Protein AF-0000000086086310 (afdb_homodimer)

Secondary structure (DSSP, 8-state):
-HHHHHHHHHHHHHHHHHHHHHHHHHHHHHHHHHHHHHHHHHHHHHHHHHHHHHHHHHHHHHHHHHHHHHHHHHHHHHHHHHHHHHHHHHHHHHT--S-GGGTTT-HHHHHHHHS-SSHHHHHHHHHHT---TT---S--SS-HHHHHHHHHHHHHH---HHHHHHHHTS-HHHHHHHHHHHHHHHHHHHTTS--S--HHHHHHH--TTS-GGGTTEEEEEEEEEEEB----TTGGGSGGGGGGTT-SEEEEEEEE-TTS-EEEEEEEEETTS-HHHHHHHTTGGGS-PPTT-EEE--TT---HHHHHTTT-EEE-PPP-BTTB--HHHHHHHHHHHHHHHHHHHHHHHHHTSGGGSSPBPGGGGGGHHHHHHHHHHHGGGS--SS--TT--/-HHHHHHHHHHHHHHHHHHHHHHHHHHHHHHHHHHHHHHHHHHHHHHHHHHHHHHHHHHHHHHHHHHHHHHHHHHHHHHHHHHHHHHHHHHHHHT--S-GGGTTT-HHHHHHHHS-SSHHHHHHHHHHT---TT---S--SS-HHHHHHHHHHHHHH---HHHHHHHHTS-HHHHHHHHHHHHHHHHHHHTTS--S--HHHHHHH--TTS-GGGTTEEEEEEEEEEEB----TTGGGSGGGGGGTT-SEEEEEEEE-TTS-EEEEEEEEETTS-HHHHHHHTTGGGS-PPTT-EEE--TT---HHHHHTTT-EEE-PPP-BTTB--HHHHHHHHHHHHHHHHHHHHHHHHHTSGGGSSPBPGGGGGGHHHHHHHHHHHGGGS--SS--TT--

Solvent-accessible surface area (backbone atoms only — not comparable to full-atom values): 41984 Å² total; per-residue (Å²): 120,71,66,61,54,52,46,52,53,45,51,50,48,41,50,52,42,52,52,50,40,52,51,39,50,51,50,37,52,51,41,52,50,52,37,52,50,50,50,51,50,44,52,52,52,51,52,53,48,53,49,53,50,50,53,51,51,52,51,38,52,52,41,50,54,51,30,53,50,28,44,51,50,24,51,49,32,46,51,52,34,54,52,50,51,47,46,35,49,46,45,44,60,75,23,46,63,73,48,56,83,78,33,51,86,36,44,68,51,25,31,60,42,47,52,34,52,35,49,67,58,49,48,50,51,52,58,64,37,51,89,62,90,74,70,79,64,75,88,66,95,56,57,68,67,42,48,52,43,53,40,32,28,31,40,22,61,35,54,54,53,61,58,51,11,63,56,62,70,49,53,43,67,58,43,51,49,48,40,53,49,52,41,51,38,39,29,65,47,54,73,69,51,84,48,65,68,51,71,66,58,49,63,73,44,50,49,82,84,51,46,83,87,50,61,48,46,56,32,38,44,49,73,50,73,42,42,32,51,62,67,59,84,75,66,43,69,47,74,84,45,50,80,44,63,85,41,58,28,31,26,34,43,41,24,16,30,75,46,38,44,64,34,43,71,36,62,65,38,51,44,82,59,51,60,43,56,49,44,70,70,48,50,60,81,73,51,88,73,49,79,64,27,23,38,33,38,54,73,74,53,75,44,51,71,70,32,47,77,63,43,22,46,65,49,49,49,72,72,76,53,91,86,49,71,52,72,68,45,47,51,48,32,50,51,49,49,61,57,47,49,43,48,52,50,45,50,47,54,40,56,56,26,29,42,52,53,40,50,39,48,70,90,45,52,88,46,43,50,42,47,53,46,43,48,49,57,49,49,58,69,31,76,73,78,51,84,63,83,75,78,120,124,72,65,64,53,51,48,53,52,45,52,50,49,40,52,52,42,50,52,50,40,53,52,40,50,50,49,37,52,50,41,52,50,51,37,54,50,51,51,50,50,44,52,52,50,51,52,54,48,52,50,53,48,50,53,51,50,53,52,37,52,52,42,51,54,50,30,53,50,30,44,51,50,25,51,50,33,47,52,53,34,53,53,49,51,49,47,36,49,45,44,44,60,74,23,46,60,74,47,54,81,78,33,51,87,35,45,67,50,26,30,60,43,48,51,34,52,36,49,67,58,48,50,49,52,52,56,62,36,51,87,61,89,73,72,79,64,72,89,65,94,56,57,68,69,44,48,52,42,53,38,32,29,30,40,22,62,35,54,54,53,62,59,50,10,62,55,63,69,47,53,42,67,57,44,52,49,48,39,54,50,51,40,50,40,40,29,66,47,56,75,69,49,84,47,63,68,51,72,66,58,50,63,74,45,48,49,82,84,52,46,82,85,51,60,46,46,57,32,36,44,50,73,51,72,43,41,34,51,64,65,58,85,76,66,44,71,46,75,84,45,49,80,43,65,86,40,58,28,31,26,34,44,40,22,16,32,76,45,39,44,65,35,42,71,36,63,65,38,52,44,82,58,51,61,43,58,48,44,70,70,49,48,61,80,74,50,88,73,50,80,63,29,23,37,31,38,54,73,75,53,73,44,50,73,70,33,48,77,63,44,24,45,65,48,50,50,72,73,77,52,91,83,50,70,52,72,68,45,48,52,47,31,50,52,50,50,62,58,48,50,44,48,54,49,46,51,48,56,40,56,57,26,28,42,51,52,39,50,38,48,71,89,44,53,88,44,42,48,41,47,52,47,44,48,49,57,48,48,58,69,30,79,72,78,52,85,66,83,73,80,121

Nearest PDB structures (foldseek):
  6xbu-assembly1_A  TM=5.096E-01  e=1.626E+00  Homo sapiens
  3po4-assembly1_A  TM=4.648E-01  e=1.383E+00  Thermus aquaticus
  3po4-assembly1_A  TM=4.649E-01  e=1.070E+00  Thermus aquaticus
  4ds4-assembly1_A  TM=4.786E-01  e=1.327E+00  Geobacillus kaustophilus HTA426

InterPro domains:
  IPR027805 Transposase, Helix-turn-helix domain [PF13613] (140-189)
  IPR027806 Harbinger transposase-derived nuclease domain [PF13359] (221-380)

pLDDT: mean 84.05, std 14.81, range [22.7, 97.75]

Structure (mmCIF, N/CA/C/O backbone):
data_AF-0000000086086310-model_v1
#
loop_
_entity.id
_entity.type
_entity.pdbx_description
1 polymer 'Tick transposon'
#
loop_
_atom_site.group_PDB
_atom_site.id
_atom_site.type_symbol
_atom_site.label_atom_id
_atom_site.label_alt_id
_atom_site.label_comp_id
_atom_site.label_asym_id
_atom_site.label_entity_id
_atom_site.label_seq_id
_atom_site.pdbx_PDB_ins_code
_atom_site.Cartn_x
_atom_site.Cartn_y
_atom_site.Cartn_z
_atom_site.occupancy
_atom_site.B_iso_or_equiv
_atom_site.auth_seq_id
_atom_site.auth_comp_id
_atom_site.auth_asym_id
_atom_site.auth_atom_id
_atom_site.pdbx_PDB_model_num
ATOM 1 N N . MET A 1 1 ? -26.953 143.5 67.875 1 52.59 1 MET A N 1
ATOM 2 C CA . MET A 1 1 ? -26.141 143.25 66.688 1 52.59 1 MET A CA 1
ATOM 3 C C . MET A 1 1 ? -25.391 141.875 66.75 1 52.59 1 MET A C 1
ATOM 5 O O . MET A 1 1 ? -25.234 141.25 65.75 1 52.59 1 MET A O 1
ATOM 9 N N . GLN A 1 2 ? -25.047 141.5 67.812 1 63.75 2 GLN A N 1
ATOM 10 C CA . GLN A 1 2 ? -24.219 140.375 68.062 1 63.75 2 GLN A CA 1
ATOM 11 C C . GLN A 1 2 ? -25.031 139.125 67.875 1 63.75 2 GLN A C 1
ATOM 13 O O . GLN A 1 2 ? -24.531 138.125 67.375 1 63.75 2 GLN A O 1
ATOM 18 N N . ASP A 1 3 ? -26.172 139.125 68.188 1 67.06 3 ASP A N 1
ATOM 19 C CA . ASP A 1 3 ? -27.016 137.875 68.188 1 67.06 3 ASP A CA 1
ATOM 20 C C . ASP A 1 3 ? -27.531 137.5 66.812 1 67.06 3 ASP A C 1
ATOM 22 O O . ASP A 1 3 ? -27.672 136.375 66.438 1 67.06 3 ASP A O 1
ATOM 26 N N . SER A 1 4 ? -27.594 138.375 66.062 1 72.56 4 SER A N 1
ATOM 27 C CA . SER A 1 4 ? -28.047 138.125 64.688 1 72.56 4 SER A CA 1
ATOM 28 C C . SER A 1 4 ? -26.984 137.5 63.812 1 72.56 4 SER A C 1
ATOM 30 O O . SER A 1 4 ? -27.281 136.625 62.969 1 72.56 4 SER A O 1
ATOM 32 N N . ASP A 1 5 ? -25.859 137.75 64.125 1 77.56 5 ASP A N 1
ATOM 33 C CA . ASP A 1 5 ? -24.719 137.125 63.406 1 77.56 5 ASP A CA 1
ATOM 34 C C . ASP A 1 5 ? -24.516 135.75 63.75 1 77.56 5 ASP A C 1
ATOM 36 O O . ASP A 1 5 ? -24.156 134.875 62.906 1 77.56 5 ASP A O 1
ATOM 40 N N . GLU A 1 6 ? -24.812 135.375 64.75 1 80 6 GLU A N 1
ATOM 41 C CA . GLU A 1 6 ? -24.672 134 65.25 1 80 6 GLU A CA 1
ATOM 42 C C . GLU A 1 6 ? -25.781 133 64.625 1 80 6 GLU A C 1
ATOM 44 O O . GLU A 1 6 ? -25.516 131.875 64.25 1 80 6 GLU A O 1
ATOM 49 N N . VAL A 1 7 ? -26.891 133.625 64.562 1 81.38 7 VAL A N 1
ATOM 50 C CA . VAL A 1 7 ? -28.016 132.875 63.969 1 81.38 7 VAL A CA 1
ATOM 51 C C . VAL A 1 7 ? -27.75 132.625 62.469 1 81.38 7 VAL A C 1
ATOM 53 O O . VAL A 1 7 ? -28.016 131.5 61.969 1 81.38 7 VAL A O 1
ATOM 56 N N . GLU A 1 8 ? -27.188 133.5 61.906 1 83.38 8 GLU A N 1
ATOM 57 C CA . GLU A 1 8 ? -26.875 133.375 60.5 1 83.38 8 GLU A CA 1
ATOM 58 C C . GLU A 1 8 ? -25.766 132.375 60.25 1 83.38 8 GLU A C 1
ATOM 60 O O . GLU A 1 8 ? -25.844 131.625 59.312 1 83.38 8 GLU A O 1
ATOM 65 N N . THR A 1 9 ? -24.875 132.375 61.094 1 85.31 9 THR A N 1
ATOM 66 C CA . THR A 1 9 ? -23.781 131.5 61 1 85.31 9 THR A CA 1
ATOM 67 C C . THR A 1 9 ? -24.297 130 61.25 1 85.31 9 THR A C 1
ATOM 69 O O . THR A 1 9 ? -23.922 129.125 60.531 1 85.31 9 THR A O 1
ATOM 72 N N . LEU A 1 10 ? -25.172 129.875 62.094 1 85 10 LEU A N 1
ATOM 73 C CA . LEU A 1 10 ? -25.734 128.625 62.406 1 85 10 LEU A CA 1
ATOM 74 C C . LEU A 1 10 ? -26.672 128.125 61.312 1 85 10 LEU A C 1
ATOM 76 O O . LEU A 1 10 ? -26.703 126.938 61 1 85 10 LEU A O 1
ATOM 80 N N . LYS A 1 11 ? -27.297 128.875 60.688 1 85.31 11 LYS A N 1
ATOM 81 C CA . LYS A 1 11 ? -28.156 128.625 59.562 1 85.31 11 LYS A CA 1
ATOM 82 C C . LYS A 1 11 ? -27.328 128 58.375 1 85.31 11 LYS A C 1
ATOM 84 O O . LYS A 1 11 ? -27.719 127.125 57.719 1 85.31 11 LYS A O 1
ATOM 89 N N . VAL A 1 12 ? -26.219 128.625 58.312 1 88.56 12 VAL A N 1
ATOM 90 C CA . VAL A 1 12 ? -25.297 128.25 57.281 1 88.56 12 VAL A CA 1
ATOM 91 C C . VAL A 1 12 ? -24.75 126.812 57.594 1 88.56 12 VAL A C 1
ATOM 93 O O . VAL A 1 12 ? -24.641 126 56.719 1 88.56 12 VAL A O 1
ATOM 96 N N . VAL A 1 13 ? -24.484 126.562 58.781 1 88.19 13 VAL A N 1
ATOM 97 C CA . VAL A 1 13 ? -23.953 125.312 59.188 1 88.19 13 VAL A CA 1
ATOM 98 C C . VAL A 1 13 ? -25.047 124.25 59.062 1 88.19 13 VAL A C 1
ATOM 100 O O . VAL A 1 13 ? -24.781 123.125 58.594 1 88.19 13 VAL A O 1
ATOM 103 N N . VAL A 1 14 ? -26.203 124.5 59.344 1 88.38 14 VAL A N 1
ATOM 104 C CA . VAL A 1 14 ? -27.328 123.562 59.219 1 88.38 14 VAL A CA 1
ATOM 105 C C . VAL A 1 14 ? -27.562 123.25 57.75 1 88.38 14 VAL A C 1
ATOM 107 O O . VAL A 1 14 ? -27.781 122.062 57.406 1 88.38 14 VAL A O 1
ATOM 110 N N . GLN A 1 15 ? -27.406 124.25 57.031 1 89.06 15 GLN A N 1
ATOM 111 C CA . GLN A 1 15 ? -27.594 124.062 55.625 1 89.06 15 GLN A CA 1
ATOM 112 C C . GLN A 1 15 ? -26.469 123.188 55.031 1 89.06 15 GLN A C 1
ATOM 114 O O . GLN A 1 15 ? -26.719 122.25 54.25 1 89.06 15 GLN A O 1
ATOM 119 N N . LYS A 1 16 ? -25.297 123.5 55.438 1 89.31 16 LYS A N 1
ATOM 120 C CA . LYS A 1 16 ? -24.156 122.688 54.969 1 89.31 16 LYS A CA 1
ATOM 121 C C . LYS A 1 16 ? -24.234 121.25 55.469 1 89.31 16 LYS A C 1
ATOM 123 O O . LYS A 1 16 ? -23.922 120.375 54.688 1 89.31 16 LYS A O 1
ATOM 128 N N . GLN A 1 17 ? -24.734 121.125 56.594 1 89.25 17 GLN A N 1
ATOM 129 C CA . GLN A 1 17 ? -24.875 119.75 57.156 1 89.25 17 GLN A CA 1
ATOM 130 C C . GLN A 1 17 ? -26.031 119 56.5 1 89.25 17 GLN A C 1
ATOM 132 O O . GLN A 1 17 ? -25.938 117.812 56.281 1 89.25 17 GLN A O 1
ATOM 137 N N . ALA A 1 18 ? -27 119.688 56.188 1 87.69 18 ALA A N 1
ATOM 138 C CA . ALA A 1 18 ? -28.125 119.062 55.469 1 87.69 18 ALA A CA 1
ATOM 139 C C . ALA A 1 18 ? -27.688 118.625 54.062 1 87.69 18 ALA A C 1
ATOM 141 O O . ALA A 1 18 ? -28.062 117.5 53.625 1 87.69 18 ALA A O 1
ATOM 142 N N . GLU A 1 19 ? -26.828 119.438 53.469 1 90.38 19 GLU A N 1
ATOM 143 C CA . GLU A 1 19 ? -26.297 119.062 52.156 1 90.38 19 GLU A CA 1
ATOM 144 C C . GLU A 1 19 ? -25.375 117.812 52.25 1 90.38 19 GLU A C 1
ATOM 146 O O . GLU A 1 19 ? -25.422 116.938 51.406 1 90.38 19 GLU A O 1
ATOM 151 N N . GLN A 1 20 ? -24.672 117.812 53.281 1 90.38 20 GLN A N 1
ATOM 152 C CA . GLN A 1 20 ? -23.766 116.688 53.5 1 90.38 20 GLN A CA 1
ATOM 153 C C . GLN A 1 20 ? -24.531 115.438 53.812 1 90.38 20 GLN A C 1
ATOM 155 O O . GLN A 1 20 ? -24.156 114.312 53.375 1 90.38 20 GLN A O 1
ATOM 160 N N . ILE A 1 21 ? -25.547 115.438 54.5 1 91.31 21 ILE A N 1
ATOM 161 C CA . ILE A 1 21 ? -26.406 114.312 54.844 1 91.31 21 ILE A CA 1
ATOM 162 C C . ILE A 1 21 ? -27.031 113.75 53.594 1 91.31 21 ILE A C 1
ATOM 164 O O . ILE A 1 21 ? -27.047 112.5 53.375 1 91.31 21 ILE A O 1
ATOM 168 N N . GLU A 1 22 ? -27.453 114.688 52.781 1 90.88 22 GLU A N 1
ATOM 169 C CA . GLU A 1 22 ? -28.062 114.25 51.531 1 90.88 22 GLU A CA 1
ATOM 170 C C . GLU A 1 22 ? -27.031 113.562 50.656 1 90.88 22 GLU A C 1
ATOM 172 O O . GLU A 1 22 ? -27.344 112.5 50.031 1 90.88 22 GLU A O 1
ATOM 177 N N . LEU A 1 23 ? -25.844 114.062 50.656 1 91.06 23 LEU A N 1
ATOM 178 C CA . LEU A 1 23 ? -24.766 113.438 49.844 1 91.06 23 LEU A CA 1
ATOM 179 C C . LEU A 1 23 ? -24.406 112.062 50.375 1 91.06 23 LEU A C 1
ATOM 181 O O . LEU A 1 23 ? -24.219 111.125 49.594 1 91.06 23 LEU A O 1
ATOM 185 N N . LEU A 1 24 ? -24.422 111.875 51.656 1 89.94 24 LEU A N 1
ATOM 186 C CA . LEU A 1 24 ? -24.062 110.625 52.281 1 89.94 24 LEU A CA 1
ATOM 187 C C . LEU A 1 24 ? -25.172 109.625 52.094 1 89.94 24 LEU A C 1
ATOM 189 O O . LEU A 1 24 ? -24.906 108.438 51.906 1 89.94 24 LEU A O 1
ATOM 193 N N . LYS A 1 25 ? -26.375 110.125 52.125 1 89.75 25 LYS A N 1
ATOM 194 C CA . LYS A 1 25 ? -27.5 109.188 51.875 1 89.75 25 LYS A CA 1
ATOM 195 C C . LYS A 1 25 ? -27.453 108.625 50.469 1 89.75 25 LYS A C 1
ATOM 197 O O . LYS A 1 25 ? -27.688 107.438 50.25 1 89.75 25 LYS A O 1
ATOM 202 N N . GLU A 1 26 ? -27.047 109.5 49.594 1 90.94 26 GLU A N 1
ATOM 203 C CA . GLU A 1 26 ? -26.922 109.125 48.188 1 90.94 26 GLU A CA 1
ATOM 204 C C . GLU A 1 26 ? -25.766 108.125 48 1 90.94 26 GLU A C 1
ATOM 206 O O . GLU A 1 26 ? -25.906 107.125 47.281 1 90.94 26 GLU A O 1
ATOM 211 N N . GLN A 1 27 ? -24.766 108.375 48.688 1 90.25 27 GLN A N 1
ATOM 212 C CA . GLN A 1 27 ? -23.625 107.5 48.625 1 90.25 27 GLN A CA 1
ATOM 213 C C . GLN A 1 27 ? -23.938 106.125 49.219 1 90.25 27 GLN A C 1
ATOM 215 O O . GLN A 1 27 ? -23.578 105.125 48.625 1 90.25 27 GLN A O 1
ATOM 220 N N . CYS A 1 28 ? -24.656 106.125 50.312 1 89.88 28 CYS A N 1
ATOM 221 C CA . CYS A 1 28 ? -25.047 104.875 50.969 1 89.88 28 CYS A CA 1
ATOM 222 C C . CYS A 1 28 ? -25.984 104.062 50.062 1 89.88 28 CYS A C 1
ATOM 224 O O . CYS A 1 28 ? -25.828 102.812 49.938 1 89.88 28 CYS A O 1
ATOM 226 N N . SER A 1 29 ? -26.875 104.938 49.5 1 90.5 29 SER A N 1
ATOM 227 C CA . SER A 1 29 ? -27.812 104.25 48.594 1 90.5 29 SER A CA 1
ATOM 228 C C . SER A 1 29 ? -27.078 103.688 47.375 1 90.5 29 SER A C 1
ATOM 230 O O . SER A 1 29 ? -27.391 102.562 46.969 1 90.5 29 SER A O 1
ATOM 232 N N . GLY A 1 30 ? -26.109 104.438 46.906 1 89.88 30 GLY A N 1
ATOM 233 C CA . GLY A 1 30 ? -25.297 103.938 45.812 1 89.88 30 GLY A CA 1
ATOM 234 C C . GLY A 1 30 ? -24.484 102.688 46.156 1 89.88 30 GLY A C 1
ATOM 235 O O . GLY A 1 30 ? -24.422 101.75 45.375 1 89.88 30 GLY A O 1
ATOM 236 N N . LEU A 1 31 ? -23.984 102.625 47.312 1 88.94 31 LEU A N 1
ATOM 237 C CA . LEU A 1 31 ? -23.172 101.5 47.781 1 88.94 31 LEU A CA 1
ATOM 238 C C . LEU A 1 31 ? -24.047 100.25 48 1 88.94 31 LEU A C 1
ATOM 240 O O . LEU A 1 31 ? -23.641 99.125 47.719 1 88.94 31 LEU A O 1
ATOM 244 N N . LYS A 1 32 ? -25.281 100.5 48.531 1 89.44 32 LYS A N 1
ATOM 245 C CA . LYS A 1 32 ? -26.219 99.375 48.75 1 89.44 32 LYS A CA 1
ATOM 246 C C . LYS A 1 32 ? -26.594 98.75 47.438 1 89.44 32 LYS A C 1
ATOM 248 O O . LYS A 1 32 ? -26.656 97.5 47.344 1 89.44 32 LYS A O 1
ATOM 253 N N . ARG A 1 33 ? -26.719 99.625 46.438 1 90.06 33 ARG A N 1
ATOM 254 C CA . ARG A 1 33 ? -27.062 99.125 45.125 1 90.06 33 ARG A CA 1
ATOM 255 C C . ARG A 1 33 ? -25.922 98.312 44.531 1 90.06 33 ARG A C 1
ATOM 257 O O . ARG A 1 33 ? -26.125 97.25 43.969 1 90.06 33 ARG A O 1
ATOM 264 N N . LYS A 1 34 ? -24.734 98.812 44.719 1 89 34 LYS A N 1
ATOM 265 C CA . LYS A 1 34 ? -23.562 98.125 44.188 1 89 34 LYS A CA 1
ATOM 266 C C . LYS A 1 34 ? -23.344 96.75 44.906 1 89 34 LYS A C 1
ATOM 268 O O . LYS A 1 34 ? -22.953 95.812 44.25 1 89 34 LYS A O 1
ATOM 273 N N . LEU A 1 35 ? -23.688 96.75 46.156 1 87.25 35 LEU A N 1
ATOM 274 C CA . LEU A 1 35 ? -23.547 95.5 46.938 1 87.25 35 LEU A CA 1
ATOM 275 C C . LEU A 1 35 ? -24.562 94.438 46.5 1 87.25 35 LEU A C 1
ATOM 277 O O . LEU A 1 35 ? -24.203 93.25 46.312 1 87.25 35 LEU A O 1
ATOM 281 N N . GLU A 1 36 ? -25.797 95 46.281 1 88.5 36 GLU A N 1
ATOM 282 C CA . GLU A 1 36 ? -26.844 94.062 45.812 1 88.5 36 GLU A CA 1
ATOM 283 C C . GLU A 1 36 ? -26.516 93.5 44.438 1 88.5 36 GLU A C 1
ATOM 285 O O . GLU A 1 36 ? -26.703 92.312 44.188 1 88.5 36 GLU A O 1
ATOM 290 N N . GLU A 1 37 ? -25.875 94.375 43.656 1 87.81 37 GLU A N 1
ATOM 291 C CA . GLU A 1 37 ? -25.484 93.938 42.312 1 87.81 37 GLU A CA 1
ATOM 292 C C . GLU A 1 37 ? -24.344 92.938 42.375 1 87.81 37 GLU A C 1
ATOM 294 O O . GLU A 1 37 ? -24.359 91.938 41.656 1 87.81 37 GLU A O 1
ATOM 299 N N . ALA A 1 38 ? -23.438 93.062 43.312 1 84.38 38 ALA A N 1
ATOM 300 C CA . ALA A 1 38 ? -22.297 92.188 43.438 1 84.38 38 ALA A CA 1
ATOM 301 C C . ALA A 1 38 ? -22.734 90.812 43.969 1 84.38 38 ALA A C 1
ATOM 303 O O . ALA A 1 38 ? -22.266 89.812 43.469 1 84.38 38 ALA A O 1
ATOM 304 N N . GLN A 1 39 ? -23.75 90.875 44.844 1 85.38 39 GLN A N 1
ATOM 305 C CA . GLN A 1 39 ? -24.266 89.625 45.406 1 85.38 39 GLN A CA 1
ATOM 306 C C . GLN A 1 39 ? -25.047 88.812 44.375 1 85.38 39 GLN A C 1
ATOM 308 O O . GLN A 1 39 ? -24.938 87.625 44.312 1 85.38 39 GLN A O 1
ATOM 313 N N . SER A 1 40 ? -25.781 89.625 43.594 1 86.88 40 SER A N 1
ATOM 314 C CA . SER A 1 40 ? -26.547 89 42.531 1 86.88 40 SER A CA 1
ATOM 315 C C . SER A 1 40 ? -25.625 88.375 41.469 1 86.88 40 SER A C 1
ATOM 317 O O . SER A 1 40 ? -25.844 87.25 41.031 1 86.88 40 SER A O 1
ATOM 319 N N . ARG A 1 41 ? -24.562 89.062 41.188 1 84.62 41 ARG A N 1
ATOM 320 C CA . ARG A 1 41 ? -23.594 88.562 40.219 1 84.62 41 ARG A CA 1
ATOM 321 C C . ARG A 1 41 ? -22.875 87.312 40.75 1 84.62 41 ARG A C 1
ATOM 323 O O . ARG A 1 41 ? -22.656 86.375 40 1 84.62 41 ARG A O 1
ATOM 330 N N . GLU A 1 42 ? -22.625 87.312 42.031 1 83.19 42 GLU A N 1
ATOM 331 C CA . GLU A 1 42 ? -21.953 86.188 42.688 1 83.19 42 GLU A CA 1
ATOM 332 C C . GLU A 1 42 ? -22.844 84.938 42.625 1 83.19 42 GLU A C 1
ATOM 334 O O . GLU A 1 42 ? -22.359 83.812 42.312 1 83.19 42 GLU A O 1
ATOM 339 N N . ALA A 1 43 ? -24.094 85.25 42.906 1 84.12 43 ALA A N 1
ATOM 340 C CA . ALA A 1 43 ? -25.031 84.125 42.906 1 84.12 43 ALA A CA 1
ATOM 341 C C . ALA A 1 43 ? -25.203 83.5 41.531 1 84.12 43 ALA A C 1
ATOM 343 O O . ALA A 1 43 ? -25.234 82.312 41.375 1 84.12 43 ALA A O 1
ATOM 344 N N . LEU A 1 44 ? -25.188 84.375 40.5 1 85 44 LEU A N 1
ATOM 345 C CA . LEU A 1 44 ? -25.359 83.938 39.125 1 85 44 LEU A CA 1
ATOM 346 C C . LEU A 1 44 ? -24.141 83.188 38.656 1 85 44 LEU A C 1
ATOM 348 O O . LEU A 1 44 ? -24.266 82.125 37.969 1 85 44 LEU A O 1
ATOM 352 N N . GLN A 1 45 ? -23 83.625 39.031 1 83.31 45 GLN A N 1
ATOM 353 C CA . GLN A 1 45 ? -21.75 83 38.625 1 83.31 45 GLN A CA 1
ATOM 354 C C . GLN A 1 45 ? -21.578 81.625 39.281 1 83.31 45 GLN A C 1
ATOM 356 O O . GLN A 1 45 ? -21.109 80.688 38.625 1 83.31 45 GLN A O 1
ATOM 361 N N . GLU A 1 46 ? -22.062 81.562 40.531 1 83.44 46 GLU A N 1
ATOM 362 C CA . GLU A 1 46 ? -21.984 80.312 41.281 1 83.44 46 GLU A CA 1
ATOM 363 C C . GLU A 1 46 ? -22.875 79.25 40.625 1 83.44 46 GLU A C 1
ATOM 365 O O . GLU A 1 46 ? -22.484 78.125 40.5 1 83.44 46 GLU A O 1
ATOM 370 N N . LYS A 1 47 ? -24 79.688 40.156 1 85.56 47 LYS A N 1
ATOM 371 C CA . LYS A 1 47 ? -24.953 78.812 39.531 1 85.56 47 LYS A CA 1
ATOM 372 C C . LYS A 1 47 ? -24.422 78.312 38.188 1 85.56 47 LYS A C 1
ATOM 374 O O . LYS A 1 47 ? -24.516 77.125 37.875 1 85.56 47 LYS A O 1
ATOM 379 N N . LYS A 1 48 ? -23.828 79.188 37.469 1 84.81 48 LYS A N 1
ATOM 380 C CA . LYS A 1 48 ? -23.281 78.812 36.156 1 84.81 48 LYS A CA 1
ATOM 381 C C . LYS A 1 48 ? -22.109 77.875 36.25 1 84.81 48 LYS A C 1
ATOM 383 O O . LYS A 1 48 ? -22 76.938 35.469 1 84.81 48 LYS A O 1
ATOM 388 N N . GLN A 1 49 ? -21.375 78.062 37.25 1 83.25 49 GLN A N 1
ATOM 389 C CA . GLN A 1 49 ? -20.203 77.25 37.5 1 83.25 49 GLN A CA 1
ATOM 390 C C . GLN A 1 49 ? -20.609 75.812 37.906 1 83.25 49 GLN A C 1
ATOM 392 O O . GLN A 1 49 ? -20.016 74.875 37.438 1 83.25 49 GLN A O 1
ATOM 397 N N . ALA A 1 50 ? -21.578 75.875 38.75 1 83.94 50 ALA A N 1
ATOM 398 C CA . ALA A 1 50 ? -22.062 74.562 39.219 1 83.94 50 ALA A CA 1
ATOM 399 C C . ALA A 1 50 ? -22.641 73.75 38.062 1 83.94 50 ALA A C 1
ATOM 401 O O . ALA A 1 50 ? -22.422 72.5 38 1 83.94 50 ALA A O 1
ATOM 402 N N . GLU A 1 51 ? -23.188 74.375 37.094 1 87.94 51 GLU A N 1
ATOM 403 C CA . GLU A 1 51 ? -23.781 73.75 35.938 1 87.94 51 GLU A CA 1
ATOM 404 C C . GLU A 1 51 ? -22.703 73.188 35 1 87.94 51 GLU A C 1
ATOM 406 O O . GLU A 1 51 ? -22.797 72.062 34.5 1 87.94 51 GLU A O 1
ATOM 411 N N . ASP A 1 52 ? -21.672 74 34.844 1 86.56 52 ASP A N 1
ATOM 412 C CA . ASP A 1 52 ? -20.578 73.625 33.969 1 86.56 52 ASP A CA 1
ATOM 413 C C . ASP A 1 52 ? -19.797 72.438 34.531 1 86.56 52 ASP A C 1
ATOM 415 O O . ASP A 1 52 ? -19.438 71.5 33.781 1 86.56 52 ASP A O 1
ATOM 419 N N . LEU A 1 53 ? -19.641 72.5 35.844 1 86.44 53 LEU A N 1
ATOM 420 C CA . LEU A 1 53 ? -18.922 71.438 36.5 1 86.44 53 LEU A CA 1
ATOM 421 C C . LEU A 1 53 ? -19.719 70.125 36.406 1 86.44 53 LEU A C 1
ATOM 423 O O . LEU A 1 53 ? -19.156 69.062 36.188 1 86.44 53 LEU A O 1
ATOM 427 N N . SER A 1 54 ? -20.984 70.312 36.562 1 89.25 54 SER A N 1
ATOM 428 C CA . SER A 1 54 ? -21.875 69.125 36.5 1 89.25 54 SER A CA 1
ATOM 429 C C . SER A 1 54 ? -21.891 68.5 35.125 1 89.25 54 SER A C 1
ATOM 431 O O . SER A 1 54 ? -21.828 67.25 34.969 1 89.25 54 SER A O 1
ATOM 433 N N . LYS A 1 55 ? -21.875 69.312 34.156 1 90.56 55 LYS A N 1
ATOM 434 C CA . LYS A 1 55 ? -21.875 68.812 32.75 1 90.56 55 LYS A CA 1
ATOM 435 C C . LYS A 1 55 ? -20.578 68.125 32.438 1 90.56 55 LYS A C 1
ATOM 437 O O . LYS A 1 55 ? -20.594 67 31.828 1 90.56 55 LYS A O 1
ATOM 442 N N . LEU A 1 56 ? -19.484 68.562 32.906 1 88.06 56 LEU A N 1
ATOM 443 C CA . LEU A 1 56 ? -18.188 68 32.625 1 88.06 56 LEU A CA 1
ATOM 444 C C . LEU A 1 56 ? -18.016 66.688 33.375 1 88.06 56 LEU A C 1
ATOM 446 O O . LEU A 1 56 ? -17.422 65.75 32.844 1 88.06 56 LEU A O 1
ATOM 450 N N . GLN A 1 57 ? -18.578 66.688 34.531 1 89.81 57 GLN A N 1
ATOM 451 C CA . GLN A 1 57 ? -18.516 65.438 35.312 1 89.81 57 GLN A CA 1
ATOM 452 C C . GLN A 1 57 ? -19.312 64.312 34.625 1 89.81 57 GLN A C 1
ATOM 454 O O . GLN A 1 57 ? -18.859 63.188 34.594 1 89.81 57 GLN A O 1
ATOM 459 N N . LYS A 1 58 ? -20.422 64.625 34.094 1 91.75 58 LYS A N 1
ATOM 460 C CA . LYS A 1 58 ? -21.25 63.688 33.375 1 91.75 58 LYS A CA 1
ATOM 461 C C . LYS A 1 58 ? -20.516 63.156 32.125 1 91.75 58 LYS A C 1
ATOM 463 O O . LYS A 1 58 ? -20.578 61.969 31.844 1 91.75 58 LYS A O 1
ATOM 468 N N . GLN A 1 59 ? -19.828 63.938 31.516 1 90.31 59 GLN A N 1
ATOM 469 C CA . GLN A 1 59 ? -19.047 63.562 30.344 1 90.31 59 GLN A CA 1
ATOM 470 C C . GLN A 1 59 ? -17.922 62.594 30.719 1 90.31 59 GLN A C 1
ATOM 472 O O . GLN A 1 59 ? -17.672 61.594 30.047 1 90.31 59 GLN A O 1
ATOM 477 N N . CYS A 1 60 ? -17.281 62.969 31.797 1 89.44 60 CYS A N 1
ATOM 478 C CA . CYS A 1 60 ? -16.188 62.156 32.281 1 89.44 60 CYS A CA 1
ATOM 479 C C . CYS A 1 60 ? -16.688 60.75 32.656 1 89.44 60 CYS A C 1
ATOM 481 O O . CYS A 1 60 ? -16.047 59.75 32.375 1 89.44 60 CYS A O 1
ATOM 483 N N . ASP A 1 61 ? -17.828 60.75 33.25 1 90.88 61 ASP A N 1
ATOM 484 C CA . ASP A 1 61 ? -18.422 59.5 33.656 1 90.88 61 ASP A CA 1
ATOM 485 C C . ASP A 1 61 ? -18.797 58.656 32.438 1 90.88 61 ASP A C 1
ATOM 487 O O . ASP A 1 61 ? -18.594 57.438 32.438 1 90.88 61 ASP A O 1
ATOM 491 N N . GLY A 1 62 ? -19.281 59.25 31.5 1 91.19 62 GLY A N 1
ATOM 492 C CA . GLY A 1 62 ? -19.578 58.562 30.25 1 91.19 62 GLY A CA 1
ATOM 493 C C . GLY A 1 62 ? -18.359 57.969 29.578 1 91.19 62 GLY A C 1
ATOM 494 O O . GLY A 1 62 ? -18.406 56.844 29.109 1 91.19 62 GLY A O 1
ATOM 495 N N . LEU A 1 63 ? -17.281 58.656 29.594 1 90.69 63 LEU A N 1
ATOM 496 C CA . LEU A 1 63 ? -16.031 58.188 29 1 90.69 63 LEU A CA 1
ATOM 497 C C . LEU A 1 63 ? -15.469 57.031 29.781 1 90.69 63 LEU A C 1
ATOM 499 O O . LEU A 1 63 ? -14.922 56.062 29.188 1 90.69 63 LEU A O 1
ATOM 503 N N . ARG A 1 64 ? -15.648 57.125 31.047 1 91.06 64 ARG A N 1
ATOM 504 C CA . ARG A 1 64 ? -15.172 56.031 31.891 1 91.06 64 ARG A CA 1
ATOM 505 C C . ARG A 1 64 ? -15.922 54.719 31.594 1 91.06 64 ARG A C 1
ATOM 507 O O . ARG A 1 64 ? -15.32 53.656 31.531 1 91.06 64 ARG A O 1
ATOM 514 N N . GLU A 1 65 ? -17.172 54.844 31.391 1 91.94 65 GLU A N 1
ATOM 515 C CA . GLU A 1 65 ? -17.984 53.688 31.078 1 91.94 65 GLU A CA 1
ATOM 516 C C . GLU A 1 65 ? -17.609 53.094 29.719 1 91.94 65 GLU A C 1
ATOM 518 O O . GLU A 1 65 ? -17.484 51.875 29.578 1 91.94 65 GLU A O 1
ATOM 523 N N . GLU A 1 66 ? -17.391 53.906 28.812 1 92.12 66 GLU A N 1
ATOM 524 C CA . GLU A 1 66 ? -17 53.469 27.484 1 92.12 66 GLU A CA 1
ATOM 525 C C . GLU A 1 66 ? -15.609 52.812 27.5 1 92.12 66 GLU A C 1
ATOM 527 O O . GLU A 1 66 ? -15.367 51.844 26.797 1 92.12 66 GLU A O 1
ATOM 532 N N . LEU A 1 67 ? -14.805 53.406 28.266 1 90.38 67 LEU A N 1
ATOM 533 C CA . LEU A 1 67 ? -13.461 52.844 28.406 1 90.38 67 LEU A CA 1
ATOM 534 C C . LEU A 1 67 ? -13.5 51.438 28.984 1 90.38 67 LEU A C 1
ATOM 536 O O . LEU A 1 67 ? -12.805 50.562 28.516 1 90.38 67 LEU A O 1
ATOM 540 N N . LEU A 1 68 ? -14.281 51.312 30.016 1 91 68 LEU A N 1
ATOM 541 C CA . LEU A 1 68 ? -14.422 50 30.625 1 91 68 LEU A CA 1
ATOM 542 C C . LEU A 1 68 ? -14.945 48.969 29.625 1 91 68 LEU A C 1
ATOM 544 O O . LEU A 1 68 ? -14.469 47.844 29.578 1 91 68 LEU A O 1
ATOM 548 N N . GLN A 1 69 ? -15.82 49.344 28.812 1 91.5 69 GLN A N 1
ATOM 549 C CA . GLN A 1 69 ? -16.391 48.469 27.797 1 91.5 69 GLN A CA 1
ATOM 550 C C . GLN A 1 69 ? -15.352 48.125 26.734 1 91.5 69 GLN A C 1
ATOM 552 O O . GLN A 1 69 ? -15.258 46.969 26.297 1 91.5 69 GLN A O 1
ATOM 557 N N . ALA A 1 70 ? -14.617 49.062 26.359 1 90.06 70 ALA A N 1
ATOM 558 C CA . ALA A 1 70 ? -13.594 48.844 25.344 1 90.06 70 ALA A CA 1
ATOM 559 C C . ALA A 1 70 ? -12.5 47.938 25.844 1 90.06 70 ALA A C 1
ATOM 561 O O . ALA A 1 70 ? -12.031 47.062 25.109 1 90.06 70 ALA A O 1
ATOM 562 N N . LYS A 1 71 ? -12.156 48.188 27.062 1 89.75 71 LYS A N 1
ATOM 563 C CA . LYS A 1 71 ? -11.141 47.312 27.656 1 89.75 71 LYS A CA 1
ATOM 564 C C . LYS A 1 71 ? -11.656 45.875 27.797 1 89.75 71 LYS A C 1
ATOM 566 O O . LYS A 1 71 ? -10.914 44.938 27.547 1 89.75 71 LYS A O 1
ATOM 571 N N . ALA A 1 72 ? -12.883 45.75 28.203 1 89.56 72 ALA A N 1
ATOM 572 C CA . ALA A 1 72 ? -13.5 44.438 28.297 1 89.56 72 ALA A CA 1
ATOM 573 C C . ALA A 1 72 ? -13.539 43.75 26.938 1 89.56 72 ALA A C 1
ATOM 575 O O . ALA A 1 72 ? -13.25 42.531 26.828 1 89.56 72 ALA A O 1
ATOM 576 N N . ALA A 1 73 ? -13.859 44.5 25.984 1 87.94 73 ALA A N 1
ATOM 577 C CA . ALA A 1 73 ? -13.906 43.938 24.625 1 87.94 73 ALA A CA 1
ATOM 578 C C . ALA A 1 73 ? -12.523 43.531 24.156 1 87.94 73 ALA A C 1
ATOM 580 O O . ALA A 1 73 ? -12.367 42.5 23.516 1 87.94 73 ALA A O 1
ATOM 581 N N . ALA A 1 74 ? -11.57 44.312 24.5 1 86.31 74 ALA A N 1
ATOM 582 C CA . ALA A 1 74 ? -10.195 44 24.125 1 86.31 74 ALA A CA 1
ATOM 583 C C . ALA A 1 74 ? -9.711 42.75 24.828 1 86.31 74 ALA A C 1
ATOM 585 O O . ALA A 1 74 ? -9.094 41.875 24.203 1 86.31 74 ALA A O 1
ATOM 586 N N . TYR A 1 75 ? -10.031 42.656 26.078 1 88.25 75 TYR A N 1
ATOM 587 C CA . TYR A 1 75 ? -9.648 41.469 26.844 1 88.25 75 TYR A CA 1
ATOM 588 C C . TYR A 1 75 ? -10.32 40.219 26.312 1 88.25 75 TYR A C 1
ATOM 590 O O . TYR A 1 75 ? -9.688 39.188 26.203 1 88.25 75 TYR A O 1
ATOM 598 N N . LYS A 1 76 ? -11.508 40.312 25.984 1 88.12 76 LYS A N 1
ATOM 599 C CA . LYS A 1 76 ? -12.234 39.188 25.422 1 88.12 76 LYS A CA 1
ATOM 600 C C . LYS A 1 76 ? -11.648 38.75 24.078 1 88.12 76 LYS A C 1
ATOM 602 O O . LYS A 1 76 ? -11.453 37.562 23.828 1 88.12 76 LYS A O 1
ATOM 607 N N . ALA A 1 77 ? -11.359 39.688 23.25 1 86.62 77 ALA A N 1
ATOM 608 C CA . ALA A 1 77 ? -10.789 39.375 21.938 1 86.62 77 ALA A CA 1
ATOM 609 C C . ALA A 1 77 ? -9.414 38.75 22.062 1 86.62 77 ALA A C 1
ATOM 611 O O . ALA A 1 77 ? -9.086 37.812 21.328 1 86.62 77 ALA A O 1
ATOM 612 N N . GLU A 1 78 ? -8.688 39.281 23.016 1 85.81 78 GLU A N 1
ATOM 613 C CA . GLU A 1 78 ? -7.367 38.688 23.266 1 85.81 78 GLU A CA 1
ATOM 614 C C . GLU A 1 78 ? -7.48 37.281 23.797 1 85.81 78 GLU A C 1
ATOM 616 O O . GLU A 1 78 ? -6.699 36.406 23.422 1 85.81 78 GLU A O 1
ATOM 621 N N . GLY A 1 79 ? -8.391 37.125 24.625 1 85.56 79 GLY A N 1
ATOM 622 C CA . GLY A 1 79 ? -8.648 35.75 25.109 1 85.56 79 GLY A CA 1
ATOM 623 C C . GLY A 1 79 ? -9.055 34.812 24.016 1 85.56 79 GLY A C 1
ATOM 624 O O . GLY A 1 79 ? -8.539 33.688 23.938 1 85.56 79 GLY A O 1
ATOM 625 N N . ASP A 1 80 ? -9.945 35.188 23.188 1 86.81 80 ASP A N 1
ATOM 626 C CA . ASP A 1 80 ? -10.391 34.375 22.062 1 86.81 80 ASP A CA 1
ATOM 627 C C . ASP A 1 80 ? -9.242 34.094 21.109 1 86.81 80 ASP A C 1
ATOM 629 O O . ASP A 1 80 ? -9.133 33 20.562 1 86.81 80 ASP A O 1
ATOM 633 N N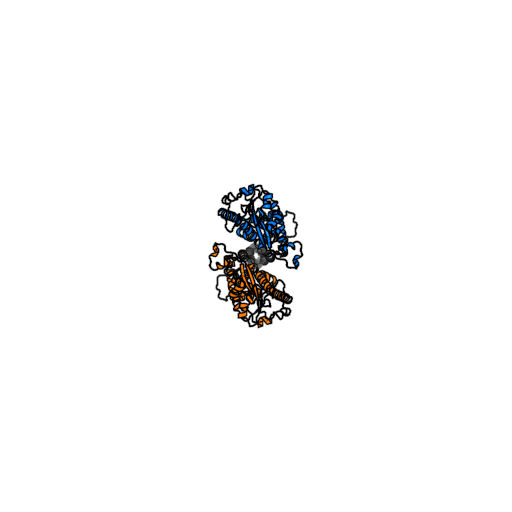 . LEU A 1 81 ? -8.484 35.062 20.922 1 84.5 81 LEU A N 1
ATOM 634 C CA . LEU A 1 81 ? -7.328 34.906 20.031 1 84.5 81 LEU A CA 1
ATOM 635 C C . LEU A 1 81 ? -6.383 33.844 20.547 1 84.5 81 LEU A C 1
ATOM 637 O O . LEU A 1 81 ? -5.895 33 19.781 1 84.5 81 LEU A O 1
ATOM 641 N N . LEU A 1 82 ? -6.152 33.875 21.797 1 84.94 82 LEU A N 1
ATOM 642 C CA . LEU A 1 82 ? -5.262 32.875 22.391 1 84.94 82 LEU A CA 1
ATOM 643 C C . LEU A 1 82 ? -5.836 31.469 22.25 1 84.94 82 LEU A C 1
ATOM 645 O O . LEU A 1 82 ? -5.102 30.516 21.953 1 84.94 82 LEU A O 1
ATOM 649 N N . VAL A 1 83 ? -7.055 31.297 22.375 1 85.12 83 VAL A N 1
ATOM 650 C CA . VAL A 1 83 ? -7.727 30 22.266 1 85.12 83 VAL A CA 1
ATOM 651 C C . VAL A 1 83 ? -7.645 29.5 20.828 1 85.12 83 VAL A C 1
ATOM 653 O O . VAL A 1 83 ? -7.305 28.328 20.578 1 85.12 83 VAL A O 1
ATOM 656 N N . ILE A 1 84 ? -7.887 30.312 19.953 1 81.25 84 ILE A N 1
ATOM 657 C CA . ILE A 1 84 ? -7.914 29.922 18.547 1 81.25 84 ILE A CA 1
ATOM 658 C C . ILE A 1 84 ? -6.488 29.641 18.062 1 81.25 84 ILE A C 1
ATOM 660 O O . ILE A 1 84 ? -6.262 28.734 17.266 1 81.25 84 ILE A O 1
ATOM 664 N N . GLN A 1 85 ? -5.633 30.406 18.594 1 80.06 85 GLN A N 1
ATOM 665 C CA . GLN A 1 85 ? -4.23 30.156 18.281 1 80.06 85 GLN A CA 1
ATOM 666 C C . GLN A 1 85 ? -3.807 28.766 18.781 1 80.06 85 GLN A C 1
ATOM 668 O O . GLN A 1 85 ? -3.084 28.047 18.094 1 80.06 85 GLN A O 1
ATOM 673 N N . GLN A 1 86 ? -4.25 28.453 19.859 1 78.44 86 GLN A N 1
ATOM 674 C CA . GLN A 1 86 ? -3.963 27.141 20.406 1 78.44 86 GLN A CA 1
ATOM 675 C C . GLN A 1 86 ? -4.637 26.047 19.562 1 78.44 86 GLN A C 1
ATOM 677 O O . GLN A 1 86 ? -4.043 25 19.312 1 78.44 86 GLN A O 1
ATOM 682 N N . GLN A 1 87 ? -5.75 26.281 19.203 1 73.75 87 GLN A N 1
ATOM 683 C CA . GLN A 1 87 ? -6.469 25.344 18.344 1 73.75 87 GLN A CA 1
ATOM 684 C C . GLN A 1 87 ? -5.762 25.156 17.016 1 73.75 87 GLN A C 1
ATOM 686 O O . GLN A 1 87 ? -5.695 24.047 16.484 1 73.75 87 GLN A O 1
ATOM 691 N N . LEU A 1 88 ? -5.422 26.234 16.562 1 70.19 88 LEU A N 1
ATOM 692 C CA . LEU A 1 88 ? -4.676 26.203 15.312 1 70.19 88 LEU A CA 1
ATOM 693 C C . LEU A 1 88 ? -3.404 25.375 15.453 1 70.19 88 LEU A C 1
ATOM 695 O O . LEU A 1 88 ? -3.09 24.562 14.586 1 70.19 88 LEU A O 1
ATOM 699 N N . GLU A 1 89 ? -2.771 25.594 16.516 1 65.88 89 GLU A N 1
ATOM 700 C CA . GLU A 1 89 ? -1.555 24.812 16.766 1 65.88 89 GLU A CA 1
ATOM 701 C C . GLU A 1 89 ? -1.862 23.328 16.938 1 65.88 89 GLU A C 1
ATOM 703 O O . GLU A 1 89 ? -1.131 22.484 16.438 1 65.88 89 GLU A O 1
ATOM 708 N N . GLU A 1 90 ? -2.857 23.109 17.625 1 62.62 90 GLU A N 1
ATOM 709 C CA . GLU A 1 90 ? -3.291 21.719 17.812 1 62.62 90 GLU A CA 1
ATOM 710 C C . GLU A 1 90 ? -3.703 21.094 16.484 1 62.62 90 GLU A C 1
ATOM 712 O O . GLU A 1 90 ? -3.389 19.922 16.219 1 62.62 90 GLU A O 1
ATOM 717 N N . GLU A 1 91 ? -4.445 21.875 15.867 1 62.28 91 GLU A N 1
ATOM 718 C CA . GLU A 1 91 ? -4.879 21.406 14.555 1 62.28 91 GLU A CA 1
ATOM 719 C C . GLU A 1 91 ? -3.689 21.172 13.633 1 62.28 91 GLU A C 1
ATOM 721 O O . GLU A 1 91 ? -3.684 20.219 12.852 1 62.28 91 GLU A O 1
ATOM 726 N N . LYS A 1 92 ? -2.787 22.047 13.695 1 58.03 92 LYS A N 1
ATOM 727 C CA . LYS A 1 92 ? -1.55 21.891 12.938 1 58.03 92 LYS A CA 1
ATOM 728 C C . LYS A 1 92 ? -0.787 20.641 13.359 1 58.03 92 LYS A C 1
ATOM 730 O O . LYS A 1 92 ? -0.181 19.969 12.531 1 58.03 92 LYS A O 1
ATOM 735 N N . LEU A 1 93 ? -0.892 20.578 14.656 1 53.19 93 LEU A N 1
ATOM 736 C CA . LEU A 1 93 ? -0.214 19.406 15.195 1 53.19 93 LEU A CA 1
ATOM 737 C C . LEU A 1 93 ? -0.963 18.125 14.828 1 53.19 93 LEU A C 1
ATOM 739 O O . LEU A 1 93 ? -0.344 17.109 14.516 1 53.19 93 LEU A O 1
ATOM 743 N N . LYS A 1 94 ? -2.191 18.234 15.227 1 54.22 94 LYS A N 1
ATOM 744 C CA . LYS A 1 94 ? -3.041 17.078 14.969 1 54.22 94 LYS A CA 1
ATOM 745 C C . LYS A 1 94 ? -3.078 16.75 13.484 1 54.22 94 LYS A C 1
ATOM 747 O O . LYS A 1 94 ? -3.072 15.578 13.102 1 54.22 94 LYS A O 1
ATOM 752 N N . ASN A 1 95 ? -3.188 17.891 12.781 1 54.84 95 ASN A N 1
ATOM 753 C CA . ASN A 1 95 ? -3.412 17.656 11.359 1 54.84 95 ASN A CA 1
ATOM 754 C C . ASN A 1 95 ? -2.176 18 10.531 1 54.84 95 ASN A C 1
ATOM 756 O O . ASN A 1 95 ? -2.268 18.734 9.555 1 54.84 95 ASN A O 1
ATOM 760 N N . ALA A 1 96 ? -1.041 17.797 11.227 1 56.94 96 ALA A N 1
ATOM 761 C CA . ALA A 1 96 ? 0.195 18.109 10.516 1 56.94 96 ALA A CA 1
ATOM 762 C C . ALA A 1 96 ? 0.235 17.422 9.156 1 56.94 96 ALA A C 1
ATOM 764 O O . ALA A 1 96 ? -0.222 16.281 9.016 1 56.94 96 ALA A O 1
ATOM 765 N N . PRO A 1 97 ? 0.421 18.281 8.172 1 71.12 97 PRO A N 1
ATOM 766 C CA . PRO A 1 97 ? 0.565 17.688 6.84 1 71.12 97 PRO A CA 1
ATOM 767 C C . PRO A 1 97 ? 1.597 16.547 6.812 1 71.12 97 PRO A C 1
ATOM 769 O O . PRO A 1 97 ? 2.527 16.547 7.621 1 71.12 97 PRO A O 1
ATOM 772 N N . PHE A 1 98 ? 1.239 15.547 6.195 1 86 98 PHE A N 1
ATOM 773 C CA . PHE A 1 98 ? 2.172 14.445 5.996 1 86 98 PHE A CA 1
ATOM 774 C C . PHE A 1 98 ? 3.473 14.938 5.375 1 86 98 PHE A C 1
ATOM 776 O O . PHE A 1 98 ? 3.486 15.391 4.23 1 86 98 PHE A O 1
ATOM 783 N N . CYS A 1 99 ? 4.445 15.109 6.211 1 88.81 99 CYS A N 1
ATOM 784 C CA . CYS A 1 99 ? 5.746 15.594 5.766 1 88.81 99 CYS A CA 1
ATOM 785 C C . CYS A 1 99 ? 6.871 14.977 6.582 1 88.81 99 CYS A C 1
ATOM 787 O O . CYS A 1 99 ? 6.617 14.312 7.594 1 88.81 99 CYS A O 1
ATOM 789 N N . ILE A 1 100 ? 8.102 15.219 6.133 1 92.62 100 ILE A N 1
ATOM 790 C CA . ILE A 1 100 ? 9.266 14.586 6.734 1 92.62 100 ILE A CA 1
ATOM 791 C C . ILE A 1 100 ? 9.438 15.07 8.172 1 92.62 100 ILE A C 1
ATOM 793 O O . ILE A 1 100 ? 9.867 14.312 9.047 1 92.62 100 ILE A O 1
ATOM 797 N N . ASP A 1 101 ? 9 16.297 8.469 1 88.94 101 ASP A N 1
ATOM 798 C CA . ASP A 1 101 ? 9.188 16.891 9.789 1 88.94 101 ASP A CA 1
ATOM 799 C C . ASP A 1 101 ? 8.383 16.141 10.852 1 88.94 101 ASP A C 1
ATOM 801 O O . ASP A 1 101 ? 8.75 16.141 12.023 1 88.94 101 ASP A O 1
ATOM 805 N N . CYS A 1 102 ? 7.379 15.477 10.406 1 86.62 102 CYS A N 1
ATOM 806 C CA . CYS A 1 102 ? 6.52 14.734 11.328 1 86.62 102 CYS A CA 1
ATOM 807 C C . CYS A 1 102 ? 7.23 13.484 11.852 1 86.62 102 CYS A C 1
ATOM 809 O O . CYS A 1 102 ? 6.883 12.969 12.914 1 86.62 102 CYS A O 1
ATOM 811 N N . PHE A 1 103 ? 8.305 13.031 11.125 1 91.31 103 PHE A N 1
ATOM 812 C CA . PHE A 1 103 ? 8.805 11.703 11.438 1 91.31 103 PHE A CA 1
ATOM 813 C C . PHE A 1 103 ? 10.305 11.734 11.703 1 91.31 103 PHE A C 1
ATOM 815 O O . PHE A 1 103 ? 10.891 10.719 12.086 1 91.31 103 PHE A O 1
ATOM 822 N N . LYS A 1 104 ? 10.953 12.844 11.531 1 90.69 104 LYS A N 1
ATOM 823 C CA . LYS A 1 104 ? 12.414 12.945 11.586 1 90.69 104 LYS A CA 1
ATOM 824 C C . LYS A 1 104 ? 12.938 12.648 12.984 1 90.69 104 LYS A C 1
ATOM 826 O O . LYS A 1 104 ? 14.109 12.305 13.156 1 90.69 104 LYS A O 1
ATOM 831 N N . GLY A 1 105 ? 12.109 12.688 13.961 1 89.75 105 GLY A N 1
ATOM 832 C CA . GLY A 1 105 ? 12.555 12.492 15.328 1 89.75 105 GLY A CA 1
ATOM 833 C C . GLY A 1 105 ? 12.5 11.039 15.766 1 89.75 105 GLY A C 1
ATOM 834 O O . GLY A 1 105 ? 12.984 10.695 16.844 1 89.75 105 GLY A O 1
ATOM 835 N N . SER A 1 106 ? 11.938 10.18 15 1 91.44 106 SER A N 1
ATOM 836 C CA . SER A 1 106 ? 11.758 8.773 15.367 1 91.44 106 SER A CA 1
ATOM 837 C C . SER A 1 106 ? 12.438 7.852 14.359 1 91.44 106 SER A C 1
ATOM 839 O O . SER A 1 106 ? 12.039 7.789 13.195 1 91.44 106 SER A O 1
ATOM 841 N N . SER A 1 107 ? 13.398 7.051 14.852 1 92.81 107 SER A N 1
ATOM 842 C CA . SER A 1 107 ? 14.102 6.113 13.984 1 92.81 107 SER A CA 1
ATOM 843 C C . SER A 1 107 ? 13.164 5.031 13.461 1 92.81 107 SER A C 1
ATOM 845 O O . SER A 1 107 ? 13.289 4.59 12.32 1 92.81 107 SER A O 1
ATOM 847 N N . GLU A 1 108 ? 12.25 4.656 14.289 1 92.69 108 GLU A N 1
ATOM 848 C CA . GLU A 1 108 ? 11.281 3.639 13.891 1 92.69 108 GLU A CA 1
ATOM 849 C C . GLU A 1 108 ? 10.398 4.133 12.758 1 92.69 108 GLU A C 1
ATOM 851 O O . GLU A 1 108 ? 10.172 3.414 11.781 1 92.69 108 GLU A O 1
ATOM 856 N N . GLN A 1 109 ? 9.969 5.344 12.891 1 93.75 109 GLN A N 1
ATOM 857 C CA . GLN A 1 109 ? 9.102 5.91 11.859 1 93.75 109 GLN A CA 1
ATOM 858 C C . GLN A 1 109 ? 9.883 6.188 10.578 1 93.75 109 GLN A C 1
ATOM 860 O O . GLN A 1 109 ? 9.359 6.012 9.477 1 93.75 109 GLN A O 1
ATOM 865 N N . MET A 1 110 ? 11.133 6.613 10.805 1 95.25 110 MET A N 1
ATOM 866 C CA . MET A 1 110 ? 11.984 6.824 9.633 1 95.25 110 MET A CA 1
ATOM 867 C C . MET A 1 110 ? 12.18 5.523 8.859 1 95.25 110 MET A C 1
ATOM 869 O O . MET A 1 110 ? 12.055 5.504 7.637 1 95.25 110 MET A O 1
ATOM 873 N N . MET A 1 111 ? 12.43 4.488 9.609 1 96 111 MET A N 1
ATOM 874 C CA . MET A 1 111 ? 12.617 3.182 8.984 1 96 111 MET A CA 1
ATOM 875 C C . MET A 1 111 ? 11.328 2.717 8.305 1 96 111 MET A C 1
ATOM 877 O O . MET A 1 111 ? 11.367 2.166 7.207 1 96 111 MET A O 1
ATOM 881 N N . PHE A 1 112 ? 10.258 2.947 8.945 1 95.75 112 PHE A N 1
ATOM 882 C CA . PHE A 1 112 ? 8.969 2.496 8.43 1 95.75 112 PHE A CA 1
ATOM 883 C C . PHE A 1 112 ? 8.609 3.225 7.141 1 95.75 112 PHE A C 1
ATOM 885 O O . PHE A 1 112 ? 8.234 2.594 6.152 1 95.75 112 PHE A O 1
ATOM 892 N N . TYR A 1 113 ? 8.727 4.496 7.062 1 96.81 113 TYR A N 1
ATOM 893 C CA . TYR A 1 113 ? 8.219 5.289 5.949 1 96.81 113 TYR A CA 1
ATOM 894 C C . TYR A 1 113 ? 9.25 5.395 4.836 1 96.81 113 TYR A C 1
ATOM 896 O O . TYR A 1 113 ? 8.898 5.535 3.66 1 96.81 113 TYR A O 1
ATOM 904 N N . THR A 1 114 ? 10.586 5.367 5.164 1 97.06 114 THR A N 1
ATOM 905 C CA . THR A 1 114 ? 11.586 5.668 4.148 1 97.06 114 THR A CA 1
ATOM 906 C C . THR A 1 114 ? 12.484 4.457 3.904 1 97.06 114 THR A C 1
ATOM 908 O O . THR A 1 114 ? 13.172 4.387 2.883 1 97.06 114 THR A O 1
ATOM 911 N N . GLY A 1 115 ? 12.531 3.531 4.844 1 96.62 115 GLY A N 1
ATOM 912 C CA . GLY A 1 115 ? 13.477 2.426 4.773 1 96.62 115 GLY A CA 1
ATOM 913 C C . GLY A 1 115 ? 14.867 2.797 5.238 1 96.62 115 GLY A C 1
ATOM 914 O O . GLY A 1 115 ? 15.789 1.986 5.152 1 96.62 115 GLY A O 1
ATOM 915 N N . LEU A 1 116 ? 15.055 4.027 5.68 1 96.56 116 LEU A N 1
ATOM 916 C CA . LEU A 1 116 ? 16.328 4.5 6.203 1 96.56 116 LEU A CA 1
ATOM 917 C C . LEU A 1 116 ? 16.312 4.566 7.727 1 96.56 116 LEU A C 1
ATOM 919 O O . LEU A 1 116 ? 15.266 4.855 8.32 1 96.56 116 LEU A O 1
ATOM 923 N N . PRO A 1 117 ? 17.391 4.309 8.352 1 94.25 117 PRO A N 1
ATOM 924 C CA . PRO 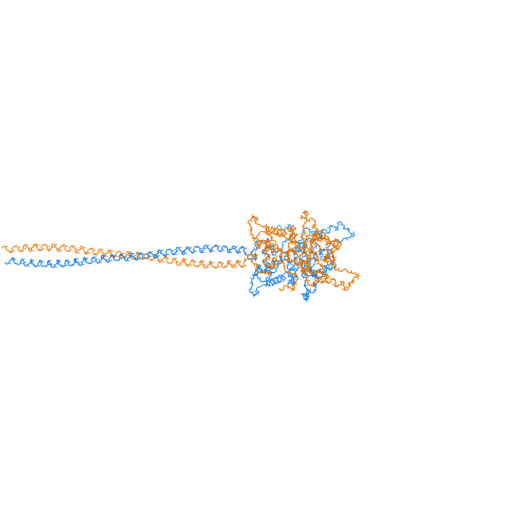A 1 117 ? 17.406 4.133 9.805 1 94.25 117 PRO A CA 1
ATOM 925 C C . PRO A 1 117 ? 17.156 5.434 10.562 1 94.25 117 PRO A C 1
ATOM 927 O O . PRO A 1 117 ? 16.5 5.422 11.617 1 94.25 117 PRO A O 1
ATOM 930 N N . GLU A 1 118 ? 17.719 6.574 10.047 1 94 118 GLU A N 1
ATOM 931 C CA . GLU A 1 118 ? 17.594 7.836 10.766 1 94 118 GLU A CA 1
ATOM 932 C C . GLU A 1 118 ? 17.531 9.016 9.805 1 94 118 GLU A C 1
ATOM 934 O O . GLU A 1 118 ? 17.781 8.867 8.609 1 94 118 GLU A O 1
ATOM 939 N N . TYR A 1 119 ? 17.172 10.141 10.398 1 95.5 119 TYR A N 1
ATOM 940 C CA . TYR A 1 119 ? 17.031 11.367 9.609 1 95.5 119 TYR A CA 1
ATOM 941 C C . TYR A 1 119 ? 18.375 11.781 9.008 1 95.5 119 TYR A C 1
ATOM 943 O O . TYR A 1 119 ? 18.422 12.297 7.891 1 95.5 119 TYR A O 1
ATOM 951 N N . ASP A 1 120 ? 19.406 11.531 9.672 1 95.06 120 ASP A N 1
ATOM 952 C CA . ASP A 1 120 ? 20.734 11.875 9.156 1 95.06 120 ASP A CA 1
ATOM 953 C C . ASP A 1 120 ? 21.031 11.133 7.859 1 95.06 120 ASP A C 1
ATOM 955 O O . ASP A 1 120 ? 21.594 11.703 6.926 1 95.06 120 ASP A O 1
ATOM 959 N N . THR A 1 121 ? 20.719 9.867 7.855 1 95.62 121 THR A N 1
ATOM 960 C CA . THR A 1 121 ? 20.906 9.086 6.637 1 95.62 121 THR A CA 1
ATOM 961 C C . THR A 1 121 ? 20.047 9.633 5.504 1 95.62 121 THR A C 1
ATOM 963 O O . THR A 1 121 ? 20.484 9.672 4.352 1 95.62 121 THR A O 1
ATOM 966 N N . PHE A 1 122 ? 18.891 10.086 5.859 1 97.06 122 PHE A N 1
ATOM 967 C CA . PHE A 1 122 ? 17.969 10.703 4.902 1 97.06 122 PHE A CA 1
ATOM 968 C C . PHE A 1 122 ? 18.594 11.953 4.297 1 97.06 122 PHE A C 1
ATOM 970 O O . PHE A 1 122 ? 18.562 12.141 3.078 1 97.06 122 PHE A O 1
ATOM 977 N N . VAL A 1 123 ? 19.156 12.719 5.102 1 95.19 123 VAL A N 1
ATOM 978 C CA . VAL A 1 123 ? 19.781 13.961 4.66 1 95.19 123 VAL A CA 1
ATOM 979 C C . VAL A 1 123 ? 20.984 13.641 3.768 1 95.19 123 VAL A C 1
ATOM 981 O O . VAL A 1 123 ? 21.219 14.32 2.766 1 95.19 123 VAL A O 1
ATOM 984 N N . ALA A 1 124 ? 21.656 12.625 4.098 1 93.81 124 ALA A N 1
ATOM 985 C CA . ALA A 1 124 ? 22.797 12.211 3.295 1 93.81 124 ALA A CA 1
ATOM 986 C C . ALA A 1 124 ? 22.375 11.812 1.888 1 93.81 124 ALA A C 1
ATOM 988 O O . ALA A 1 124 ? 23.031 12.156 0.907 1 93.81 124 ALA A O 1
ATOM 989 N N . VAL A 1 125 ? 21.312 11.102 1.818 1 94.69 125 VAL A N 1
ATOM 990 C CA . VAL A 1 125 ? 20.781 10.688 0.519 1 94.69 125 VAL A CA 1
ATOM 991 C C . VAL A 1 125 ? 20.328 11.922 -0.261 1 94.69 125 VAL A C 1
ATOM 993 O O . VAL A 1 125 ? 20.562 12.023 -1.466 1 94.69 125 VAL A O 1
ATOM 996 N N . ALA A 1 126 ? 19.672 12.789 0.426 1 93.88 126 ALA A N 1
ATOM 997 C CA . ALA A 1 126 ? 19.219 14.031 -0.202 1 93.88 126 ALA A CA 1
ATOM 998 C C . ALA A 1 126 ? 20.391 14.828 -0.762 1 93.88 126 ALA A C 1
ATOM 1000 O O . ALA A 1 126 ? 20.312 15.367 -1.869 1 93.88 126 ALA A O 1
ATOM 1001 N N . GLU A 1 127 ? 21.422 14.891 -0.018 1 91.25 127 GLU A N 1
ATOM 1002 C CA . GLU A 1 127 ? 22.609 15.625 -0.433 1 91.25 127 GLU A CA 1
ATOM 1003 C C . GLU A 1 127 ? 23.312 14.938 -1.605 1 91.25 127 GLU A C 1
ATOM 1005 O O . GLU A 1 127 ? 23.812 15.602 -2.518 1 91.25 127 GLU A O 1
ATOM 1010 N N . LEU A 1 128 ? 23.312 13.688 -1.528 1 87.5 128 LEU A N 1
ATOM 1011 C CA . LEU A 1 128 ? 23.922 12.914 -2.611 1 87.5 128 LEU A CA 1
ATOM 1012 C C . LEU A 1 128 ? 23.172 13.148 -3.924 1 87.5 128 LEU A C 1
ATOM 1014 O O . LEU A 1 128 ? 23.797 13.25 -4.984 1 87.5 128 LEU A O 1
ATOM 1018 N N . ALA A 1 129 ? 21.859 13.211 -3.83 1 88.62 129 ALA A N 1
ATOM 1019 C CA . ALA A 1 129 ? 21.031 13.344 -5.023 1 88.62 129 ALA A CA 1
ATOM 1020 C C . ALA A 1 129 ? 20.938 14.797 -5.477 1 88.62 129 ALA A C 1
ATOM 1022 O O . ALA A 1 129 ? 20.281 15.109 -6.465 1 88.62 129 ALA A O 1
ATOM 1023 N N . ASP A 1 130 ? 21.531 15.664 -4.797 1 81.12 130 ASP A N 1
ATOM 1024 C CA . ASP A 1 130 ? 21.453 17.094 -5.113 1 81.12 130 ASP A CA 1
ATOM 1025 C C . ASP A 1 130 ? 22.156 17.391 -6.434 1 81.12 130 ASP A C 1
ATOM 1027 O O . ASP A 1 130 ? 23.359 17.172 -6.566 1 81.12 130 ASP A O 1
ATOM 1031 N N . PRO A 1 131 ? 21.297 17.656 -7.488 1 70.88 131 PRO A N 1
ATOM 1032 C CA . PRO A 1 131 ? 21.938 17.938 -8.773 1 70.88 131 PRO A CA 1
ATOM 1033 C C . PRO A 1 131 ? 22.797 19.219 -8.734 1 70.88 131 PRO A C 1
ATOM 1035 O O . PRO A 1 131 ? 23.578 19.453 -9.656 1 70.88 131 PRO A O 1
ATOM 1038 N N . GLY A 1 132 ? 23.031 19.953 -7.676 1 64 132 GLY A N 1
ATOM 1039 C CA . GLY A 1 132 ? 23.766 21.219 -7.609 1 64 132 GLY A CA 1
ATOM 1040 C C . GLY A 1 132 ? 22.891 22.422 -7.883 1 64 132 GLY A C 1
ATOM 1041 O O . GLY A 1 132 ? 21.688 22.297 -8.094 1 64 132 GLY A O 1
ATOM 1042 N N . SER A 1 133 ? 23.312 23.812 -7.688 1 55.97 133 SER A N 1
ATOM 1043 C CA . SER A 1 133 ? 22.719 25.141 -7.637 1 55.97 133 SER A CA 1
ATOM 1044 C C . SER A 1 133 ? 21.844 25.406 -8.859 1 55.97 133 SER A C 1
ATOM 1046 O O . SER A 1 133 ? 21.125 26.406 -8.906 1 55.97 133 SER A O 1
ATOM 1048 N N . ASN A 1 134 ? 22.062 24.844 -9.891 1 50.34 134 ASN A N 1
ATOM 1049 C CA . ASN A 1 134 ? 21.562 25.469 -11.117 1 50.34 134 ASN A CA 1
ATOM 1050 C C . ASN A 1 134 ? 20.062 25.266 -11.281 1 50.34 134 ASN A C 1
ATOM 1052 O O . ASN A 1 134 ? 19.516 25.438 -12.375 1 50.34 134 ASN A O 1
ATOM 1056 N N . SER A 1 135 ? 19.5 24.531 -10.523 1 50.41 135 SER A N 1
ATOM 1057 C CA . SER A 1 135 ? 18.203 24.172 -11.094 1 50.41 135 SER A CA 1
ATOM 1058 C C . SER A 1 135 ? 17.172 25.281 -10.867 1 50.41 135 SER A C 1
ATOM 1060 O O . SER A 1 135 ? 16.734 25.5 -9.734 1 50.41 135 SER A O 1
ATOM 1062 N N . GLN A 1 136 ? 17.297 26.422 -11.508 1 46.69 136 GLN A N 1
ATOM 1063 C CA . GLN A 1 136 ? 16.344 27.516 -11.656 1 46.69 136 GLN A CA 1
ATOM 1064 C C . GLN A 1 136 ? 14.93 26.984 -11.875 1 46.69 136 GLN A C 1
ATOM 1066 O O . GLN A 1 136 ? 14.172 27.531 -12.688 1 46.69 136 GLN A O 1
ATOM 1071 N N . GLY A 1 137 ? 14.609 25.797 -11.555 1 47.66 137 GLY A N 1
ATOM 1072 C CA . GLY A 1 137 ? 13.359 25.375 -12.156 1 47.66 137 GLY A CA 1
ATOM 1073 C C . GLY A 1 137 ? 12.141 26 -11.5 1 47.66 137 GLY A C 1
ATOM 1074 O O . GLY A 1 137 ? 12.266 26.828 -10.594 1 47.66 137 GLY A O 1
ATOM 1075 N N . ARG A 1 138 ? 10.969 25.891 -12.016 1 53.56 138 ARG A N 1
ATOM 1076 C CA . ARG A 1 138 ? 9.609 26.328 -11.688 1 53.56 138 ARG A CA 1
ATOM 1077 C C . ARG A 1 138 ? 9.344 26.203 -10.188 1 53.56 138 ARG A C 1
ATOM 1079 O O . ARG A 1 138 ? 9.93 25.359 -9.516 1 53.56 138 ARG A O 1
ATOM 1086 N N . LYS A 1 139 ? 8.688 27.094 -9.711 1 60 139 LYS A N 1
ATOM 1087 C CA . LYS A 1 139 ? 8.18 27.125 -8.344 1 60 139 LYS A CA 1
ATOM 1088 C C . LYS A 1 139 ? 7.707 25.75 -7.895 1 60 139 LYS A C 1
ATOM 1090 O O . LYS A 1 139 ? 6.848 25.141 -8.531 1 60 139 LYS A O 1
ATOM 1095 N N . ARG A 1 140 ? 8.5 25.016 -6.977 1 68.44 140 ARG A N 1
ATOM 1096 C CA . ARG A 1 140 ? 8.148 23.672 -6.539 1 68.44 140 ARG A CA 1
ATOM 1097 C C . ARG A 1 140 ? 7.066 23.719 -5.465 1 68.44 140 ARG A C 1
ATOM 1099 O O . ARG A 1 140 ? 7.082 24.594 -4.59 1 68.44 140 ARG A O 1
ATOM 1106 N N . LYS A 1 141 ? 6.043 23 -5.699 1 74.81 141 LYS A N 1
ATOM 1107 C CA . LYS A 1 141 ? 4.934 22.906 -4.754 1 74.81 141 LYS A CA 1
ATOM 1108 C C . LYS A 1 141 ? 5.391 22.297 -3.43 1 74.81 141 LYS A C 1
ATOM 1110 O O . LYS A 1 141 ? 4.863 22.641 -2.369 1 74.81 141 LYS A O 1
ATOM 1115 N N . LEU A 1 142 ? 6.434 21.422 -3.465 1 86.12 142 LEU A N 1
ATOM 1116 C CA . LEU A 1 142 ? 7.039 20.797 -2.295 1 86.12 142 LEU A CA 1
ATOM 1117 C C . LEU A 1 142 ? 8.523 21.125 -2.199 1 86.12 142 LEU A C 1
ATOM 1119 O O . LEU A 1 142 ? 9.195 21.281 -3.221 1 86.12 142 LEU A O 1
ATOM 1123 N N . ASP A 1 143 ? 8.922 21.328 -1.032 1 87.75 143 ASP A N 1
ATOM 1124 C CA . ASP A 1 143 ? 10.367 21.531 -0.875 1 87.75 143 ASP A CA 1
ATOM 1125 C C . ASP A 1 143 ? 11.125 20.25 -1.194 1 87.75 143 ASP A C 1
ATOM 1127 O O . ASP A 1 143 ? 10.539 19.156 -1.262 1 87.75 143 ASP A O 1
ATOM 1131 N N . ARG A 1 144 ? 12.383 20.344 -1.354 1 89.81 144 ARG A N 1
ATOM 1132 C CA . ARG A 1 144 ? 13.211 19.25 -1.844 1 89.81 144 ARG A CA 1
ATOM 1133 C C . ARG A 1 144 ? 13.18 18.062 -0.888 1 89.81 144 ARG A C 1
ATOM 1135 O O . ARG A 1 144 ? 13.117 16.906 -1.323 1 89.81 144 ARG A O 1
ATOM 1142 N N . GLU A 1 145 ? 13.25 18.312 0.345 1 91.75 145 GLU A N 1
ATOM 1143 C CA . GLU A 1 145 ? 13.234 17.234 1.338 1 91.75 145 GLU A CA 1
ATOM 1144 C C . GLU A 1 145 ? 11.938 16.438 1.272 1 91.75 145 GLU A C 1
ATOM 1146 O O . GLU A 1 145 ? 11.953 15.211 1.343 1 91.75 145 GLU A O 1
ATOM 1151 N N . ASN A 1 146 ? 10.914 17.156 1.105 1 93.31 146 ASN A N 1
ATOM 1152 C CA . ASN A 1 146 ? 9.617 16.469 1.067 1 93.31 146 ASN A CA 1
ATOM 1153 C C . ASN A 1 146 ? 9.391 15.773 -0.27 1 93.31 146 ASN A C 1
ATOM 1155 O O . ASN A 1 146 ? 8.641 14.797 -0.344 1 93.31 146 ASN A O 1
ATOM 1159 N N . GLU A 1 147 ? 10.023 16.281 -1.294 1 94.31 147 GLU A N 1
ATOM 1160 C CA . GLU A 1 147 ? 9.969 15.539 -2.549 1 94.31 147 GLU A CA 1
ATOM 1161 C C . GLU A 1 147 ? 10.641 14.172 -2.408 1 94.31 147 GLU A C 1
ATOM 1163 O O . GLU A 1 147 ? 10.078 13.156 -2.818 1 94.31 147 GLU A O 1
ATOM 1168 N N . LEU A 1 148 ? 11.805 14.234 -1.848 1 96.25 148 LEU A N 1
ATOM 1169 C CA . LEU A 1 148 ? 12.508 12.977 -1.609 1 96.25 148 LEU A CA 1
ATOM 1170 C C . LEU A 1 148 ? 11.695 12.078 -0.68 1 96.25 148 LEU A C 1
ATOM 1172 O O . LEU A 1 148 ? 11.594 10.867 -0.913 1 96.25 148 LEU A O 1
ATOM 1176 N N . PHE A 1 149 ? 11.203 12.727 0.39 1 97.38 149 PHE A N 1
ATOM 1177 C CA . PHE A 1 149 ? 10.383 11.977 1.341 1 97.38 149 PHE A CA 1
ATOM 1178 C C . PHE A 1 149 ? 9.219 11.289 0.636 1 97.38 149 PHE A C 1
ATOM 1180 O O . PHE A 1 149 ? 8.969 10.102 0.847 1 97.38 149 PHE A O 1
ATOM 1187 N N . LEU A 1 150 ? 8.531 11.961 -0.211 1 96.81 150 LEU A N 1
ATOM 1188 C CA . LEU A 1 150 ? 7.418 11.43 -0.985 1 96.81 150 LEU A CA 1
ATOM 1189 C C . LEU A 1 150 ? 7.852 10.211 -1.796 1 96.81 150 LEU A C 1
ATOM 1191 O O . LEU A 1 150 ? 7.168 9.188 -1.801 1 96.81 150 LEU A O 1
ATOM 1195 N N . VAL A 1 151 ? 8.938 10.281 -2.422 1 96.5 151 VAL A N 1
ATOM 1196 C CA . VAL A 1 151 ? 9.43 9.227 -3.297 1 96.5 151 VAL A CA 1
ATOM 1197 C C . VAL A 1 151 ? 9.812 8 -2.469 1 96.5 151 VAL A C 1
ATOM 1199 O O . VAL A 1 151 ? 9.445 6.875 -2.812 1 96.5 151 VAL A O 1
ATOM 1202 N N . LEU A 1 152 ? 10.5 8.258 -1.364 1 97.75 152 LEU A N 1
ATOM 1203 C CA . LEU A 1 152 ? 10.922 7.141 -0.525 1 97.75 152 LEU A CA 1
ATOM 1204 C C . LEU A 1 152 ? 9.711 6.453 0.102 1 97.75 152 LEU A C 1
ATOM 1206 O O . LEU A 1 152 ? 9.688 5.23 0.239 1 97.75 152 LEU A O 1
ATOM 1210 N N . VAL A 1 153 ? 8.711 7.227 0.477 1 97.62 153 VAL A N 1
ATOM 1211 C CA . VAL A 1 153 ? 7.484 6.66 1.03 1 97.62 153 VAL A CA 1
ATOM 1212 C C . VAL A 1 153 ? 6.801 5.777 -0.014 1 97.62 153 VAL A C 1
ATOM 1214 O O . VAL A 1 153 ? 6.324 4.688 0.303 1 97.62 153 VAL A O 1
ATOM 1217 N N . ARG A 1 154 ? 6.746 6.219 -1.218 1 96.12 154 ARG A N 1
ATOM 1218 C CA . ARG A 1 154 ? 6.148 5.426 -2.287 1 96.12 154 ARG A CA 1
ATOM 1219 C C . ARG A 1 154 ? 6.879 4.094 -2.455 1 96.12 154 ARG A C 1
ATOM 1221 O O . ARG A 1 154 ? 6.246 3.039 -2.525 1 96.12 154 ARG A O 1
ATOM 1228 N N . LEU A 1 155 ? 8.156 4.172 -2.49 1 95.94 155 LEU A N 1
ATOM 1229 C CA . LEU A 1 155 ? 8.961 2.973 -2.719 1 95.94 155 LEU A CA 1
ATOM 1230 C C . LEU A 1 155 ? 8.852 2.016 -1.534 1 95.94 155 LEU A C 1
ATOM 1232 O O . LEU A 1 155 ? 8.75 0.802 -1.718 1 95.94 155 LEU A O 1
ATOM 1236 N N . ARG A 1 156 ? 8.898 2.566 -0.348 1 97.44 156 ARG A N 1
ATOM 1237 C CA . ARG A 1 156 ? 8.969 1.758 0.865 1 97.44 156 ARG A CA 1
ATOM 1238 C C . ARG A 1 156 ? 7.617 1.126 1.183 1 97.44 156 ARG A C 1
ATOM 1240 O O . ARG A 1 156 ? 7.543 -0.054 1.534 1 97.44 156 ARG A O 1
ATOM 1247 N N . LEU A 1 157 ? 6.574 1.889 1.051 1 96 157 LEU A N 1
ATOM 1248 C CA . LEU A 1 157 ? 5.258 1.396 1.448 1 96 157 LEU A CA 1
ATOM 1249 C C . LEU A 1 157 ? 4.469 0.92 0.234 1 96 157 LEU A C 1
ATOM 1251 O O . LEU A 1 157 ? 3.424 0.278 0.381 1 96 157 LEU A O 1
ATOM 1255 N N . GLY A 1 158 ? 4.957 1.272 -0.93 1 93.56 158 GLY A N 1
ATOM 1256 C CA . GLY A 1 158 ? 4.254 0.86 -2.133 1 93.56 158 GLY A CA 1
ATOM 1257 C C . GLY A 1 158 ? 2.93 1.574 -2.326 1 93.56 158 GLY A C 1
ATOM 1258 O O . GLY A 1 158 ? 1.963 0.98 -2.807 1 93.56 158 GLY A O 1
ATOM 1259 N N . LEU A 1 159 ? 2.855 2.812 -1.931 1 94.56 159 LEU A N 1
ATOM 1260 C CA . LEU A 1 159 ? 1.6 3.553 -1.997 1 94.56 159 LEU A CA 1
ATOM 1261 C C . LEU A 1 159 ? 1.262 3.922 -3.438 1 94.56 159 LEU A C 1
ATOM 1263 O O . LEU A 1 159 ? 2.16 4.137 -4.254 1 94.56 159 LEU A O 1
ATOM 1267 N N . PHE A 1 160 ? -0.018 4.027 -3.707 1 93.81 160 PHE A N 1
ATOM 1268 C CA . PHE A 1 160 ? -0.486 4.488 -5.008 1 93.81 160 PHE A CA 1
ATOM 1269 C C . PHE A 1 160 ? -0.209 5.977 -5.188 1 93.81 160 PHE A C 1
ATOM 1271 O O . PHE A 1 160 ? -0.275 6.746 -4.227 1 93.81 160 PHE A O 1
ATOM 1278 N N . GLU A 1 161 ? -0.002 6.352 -6.434 1 93.06 161 GLU A N 1
ATOM 1279 C CA . GLU A 1 161 ? 0.296 7.75 -6.727 1 93.06 161 GLU A CA 1
ATOM 1280 C C . GLU A 1 161 ? -0.866 8.656 -6.328 1 93.06 161 GLU A C 1
ATOM 1282 O O . GLU A 1 161 ? -0.653 9.766 -5.832 1 93.06 161 GLU A O 1
ATOM 1287 N N . GLN A 1 162 ? -2.07 8.156 -6.539 1 93.44 162 GLN A N 1
ATOM 1288 C CA . GLN A 1 162 ? -3.24 8.953 -6.195 1 93.44 162 GLN A CA 1
ATOM 1289 C C . GLN A 1 162 ? -3.307 9.211 -4.691 1 93.44 162 GLN A C 1
ATOM 1291 O O . GLN A 1 162 ? -3.678 10.305 -4.262 1 93.44 162 GLN A O 1
ATOM 1296 N N . ASP A 1 163 ? -3.012 8.242 -3.902 1 95.12 163 ASP A N 1
ATOM 1297 C CA . ASP A 1 163 ? -3 8.406 -2.451 1 95.12 163 ASP A CA 1
ATOM 1298 C C . ASP A 1 163 ? -1.96 9.438 -2.025 1 95.12 163 ASP A C 1
ATOM 1300 O O . ASP A 1 163 ? -2.236 10.297 -1.181 1 95.12 163 ASP A O 1
ATOM 1304 N N . LEU A 1 164 ? -0.769 9.352 -2.623 1 94.5 164 LEU A N 1
ATOM 1305 C CA . LEU A 1 164 ? 0.293 10.297 -2.312 1 94.5 164 LEU A CA 1
ATOM 1306 C C . LEU A 1 164 ? -0.093 11.711 -2.75 1 94.5 164 LEU A C 1
ATOM 1308 O O . LEU A 1 164 ? 0.224 12.688 -2.066 1 94.5 164 LEU A O 1
ATOM 1312 N N . ALA A 1 165 ? -0.728 11.789 -3.906 1 92.06 165 ALA A N 1
ATOM 1313 C CA . ALA A 1 165 ? -1.207 13.086 -4.395 1 92.06 165 ALA A CA 1
ATOM 1314 C C . ALA A 1 165 ? -2.131 13.742 -3.375 1 92.06 165 ALA A C 1
ATOM 1316 O O . ALA A 1 165 ? -1.967 14.922 -3.055 1 92.06 165 ALA A O 1
ATOM 1317 N N . ASP A 1 166 ? -3.031 12.984 -2.795 1 89.25 166 ASP A N 1
ATOM 1318 C CA . ASP A 1 166 ? -3.967 13.516 -1.804 1 89.25 166 ASP A CA 1
ATOM 1319 C C . ASP A 1 166 ? -3.244 13.883 -0.511 1 89.25 166 ASP A C 1
ATOM 1321 O O . ASP A 1 166 ? -3.52 14.93 0.08 1 89.25 166 ASP A O 1
ATOM 1325 N N . ARG A 1 167 ? -2.291 13.047 -0.169 1 88.94 167 ARG A N 1
ATOM 1326 C CA . ARG A 1 167 ? -1.588 13.227 1.097 1 88.94 167 ARG A CA 1
ATOM 1327 C C . ARG A 1 167 ? -0.727 14.484 1.069 1 88.94 167 ARG A C 1
ATOM 1329 O O . ARG A 1 167 ? -0.619 15.188 2.074 1 88.94 167 ARG A O 1
ATOM 1336 N N . PHE A 1 168 ? -0.117 14.742 -0.051 1 89.88 168 PHE A N 1
ATOM 1337 C CA . PHE A 1 168 ? 0.798 15.875 -0.165 1 89.88 168 PHE A CA 1
ATOM 1338 C C . PHE A 1 168 ? 0.113 17.062 -0.832 1 89.88 168 PHE A C 1
ATOM 1340 O O . PHE A 1 168 ? 0.745 18.094 -1.082 1 89.88 168 PHE A O 1
ATOM 1347 N N . ALA A 1 169 ? -1.132 16.875 -1.135 1 84.75 169 ALA A N 1
ATOM 1348 C CA . ALA A 1 169 ? -1.95 17.922 -1.735 1 84.75 169 ALA A CA 1
ATOM 1349 C C . ALA A 1 169 ? -1.336 18.422 -3.043 1 84.75 169 ALA A C 1
ATOM 1351 O O . ALA A 1 169 ? -1.181 19.625 -3.246 1 84.75 169 ALA A O 1
ATOM 1352 N N . ILE A 1 170 ? -0.964 17.531 -3.873 1 88 170 ILE A N 1
ATOM 1353 C CA . ILE A 1 170 ? -0.474 17.812 -5.219 1 88 170 ILE A CA 1
ATOM 1354 C C . ILE A 1 170 ? -1.19 16.906 -6.223 1 88 170 ILE A C 1
ATOM 1356 O O . ILE A 1 170 ? -2 16.062 -5.844 1 88 170 ILE A O 1
ATOM 1360 N N . SER A 1 171 ? -0.944 17.188 -7.453 1 88.81 171 SER A N 1
ATOM 1361 C CA . SER A 1 171 ? -1.599 16.375 -8.477 1 88.81 171 SER A CA 1
ATOM 1362 C C . SER A 1 171 ? -0.874 15.055 -8.688 1 88.81 171 SER A C 1
ATOM 1364 O O . SER A 1 171 ? 0.319 14.938 -8.398 1 88.81 171 SER A O 1
ATOM 1366 N N . GLN A 1 172 ? -1.603 14.047 -9.156 1 91.12 172 GLN A N 1
ATOM 1367 C CA . GLN A 1 172 ? -1.05 12.711 -9.375 1 91.12 172 GLN A CA 1
ATOM 1368 C C . GLN A 1 172 ? 0.072 12.75 -10.414 1 91.12 172 GLN A C 1
ATOM 1370 O O . GLN A 1 172 ? 1.113 12.117 -10.227 1 91.12 172 GLN A O 1
ATOM 1375 N N . PRO A 1 173 ? -0.045 13.539 -11.492 1 86.62 173 PRO A N 1
ATOM 1376 C CA . PRO A 1 173 ? 1.069 13.594 -12.445 1 86.62 173 PRO A CA 1
ATOM 1377 C C . PRO A 1 173 ? 2.334 14.203 -11.836 1 86.62 173 PRO A C 1
ATOM 1379 O O . PRO A 1 173 ? 3.445 13.797 -12.188 1 86.62 173 PRO A O 1
ATOM 1382 N N . THR A 1 174 ? 2.109 15.141 -10.961 1 89.75 174 THR A N 1
ATOM 1383 C CA . THR A 1 174 ? 3.252 15.727 -10.273 1 89.75 174 THR A CA 1
ATOM 1384 C C . THR A 1 174 ? 3.982 14.68 -9.438 1 89.75 174 THR A C 1
ATOM 1386 O O . THR A 1 174 ? 5.215 14.648 -9.406 1 89.75 174 THR A O 1
ATOM 1389 N N . VAL A 1 175 ? 3.223 13.781 -8.805 1 92.88 175 VAL A N 1
ATOM 1390 C CA . VAL A 1 175 ? 3.809 12.68 -8.047 1 92.88 175 VAL A CA 1
ATOM 1391 C C . VAL A 1 175 ? 4.637 11.797 -8.969 1 92.88 175 VAL A C 1
ATOM 1393 O O . VAL A 1 175 ? 5.777 11.453 -8.656 1 92.88 175 VAL A O 1
ATOM 1396 N N . SER A 1 176 ? 4.094 11.492 -10.141 1 90.56 176 SER A N 1
ATOM 1397 C CA . SER A 1 176 ? 4.762 10.633 -11.109 1 90.56 176 SER A CA 1
ATOM 1398 C C . SER A 1 176 ? 6.074 11.25 -11.578 1 90.56 176 SER A C 1
ATOM 1400 O O . SER A 1 176 ? 7.105 10.57 -11.617 1 90.56 176 SER A O 1
ATOM 1402 N N . ARG A 1 177 ? 5.996 12.453 -11.859 1 89.19 177 ARG A N 1
ATOM 1403 C CA . ARG A 1 177 ? 7.188 13.156 -12.328 1 89.19 177 ARG A CA 1
ATOM 1404 C C . ARG A 1 177 ? 8.266 13.195 -11.25 1 89.19 177 ARG A C 1
ATOM 1406 O O . ARG A 1 177 ? 9.438 12.953 -11.523 1 89.19 177 ARG A O 1
ATOM 1413 N N . MET A 1 178 ? 7.836 13.492 -10.055 1 91.31 178 MET A N 1
ATOM 1414 C CA . MET A 1 178 ? 8.781 13.555 -8.938 1 91.31 178 MET A CA 1
ATOM 1415 C C . MET A 1 178 ? 9.453 12.211 -8.719 1 91.31 178 MET A C 1
ATOM 1417 O O . MET A 1 178 ? 10.664 12.141 -8.5 1 91.31 178 MET A O 1
ATOM 1421 N N . CYS A 1 179 ? 8.688 11.164 -8.781 1 93.12 179 CYS A N 1
ATOM 1422 C CA . CYS A 1 179 ? 9.227 9.828 -8.594 1 93.12 179 CYS A CA 1
ATOM 1423 C C . CYS A 1 179 ? 10.266 9.508 -9.664 1 93.12 179 CYS A C 1
ATOM 1425 O O . CYS A 1 179 ? 11.367 9.039 -9.352 1 93.12 179 CYS A O 1
ATOM 1427 N N . CYS A 1 180 ? 9.977 9.828 -10.875 1 91.94 180 CYS A N 1
ATOM 1428 C CA . CYS A 1 180 ? 10.891 9.562 -11.977 1 91.94 180 CYS A CA 1
ATOM 1429 C C . CYS A 1 180 ? 12.164 10.391 -11.836 1 91.94 180 CYS A C 1
ATOM 1431 O O . CYS A 1 180 ? 13.273 9.867 -11.977 1 91.94 180 CYS A O 1
ATOM 1433 N N . GLU A 1 181 ? 11.953 11.602 -11.523 1 90.62 181 GLU A N 1
ATOM 1434 C CA . GLU A 1 181 ? 13.086 12.523 -11.398 1 90.62 181 GLU A CA 1
ATOM 1435 C C . GLU A 1 181 ? 14.023 12.102 -10.273 1 90.62 181 GLU A C 1
ATOM 1437 O O . GLU A 1 181 ? 15.227 11.984 -10.469 1 90.62 181 GLU A O 1
ATOM 1442 N N . TRP A 1 182 ? 13.492 11.914 -9.156 1 93.69 182 TRP A N 1
ATOM 1443 C CA . TRP A 1 182 ? 14.305 11.609 -7.988 1 93.69 182 TRP A CA 1
ATOM 1444 C C . TRP A 1 182 ? 14.969 10.242 -8.133 1 93.69 182 TRP A C 1
ATOM 1446 O O . TRP A 1 182 ? 16.125 10.07 -7.754 1 93.69 182 TRP A O 1
ATOM 1456 N N . VAL A 1 183 ? 14.281 9.266 -8.641 1 95.06 183 VAL A N 1
ATOM 1457 C CA . VAL A 1 183 ? 14.859 7.941 -8.852 1 95.06 183 VAL A CA 1
ATOM 1458 C C . VAL A 1 183 ? 16.047 8.039 -9.805 1 95.06 183 VAL A C 1
ATOM 1460 O O . VAL A 1 183 ? 17.109 7.461 -9.547 1 95.06 183 VAL A O 1
ATOM 1463 N N . ASN A 1 184 ? 15.867 8.828 -10.828 1 94.06 184 ASN A N 1
ATOM 1464 C CA . ASN A 1 184 ? 16.938 8.992 -11.789 1 94.06 184 ASN A CA 1
ATOM 1465 C C . ASN A 1 184 ? 18.125 9.734 -11.18 1 94.06 184 ASN A C 1
ATOM 1467 O O . ASN A 1 184 ? 19.281 9.414 -11.469 1 94.06 184 ASN A O 1
ATOM 1471 N N . LEU A 1 185 ? 17.828 10.719 -10.398 1 94.19 185 LEU A N 1
ATOM 1472 C CA . LEU A 1 185 ? 18.891 11.477 -9.742 1 94.19 185 LEU A CA 1
ATOM 1473 C C . LEU A 1 185 ? 19.703 10.586 -8.812 1 94.19 185 LEU A C 1
ATOM 1475 O O . LEU A 1 185 ? 20.938 10.594 -8.859 1 94.19 185 LEU A O 1
ATOM 1479 N N . ILE A 1 186 ? 19.047 9.836 -8.016 1 95.62 186 ILE A N 1
ATOM 1480 C CA . ILE A 1 186 ? 19.734 8.953 -7.082 1 95.62 186 ILE A CA 1
ATOM 1481 C C . ILE A 1 186 ? 20.5 7.871 -7.852 1 95.62 186 ILE A C 1
ATOM 1483 O O . ILE A 1 186 ? 21.641 7.551 -7.523 1 95.62 186 ILE A O 1
ATOM 1487 N N . TYR A 1 187 ? 19.875 7.367 -8.859 1 95.31 187 TYR A N 1
ATOM 1488 C CA . TYR A 1 187 ? 20.469 6.328 -9.688 1 95.31 187 TYR A CA 1
ATOM 1489 C C . TYR A 1 187 ? 21.797 6.805 -10.281 1 95.31 187 TYR A C 1
ATOM 1491 O O . TYR A 1 187 ? 22.781 6.074 -10.273 1 95.31 187 TYR A O 1
ATOM 1499 N N . ALA A 1 188 ? 21.797 7.992 -10.773 1 93.5 188 ALA A N 1
ATOM 1500 C CA . ALA A 1 188 ? 22.984 8.562 -11.398 1 93.5 188 ALA A CA 1
ATOM 1501 C C . ALA A 1 188 ? 24.156 8.617 -10.422 1 93.5 188 ALA A C 1
ATOM 1503 O O . ALA A 1 188 ? 25.312 8.492 -10.82 1 93.5 188 ALA A O 1
ATOM 1504 N N . LYS A 1 189 ? 23.844 8.734 -9.203 1 92.81 189 LYS A N 1
ATOM 1505 C CA . LYS A 1 189 ? 24.875 8.812 -8.18 1 92.81 189 LYS A CA 1
ATOM 1506 C C . LYS A 1 189 ? 25.281 7.418 -7.699 1 92.81 189 LYS A C 1
ATOM 1508 O O . LYS A 1 189 ? 26.469 7.137 -7.52 1 92.81 189 LYS A O 1
ATOM 1513 N N . VAL A 1 190 ? 24.328 6.586 -7.562 1 90.81 190 VAL A N 1
ATOM 1514 C CA . VAL A 1 190 ? 24.547 5.27 -6.977 1 90.81 190 VAL A CA 1
ATOM 1515 C C . VAL A 1 190 ? 25.344 4.402 -7.945 1 90.81 190 VAL A C 1
ATOM 1517 O O . VAL A 1 190 ? 26.172 3.592 -7.527 1 90.81 190 VAL A O 1
ATOM 1520 N N . ILE A 1 191 ? 25.141 4.57 -9.195 1 89.12 191 ILE A N 1
ATOM 1521 C CA . ILE A 1 191 ? 25.812 3.725 -10.18 1 89.12 191 ILE A CA 1
ATOM 1522 C C . ILE A 1 191 ? 27.297 4.055 -10.219 1 89.12 191 ILE A C 1
ATOM 1524 O O . ILE A 1 191 ? 28.109 3.248 -10.695 1 89.12 191 ILE A O 1
ATOM 1528 N N . LYS A 1 192 ? 27.641 5.211 -9.719 1 88.44 192 LYS A N 1
ATOM 1529 C CA . LYS A 1 192 ? 29.031 5.637 -9.719 1 88.44 192 LYS A CA 1
ATOM 1530 C C . LYS A 1 192 ? 29.719 5.23 -8.422 1 88.44 192 LYS A C 1
ATOM 1532 O O . LYS A 1 192 ? 30.938 5.344 -8.297 1 88.44 192 LYS A O 1
ATOM 1537 N N . MET A 1 193 ? 28.953 4.758 -7.512 1 88 193 MET A N 1
ATOM 1538 C CA . MET A 1 193 ? 29.531 4.332 -6.238 1 88 193 MET A CA 1
ATOM 1539 C C . MET A 1 193 ? 30.234 2.99 -6.383 1 88 193 MET A C 1
ATOM 1541 O O . MET A 1 193 ? 29.719 2.066 -7.008 1 88 193 MET A O 1
ATOM 1545 N N . PRO A 1 194 ? 31.438 2.9 -5.898 1 87.5 194 PRO A N 1
ATOM 1546 C CA . PRO A 1 194 ? 32.125 1.615 -5.926 1 87.5 194 PRO A CA 1
ATOM 1547 C C . PRO A 1 194 ? 31.609 0.632 -4.883 1 87.5 194 PRO A C 1
ATOM 1549 O O . PRO A 1 194 ? 32.031 0.664 -3.727 1 87.5 194 PRO A O 1
ATOM 1552 N N . ILE A 1 195 ? 30.734 -0.246 -5.25 1 88.44 195 ILE A N 1
ATOM 1553 C CA . ILE A 1 195 ? 30.156 -1.146 -4.262 1 88.44 195 ILE A CA 1
ATOM 1554 C C . ILE A 1 195 ? 30.875 -2.49 -4.297 1 88.44 195 ILE A C 1
ATOM 1556 O O . ILE A 1 195 ? 30.734 -3.307 -3.385 1 88.44 195 ILE A O 1
ATOM 1560 N N . TRP A 1 196 ? 31.703 -2.729 -5.316 1 94.12 196 TRP A N 1
ATOM 1561 C CA . TRP A 1 196 ? 32.531 -3.932 -5.348 1 94.12 196 TRP A CA 1
ATOM 1562 C C . TRP A 1 196 ? 33.781 -3.758 -4.496 1 94.12 196 TRP A C 1
ATOM 1564 O O . TRP A 1 196 ? 34.656 -2.963 -4.832 1 94.12 196 TRP A O 1
ATOM 1574 N N . PRO A 1 197 ? 33.875 -4.473 -3.52 1 91.56 197 PRO A N 1
ATOM 1575 C CA . PRO A 1 197 ? 34.969 -4.25 -2.582 1 91.56 197 PRO A CA 1
ATOM 1576 C C . PRO A 1 197 ? 36.281 -4.945 -3.016 1 91.56 197 PRO A C 1
ATOM 1578 O O . PRO A 1 197 ? 36.219 -5.906 -3.787 1 91.56 197 PRO A O 1
ATOM 1581 N N . SER A 1 198 ? 37.344 -4.418 -2.479 1 93 198 SER A N 1
ATOM 1582 C CA . SER A 1 198 ? 38.625 -5.102 -2.645 1 93 198 SER A CA 1
ATOM 1583 C C . SER A 1 198 ? 38.688 -6.363 -1.79 1 93 198 SER A C 1
ATOM 1585 O O . SER A 1 198 ? 37.938 -6.516 -0.841 1 93 198 SER A O 1
ATOM 1587 N N . ARG A 1 199 ? 39.562 -7.227 -2.225 1 92.31 199 ARG A N 1
ATOM 1588 C CA . ARG A 1 199 ? 39.75 -8.453 -1.461 1 92.31 199 ARG A CA 1
ATOM 1589 C C . ARG A 1 199 ? 40.094 -8.148 -0.01 1 92.31 199 ARG A C 1
ATOM 1591 O O . ARG A 1 199 ? 39.625 -8.812 0.907 1 92.31 199 ARG A O 1
ATOM 1598 N N . GLU A 1 200 ? 40.875 -7.129 0.195 1 91.38 200 GLU A N 1
ATOM 1599 C CA . GLU A 1 200 ? 41.281 -6.73 1.539 1 91.38 200 GLU A CA 1
ATOM 1600 C C . GLU A 1 200 ? 40.062 -6.293 2.371 1 91.38 200 GLU A C 1
ATOM 1602 O O . GLU A 1 200 ? 39.938 -6.668 3.539 1 91.38 200 GLU A O 1
ATOM 1607 N N . ALA A 1 201 ? 39.25 -5.555 1.736 1 89.75 201 ALA A N 1
ATOM 1608 C CA . ALA A 1 201 ? 38.062 -5.062 2.428 1 89.75 201 ALA A CA 1
ATOM 1609 C C . ALA A 1 201 ? 37.156 -6.215 2.83 1 89.75 201 ALA A C 1
ATOM 1611 O O . ALA A 1 201 ? 36.531 -6.195 3.908 1 89.75 201 ALA A O 1
ATOM 1612 N N . VAL A 1 202 ? 37.062 -7.215 1.972 1 91.5 202 VAL A N 1
ATOM 1613 C CA . VAL A 1 202 ? 36.219 -8.383 2.26 1 91.5 202 VAL A CA 1
ATOM 1614 C C . VAL A 1 202 ? 36.844 -9.164 3.424 1 91.5 202 VAL A C 1
ATOM 1616 O O . VAL A 1 202 ? 36.125 -9.555 4.352 1 91.5 202 VAL A O 1
ATOM 1619 N N . ASN A 1 203 ? 38.094 -9.344 3.424 1 88.38 203 ASN A N 1
ATOM 1620 C CA . ASN A 1 203 ? 38.781 -10.086 4.477 1 88.38 203 ASN A CA 1
ATOM 1621 C C . ASN A 1 203 ? 38.625 -9.406 5.836 1 88.38 203 ASN A C 1
ATOM 1623 O O . ASN A 1 203 ? 38.5 -10.086 6.859 1 88.38 203 ASN A O 1
ATOM 1627 N N . ASP A 1 204 ? 38.594 -8.109 5.77 1 87.31 204 ASP A N 1
ATOM 1628 C CA . ASP A 1 204 ? 38.5 -7.332 7.004 1 87.31 204 ASP A CA 1
ATOM 1629 C C . ASP A 1 204 ? 37.125 -7.441 7.633 1 87.31 204 ASP A C 1
ATOM 1631 O O . ASP A 1 204 ? 36.938 -7.188 8.828 1 87.31 204 ASP A O 1
ATOM 1635 N N . THR A 1 205 ? 36.156 -7.828 6.809 1 85.25 205 THR A N 1
ATOM 1636 C CA . THR A 1 205 ? 34.781 -7.766 7.309 1 85.25 205 THR A CA 1
ATOM 1637 C C . THR A 1 205 ? 34.188 -9.156 7.391 1 85.25 205 THR A C 1
ATOM 1639 O O . THR A 1 205 ? 33 -9.305 7.68 1 85.25 205 THR A O 1
ATOM 1642 N N . VAL A 1 206 ? 34.906 -10.188 7.117 1 83.81 206 VAL A N 1
ATOM 1643 C CA . VAL A 1 206 ? 34.406 -11.547 7.141 1 83.81 206 VAL A CA 1
ATOM 1644 C C . VAL A 1 206 ? 34 -11.93 8.57 1 83.81 206 VAL A C 1
ATOM 1646 O O . VAL A 1 206 ? 34.812 -11.789 9.492 1 83.81 206 VAL A O 1
ATOM 1649 N N . PRO A 1 207 ? 32.781 -12.312 8.68 1 81 207 PRO A N 1
ATOM 1650 C CA . PRO A 1 207 ? 32.344 -12.719 10.023 1 81 207 PRO A CA 1
ATOM 1651 C C . PRO A 1 207 ? 33.062 -13.977 10.516 1 81 207 PRO A C 1
ATOM 1653 O O . PRO A 1 207 ? 33.562 -14.773 9.703 1 81 207 PRO A O 1
ATOM 1656 N N . ALA A 1 208 ? 33.062 -14.133 11.773 1 73.69 208 ALA A N 1
ATOM 1657 C CA . ALA A 1 208 ? 33.719 -15.273 12.406 1 73.69 208 ALA A CA 1
ATOM 1658 C C . ALA A 1 208 ? 33.031 -16.578 12.055 1 73.69 208 ALA A C 1
ATOM 1660 O O . ALA A 1 208 ? 33.625 -17.656 12.094 1 73.69 208 ALA A O 1
ATOM 1661 N N . SER A 1 209 ? 31.75 -16.375 11.703 1 70.31 209 SER A N 1
ATOM 1662 C CA . SER A 1 209 ? 30.953 -17.562 11.391 1 70.31 209 SER A CA 1
ATOM 1663 C C . SER A 1 209 ? 31.438 -18.234 10.109 1 70.31 209 SER A C 1
ATOM 1665 O O . SER A 1 209 ? 31.109 -19.391 9.844 1 70.31 209 SER A O 1
ATOM 1667 N N . PHE A 1 210 ? 32.188 -17.453 9.414 1 73.94 210 PHE A N 1
ATOM 1668 C CA . PHE A 1 210 ? 32.688 -18.031 8.18 1 73.94 210 PHE A CA 1
ATOM 1669 C C . PHE A 1 210 ? 33.906 -18.906 8.445 1 73.94 210 PHE A C 1
ATOM 1671 O O . PHE A 1 210 ? 34.844 -18.5 9.156 1 73.94 210 PHE A O 1
ATOM 1678 N N . THR A 1 211 ? 33.75 -20.203 8.117 1 64.69 211 THR A N 1
ATOM 1679 C CA . THR A 1 211 ? 34.781 -21.188 8.344 1 64.69 211 THR A CA 1
ATOM 1680 C C . THR A 1 211 ? 36 -20.906 7.449 1 64.69 211 THR A C 1
ATOM 1682 O O . THR A 1 211 ? 35.906 -20.094 6.527 1 64.69 211 THR A O 1
ATOM 1685 N N . GLU A 1 212 ? 37 -21.5 7.812 1 65.12 212 GLU A N 1
ATOM 1686 C CA . GLU A 1 212 ? 38.219 -21.422 7.043 1 65.12 212 GLU A CA 1
ATOM 1687 C C . GLU A 1 212 ? 38 -21.781 5.578 1 65.12 212 GLU A C 1
ATOM 1689 O O . GLU A 1 212 ? 38.594 -21.188 4.684 1 65.12 212 GLU A O 1
ATOM 1694 N N . LYS A 1 213 ? 37 -22.578 5.355 1 63.91 213 LYS A N 1
ATOM 1695 C CA . LYS A 1 213 ? 36.719 -23.047 4 1 63.91 213 LYS A CA 1
ATOM 1696 C C . LYS A 1 213 ? 36 -21.969 3.191 1 63.91 213 LYS A C 1
ATOM 1698 O O . LYS A 1 213 ? 36.094 -21.953 1.961 1 63.91 213 LYS A O 1
ATOM 1703 N N . CYS A 1 214 ? 35.438 -21.156 3.924 1 76.31 214 CYS A N 1
ATOM 1704 C CA . CYS A 1 214 ? 34.656 -20.156 3.215 1 76.31 214 CYS A CA 1
ATOM 1705 C C . CYS A 1 214 ? 35.281 -18.781 3.312 1 76.31 214 CYS A C 1
ATOM 1707 O O . CYS A 1 214 ? 34.688 -17.781 2.896 1 76.31 214 CYS A O 1
ATOM 1709 N N . LYS A 1 215 ? 36.531 -18.812 3.727 1 77.44 215 LYS A N 1
ATOM 1710 C CA . LYS A 1 215 ? 37.188 -17.531 3.951 1 77.44 215 LYS A CA 1
ATOM 1711 C C . LYS A 1 215 ? 37.531 -16.859 2.631 1 77.44 215 LYS A C 1
ATOM 1713 O O . LYS A 1 215 ? 37.688 -15.633 2.574 1 77.44 215 LYS A O 1
ATOM 1718 N N . LYS A 1 216 ? 37.594 -17.656 1.604 1 87.44 216 LYS A N 1
ATOM 1719 C CA . LYS A 1 216 ? 37.969 -17.094 0.317 1 87.44 216 LYS A CA 1
ATOM 1720 C C . LYS A 1 216 ? 36.75 -16.578 -0.454 1 87.44 216 LYS A C 1
ATOM 1722 O O . LYS A 1 216 ? 36.906 -16.125 -1.588 1 87.44 216 LYS A O 1
ATOM 1727 N N . THR A 1 217 ? 35.656 -16.641 0.183 1 92.31 217 THR A N 1
ATOM 1728 C CA . THR A 1 217 ? 34.469 -16.188 -0.482 1 92.31 217 THR A CA 1
ATOM 1729 C C . THR A 1 217 ? 34.5 -14.68 -0.723 1 92.31 217 THR A C 1
ATOM 1731 O O . THR A 1 217 ? 34.688 -13.906 0.212 1 92.31 217 THR A O 1
ATOM 1734 N N . ARG A 1 218 ? 34.344 -14.328 -1.952 1 93.88 218 ARG A N 1
ATOM 1735 C CA . ARG A 1 218 ? 34.344 -12.922 -2.357 1 93.88 218 ARG A CA 1
ATOM 1736 C C . ARG A 1 218 ? 32.938 -12.359 -2.363 1 93.88 218 ARG A C 1
ATOM 1738 O O . ARG A 1 218 ? 32.719 -11.227 -1.938 1 93.88 218 ARG A O 1
ATOM 1745 N N . VAL A 1 219 ? 32.031 -13.188 -2.869 1 95.38 219 VAL A N 1
ATOM 1746 C CA . VAL A 1 219 ? 30.656 -12.727 -3.066 1 95.38 219 VAL A CA 1
ATOM 1747 C C . VAL A 1 219 ? 29.703 -13.914 -3.021 1 95.38 219 VAL A C 1
ATOM 1749 O O . VAL A 1 219 ? 30.047 -15.016 -3.455 1 95.38 219 VAL A O 1
ATOM 1752 N N . ILE A 1 220 ? 28.594 -13.742 -2.436 1 94.94 220 ILE A N 1
ATOM 1753 C CA . ILE A 1 220 ? 27.484 -14.688 -2.473 1 94.94 220 ILE A CA 1
ATOM 1754 C C . ILE A 1 220 ? 26.422 -14.188 -3.453 1 94.94 220 ILE A C 1
ATOM 1756 O O . ILE A 1 220 ? 25.859 -13.117 -3.266 1 94.94 220 ILE A O 1
ATOM 1760 N N . LEU A 1 221 ? 26.141 -14.945 -4.461 1 96.44 221 LEU A N 1
ATOM 1761 C CA . LEU A 1 221 ? 25.297 -14.547 -5.574 1 96.44 221 LEU A CA 1
ATOM 1762 C C . LEU A 1 221 ? 23.938 -15.242 -5.504 1 96.44 221 LEU A C 1
ATOM 1764 O O . LEU A 1 221 ? 23.859 -16.438 -5.191 1 96.44 221 LEU A O 1
ATOM 1768 N N . ASP A 1 222 ? 22.891 -14.547 -5.73 1 95.75 222 ASP A N 1
ATOM 1769 C CA . ASP A 1 222 ? 21.547 -15.102 -5.836 1 95.75 222 ASP A CA 1
ATOM 1770 C C . ASP A 1 222 ? 20.703 -14.297 -6.824 1 95.75 222 ASP A C 1
ATOM 1772 O O . ASP A 1 222 ? 21.062 -13.172 -7.191 1 95.75 222 ASP A O 1
ATOM 1776 N N . ALA A 1 223 ? 19.734 -14.945 -7.344 1 95.25 223 ALA A N 1
ATOM 1777 C CA . ALA A 1 223 ? 18.797 -14.289 -8.25 1 95.25 223 ALA A CA 1
ATOM 1778 C C . ALA A 1 223 ? 17.391 -14.211 -7.637 1 95.25 223 ALA A C 1
ATOM 1780 O O . ALA A 1 223 ? 17.016 -15.062 -6.828 1 95.25 223 ALA A O 1
ATOM 1781 N N . THR A 1 224 ? 16.734 -13.211 -7.918 1 93.31 224 THR A N 1
ATOM 1782 C CA . THR A 1 224 ? 15.359 -13.047 -7.449 1 93.31 224 THR A CA 1
ATOM 1783 C C . THR A 1 224 ? 14.477 -12.438 -8.539 1 93.31 224 THR A C 1
ATOM 1785 O O . THR A 1 224 ? 14.984 -11.898 -9.523 1 93.31 224 THR A O 1
ATOM 1788 N N . GLU A 1 225 ? 13.172 -12.594 -8.383 1 90.5 225 GLU A N 1
ATOM 1789 C CA . GLU A 1 225 ? 12.234 -12.102 -9.383 1 90.5 225 GLU A CA 1
ATOM 1790 C C . GLU A 1 225 ? 11.266 -11.094 -8.773 1 90.5 225 GLU A C 1
ATOM 1792 O O . GLU A 1 225 ? 10.922 -11.188 -7.594 1 90.5 225 GLU A O 1
ATOM 1797 N N . ILE A 1 226 ? 10.977 -10.094 -9.531 1 88.06 226 ILE A N 1
ATOM 1798 C CA . ILE A 1 226 ? 9.906 -9.164 -9.203 1 88.06 226 ILE A CA 1
ATOM 1799 C C . ILE A 1 226 ? 8.844 -9.188 -10.297 1 88.06 226 ILE A C 1
ATOM 1801 O O . ILE A 1 226 ? 9.148 -9.43 -11.461 1 88.06 226 ILE A O 1
ATOM 1805 N N . ARG A 1 227 ? 7.578 -8.945 -9.977 1 83.88 227 ARG A N 1
ATOM 1806 C CA . ARG A 1 227 ? 6.461 -9.047 -10.906 1 83.88 227 ARG A CA 1
ATOM 1807 C C . ARG A 1 227 ? 6.301 -7.762 -11.711 1 83.88 227 ARG A C 1
ATOM 1809 O O . ARG A 1 227 ? 6.586 -6.668 -11.211 1 83.88 227 ARG A O 1
ATOM 1816 N N . CYS A 1 228 ? 5.922 -7.879 -12.93 1 77.81 228 CYS A N 1
ATOM 1817 C CA . CYS A 1 228 ? 5.652 -6.73 -13.789 1 77.81 228 CYS A CA 1
ATOM 1818 C C . CYS A 1 228 ? 4.277 -6.844 -14.438 1 77.81 228 CYS A C 1
ATOM 1820 O O . CYS A 1 228 ? 3.844 -7.938 -14.797 1 77.81 228 CYS A O 1
ATOM 1822 N N . ALA A 1 229 ? 3.523 -5.664 -14.375 1 67.19 229 ALA A N 1
ATOM 1823 C CA . ALA A 1 229 ? 2.213 -5.645 -15.016 1 67.19 229 ALA A CA 1
ATOM 1824 C C . ALA A 1 229 ? 2.338 -5.879 -16.516 1 67.19 229 ALA A C 1
ATOM 1826 O O . ALA A 1 229 ? 3.273 -5.387 -17.156 1 67.19 229 ALA A O 1
ATOM 1827 N N . VAL A 1 230 ? 1.69 -6.969 -17.078 1 56.41 230 VAL A N 1
ATOM 1828 C CA . VAL A 1 230 ? 1.727 -7.309 -18.5 1 56.41 230 VAL A CA 1
ATOM 1829 C C . VAL A 1 230 ? 0.896 -6.301 -19.297 1 56.41 230 VAL A C 1
ATOM 1831 O O . VAL A 1 230 ? -0.206 -5.934 -18.875 1 56.41 230 VAL A O 1
ATOM 1834 N N . PRO A 1 231 ? 1.606 -5.461 -20.25 1 49.44 231 PRO A N 1
ATOM 1835 C CA . PRO A 1 231 ? 0.803 -4.574 -21.094 1 49.44 231 PRO A CA 1
ATOM 1836 C C . PRO A 1 231 ? -0.402 -5.281 -21.719 1 49.44 231 PRO A C 1
ATOM 1838 O O . PRO A 1 231 ? -0.359 -6.492 -21.953 1 49.44 231 PRO A O 1
ATOM 1841 N N . SER A 1 232 ? -1.589 -4.762 -21.531 1 44.03 232 SER A N 1
ATOM 1842 C CA . SER A 1 232 ? -2.629 -5.184 -22.469 1 44.03 232 SER A CA 1
ATOM 1843 C C . SER A 1 232 ? -2.117 -5.188 -23.906 1 44.03 232 SER A C 1
ATOM 1845 O O . SER A 1 232 ? -1.07 -4.605 -24.188 1 44.03 232 SER A O 1
ATOM 1847 N N . SER A 1 233 ? -2.646 -5.871 -24.828 1 40 233 SER A N 1
ATOM 1848 C CA . SER A 1 233 ? -2.33 -5.93 -26.25 1 40 233 SER A CA 1
ATOM 1849 C C . SER A 1 233 ? -1.823 -4.582 -26.766 1 40 233 SER A C 1
ATOM 1851 O O . SER A 1 233 ? -0.916 -4.527 -27.594 1 40 233 SER A O 1
ATOM 1853 N N . LEU A 1 234 ? -2.439 -3.508 -26.453 1 36.31 234 LEU A N 1
ATOM 1854 C CA . LEU A 1 234 ? -2.152 -2.252 -27.125 1 36.31 234 LEU A CA 1
ATOM 1855 C C . LEU A 1 234 ? -0.835 -1.656 -26.641 1 36.31 234 LEU A C 1
ATOM 1857 O O . LEU A 1 234 ? -0.107 -1.031 -27.422 1 36.31 234 LEU A O 1
ATOM 1861 N N . ALA A 1 235 ? -0.493 -1.677 -25.484 1 37.34 235 ALA A N 1
ATOM 1862 C CA . ALA A 1 235 ? 0.696 -1.029 -24.938 1 37.34 235 ALA A CA 1
ATOM 1863 C C . ALA A 1 235 ? 1.965 -1.757 -25.375 1 37.34 235 ALA A C 1
ATOM 1865 O O . ALA A 1 235 ? 3.074 -1.259 -25.172 1 37.34 235 ALA A O 1
ATOM 1866 N N . LEU A 1 236 ? 1.991 -2.912 -25.828 1 38.31 236 LEU A N 1
ATOM 1867 C CA . LEU A 1 236 ? 3.07 -3.736 -26.359 1 38.31 236 LEU A CA 1
ATOM 1868 C C . LEU A 1 236 ? 3.812 -3.01 -27.469 1 38.31 236 LEU A C 1
ATOM 1870 O O . LEU A 1 236 ? 4.82 -3.508 -27.984 1 38.31 236 LEU A O 1
ATOM 1874 N N . GLN A 1 237 ? 3.26 -2.104 -28 1 34.75 237 GLN A N 1
ATOM 1875 C CA . GLN A 1 237 ? 3.936 -1.639 -29.203 1 34.75 237 GLN A CA 1
ATOM 1876 C C . GLN A 1 237 ? 5.266 -0.974 -28.875 1 34.75 237 GLN A C 1
ATOM 1878 O O . GLN A 1 237 ? 6.039 -0.629 -29.766 1 34.75 237 GLN A O 1
ATOM 1883 N N . SER A 1 238 ? 5.496 -0.539 -27.703 1 33.91 238 SER A N 1
ATOM 1884 C CA . SER A 1 238 ? 6.793 0.129 -27.688 1 33.91 238 SER A CA 1
ATOM 1885 C C . SER A 1 238 ? 7.934 -0.88 -27.594 1 33.91 238 SER A C 1
ATOM 1887 O O . SER A 1 238 ? 7.762 -1.97 -27.047 1 33.91 238 SER A O 1
ATOM 1889 N N . SER A 1 239 ? 8.992 -0.794 -28.438 1 38.69 239 SER A N 1
ATOM 1890 C CA . SER A 1 239 ? 10.195 -1.589 -28.641 1 38.69 239 SER A CA 1
ATOM 1891 C C . SER A 1 239 ? 10.742 -2.117 -27.312 1 38.69 239 SER A C 1
ATOM 1893 O O . SER A 1 239 ? 11.258 -3.234 -27.25 1 38.69 239 SER A O 1
ATOM 1895 N N . THR A 1 240 ? 10.883 -1.29 -26.406 1 39.88 240 THR A N 1
ATOM 1896 C CA . THR A 1 240 ? 11.555 -1.676 -25.172 1 39.88 240 THR A CA 1
ATOM 1897 C C . THR A 1 240 ? 10.773 -2.777 -24.453 1 39.88 240 THR A C 1
ATOM 1899 O O . THR A 1 240 ? 11.375 -3.658 -23.828 1 39.88 240 THR A O 1
ATOM 1902 N N . TYR A 1 241 ? 9.445 -2.756 -24.656 1 43.41 241 TYR A N 1
ATOM 1903 C CA . TYR A 1 241 ? 8.555 -3.684 -23.953 1 43.41 241 TYR A CA 1
ATOM 1904 C C . TYR A 1 241 ? 8.406 -4.984 -24.734 1 43.41 241 TYR A C 1
ATOM 1906 O O . TYR A 1 241 ? 7.676 -5.883 -24.328 1 43.41 241 TYR A O 1
ATOM 1914 N N . SER A 1 242 ? 8.742 -4.914 -26 1 41.47 242 SER A N 1
ATOM 1915 C CA . SER A 1 242 ? 8.602 -6.113 -26.828 1 41.47 242 SER A CA 1
ATOM 1916 C C . SER A 1 242 ? 9.242 -7.32 -26.156 1 41.47 242 SER A C 1
ATOM 1918 O O . SER A 1 242 ? 8.758 -8.445 -26.281 1 41.47 242 SER A O 1
ATOM 1920 N N . GLN A 1 243 ? 10.359 -7.062 -25.641 1 41.5 243 GLN A N 1
ATOM 1921 C CA . GLN A 1 243 ? 11.117 -8.195 -25.094 1 41.5 243 GLN A CA 1
ATOM 1922 C C . GLN A 1 243 ? 10.414 -8.789 -23.875 1 41.5 243 GLN A C 1
ATOM 1924 O O . GLN A 1 243 ? 10.703 -9.914 -23.484 1 41.5 243 GLN A O 1
ATOM 1929 N N . TYR A 1 244 ? 9.539 -7.992 -23.188 1 43.88 244 TYR A N 1
ATOM 1930 C CA . TYR A 1 244 ? 8.906 -8.414 -21.938 1 43.88 244 TYR A CA 1
ATOM 1931 C C . TYR A 1 244 ? 7.523 -9.008 -22.203 1 43.88 244 TYR A C 1
ATOM 1933 O O . TYR A 1 244 ? 6.742 -9.219 -21.281 1 43.88 244 TYR A O 1
ATOM 1941 N N . LYS A 1 245 ? 7.062 -9.109 -23.391 1 44.69 245 LYS A N 1
ATOM 1942 C CA . LYS A 1 245 ? 5.688 -9.422 -23.766 1 44.69 245 LYS A CA 1
ATOM 1943 C C . LYS A 1 245 ? 5.117 -10.539 -22.906 1 44.69 245 LYS A C 1
ATOM 1945 O O . LYS A 1 245 ? 3.947 -10.492 -22.516 1 44.69 245 LYS A O 1
ATOM 1950 N N . SER A 1 246 ? 5.855 -11.633 -22.859 1 46.78 246 SER A N 1
ATOM 1951 C CA . SER A 1 246 ? 5.176 -12.781 -22.266 1 46.78 246 SER A CA 1
ATOM 1952 C C . SER A 1 246 ? 5.52 -12.922 -20.781 1 46.78 246 SER A C 1
ATOM 1954 O O . SER A 1 246 ? 4.938 -13.75 -20.078 1 46.78 246 SER A O 1
ATOM 1956 N N . ALA A 1 247 ? 6.539 -12.055 -20.328 1 53.81 247 ALA A N 1
ATOM 1957 C CA . ALA A 1 247 ? 6.984 -12.469 -19 1 53.81 247 ALA A CA 1
ATOM 1958 C C . ALA A 1 247 ? 6.273 -11.672 -17.906 1 53.81 247 ALA A C 1
ATOM 1960 O O . ALA A 1 247 ? 6.133 -10.445 -18.016 1 53.81 247 ALA A O 1
ATOM 1961 N N . ASN A 1 248 ? 5.66 -12.297 -16.969 1 69.62 248 ASN A N 1
ATOM 1962 C CA . ASN A 1 248 ? 4.93 -11.719 -15.852 1 69.62 248 ASN A CA 1
ATOM 1963 C C . ASN A 1 248 ? 5.867 -11.344 -14.703 1 69.62 248 ASN A C 1
ATOM 1965 O O . ASN A 1 248 ? 5.418 -10.875 -13.656 1 69.62 248 ASN A O 1
ATOM 1969 N N . THR A 1 249 ? 7.34 -11.539 -15 1 82.94 249 THR A N 1
ATOM 1970 C CA . THR A 1 249 ? 8.258 -11.227 -13.914 1 82.94 249 THR A CA 1
ATOM 1971 C C . THR A 1 249 ? 9.578 -10.703 -14.453 1 82.94 249 THR A C 1
ATOM 1973 O O . THR A 1 249 ? 9.914 -10.938 -15.617 1 82.94 249 THR A O 1
ATOM 1976 N N . PHE A 1 250 ? 10.32 -9.891 -13.758 1 87.69 250 PHE A N 1
ATOM 1977 C CA . PHE A 1 250 ? 11.695 -9.469 -13.969 1 87.69 250 PHE A CA 1
ATOM 1978 C C . PHE A 1 250 ? 12.641 -10.203 -13.031 1 87.69 250 PHE A C 1
ATOM 1980 O O . PHE A 1 250 ? 12.297 -10.461 -11.875 1 87.69 250 PHE A O 1
ATOM 1987 N N . LYS A 1 251 ? 13.719 -10.586 -13.602 1 91.75 251 LYS A N 1
ATOM 1988 C CA . LYS A 1 251 ? 14.734 -11.281 -12.82 1 91.75 251 LYS A CA 1
ATOM 1989 C C . LYS A 1 251 ? 15.945 -10.391 -12.57 1 91.75 251 LYS A C 1
ATOM 1991 O O . LYS A 1 251 ? 16.406 -9.695 -13.477 1 91.75 251 LYS A O 1
ATOM 1996 N N . GLY A 1 252 ? 16.422 -10.25 -11.328 1 95.12 252 GLY A N 1
ATOM 1997 C CA . GLY A 1 252 ? 17.609 -9.5 -10.953 1 95.12 252 GLY A CA 1
ATOM 1998 C C . GLY A 1 252 ? 18.625 -10.32 -10.188 1 95.12 252 GLY A C 1
ATOM 1999 O O . GLY A 1 252 ? 18.25 -11.211 -9.414 1 95.12 252 GLY A O 1
ATOM 2000 N N . LEU A 1 253 ? 19.922 -10.062 -10.406 1 96.81 253 LEU A N 1
ATOM 2001 C CA . LEU A 1 253 ? 21.016 -10.719 -9.688 1 96.81 253 LEU A CA 1
ATOM 2002 C C . LEU A 1 253 ? 21.516 -9.844 -8.547 1 96.81 253 LEU A C 1
ATOM 2004 O O . LEU A 1 253 ? 21.656 -8.625 -8.703 1 96.81 253 LEU A O 1
ATOM 2008 N N . ILE A 1 254 ? 21.703 -10.461 -7.457 1 97.06 254 ILE A N 1
ATOM 2009 C CA . ILE A 1 254 ? 22.188 -9.773 -6.27 1 97.06 254 ILE A CA 1
ATOM 2010 C C . ILE A 1 254 ? 23.438 -10.484 -5.742 1 97.06 254 ILE A C 1
ATOM 2012 O O . ILE A 1 254 ? 23.469 -11.711 -5.684 1 97.06 254 ILE A O 1
ATOM 2016 N N . GLY A 1 255 ? 24.438 -9.773 -5.438 1 97.06 255 GLY A N 1
ATOM 2017 C CA . GLY A 1 255 ? 25.641 -10.266 -4.766 1 97.06 255 GLY A CA 1
ATOM 2018 C C . GLY A 1 255 ? 25.938 -9.539 -3.471 1 97.06 255 GLY A C 1
ATOM 2019 O O . GLY A 1 255 ? 25.828 -8.312 -3.404 1 97.06 255 GLY A O 1
ATOM 2020 N N . ILE A 1 256 ? 26.25 -10.297 -2.496 1 96 256 ILE A N 1
ATOM 2021 C CA . ILE A 1 256 ? 26.609 -9.688 -1.223 1 96 256 ILE A CA 1
ATOM 2022 C C . ILE A 1 256 ? 27.984 -10.188 -0.772 1 96 256 ILE A C 1
ATOM 2024 O O . ILE A 1 256 ? 28.406 -11.289 -1.15 1 96 256 ILE A O 1
ATOM 2028 N N . MET A 1 257 ? 28.656 -9.43 0.009 1 93.5 257 MET A N 1
ATOM 2029 C CA . MET A 1 257 ? 29.859 -9.875 0.706 1 93.5 257 MET A CA 1
ATOM 2030 C C . MET A 1 257 ? 29.516 -10.836 1.837 1 93.5 257 MET A C 1
ATOM 2032 O O . MET A 1 257 ? 28.359 -10.883 2.287 1 93.5 257 MET A O 1
ATOM 2036 N N . PRO A 1 258 ? 30.453 -11.523 2.246 1 90.25 258 PRO A N 1
ATOM 2037 C CA . PRO A 1 258 ? 30.219 -12.383 3.408 1 90.25 258 PRO A CA 1
ATOM 2038 C C . PRO A 1 258 ? 29.719 -11.602 4.621 1 90.25 258 PRO A C 1
ATOM 2040 O O . PRO A 1 258 ? 28.969 -12.148 5.445 1 90.25 258 PRO A O 1
ATOM 2043 N N . SER A 1 259 ? 30.016 -10.297 4.668 1 88 259 SER A N 1
ATOM 2044 C CA . SER A 1 259 ? 29.578 -9.445 5.766 1 88 259 SER A CA 1
ATOM 2045 C C . SER A 1 259 ? 28.094 -9.133 5.66 1 88 259 SER A C 1
ATOM 2047 O O . SER A 1 259 ? 27.484 -8.625 6.605 1 88 259 SER A O 1
ATOM 2049 N N . GLY A 1 260 ? 27.516 -9.391 4.469 1 91.12 260 GLY A N 1
ATOM 2050 C CA . GLY A 1 260 ? 26.094 -9.148 4.285 1 91.12 260 GLY A CA 1
ATOM 2051 C C . GLY A 1 260 ? 25.797 -7.891 3.494 1 91.12 260 GLY A C 1
ATOM 2052 O O . GLY A 1 260 ? 24.656 -7.633 3.133 1 91.12 260 GLY A O 1
ATOM 2053 N N . GLN A 1 261 ? 26.844 -7.145 3.207 1 92.81 261 GLN A N 1
ATOM 2054 C CA . GLN A 1 261 ? 26.641 -5.906 2.465 1 92.81 261 GLN A CA 1
ATOM 2055 C C . GLN A 1 261 ? 26.469 -6.18 0.973 1 92.81 261 GLN A C 1
ATOM 2057 O O . GLN A 1 261 ? 27.156 -7.043 0.414 1 92.81 261 GLN A O 1
ATOM 2062 N N . LEU A 1 262 ? 25.594 -5.434 0.401 1 95.75 262 LEU A N 1
ATOM 2063 C CA . LEU A 1 262 ? 25.391 -5.543 -1.038 1 95.75 262 LEU A CA 1
ATOM 2064 C C . LEU A 1 262 ? 26.625 -5.109 -1.806 1 95.75 262 LEU A C 1
ATOM 2066 O O . LEU A 1 262 ? 27.172 -4.023 -1.562 1 95.75 262 LEU A O 1
ATOM 2070 N N . SER A 1 263 ? 27.125 -5.934 -2.693 1 96.38 263 SER A N 1
ATOM 2071 C CA . SER A 1 263 ? 28.344 -5.609 -3.441 1 96.38 263 SER A CA 1
ATOM 2072 C C . SER A 1 263 ? 28.078 -5.641 -4.945 1 96.38 263 SER A C 1
ATOM 2074 O O . SER A 1 263 ? 28.906 -5.156 -5.73 1 96.38 263 SER A O 1
ATOM 2076 N N . PHE A 1 264 ? 26.922 -6.176 -5.293 1 96.88 264 PHE A N 1
ATOM 2077 C CA . PHE A 1 264 ? 26.609 -6.238 -6.719 1 96.88 264 PHE A CA 1
ATOM 2078 C C . PHE A 1 264 ? 25.109 -6.297 -6.938 1 96.88 264 PHE A C 1
ATOM 2080 O O . PHE A 1 264 ? 24.391 -6.984 -6.207 1 96.88 264 PHE A O 1
ATOM 2087 N N . VAL A 1 265 ? 24.609 -5.574 -7.891 1 96.88 265 VAL A N 1
ATOM 2088 C CA . VAL A 1 265 ? 23.219 -5.602 -8.32 1 96.88 265 VAL A CA 1
ATOM 2089 C C . VAL A 1 265 ? 23.141 -5.465 -9.836 1 96.88 265 VAL A C 1
ATOM 2091 O O . VAL A 1 265 ? 23.734 -4.555 -10.414 1 96.88 265 VAL A O 1
ATOM 2094 N N . SER A 1 266 ? 22.484 -6.355 -10.445 1 95.94 266 SER A N 1
ATOM 2095 C CA . SER A 1 266 ? 22.375 -6.309 -11.898 1 95.94 266 SER A CA 1
ATOM 2096 C C . SER A 1 266 ? 21.188 -5.453 -12.328 1 95.94 266 SER A C 1
ATOM 2098 O O . SER A 1 266 ? 20.344 -5.078 -11.5 1 95.94 266 SER A O 1
ATOM 2100 N N . GLU A 1 267 ? 21.203 -5.164 -13.617 1 93.38 267 GLU A N 1
ATOM 2101 C CA . GLU A 1 267 ? 19.953 -4.695 -14.195 1 93.38 267 GLU A CA 1
ATOM 2102 C C . GLU A 1 267 ? 18.875 -5.789 -14.172 1 93.38 267 GLU A C 1
ATOM 2104 O O . GLU A 1 267 ? 19.156 -6.914 -13.75 1 93.38 267 GLU A O 1
ATOM 2109 N N . LEU A 1 268 ? 17.656 -5.445 -14.562 1 91.5 268 LEU A N 1
ATOM 2110 C CA . LEU A 1 268 ? 16.578 -6.422 -14.586 1 91.5 268 LEU A CA 1
ATOM 2111 C C . LEU A 1 268 ? 16.469 -7.09 -15.953 1 91.5 268 LEU A C 1
ATOM 2113 O O . LEU A 1 268 ? 16.625 -6.43 -16.984 1 91.5 268 LEU A O 1
ATOM 2117 N N . TYR A 1 269 ? 16.281 -8.359 -15.875 1 90.44 269 TYR A N 1
ATOM 2118 C CA . TYR A 1 269 ? 16.109 -9.164 -17.078 1 90.44 269 TYR A CA 1
ATOM 2119 C C . TYR A 1 269 ? 14.727 -9.812 -17.094 1 90.44 269 TYR A C 1
ATOM 2121 O O . TYR A 1 269 ? 13.992 -9.75 -16.109 1 90.44 269 TYR A O 1
ATOM 2129 N N . THR A 1 270 ? 14.367 -10.398 -18.219 1 84.62 270 THR A N 1
ATOM 2130 C CA . THR A 1 270 ? 13.109 -11.125 -18.266 1 84.62 270 THR A CA 1
ATOM 2131 C C . THR A 1 270 ? 13.141 -12.336 -17.344 1 84.62 270 THR A C 1
ATOM 2133 O O . THR A 1 270 ? 14.18 -12.977 -17.188 1 84.62 270 THR A O 1
ATOM 2136 N N . GLY A 1 271 ? 12.039 -12.594 -16.734 1 84.38 271 GLY A N 1
ATOM 2137 C CA . GLY A 1 271 ? 11.945 -13.672 -15.758 1 84.38 271 GLY A CA 1
ATOM 2138 C C . GLY A 1 271 ? 12.391 -15.016 -16.312 1 84.38 271 GLY A C 1
ATOM 2139 O O . GLY A 1 271 ? 12.875 -15.867 -15.562 1 84.38 271 GLY A O 1
ATOM 2140 N N . CYS A 1 272 ? 12.266 -15.281 -17.594 1 82.12 272 CYS A N 1
ATOM 2141 C CA . CYS A 1 272 ? 12.531 -16.594 -18.172 1 82.12 272 CYS A CA 1
ATOM 2142 C C . CYS A 1 272 ? 14.023 -16.766 -18.438 1 82.12 272 CYS A C 1
ATOM 2144 O O . CYS A 1 272 ? 14.477 -17.875 -18.734 1 82.12 272 CYS A O 1
ATOM 2146 N N . MET A 1 273 ? 14.805 -15.766 -18.328 1 88.88 273 MET A N 1
ATOM 2147 C CA . MET A 1 273 ? 16.234 -15.859 -18.547 1 88.88 273 MET A CA 1
ATOM 2148 C C . MET A 1 273 ? 16.906 -16.734 -17.5 1 88.88 273 MET A C 1
ATOM 2150 O O . MET A 1 273 ? 16.562 -16.656 -16.312 1 88.88 273 MET A O 1
ATOM 2154 N N . SER A 1 274 ? 17.797 -17.594 -17.875 1 91.19 274 SER A N 1
ATOM 2155 C CA . SER A 1 274 ? 18.5 -18.453 -16.938 1 91.19 274 SER A CA 1
ATOM 2156 C C . SER A 1 274 ? 19.453 -17.672 -16.047 1 91.19 274 SER A C 1
ATOM 2158 O O . SER A 1 274 ? 19.906 -16.578 -16.438 1 91.19 274 SER A O 1
ATOM 2160 N N . ASP A 1 275 ? 19.781 -18.188 -14.922 1 92.81 275 ASP A N 1
ATOM 2161 C CA . ASP A 1 275 ? 20.75 -17.547 -14.023 1 92.81 275 ASP A CA 1
ATOM 2162 C C . ASP A 1 275 ? 22.094 -17.359 -14.711 1 92.81 275 ASP A C 1
ATOM 2164 O O . ASP A 1 275 ? 22.75 -16.328 -14.547 1 92.81 275 ASP A O 1
ATOM 2168 N N . ARG A 1 276 ? 22.5 -18.359 -15.492 1 94.19 276 ARG A N 1
ATOM 2169 C CA . ARG A 1 276 ? 23.766 -18.281 -16.219 1 94.19 276 ARG A CA 1
ATOM 2170 C C . ARG A 1 276 ? 23.781 -17.109 -17.188 1 94.19 276 ARG A C 1
ATOM 2172 O O . ARG A 1 276 ? 24.734 -16.328 -17.219 1 94.19 276 ARG A O 1
ATOM 2179 N N . GLU A 1 277 ? 22.719 -16.969 -17.922 1 94.38 277 GLU A N 1
ATOM 2180 C CA . GLU A 1 277 ? 22.641 -15.883 -18.891 1 94.38 277 GLU A CA 1
ATOM 2181 C C . GLU A 1 277 ? 22.625 -14.531 -18.203 1 94.38 277 GLU A C 1
ATOM 2183 O O . GLU A 1 277 ? 23.219 -13.562 -18.688 1 94.38 277 GLU A O 1
ATOM 2188 N N . CYS A 1 278 ? 21.953 -14.445 -17.078 1 95.19 278 CYS A N 1
ATOM 2189 C CA . CYS A 1 278 ? 21.953 -13.211 -16.297 1 95.19 278 CYS A CA 1
ATOM 2190 C C . CYS A 1 278 ? 23.375 -12.828 -15.883 1 95.19 278 CYS A C 1
ATOM 2192 O O . CYS A 1 278 ? 23.75 -11.656 -15.945 1 95.19 278 CYS A O 1
ATOM 2194 N N . VAL A 1 279 ? 24.156 -13.789 -15.477 1 96.62 279 VAL A N 1
ATOM 2195 C CA . VAL A 1 279 ? 25.531 -13.539 -15.055 1 96.62 279 VAL A CA 1
ATOM 2196 C C . VAL A 1 279 ? 26.344 -13.023 -16.234 1 96.62 279 VAL A C 1
ATOM 2198 O O . VAL A 1 279 ? 27.109 -12.07 -16.094 1 96.62 279 VAL A O 1
ATOM 2201 N N . ILE A 1 280 ? 26.172 -13.609 -17.391 1 96.25 280 ILE A N 1
ATOM 2202 C CA . ILE A 1 280 ? 26.922 -13.25 -18.578 1 96.25 280 ILE A CA 1
ATOM 2203 C C . ILE A 1 280 ? 26.578 -11.812 -19 1 96.25 280 ILE A C 1
ATOM 2205 O O . ILE A 1 280 ? 27.484 -11.031 -19.312 1 96.25 280 ILE A O 1
ATOM 2209 N N . GLN A 1 281 ? 25.359 -11.461 -18.859 1 95.31 281 GLN A N 1
ATOM 2210 C CA . GLN A 1 281 ? 24.891 -10.18 -19.391 1 95.31 281 GLN A CA 1
ATOM 2211 C C . GLN A 1 281 ? 25.031 -9.078 -18.344 1 95.31 281 GLN A C 1
ATOM 2213 O O . GLN A 1 281 ? 25.062 -7.891 -18.688 1 95.31 281 GLN A O 1
ATOM 2218 N N . SER A 1 282 ? 25.125 -9.367 -17.109 1 95.56 282 SER A N 1
ATOM 2219 C CA . SER A 1 282 ? 25.016 -8.398 -16.016 1 95.56 282 SER A CA 1
ATOM 2220 C C . SER A 1 282 ? 26.312 -7.625 -15.836 1 95.56 282 SER A C 1
ATOM 2222 O O . SER A 1 282 ? 26.359 -6.637 -15.094 1 95.56 282 SER A O 1
ATOM 2224 N N . GLY A 1 283 ? 27.406 -8.086 -16.453 1 94.19 283 GLY A N 1
ATOM 2225 C CA . GLY A 1 283 ? 28.703 -7.473 -16.219 1 94.19 283 GLY A CA 1
ATOM 2226 C C . GLY A 1 283 ? 29.375 -7.996 -14.961 1 94.19 283 GLY A C 1
ATOM 2227 O O . GLY A 1 283 ? 30.438 -7.484 -14.562 1 94.19 283 GLY A O 1
ATOM 2228 N N . PHE A 1 284 ? 28.781 -8.977 -14.367 1 96.56 284 PHE A N 1
ATOM 2229 C CA . PHE A 1 284 ? 29.344 -9.57 -13.164 1 96.56 284 PHE A CA 1
ATOM 2230 C C . PHE A 1 284 ? 30.75 -10.109 -13.422 1 96.56 284 PHE A C 1
ATOM 2232 O O . PHE A 1 284 ? 31.641 -9.938 -12.602 1 96.56 284 PHE A O 1
ATOM 2239 N N . LEU A 1 285 ? 30.953 -10.688 -14.578 1 96.12 285 LEU A N 1
ATOM 2240 C CA . LEU A 1 285 ? 32.219 -11.328 -14.922 1 96.12 285 LEU A CA 1
ATOM 2241 C C . LEU A 1 285 ? 33.281 -10.289 -15.219 1 96.12 285 LEU A C 1
ATOM 2243 O O . LEU A 1 285 ? 34.5 -10.602 -15.25 1 96.12 285 LEU A O 1
ATOM 2247 N N . ASP A 1 286 ? 32.938 -9.047 -15.414 1 94.5 286 ASP A N 1
ATOM 2248 C CA . ASP A 1 286 ? 33.875 -7.977 -15.734 1 94.5 286 ASP A CA 1
ATOM 2249 C C . ASP A 1 286 ? 34.375 -7.301 -14.469 1 94.5 286 ASP A C 1
ATOM 2251 O O . ASP A 1 286 ? 35.25 -6.418 -14.531 1 94.5 286 ASP A O 1
ATOM 2255 N N . LEU A 1 287 ? 33.844 -7.703 -13.32 1 94.94 287 LEU A N 1
ATOM 2256 C CA . LEU A 1 287 ? 34.281 -7.117 -12.062 1 94.94 287 LEU A CA 1
ATOM 2257 C C . LEU A 1 287 ? 35.719 -7.52 -11.75 1 94.94 287 LEU A C 1
ATOM 2259 O O . LEU A 1 287 ? 36.25 -8.484 -12.312 1 94.94 287 LEU A O 1
ATOM 2263 N N . SER A 1 288 ? 36.344 -6.793 -10.906 1 94.44 288 SER A N 1
ATOM 2264 C CA . SER A 1 288 ? 37.75 -7.02 -10.586 1 94.44 288 SER A CA 1
ATOM 2265 C C . SER A 1 288 ? 37.906 -8.117 -9.539 1 94.44 288 SER A C 1
ATOM 2267 O O . SER A 1 288 ? 38.094 -7.832 -8.352 1 94.44 288 SER A O 1
ATOM 2269 N N . PHE A 1 289 ? 38 -9.312 -9.969 1 95.94 289 PHE A N 1
ATOM 2270 C CA . PHE A 1 289 ? 38.25 -10.453 -9.094 1 95.94 289 PHE A CA 1
ATOM 2271 C C . PHE A 1 289 ? 39.719 -10.648 -8.875 1 95.94 289 PHE A C 1
ATOM 2273 O O . PHE A 1 289 ? 40.531 -10.258 -9.719 1 95.94 289 PHE A O 1
ATOM 2280 N N . ASP A 1 290 ? 40.062 -11.195 -7.773 1 94.5 290 ASP A N 1
ATOM 2281 C CA . ASP A 1 290 ? 41.406 -11.633 -7.488 1 94.5 290 ASP A CA 1
ATOM 2282 C C . ASP A 1 290 ? 41.562 -13.141 -7.695 1 94.5 290 ASP A C 1
ATOM 2284 O O . ASP A 1 290 ? 40.594 -13.891 -7.559 1 94.5 290 ASP A O 1
ATOM 2288 N N . GLU A 1 291 ? 42.781 -13.508 -8.008 1 93.25 291 GLU A N 1
ATOM 2289 C CA . GLU A 1 291 ? 43.062 -14.93 -8.141 1 93.25 291 GLU A CA 1
ATOM 2290 C C . GLU A 1 291 ? 42.75 -15.68 -6.844 1 93.25 291 GLU A C 1
ATOM 2292 O O . GLU A 1 291 ? 43.156 -15.242 -5.766 1 93.25 291 GLU A O 1
ATOM 2297 N N . GLY A 1 292 ? 41.938 -16.703 -7.004 1 91.81 292 GLY A N 1
ATOM 2298 C CA . GLY A 1 292 ? 41.656 -17.516 -5.828 1 91.81 292 GLY A CA 1
ATOM 2299 C C . GLY A 1 292 ? 40.312 -17.141 -5.18 1 91.81 292 GLY A C 1
ATOM 2300 O O . GLY A 1 292 ? 39.875 -17.828 -4.254 1 91.81 292 GLY A O 1
ATOM 2301 N N . ASP A 1 293 ? 39.719 -16.094 -5.68 1 94.19 293 ASP A N 1
ATOM 2302 C CA . ASP A 1 293 ? 38.406 -15.711 -5.164 1 94.19 293 ASP A CA 1
ATOM 2303 C C . ASP A 1 293 ? 37.406 -16.844 -5.352 1 94.19 293 ASP A C 1
ATOM 2305 O O . ASP A 1 293 ? 37.531 -17.656 -6.266 1 94.19 293 ASP A O 1
ATOM 2309 N N . VAL A 1 294 ? 36.438 -16.875 -4.496 1 94.19 294 VAL A N 1
ATOM 2310 C CA . VAL A 1 294 ? 35.375 -17.875 -4.578 1 94.19 294 VAL A CA 1
ATOM 2311 C C . VAL A 1 294 ? 34.031 -17.172 -4.637 1 94.19 294 VAL A C 1
ATOM 2313 O O . VAL A 1 294 ? 33.75 -16.25 -3.863 1 94.19 294 VAL A O 1
ATOM 2316 N N . VAL A 1 295 ? 33.25 -17.562 -5.566 1 95.44 295 VAL A N 1
ATOM 2317 C CA . VAL A 1 295 ? 31.875 -17.125 -5.668 1 95.44 295 VAL A CA 1
ATOM 2318 C C . VAL A 1 295 ? 30.938 -18.203 -5.145 1 95.44 295 VAL A C 1
ATOM 2320 O O . VAL A 1 295 ? 31.016 -19.359 -5.562 1 95.44 295 VAL A O 1
ATOM 2323 N N . MET A 1 296 ? 30.125 -17.844 -4.203 1 93.81 296 MET A N 1
ATOM 2324 C CA . MET A 1 296 ? 29.156 -18.766 -3.656 1 93.81 296 MET A CA 1
ATOM 2325 C C . MET A 1 296 ? 27.781 -18.547 -4.285 1 93.81 296 MET A C 1
ATOM 2327 O O . MET A 1 296 ? 27.328 -17.406 -4.414 1 93.81 296 MET A O 1
ATOM 2331 N N . ALA A 1 297 ? 27.109 -19.578 -4.75 1 93.44 297 ALA A N 1
ATOM 2332 C CA . ALA A 1 297 ? 25.797 -19.469 -5.383 1 93.44 297 ALA A CA 1
ATOM 2333 C C . ALA A 1 297 ? 25.016 -20.766 -5.219 1 93.44 297 ALA A C 1
ATOM 2335 O O . ALA A 1 297 ? 25.484 -21.719 -4.59 1 93.44 297 ALA A O 1
ATOM 2336 N N . ASP A 1 298 ? 23.797 -20.75 -5.609 1 89.38 298 ASP A N 1
ATOM 2337 C CA . ASP A 1 298 ? 22.953 -21.938 -5.551 1 89.38 298 ASP A CA 1
ATOM 2338 C C . ASP A 1 298 ? 23.281 -22.891 -6.695 1 89.38 298 ASP A C 1
ATOM 2340 O O . ASP A 1 298 ? 24.047 -22.547 -7.598 1 89.38 298 ASP A O 1
ATOM 2344 N N . LYS A 1 299 ? 22.766 -24.062 -6.648 1 86.31 299 LYS A N 1
ATOM 2345 C CA . LYS A 1 299 ? 23.062 -25.125 -7.613 1 86.31 299 LYS A CA 1
ATOM 2346 C C . LYS A 1 299 ? 22.594 -24.734 -9.016 1 86.31 299 LYS A C 1
ATOM 2348 O O . LYS A 1 299 ? 23.141 -25.219 -10.008 1 86.31 299 LYS A O 1
ATOM 2353 N N . GLY A 1 300 ? 21.734 -23.766 -9.07 1 85.06 300 GLY A N 1
ATOM 2354 C CA . GLY A 1 300 ? 21.188 -23.359 -10.359 1 85.06 300 GLY A CA 1
ATOM 2355 C C . GLY A 1 300 ? 22.141 -22.5 -11.172 1 85.06 300 GLY A C 1
ATOM 2356 O O . GLY A 1 300 ? 21.984 -22.375 -12.383 1 85.06 300 GLY A O 1
ATOM 2357 N N . PHE A 1 301 ? 23.156 -22.047 -10.516 1 92.88 301 PHE A N 1
ATOM 2358 C CA . PHE A 1 301 ? 24.141 -21.219 -11.195 1 92.88 301 PHE A CA 1
ATOM 2359 C C . PHE A 1 301 ? 25.203 -22.062 -11.867 1 92.88 301 PHE A C 1
ATOM 2361 O O . PHE A 1 301 ? 26.234 -22.375 -11.266 1 92.88 301 PHE A O 1
ATOM 2368 N N . LYS A 1 302 ? 25 -22.406 -13.078 1 92.94 302 LYS A N 1
ATOM 2369 C CA . LYS A 1 302 ? 25.969 -23.188 -13.852 1 92.94 302 LYS A CA 1
ATOM 2370 C C . LYS A 1 302 ? 27 -22.297 -14.523 1 92.94 302 LYS A C 1
ATOM 2372 O O . LYS A 1 302 ? 27.078 -22.234 -15.75 1 92.94 302 LYS A O 1
ATOM 2377 N N . ILE A 1 303 ? 27.844 -21.641 -13.695 1 95.06 303 ILE A N 1
ATOM 2378 C CA . ILE A 1 303 ? 28.75 -20.625 -14.234 1 95.06 303 ILE A CA 1
ATOM 2379 C C . ILE A 1 303 ? 30.188 -20.953 -13.859 1 95.06 303 ILE A C 1
ATOM 2381 O O . ILE A 1 303 ? 31.062 -20.078 -13.875 1 95.06 303 ILE A O 1
ATOM 2385 N N . ALA A 1 304 ? 30.562 -22.172 -13.43 1 94.75 304 ALA A N 1
ATOM 2386 C CA . ALA A 1 304 ? 31.906 -22.562 -13 1 94.75 304 ALA A CA 1
ATOM 2387 C C . ALA A 1 304 ? 32.906 -22.312 -14.109 1 94.75 304 ALA A C 1
ATOM 2389 O O . ALA A 1 304 ? 34 -21.797 -13.859 1 94.75 304 ALA A O 1
ATOM 2390 N N . ASP A 1 305 ? 32.594 -22.703 -15.32 1 95.88 305 ASP A N 1
ATOM 2391 C CA . ASP A 1 305 ? 33.5 -22.562 -16.453 1 95.88 305 ASP A CA 1
ATOM 2392 C C . ASP A 1 305 ? 33.812 -21.078 -16.719 1 95.88 305 ASP A C 1
ATOM 2394 O O . ASP A 1 305 ? 34.938 -20.734 -17.016 1 95.88 305 ASP A O 1
ATOM 2398 N N . LEU A 1 306 ? 32.812 -20.219 -16.594 1 95.62 306 LEU A N 1
ATOM 2399 C CA . LEU A 1 306 ? 32.969 -18.781 -16.812 1 95.62 306 LEU A CA 1
ATOM 2400 C C . LEU A 1 306 ? 33.906 -18.188 -15.773 1 95.62 306 LEU A C 1
ATOM 2402 O O . LEU A 1 306 ? 34.75 -17.328 -16.094 1 95.62 306 LEU A O 1
ATOM 2406 N N . LEU A 1 307 ? 33.812 -18.656 -14.547 1 96 307 LEU A N 1
ATOM 2407 C CA . LEU A 1 307 ? 34.594 -18.141 -13.445 1 96 307 LEU A CA 1
ATOM 2408 C C . LEU A 1 307 ? 36.031 -18.641 -13.531 1 96 307 LEU A C 1
ATOM 2410 O O . LEU A 1 307 ? 36.969 -17.906 -13.242 1 96 307 LEU A O 1
ATOM 2414 N N . GLU A 1 308 ? 36.219 -19.891 -13.891 1 95.56 308 GLU A N 1
ATOM 2415 C CA . GLU A 1 308 ? 37.562 -20.5 -13.984 1 95.56 308 GLU A CA 1
ATOM 2416 C C . GLU A 1 308 ? 38.438 -19.719 -14.953 1 95.56 308 GLU A C 1
ATOM 2418 O O . GLU A 1 308 ? 39.656 -19.609 -14.734 1 95.56 308 GLU A O 1
ATOM 2423 N N . GLU A 1 309 ? 37.844 -19.25 -15.969 1 93.81 309 GLU A N 1
ATOM 2424 C CA . GLU A 1 309 ? 38.594 -18.453 -16.938 1 93.81 309 GLU A CA 1
ATOM 2425 C C . GLU A 1 309 ? 39.188 -17.219 -16.281 1 93.81 309 GLU A C 1
ATOM 2427 O O . GLU A 1 309 ? 40.188 -16.688 -16.766 1 93.81 309 GLU A O 1
ATOM 2432 N N . LYS A 1 310 ? 38.656 -16.828 -15.156 1 93.44 310 LYS A N 1
ATOM 2433 C CA . LYS A 1 310 ? 39.125 -15.617 -14.461 1 93.44 310 LYS A CA 1
ATOM 2434 C C . LYS A 1 310 ? 39.906 -15.969 -13.219 1 93.44 310 LYS A C 1
ATOM 2436 O O . LYS A 1 310 ? 40.25 -15.094 -12.406 1 93.44 310 LYS A O 1
ATOM 2441 N N . GLY A 1 311 ? 40.156 -17.266 -13.023 1 93.94 311 GLY A N 1
ATOM 2442 C CA . GLY A 1 311 ? 40.875 -17.719 -11.852 1 93.94 311 GLY A CA 1
ATOM 2443 C C . GLY A 1 311 ? 40.031 -17.719 -10.594 1 93.94 311 GLY A C 1
ATOM 2444 O O . GLY A 1 311 ? 40.562 -17.625 -9.484 1 93.94 311 GLY A O 1
ATOM 2445 N N . VAL A 1 312 ? 38.75 -17.672 -10.75 1 95.06 312 VAL A N 1
ATOM 2446 C CA . VAL A 1 312 ? 37.812 -17.641 -9.648 1 95.06 312 VAL A CA 1
ATOM 2447 C C . VAL A 1 312 ? 37.094 -18.984 -9.555 1 95.06 312 VAL A C 1
ATOM 2449 O O . VAL A 1 312 ? 36.812 -19.625 -10.578 1 95.06 312 VAL A O 1
ATOM 2452 N N . SER A 1 313 ? 36.781 -19.484 -8.406 1 94.62 313 SER A N 1
ATOM 2453 C CA . SER A 1 313 ? 36.094 -20.766 -8.227 1 94.62 313 SER A CA 1
ATOM 2454 C C . SER A 1 313 ? 34.656 -20.562 -7.809 1 94.62 313 SER A C 1
ATOM 2456 O O . SER A 1 313 ? 34.281 -19.516 -7.258 1 94.62 313 SER A O 1
ATOM 2458 N N . LEU A 1 314 ? 33.844 -21.516 -8.102 1 93.56 314 LEU A N 1
ATOM 2459 C CA . LEU A 1 314 ? 32.438 -21.516 -7.73 1 93.56 314 LEU A CA 1
ATOM 2460 C C . LEU A 1 314 ? 32.156 -22.5 -6.602 1 93.56 314 LEU A C 1
ATOM 2462 O O . LEU A 1 314 ? 32.594 -23.656 -6.672 1 93.56 314 LEU A O 1
ATOM 2466 N N . ASN A 1 315 ? 31.609 -22.031 -5.559 1 90 315 ASN A N 1
ATOM 2467 C CA . ASN A 1 315 ? 31.219 -22.859 -4.43 1 90 315 ASN A CA 1
ATOM 2468 C C . ASN A 1 315 ? 29.703 -23.047 -4.379 1 90 315 ASN A C 1
ATOM 2470 O O . ASN A 1 315 ? 28.969 -22.125 -4.047 1 90 315 ASN A O 1
ATOM 2474 N N . ILE A 1 316 ? 29.172 -24.156 -4.742 1 87.19 316 ILE A N 1
ATOM 2475 C CA . ILE A 1 316 ? 27.75 -24.516 -4.73 1 87.19 316 ILE A CA 1
ATOM 2476 C C . ILE A 1 316 ? 27.562 -25.797 -3.904 1 87.19 316 ILE A C 1
ATOM 2478 O O . ILE A 1 316 ? 28.5 -26.562 -3.701 1 87.19 316 ILE A O 1
ATOM 2482 N N . PRO A 1 317 ? 26.359 -25.938 -3.375 1 81.12 317 PRO A N 1
ATOM 2483 C CA . PRO A 1 317 ? 26.109 -27.203 -2.672 1 81.12 317 PRO A CA 1
ATOM 2484 C C . PRO A 1 317 ? 26.297 -28.422 -3.57 1 81.12 317 PRO A C 1
ATOM 2486 O O . PRO A 1 317 ? 26.016 -28.344 -4.77 1 81.12 317 PRO A O 1
ATOM 2489 N N . PRO A 1 318 ? 26.844 -29.422 -2.945 1 76.56 318 PRO A N 1
ATOM 2490 C CA . PRO A 1 318 ? 27.062 -30.625 -3.738 1 76.56 318 PRO A CA 1
ATOM 2491 C C . PRO A 1 318 ? 25.75 -31.234 -4.258 1 76.56 318 PRO A C 1
ATOM 2493 O O . PRO A 1 318 ? 24.703 -31.062 -3.645 1 76.56 318 PRO A O 1
ATOM 2496 N N . PHE A 1 319 ? 25.766 -31.766 -5.434 1 72.62 319 PHE A N 1
ATOM 2497 C CA . PHE A 1 319 ? 24.609 -32.406 -6.035 1 72.62 319 PHE A CA 1
ATOM 2498 C C . PHE A 1 319 ? 24.438 -33.812 -5.48 1 72.62 319 PHE A C 1
ATOM 2500 O O . PHE A 1 319 ? 25.406 -34.438 -5.047 1 72.62 319 PHE A O 1
ATOM 2507 N N . LEU A 1 320 ? 23.141 -34.156 -5.418 1 70.62 320 LEU A N 1
ATOM 2508 C CA . LEU A 1 320 ? 22.859 -35.5 -4.973 1 70.62 320 LEU A CA 1
ATOM 2509 C C . LEU A 1 320 ? 23.484 -36.531 -5.914 1 70.62 320 LEU A C 1
ATOM 2511 O O . LEU A 1 320 ? 23.406 -36.406 -7.137 1 70.62 320 LEU A O 1
ATOM 2515 N N . GLN A 1 321 ? 24.484 -37.25 -5.391 1 61.34 321 GLN A N 1
ATOM 2516 C CA . GLN A 1 321 ? 24.984 -38.406 -6.129 1 61.34 321 GLN A CA 1
ATOM 2517 C C . GLN A 1 321 ? 24.281 -39.688 -5.676 1 61.34 321 GLN A C 1
ATOM 2519 O O . GLN A 1 321 ? 24.422 -40.094 -4.52 1 61.34 321 GLN A O 1
ATOM 2524 N N . ASN A 1 322 ? 23.609 -40.406 -6.477 1 65.88 322 ASN A N 1
ATOM 2525 C CA . ASN A 1 322 ? 22.844 -41.625 -6.234 1 65.88 322 ASN A CA 1
ATOM 2526 C C . ASN A 1 322 ? 21.875 -41.469 -5.066 1 65.88 322 ASN A C 1
ATOM 2528 O O . ASN A 1 322 ? 21.766 -42.312 -4.203 1 65.88 322 ASN A O 1
ATOM 2532 N N . GLY A 1 323 ? 21.297 -40.344 -4.898 1 68.94 323 GLY A N 1
ATOM 2533 C CA . GLY A 1 323 ? 20.25 -40.062 -3.93 1 68.94 323 GLY A CA 1
ATOM 2534 C C . GLY A 1 323 ? 20.797 -39.812 -2.531 1 68.94 323 GLY A C 1
ATOM 2535 O O . GLY A 1 323 ? 20.016 -39.656 -1.581 1 68.94 323 GLY A O 1
ATOM 2536 N N . LYS A 1 324 ? 22.062 -40.375 -2.295 1 73.38 324 LYS A N 1
ATOM 2537 C CA . LYS A 1 324 ? 22.578 -40.219 -0.936 1 73.38 324 LYS A CA 1
ATOM 2538 C C . LYS A 1 324 ? 23.734 -39.25 -0.889 1 73.38 324 LYS A C 1
ATOM 2540 O O . LYS A 1 324 ? 24.5 -39.125 -1.854 1 73.38 324 LYS A O 1
ATOM 2545 N N . LEU A 1 325 ? 23.859 -38.156 0.003 1 72.88 325 LEU A N 1
ATOM 2546 C CA . LEU A 1 325 ? 25 -37.281 0.291 1 72.88 325 LEU A CA 1
ATOM 2547 C C . LEU A 1 325 ? 25.891 -37.906 1.36 1 72.88 325 LEU A C 1
ATOM 2549 O O . LEU A 1 325 ? 25.406 -38.5 2.324 1 72.88 325 LEU A O 1
ATOM 2553 N N . SER A 1 326 ? 27.234 -37.875 1.14 1 77.94 326 SER A N 1
ATOM 2554 C CA . SER A 1 326 ? 28.156 -38.25 2.197 1 77.94 326 SER A CA 1
ATOM 2555 C C . SER A 1 326 ? 28.078 -37.312 3.385 1 77.94 326 SER A C 1
ATOM 2557 O O . SER A 1 326 ? 27.484 -36.219 3.287 1 77.94 326 SER A O 1
ATOM 2559 N N . GLU A 1 327 ? 28.484 -37.75 4.5 1 78 327 GLU A N 1
ATOM 2560 C CA . GLU A 1 327 ? 28.484 -36.906 5.699 1 78 327 GLU A CA 1
ATOM 2561 C C . GLU A 1 327 ? 29.172 -35.594 5.445 1 78 327 GLU A C 1
ATOM 2563 O O . GLU A 1 327 ? 28.719 -34.531 5.918 1 78 327 GLU A O 1
ATOM 2568 N N . GLN A 1 328 ? 30.328 -35.75 4.738 1 78.38 328 GLN A N 1
ATOM 2569 C CA . GLN A 1 328 ? 31.062 -34.531 4.418 1 78.38 328 GLN A CA 1
ATOM 2570 C C . GLN A 1 328 ? 30.25 -33.625 3.51 1 78.38 328 GLN A C 1
ATOM 2572 O O . GLN A 1 328 ? 30.234 -32.406 3.695 1 78.38 328 GLN A O 1
ATOM 2577 N N . GLU A 1 329 ? 29.531 -34.219 2.613 1 80.19 329 GLU A N 1
ATOM 2578 C CA . GLU A 1 329 ? 28.703 -33.438 1.684 1 80.19 329 GLU A CA 1
ATOM 2579 C C . GLU A 1 329 ? 27.531 -32.812 2.396 1 80.19 329 GLU A C 1
ATOM 2581 O O . GLU A 1 329 ? 27.125 -31.688 2.047 1 80.19 329 GLU A O 1
ATOM 2586 N N . VAL A 1 330 ? 27.031 -33.469 3.305 1 78.69 330 VAL A N 1
ATOM 2587 C CA . VAL A 1 330 ? 25.938 -32.938 4.098 1 78.69 330 VAL A CA 1
ATOM 2588 C C . VAL A 1 330 ? 26.422 -31.719 4.875 1 78.69 330 VAL A C 1
ATOM 2590 O O . VAL A 1 330 ? 25.734 -30.688 4.922 1 78.69 330 VAL A O 1
ATOM 2593 N N . ARG A 1 331 ? 27.609 -31.828 5.449 1 78.88 331 ARG A N 1
ATOM 2594 C CA . ARG A 1 331 ? 28.172 -30.719 6.199 1 78.88 331 ARG A CA 1
ATOM 2595 C C . ARG A 1 331 ? 28.438 -29.516 5.285 1 78.88 331 ARG A C 1
ATOM 2597 O O . ARG A 1 331 ? 28.172 -28.375 5.652 1 78.88 331 ARG A O 1
ATOM 2604 N N . GLU A 1 332 ? 28.922 -29.797 4.145 1 78.19 332 GLU A N 1
ATOM 2605 C CA . GLU A 1 332 ? 29.203 -28.734 3.176 1 78.19 332 GLU A CA 1
ATOM 2606 C C . GLU A 1 332 ? 27.906 -28.047 2.736 1 78.19 332 GLU A C 1
ATOM 2608 O O . GLU A 1 332 ? 27.875 -26.812 2.617 1 78.19 332 GLU A O 1
ATOM 2613 N N . THR A 1 333 ? 26.953 -28.859 2.488 1 79.06 333 THR A N 1
ATOM 2614 C CA . THR A 1 333 ? 25.656 -28.328 2.088 1 79.06 333 THR A CA 1
ATOM 2615 C C . THR A 1 333 ? 25.094 -27.422 3.178 1 79.06 333 THR A C 1
ATOM 2617 O O . THR A 1 333 ? 24.562 -26.344 2.889 1 79.06 333 THR A O 1
ATOM 2620 N N . GLN A 1 334 ? 25.25 -27.828 4.344 1 79 334 GLN A N 1
ATOM 2621 C CA . GLN A 1 334 ? 24.734 -27.047 5.473 1 79 334 GLN A CA 1
ATOM 2622 C C . GLN A 1 334 ? 25.5 -25.734 5.633 1 79 334 GLN A C 1
ATOM 2624 O O . GLN A 1 334 ? 24.922 -24.703 5.93 1 79 334 GLN A O 1
ATOM 2629 N N . GLU A 1 335 ? 26.766 -25.859 5.453 1 77.5 335 GLU A N 1
ATOM 2630 C CA . GLU A 1 335 ? 27.594 -24.672 5.57 1 77.5 335 GLU A CA 1
ATOM 2631 C C . GLU A 1 335 ? 27.234 -23.641 4.504 1 77.5 335 GLU A C 1
ATOM 2633 O O . GLU A 1 335 ? 27.062 -22.453 4.805 1 77.5 335 GLU A O 1
ATOM 2638 N N . ILE A 1 336 ? 27.141 -24.109 3.312 1 80.44 336 ILE A N 1
ATOM 2639 C CA . ILE A 1 336 ? 26.797 -23.234 2.211 1 80.44 336 ILE A CA 1
ATOM 2640 C C . ILE A 1 336 ? 25.406 -22.641 2.451 1 80.44 336 ILE A C 1
ATOM 2642 O O . ILE A 1 336 ? 25.203 -21.438 2.273 1 80.44 336 ILE A O 1
ATOM 2646 N N . ALA A 1 337 ? 24.547 -23.469 2.887 1 80 337 ALA A N 1
ATOM 2647 C CA . ALA A 1 337 ? 23.188 -23.031 3.164 1 80 337 ALA A CA 1
ATOM 2648 C C . ALA A 1 337 ? 23.172 -21.953 4.242 1 80 337 ALA A C 1
ATOM 2650 O O . ALA A 1 337 ? 22.422 -20.969 4.133 1 80 337 ALA A O 1
ATOM 2651 N N . SER A 1 338 ? 23.938 -22.141 5.199 1 79.31 338 SER A N 1
ATOM 2652 C CA . SER A 1 338 ? 23.969 -21.188 6.309 1 79.31 338 SER A CA 1
ATOM 2653 C C . SER A 1 338 ? 24.469 -19.828 5.859 1 79.31 338 SER A C 1
ATOM 2655 O O . SER A 1 338 ? 24.031 -18.797 6.367 1 79.31 338 SER A O 1
ATOM 2657 N N . LEU A 1 339 ? 25.328 -19.859 4.93 1 81.06 339 LEU A N 1
ATOM 2658 C CA . LEU A 1 339 ? 25.875 -18.594 4.441 1 81.06 339 LEU A CA 1
ATOM 2659 C C . LEU A 1 339 ? 24.938 -17.953 3.416 1 81.06 339 LEU A C 1
ATOM 2661 O O . LEU A 1 339 ? 24.859 -16.734 3.336 1 81.06 339 LEU A O 1
ATOM 2665 N N . ARG A 1 340 ? 24.219 -18.75 2.729 1 86.25 340 ARG A N 1
ATOM 2666 C CA . ARG A 1 340 ? 23.297 -18.266 1.703 1 86.25 340 ARG A CA 1
ATOM 2667 C C . ARG A 1 340 ? 22.109 -17.562 2.328 1 86.25 340 ARG A C 1
ATOM 2669 O O . ARG A 1 340 ? 21.422 -16.781 1.664 1 86.25 340 ARG A O 1
ATOM 2676 N N . ILE A 1 341 ? 21.859 -17.797 3.568 1 86.75 341 ILE A N 1
ATOM 2677 C CA . ILE A 1 341 ? 20.75 -17.156 4.266 1 86.75 341 ILE A CA 1
ATOM 2678 C C . ILE A 1 341 ? 20.922 -15.641 4.246 1 86.75 341 ILE A C 1
ATOM 2680 O O . ILE A 1 341 ? 19.938 -14.891 4.215 1 86.75 341 ILE A O 1
ATOM 2684 N N . HIS A 1 342 ? 22.219 -15.25 4.191 1 88.75 342 HIS A N 1
ATOM 2685 C CA . HIS A 1 342 ? 22.5 -13.82 4.258 1 88.75 342 HIS A CA 1
ATOM 2686 C C . HIS A 1 342 ? 22.047 -13.109 2.982 1 88.75 342 HIS A C 1
ATOM 2688 O O . HIS A 1 342 ? 21.516 -12 3.037 1 88.75 342 HIS A O 1
ATOM 2694 N N . VAL A 1 343 ? 22.328 -13.742 1.83 1 93.12 343 VAL A N 1
ATOM 2695 C CA . VAL A 1 343 ? 21.875 -13.125 0.589 1 93.12 343 VAL A CA 1
ATOM 2696 C C . VAL A 1 343 ? 20.344 -13.148 0.523 1 93.12 343 VAL A C 1
ATOM 2698 O O . VAL A 1 343 ? 19.734 -12.211 0.019 1 93.12 343 VAL A O 1
ATOM 2701 N N . GLU A 1 344 ? 19.719 -14.219 1.052 1 91 344 GLU A N 1
ATOM 2702 C CA . GLU A 1 344 ? 18.266 -14.281 1.124 1 91 344 GLU A CA 1
ATOM 2703 C C . GLU A 1 344 ? 17.703 -13.156 1.996 1 91 344 GLU A C 1
ATOM 2705 O O . GLU A 1 344 ? 16.688 -12.555 1.659 1 91 344 GLU A O 1
ATOM 2710 N N . ARG A 1 345 ? 18.391 -12.867 3.057 1 91.44 345 ARG A N 1
ATOM 2711 C CA . ARG A 1 345 ? 17.984 -11.781 3.945 1 91.44 345 ARG A CA 1
ATOM 2712 C C . ARG A 1 345 ? 18.109 -10.43 3.26 1 91.44 345 ARG A C 1
ATOM 2714 O O . ARG A 1 345 ? 17.266 -9.547 3.443 1 91.44 345 ARG A O 1
ATOM 2721 N N . ARG A 1 346 ? 19.219 -10.297 2.549 1 94.19 346 ARG A N 1
ATOM 2722 C CA . ARG A 1 346 ? 19.391 -9.055 1.793 1 94.19 346 ARG A CA 1
ATOM 2723 C C . ARG A 1 346 ? 18.266 -8.875 0.779 1 94.19 346 ARG A C 1
ATOM 2725 O O . ARG A 1 346 ? 17.703 -7.789 0.655 1 94.19 346 ARG A O 1
ATOM 2732 N N . ILE A 1 347 ? 17.938 -9.922 0.068 1 94.44 347 ILE A N 1
ATOM 2733 C CA . ILE A 1 347 ? 16.859 -9.883 -0.909 1 94.44 347 ILE A CA 1
ATOM 2734 C C . ILE A 1 347 ? 15.539 -9.547 -0.208 1 94.44 347 ILE A C 1
ATOM 2736 O O . ILE A 1 347 ? 14.727 -8.781 -0.729 1 94.44 347 ILE A O 1
ATOM 2740 N N . GLN A 1 348 ? 15.398 -10.078 0.974 1 92.44 348 GLN A N 1
ATOM 2741 C CA . GLN A 1 348 ? 14.203 -9.781 1.758 1 92.44 348 GLN A CA 1
ATOM 2742 C C . GLN A 1 348 ? 14.125 -8.297 2.096 1 92.44 348 GLN A C 1
ATOM 2744 O O . GLN A 1 348 ? 13.039 -7.707 2.061 1 92.44 348 GLN A O 1
ATOM 2749 N N . ARG A 1 349 ? 15.234 -7.715 2.416 1 94.56 349 ARG A N 1
ATOM 2750 C CA . ARG A 1 349 ? 15.258 -6.289 2.717 1 94.56 349 ARG A CA 1
ATOM 2751 C C . ARG A 1 349 ? 14.898 -5.461 1.489 1 94.56 349 ARG A C 1
ATOM 2753 O O . ARG A 1 349 ? 14.211 -4.445 1.6 1 94.56 349 ARG A O 1
ATOM 2760 N N . ILE A 1 350 ? 15.43 -5.91 0.382 1 95.94 350 ILE A N 1
ATOM 2761 C CA . ILE A 1 350 ? 15.109 -5.227 -0.866 1 95.94 350 ILE A CA 1
ATOM 2762 C C . ILE A 1 350 ? 13.609 -5.32 -1.138 1 95.94 350 ILE A C 1
ATOM 2764 O O . ILE A 1 350 ? 12.961 -4.312 -1.422 1 95.94 350 ILE A O 1
ATOM 2768 N N . LYS A 1 351 ? 13.047 -6.473 -0.922 1 92.12 351 LYS A N 1
ATOM 2769 C CA . LYS A 1 351 ? 11.633 -6.703 -1.217 1 92.12 351 LYS A CA 1
ATOM 2770 C C . LYS A 1 351 ? 10.742 -6.141 -0.113 1 92.12 351 LYS A C 1
ATOM 2772 O O . LYS A 1 351 ? 9.516 -6.121 -0.246 1 92.12 351 LYS A O 1
ATOM 2777 N N . ALA A 1 352 ? 11.406 -5.68 0.975 1 93.5 352 ALA A N 1
ATOM 2778 C CA . ALA A 1 352 ? 10.656 -4.977 2.012 1 93.5 352 ALA A CA 1
ATOM 2779 C C . ALA A 1 352 ? 10.281 -3.568 1.561 1 93.5 352 ALA A C 1
ATOM 2781 O O . ALA A 1 352 ? 9.523 -2.873 2.238 1 93.5 352 ALA A O 1
ATOM 2782 N N . PHE A 1 353 ? 10.938 -3.141 0.52 1 95.88 353 PHE A N 1
ATOM 2783 C CA . PHE A 1 353 ? 10.344 -2.027 -0.213 1 95.88 353 PHE A CA 1
ATOM 2784 C C . PHE A 1 353 ? 9.141 -2.488 -1.021 1 95.88 353 PHE A C 1
ATOM 2786 O O . PHE A 1 353 ? 9.289 -3.133 -2.061 1 95.88 353 PHE A O 1
ATOM 2793 N N . HIS A 1 354 ? 8.039 -2.08 -0.656 1 93.25 354 HIS A N 1
ATOM 2794 C CA . HIS A 1 354 ? 6.789 -2.732 -1.022 1 93.25 354 HIS A CA 1
ATOM 2795 C C . HIS A 1 354 ? 6.289 -2.248 -2.381 1 93.25 354 HIS A C 1
ATOM 2797 O O . HIS A 1 354 ? 5.199 -2.625 -2.816 1 93.25 354 HIS A O 1
ATOM 2803 N N . ILE A 1 355 ? 7.105 -1.402 -3.023 1 92.69 355 ILE A N 1
ATOM 2804 C CA . ILE A 1 355 ? 6.812 -1.056 -4.41 1 92.69 355 ILE A CA 1
ATOM 2805 C C . ILE A 1 355 ? 6.828 -2.316 -5.273 1 92.69 355 ILE A C 1
ATOM 2807 O O . ILE A 1 355 ? 6.199 -2.359 -6.332 1 92.69 355 ILE A O 1
ATOM 2811 N N . PHE A 1 356 ? 7.508 -3.375 -4.738 1 90.69 356 PHE A N 1
ATOM 2812 C CA . PHE A 1 356 ? 7.672 -4.598 -5.52 1 90.69 356 PHE A CA 1
ATOM 2813 C C . PHE A 1 356 ? 6.605 -5.621 -5.148 1 90.69 356 PHE A C 1
ATOM 2815 O O . PHE A 1 356 ? 6.586 -6.727 -5.691 1 90.69 356 PHE A O 1
ATOM 2822 N N . ASP A 1 357 ? 5.719 -5.32 -4.246 1 87.38 357 ASP A N 1
ATOM 2823 C CA . ASP A 1 357 ? 4.672 -6.246 -3.824 1 87.38 357 ASP A CA 1
ATOM 2824 C C . ASP A 1 357 ? 3.666 -6.484 -4.945 1 87.38 357 ASP A C 1
ATOM 2826 O O . ASP A 1 357 ? 3.061 -7.555 -5.027 1 87.38 357 ASP A O 1
ATOM 2830 N N . ARG A 1 358 ? 3.453 -5.465 -5.762 1 83.31 358 ARG A N 1
ATOM 2831 C CA . ARG A 1 358 ? 2.523 -5.512 -6.883 1 83.31 358 ARG A CA 1
ATOM 2832 C C . ARG A 1 358 ? 3.266 -5.457 -8.211 1 83.31 358 ARG A C 1
ATOM 2834 O O . ARG A 1 358 ? 4.422 -5.027 -8.266 1 83.31 358 ARG A O 1
ATOM 2841 N N . PRO A 1 359 ? 2.572 -5.969 -9.125 1 79.31 359 PRO A N 1
ATOM 2842 C CA . PRO A 1 359 ? 3.211 -5.781 -10.43 1 79.31 359 PRO A CA 1
ATOM 2843 C C . PRO A 1 359 ? 3.514 -4.316 -10.734 1 79.31 359 PRO A C 1
ATOM 2845 O O . PRO A 1 359 ? 2.639 -3.457 -10.586 1 79.31 359 PRO A O 1
ATOM 2848 N N . VAL A 1 360 ? 4.766 -4.09 -10.977 1 77.5 360 VAL A N 1
ATOM 2849 C CA . VAL A 1 360 ? 5.188 -2.721 -11.25 1 77.5 360 VAL A CA 1
ATOM 2850 C C . VAL A 1 360 ? 4.383 -2.164 -12.43 1 77.5 360 VAL A C 1
ATOM 2852 O O . VAL A 1 360 ? 4.324 -2.777 -13.492 1 77.5 360 VAL A O 1
ATOM 2855 N N . PRO A 1 361 ? 3.697 -1.072 -12.109 1 72.81 361 PRO A N 1
ATOM 2856 C CA . PRO A 1 361 ? 2.857 -0.487 -13.156 1 72.81 361 PRO A CA 1
ATOM 2857 C C . PRO A 1 361 ? 3.652 -0.103 -14.406 1 72.81 361 PRO A C 1
ATOM 2859 O O . PRO A 1 361 ? 4.848 0.179 -14.32 1 72.81 361 PRO A O 1
ATOM 2862 N N . LEU A 1 362 ? 2.988 0.022 -15.5 1 66.94 362 LEU A N 1
ATOM 2863 C CA . LEU A 1 362 ? 3.6 0.347 -16.781 1 66.94 362 LEU A CA 1
ATOM 2864 C C . LEU A 1 362 ? 4.215 1.742 -16.75 1 66.94 362 LEU A C 1
ATOM 2866 O O . LEU A 1 362 ? 5.195 2.006 -17.453 1 66.94 362 LEU A O 1
ATOM 2870 N N . THR A 1 363 ? 3.641 2.658 -15.906 1 67.75 363 THR A N 1
ATOM 2871 C CA . THR A 1 363 ? 4.137 4.023 -15.805 1 67.75 363 THR A CA 1
ATOM 2872 C C . THR A 1 363 ? 5.555 4.043 -15.25 1 67.75 363 THR A C 1
ATOM 2874 O O . THR A 1 363 ? 6.32 4.973 -15.516 1 67.75 363 THR A O 1
ATOM 2877 N N . LEU A 1 364 ? 5.836 3.043 -14.484 1 75.19 364 LEU A N 1
ATOM 2878 C CA . LEU A 1 364 ? 7.156 2.965 -13.867 1 75.19 364 LEU A CA 1
ATOM 2879 C C . LEU A 1 364 ? 8.062 2.012 -14.641 1 75.19 364 LEU A C 1
ATOM 2881 O O . LEU A 1 364 ? 9.242 1.864 -14.305 1 75.19 364 LEU A O 1
ATOM 2885 N N . ALA A 1 365 ? 7.516 1.423 -15.688 1 73 365 ALA A N 1
ATOM 2886 C CA . ALA A 1 365 ? 8.242 0.409 -16.438 1 73 365 ALA A CA 1
ATOM 2887 C C . ALA A 1 365 ? 9.562 0.966 -16.969 1 73 365 ALA A C 1
ATOM 2889 O O . ALA A 1 365 ? 10.602 0.313 -16.875 1 73 365 ALA A O 1
ATOM 2890 N N . PRO A 1 366 ? 9.578 2.291 -17.375 1 75.81 366 PRO A N 1
ATOM 2891 C CA . PRO A 1 366 ? 10.828 2.82 -17.938 1 75.81 366 PRO A CA 1
ATOM 2892 C C . PRO A 1 366 ? 11.914 2.996 -16.875 1 75.81 366 PRO A C 1
ATOM 2894 O O . PRO A 1 366 ? 13.102 3.037 -17.203 1 75.81 366 PRO A O 1
ATOM 2897 N N . VAL A 1 367 ? 11.508 3.062 -15.617 1 87.62 367 VAL A N 1
ATOM 2898 C CA . VAL A 1 367 ? 12.508 3.346 -14.586 1 87.62 367 VAL A CA 1
ATOM 2899 C C . VAL A 1 367 ? 12.578 2.18 -13.602 1 87.62 367 VAL A C 1
ATOM 2901 O O . VAL A 1 367 ? 13.094 2.328 -12.492 1 87.62 367 VAL A O 1
ATOM 2904 N N . VAL A 1 368 ? 12.062 1.059 -14.008 1 88.69 368 VAL A N 1
ATOM 2905 C CA . VAL A 1 368 ? 11.977 -0.065 -13.086 1 88.69 368 VAL A CA 1
ATOM 2906 C C . VAL A 1 368 ? 13.375 -0.53 -12.695 1 88.69 368 VAL A C 1
ATOM 2908 O O . VAL A 1 368 ? 13.625 -0.871 -11.531 1 88.69 368 VAL A O 1
ATOM 2911 N N . THR A 1 369 ? 14.258 -0.535 -13.656 1 91 369 THR A N 1
ATOM 2912 C CA . THR A 1 369 ? 15.633 -0.924 -13.359 1 91 369 THR A CA 1
ATOM 2913 C C . THR A 1 369 ? 16.281 0.068 -12.398 1 91 369 THR A C 1
ATOM 2915 O O . THR A 1 369 ? 17.016 -0.328 -11.492 1 91 369 THR A O 1
ATOM 2918 N N . GLN A 1 370 ? 16.062 1.322 -12.664 1 94.69 370 GLN A N 1
ATOM 2919 C CA . GLN A 1 370 ? 16.578 2.355 -11.781 1 94.69 370 GLN A CA 1
ATOM 2920 C C . GLN A 1 370 ? 16.031 2.205 -10.367 1 94.69 370 GLN A C 1
ATOM 2922 O O . GLN A 1 370 ? 16.766 2.316 -9.391 1 94.69 370 GLN A O 1
ATOM 2927 N N . ILE A 1 371 ? 14.727 1.928 -10.289 1 95.06 371 ILE A N 1
ATOM 2928 C CA . ILE A 1 371 ? 14.102 1.727 -8.992 1 95.06 371 ILE A CA 1
ATOM 2929 C C . ILE A 1 371 ? 14.734 0.527 -8.289 1 95.06 371 ILE A C 1
ATOM 2931 O O . ILE A 1 371 ? 15.078 0.602 -7.109 1 95.06 371 ILE A O 1
ATOM 2935 N N . TRP A 1 372 ? 14.898 -0.545 -9.047 1 95.5 372 TRP A N 1
ATOM 2936 C CA . TRP A 1 372 ? 15.492 -1.778 -8.547 1 95.5 372 TRP A CA 1
ATOM 2937 C C . TRP A 1 372 ? 16.891 -1.519 -7.98 1 95.5 372 TRP A C 1
ATOM 2939 O O . TRP A 1 372 ? 17.188 -1.89 -6.844 1 95.5 372 TRP A O 1
ATOM 2949 N N . THR A 1 373 ? 17.672 -0.827 -8.719 1 96.44 373 THR A N 1
ATOM 2950 C CA . THR A 1 373 ? 19.047 -0.552 -8.328 1 96.44 373 THR A CA 1
ATOM 2951 C C . THR A 1 373 ? 19.094 0.381 -7.117 1 96.44 373 THR A C 1
ATOM 2953 O O . THR A 1 373 ? 19.812 0.129 -6.156 1 96.44 373 THR A O 1
ATOM 2956 N N . VAL A 1 374 ? 18.297 1.429 -7.16 1 96.56 374 VAL A N 1
ATOM 2957 C CA . VAL A 1 374 ? 18.266 2.418 -6.09 1 96.56 374 VAL A CA 1
ATOM 2958 C C . VAL A 1 374 ? 17.844 1.754 -4.785 1 96.56 374 VAL A C 1
ATOM 2960 O O . VAL A 1 374 ? 18.5 1.913 -3.754 1 96.56 374 VAL A O 1
ATOM 2963 N N . VAL A 1 375 ? 16.766 0.974 -4.797 1 97 375 VAL A N 1
ATOM 2964 C CA . VAL A 1 375 ? 16.25 0.306 -3.609 1 97 375 VAL A CA 1
ATOM 2965 C C . VAL A 1 375 ? 17.297 -0.663 -3.062 1 97 375 VAL A C 1
ATOM 2967 O O . VAL A 1 375 ? 17.547 -0.695 -1.855 1 97 375 VAL A O 1
ATOM 2970 N N . ALA A 1 376 ? 17.906 -1.418 -3.959 1 97 376 ALA A N 1
ATOM 2971 C CA . ALA A 1 376 ? 18.922 -2.383 -3.531 1 97 376 ALA A CA 1
ATOM 2972 C C . ALA A 1 376 ? 20.062 -1.689 -2.789 1 97 376 ALA A C 1
ATOM 2974 O O . ALA A 1 376 ? 20.438 -2.107 -1.692 1 97 376 ALA A O 1
ATOM 2975 N N . VAL A 1 377 ? 20.547 -0.625 -3.328 1 95.5 377 VAL A N 1
ATOM 2976 C CA . VAL A 1 377 ? 21.703 0.065 -2.758 1 95.5 377 VAL A CA 1
ATOM 2977 C C . VAL A 1 377 ? 21.297 0.749 -1.452 1 95.5 377 VAL A C 1
ATOM 2979 O O . VAL A 1 377 ? 22.078 0.795 -0.501 1 95.5 377 VAL A O 1
ATOM 2982 N N . LEU A 1 378 ? 20.062 1.269 -1.405 1 94.62 378 LEU A N 1
ATOM 2983 C CA . LEU A 1 378 ? 19.594 1.938 -0.196 1 94.62 378 LEU A CA 1
ATOM 2984 C C . LEU A 1 378 ? 19.578 0.975 0.986 1 94.62 378 LEU A C 1
ATOM 2986 O O . LEU A 1 378 ? 19.734 1.392 2.135 1 94.62 378 LEU A O 1
ATOM 2990 N N . THR A 1 379 ? 19.391 -0.313 0.786 1 95.62 379 THR A N 1
ATOM 2991 C CA . THR A 1 379 ? 19.344 -1.285 1.873 1 95.62 379 THR A CA 1
ATOM 2992 C C . THR A 1 379 ? 20.719 -1.4 2.551 1 95.62 379 THR A C 1
ATOM 2994 O O . THR A 1 379 ? 20.812 -1.896 3.674 1 95.62 379 THR A O 1
ATOM 2997 N N . ASN A 1 380 ? 21.828 -1.017 1.859 1 93.38 380 ASN A N 1
ATOM 2998 C CA . ASN A 1 380 ? 23.141 -1.006 2.469 1 93.38 380 ASN A CA 1
ATOM 2999 C C . ASN A 1 380 ? 23.25 0.036 3.58 1 93.38 380 ASN A C 1
ATOM 3001 O O . ASN A 1 380 ? 24.156 -0.023 4.414 1 93.38 380 ASN A O 1
ATOM 3005 N N . LEU A 1 381 ? 22.375 1.042 3.477 1 91.94 381 LEU A N 1
ATOM 3006 C CA . LEU A 1 381 ? 22.422 2.105 4.477 1 91.94 381 LEU A CA 1
ATOM 3007 C C . LEU A 1 381 ? 21.688 1.681 5.746 1 91.94 381 LEU A C 1
ATOM 3009 O O . LEU A 1 381 ? 21.703 2.404 6.746 1 91.94 381 LEU A O 1
ATOM 3013 N N . GLN A 1 382 ? 21.047 0.499 5.691 1 91.31 382 GLN A N 1
ATOM 3014 C CA . GLN A 1 382 ? 20.344 -0.038 6.852 1 91.31 382 GLN A CA 1
ATOM 3015 C C . GLN A 1 382 ? 21.297 -0.802 7.766 1 91.31 382 GLN A C 1
ATOM 3017 O O . GLN A 1 382 ? 22.5 -0.854 7.516 1 91.31 382 GLN A O 1
ATOM 3022 N N . SER A 1 383 ? 20.828 -1.257 8.883 1 79.25 383 SER A N 1
ATOM 3023 C CA . SER A 1 383 ? 21.641 -1.961 9.859 1 79.25 383 SER A CA 1
ATOM 3024 C C . SER A 1 383 ? 22.297 -3.197 9.258 1 79.25 383 SER A C 1
ATOM 3026 O O . SER A 1 383 ? 21.859 -3.689 8.211 1 79.25 383 SER A O 1
ATOM 3028 N N . ASP A 1 384 ? 23.281 -3.6 9.906 1 77.19 384 ASP A N 1
ATOM 3029 C CA . ASP A 1 384 ? 24.016 -4.762 9.414 1 77.19 384 ASP A CA 1
ATOM 3030 C C . ASP A 1 384 ? 23.172 -6.027 9.508 1 77.19 384 ASP A C 1
ATOM 3032 O O . ASP A 1 384 ? 22.391 -6.188 10.445 1 77.19 384 ASP A O 1
ATOM 3036 N N . LEU A 1 385 ? 23.297 -6.746 8.523 1 74.38 385 LEU A N 1
ATOM 3037 C CA . LEU A 1 385 ? 22.578 -8.016 8.484 1 74.38 385 LEU A CA 1
ATOM 3038 C C . LEU A 1 385 ? 23.156 -8.992 9.5 1 74.38 385 LEU A C 1
ATOM 3040 O O . LEU A 1 385 ? 22.422 -9.828 10.047 1 74.38 385 LEU A O 1
ATOM 3044 N N . ILE A 1 386 ? 24.484 -8.891 9.648 1 71.5 386 ILE A N 1
ATOM 3045 C CA . ILE A 1 386 ? 25.188 -9.805 10.539 1 71.5 386 ILE A CA 1
ATOM 3046 C C . ILE A 1 386 ? 25.734 -9.039 11.742 1 71.5 386 ILE A C 1
ATOM 3048 O O . ILE A 1 386 ? 26.406 -8.008 11.57 1 71.5 386 ILE A O 1
ATOM 3052 N N . ALA A 1 387 ? 25.172 -9.234 13 1 56.97 387 ALA A N 1
ATOM 3053 C CA . ALA A 1 387 ? 25.656 -8.625 14.234 1 56.97 387 ALA A CA 1
ATOM 3054 C C . ALA A 1 387 ? 27.141 -8.914 14.438 1 56.97 387 ALA A C 1
ATOM 3056 O O . ALA A 1 387 ? 27.594 -10.055 14.281 1 56.97 387 ALA A O 1
ATOM 3057 N N . ASN A 1 388 ? 27.953 -7.961 14.094 1 49.66 388 ASN A N 1
ATOM 3058 C CA . ASN A 1 388 ? 29.344 -8.195 14.406 1 49.66 388 ASN A CA 1
ATOM 3059 C C . ASN A 1 388 ? 29.594 -8.164 15.914 1 49.66 388 ASN A C 1
ATOM 3061 O O . ASN A 1 388 ? 29.281 -7.168 16.578 1 49.66 388 ASN A O 1
ATOM 3065 N N . PRO A 1 389 ? 29.828 -9.25 16.609 1 40.84 389 PRO A N 1
ATOM 3066 C CA . PRO A 1 389 ? 30.234 -9.195 18 1 40.84 389 PRO A CA 1
ATOM 3067 C C . PRO A 1 389 ? 31.297 -8.125 18.281 1 40.84 389 PRO A C 1
ATOM 3069 O O . PRO A 1 389 ? 31.422 -7.645 19.406 1 40.84 389 PRO A O 1
ATOM 3072 N N . GLY A 1 390 ? 32.219 -7.824 17.453 1 34.44 390 GLY A N 1
ATOM 3073 C CA . GLY A 1 390 ? 33.406 -7.105 17.891 1 34.44 390 GLY A CA 1
ATOM 3074 C C . GLY A 1 390 ? 33.188 -5.609 18.016 1 34.44 390 GLY A C 1
ATOM 3075 O O . GLY A 1 390 ? 34.125 -4.867 18.359 1 34.44 390 GLY A O 1
ATOM 3076 N N . VAL A 1 391 ? 32.5 -4.914 17.219 1 29.28 391 VAL A N 1
ATOM 3077 C CA . VAL A 1 391 ? 32.625 -3.479 17.453 1 29.28 391 VAL A CA 1
ATOM 3078 C C . VAL A 1 391 ? 31.781 -3.059 18.641 1 29.28 391 VAL A C 1
ATOM 3080 O O . VAL A 1 391 ? 30.562 -3.164 18.609 1 29.28 391 VAL A O 1
ATOM 3083 N N . VAL A 1 392 ? 32.188 -3.354 19.828 1 22.7 392 VAL A N 1
ATOM 3084 C CA . VAL A 1 392 ? 31.875 -2.592 21.031 1 22.7 392 VAL A CA 1
ATOM 3085 C C . VAL A 1 392 ? 32.219 -1.118 20.812 1 22.7 392 VAL A C 1
ATOM 3087 O O . VAL A 1 392 ? 33.281 -0.79 20.281 1 22.7 392 VAL A O 1
ATOM 3090 N N . MET B 1 1 ? -35.469 138.375 74.5 1 52.19 1 MET B N 1
ATOM 3091 C CA . MET B 1 1 ? -35.875 137 74.938 1 52.19 1 MET B CA 1
ATOM 3092 C C . MET B 1 1 ? -36.031 136.125 73.75 1 52.19 1 MET B C 1
ATOM 3094 O O . MET B 1 1 ? -35.656 134.875 73.812 1 52.19 1 MET B O 1
ATOM 3098 N N . GLN B 1 2 ? -36.438 136.5 72.562 1 64.88 2 GLN B N 1
ATOM 3099 C CA . GLN B 1 2 ? -36.781 135.75 71.375 1 64.88 2 GLN B CA 1
ATOM 3100 C C . GLN B 1 2 ? -35.531 135.25 70.625 1 64.88 2 GLN B C 1
ATOM 3102 O O . GLN B 1 2 ? -35.469 134.125 70.125 1 64.88 2 GLN B O 1
ATOM 3107 N N . ASP B 1 3 ? -34.531 135.875 70.75 1 69.69 3 ASP B N 1
ATOM 3108 C CA . ASP B 1 3 ? -33.312 135.625 69.938 1 69.69 3 ASP B CA 1
ATOM 3109 C C . ASP B 1 3 ? -32.438 134.5 70.688 1 69.69 3 ASP B C 1
ATOM 3111 O O . ASP B 1 3 ? -31.781 133.75 70 1 69.69 3 ASP B O 1
ATOM 3115 N N . SER B 1 4 ? -32.531 134.5 71.75 1 71.38 4 SER B N 1
ATOM 3116 C CA . SER B 1 4 ? -31.766 133.5 72.5 1 71.38 4 SER B CA 1
ATOM 3117 C C . SER B 1 4 ? -32.344 132.125 72.375 1 71.38 4 SER B C 1
ATOM 3119 O O . SER B 1 4 ? -31.609 131.125 72.25 1 71.38 4 SER B O 1
ATOM 3121 N N . ASP B 1 5 ? -33.531 132 72.062 1 77.12 5 ASP B N 1
ATOM 3122 C CA . ASP B 1 5 ? -34.219 130.75 71.875 1 77.12 5 ASP B CA 1
ATOM 3123 C C . ASP B 1 5 ? -33.969 130.125 70.5 1 77.12 5 ASP B C 1
ATOM 3125 O O . ASP B 1 5 ? -33.844 129 70.375 1 77.12 5 ASP B O 1
ATOM 3129 N N . GLU B 1 6 ? -33.688 130.875 69.625 1 81.75 6 GLU B N 1
ATOM 3130 C CA . GLU B 1 6 ? -33.406 130.375 68.25 1 81.75 6 GLU B CA 1
ATOM 3131 C C . GLU B 1 6 ? -32 129.875 68.125 1 81.75 6 GLU B C 1
ATOM 3133 O O . GLU B 1 6 ? -31.781 128.875 67.375 1 81.75 6 GLU B O 1
ATOM 3138 N N . VAL B 1 7 ? -31.172 130.5 68.75 1 81.06 7 VAL B N 1
ATOM 3139 C CA . VAL B 1 7 ? -29.781 130 68.75 1 81.06 7 VAL B CA 1
ATOM 3140 C C . VAL B 1 7 ? -29.672 128.75 69.438 1 81.06 7 VAL B C 1
ATOM 3142 O O . VAL B 1 7 ? -28.984 127.812 68.938 1 81.06 7 VAL B O 1
ATOM 3145 N N . GLU B 1 8 ? -30.422 128.5 70.375 1 82.75 8 GLU B N 1
ATOM 3146 C CA . GLU B 1 8 ? -30.406 127.25 71.125 1 82.75 8 GLU B CA 1
ATOM 3147 C C . GLU B 1 8 ? -31.047 126.188 70.25 1 82.75 8 GLU B C 1
ATOM 3149 O O . GLU B 1 8 ? -30.547 125.062 70.25 1 82.75 8 GLU B O 1
ATOM 3154 N N . THR B 1 9 ? -32.031 126.5 69.562 1 86.06 9 THR B N 1
ATOM 3155 C CA . THR B 1 9 ? -32.688 125.562 68.688 1 86.06 9 THR B CA 1
ATOM 3156 C C . THR B 1 9 ? -31.781 125.188 67.5 1 86.06 9 THR B C 1
ATOM 3158 O O . THR B 1 9 ? -31.688 124 67.125 1 86.06 9 THR B O 1
ATOM 3161 N N . LEU B 1 10 ? -31.062 126.062 67.062 1 85.69 10 LEU B N 1
ATOM 3162 C CA . LEU B 1 10 ? -30.172 125.812 65.938 1 85.69 10 LEU B CA 1
ATOM 3163 C C . LEU B 1 10 ? -28.953 125 66.375 1 85.69 10 LEU B C 1
ATOM 3165 O O . LEU B 1 10 ? -28.453 124.125 65.625 1 85.69 10 LEU B O 1
ATOM 3169 N N . LYS B 1 11 ? -28.531 125.188 67.5 1 85.38 11 LYS B N 1
ATOM 3170 C CA . LYS B 1 11 ? -27.422 124.375 68.062 1 85.38 11 LYS B CA 1
ATOM 3171 C C . LYS B 1 11 ? -27.812 122.938 68.188 1 85.38 11 LYS B C 1
ATOM 3173 O O . LYS B 1 11 ? -27.016 122 67.938 1 85.38 11 LYS B O 1
ATOM 3178 N N . VAL B 1 12 ? -29.062 122.812 68.5 1 88.12 12 VAL B N 1
ATOM 3179 C CA . VAL B 1 12 ? -29.578 121.438 68.688 1 88.12 12 VAL B CA 1
ATOM 3180 C C . VAL B 1 12 ? -29.703 120.812 67.312 1 88.12 12 VAL B C 1
ATOM 3182 O O . VAL B 1 12 ? -29.359 119.625 67.125 1 88.12 12 VAL B O 1
ATOM 3185 N N . VAL B 1 13 ? -30.047 121.438 66.312 1 88.88 13 VAL B N 1
ATOM 3186 C CA . VAL B 1 13 ? -30.172 120.938 64.938 1 88.88 13 VAL B CA 1
ATOM 3187 C C . VAL B 1 13 ? -28.781 120.625 64.438 1 88.88 13 VAL B C 1
ATOM 3189 O O . VAL B 1 13 ? -28.578 119.562 63.781 1 88.88 13 VAL B O 1
ATOM 3192 N N . VAL B 1 14 ? -27.859 121.438 64.625 1 88.62 14 VAL B N 1
ATOM 3193 C CA . VAL B 1 14 ? -26.484 121.188 64.188 1 88.62 14 VAL B CA 1
ATOM 3194 C C . VAL B 1 14 ? -25.906 119.938 64.812 1 88.62 14 VAL B C 1
ATOM 3196 O O . VAL B 1 14 ? -25.25 119.188 64.188 1 88.62 14 VAL B O 1
ATOM 3199 N N . GLN B 1 15 ? -26.281 119.938 66.062 1 88.5 15 GLN B N 1
ATOM 3200 C CA . GLN B 1 15 ? -25.781 118.75 66.812 1 88.5 15 GLN B CA 1
ATOM 3201 C C . GLN B 1 15 ? -26.438 117.5 66.312 1 88.5 15 GLN B C 1
ATOM 3203 O O . GLN B 1 15 ? -25.766 116.438 66.062 1 88.5 15 GLN B O 1
ATOM 3208 N N . LYS B 1 16 ? -27.688 117.5 66 1 89.38 16 LYS B N 1
ATOM 3209 C CA . LYS B 1 16 ? -28.406 116.375 65.5 1 89.38 16 LYS B CA 1
ATOM 3210 C C . LYS B 1 16 ? -27.938 116 64.125 1 89.38 16 LYS B C 1
ATOM 3212 O O . LYS B 1 16 ? -27.766 114.812 63.781 1 89.38 16 LYS B O 1
ATOM 3217 N N . GLN B 1 17 ? -27.594 117 63.344 1 89.38 17 GLN B N 1
ATOM 3218 C CA . GLN B 1 17 ? -27.125 116.75 62 1 89.38 17 GLN B CA 1
ATOM 3219 C C . GLN B 1 17 ? -25.688 116.25 62 1 89.38 17 GLN B C 1
ATOM 3221 O O . GLN B 1 17 ? -25.328 115.375 61.188 1 89.38 17 GLN B O 1
ATOM 3226 N N . ALA B 1 18 ? -24.969 116.688 62.938 1 88 18 ALA B N 1
ATOM 3227 C CA . ALA B 1 18 ? -23.609 116.188 63.062 1 88 18 ALA B CA 1
ATOM 3228 C C . ALA B 1 18 ? -23.625 114.688 63.469 1 88 18 ALA B C 1
ATOM 3230 O O . ALA B 1 18 ? -22.828 113.938 62.938 1 88 18 ALA B O 1
ATOM 3231 N N . GLU B 1 19 ? -24.578 114.375 64.312 1 90.25 19 GLU B N 1
ATOM 3232 C CA . GLU B 1 19 ? -24.719 113 64.75 1 90.25 19 GLU B CA 1
ATOM 3233 C C . GLU B 1 19 ? -25.188 112.125 63.562 1 90.25 19 GLU B C 1
ATOM 3235 O O . GLU B 1 19 ? -24.703 111 63.375 1 90.25 19 GLU B O 1
ATOM 3240 N N . GLN B 1 20 ? -26.016 112.625 62.812 1 90.38 20 GLN B N 1
ATOM 3241 C CA . GLN B 1 20 ? -26.516 111.938 61.625 1 90.38 20 GLN B CA 1
ATOM 3242 C C . GLN B 1 20 ? -25.422 111.75 60.594 1 90.38 20 GLN B C 1
ATOM 3244 O O . GLN B 1 20 ? -25.328 110.688 59.938 1 90.38 20 GLN B O 1
ATOM 3249 N N . ILE B 1 21 ? -24.625 112.625 60.375 1 91.62 21 ILE B N 1
ATOM 3250 C CA . ILE B 1 21 ? -23.516 112.625 59.406 1 91.62 21 ILE B CA 1
ATOM 3251 C C . ILE B 1 21 ? -22.531 111.5 59.844 1 91.62 21 ILE B C 1
ATOM 3253 O O . ILE B 1 21 ? -22.062 110.688 59.031 1 91.62 21 ILE B O 1
ATOM 3257 N N . GLU B 1 22 ? -22.312 111.562 61.156 1 90.62 22 GLU B N 1
ATOM 3258 C CA . GLU B 1 22 ? -21.391 110.562 61.656 1 90.62 22 GLU B CA 1
ATOM 3259 C C . GLU B 1 22 ? -21.953 109.125 61.5 1 90.62 22 GLU B C 1
ATOM 3261 O O . GLU B 1 22 ? -21.219 108.188 61.125 1 90.62 22 GLU B O 1
ATOM 3266 N N . LEU B 1 23 ? -23.234 109 61.656 1 91.19 23 LEU B N 1
ATOM 3267 C CA . LEU B 1 23 ? -23.891 107.688 61.469 1 91.19 23 LEU B CA 1
ATOM 3268 C C . LEU B 1 23 ? -23.859 107.25 60.031 1 91.19 23 LEU B C 1
ATOM 3270 O O . LEU B 1 23 ? -23.578 106.062 59.719 1 91.19 23 LEU B O 1
ATOM 3274 N N . LEU B 1 24 ? -24.016 108.188 59.125 1 90.06 24 LEU B N 1
ATOM 3275 C CA . LEU B 1 24 ? -24.031 107.875 57.688 1 90.06 24 LEU B CA 1
ATOM 3276 C C . LEU B 1 24 ? -22.625 107.562 57.188 1 90.06 24 LEU B C 1
ATOM 3278 O O . LEU B 1 24 ? -22.438 106.688 56.344 1 90.06 24 LEU B O 1
ATOM 3282 N N . LYS B 1 25 ? -21.672 108.25 57.781 1 90 25 LYS B N 1
ATOM 3283 C CA . LYS B 1 25 ? -20.297 107.938 57.438 1 90 25 LYS B CA 1
ATOM 3284 C C . LYS B 1 25 ? -19.906 106.5 57.844 1 90 25 LYS B C 1
ATOM 3286 O O . LYS B 1 25 ? -19.234 105.812 57.094 1 90 25 LYS B O 1
ATOM 3291 N N . GLU B 1 26 ? -20.438 106.188 58.969 1 90.75 26 GLU B N 1
ATOM 3292 C CA . GLU B 1 26 ? -20.172 104.875 59.469 1 90.75 26 GLU B CA 1
ATOM 3293 C C . GLU B 1 26 ? -20.875 103.812 58.625 1 90.75 26 GLU B C 1
ATOM 3295 O O . GLU B 1 26 ? -20.297 102.75 58.312 1 90.75 26 GLU B O 1
ATOM 3300 N N . GLN B 1 27 ? -22.016 104.125 58.25 1 90.44 27 GLN B N 1
ATOM 3301 C CA . GLN B 1 27 ? -22.766 103.188 57.406 1 90.44 27 GLN B CA 1
ATOM 3302 C C . GLN B 1 27 ? -22.109 103.062 56.031 1 90.44 27 GLN B C 1
ATOM 3304 O O . GLN B 1 27 ? -22 101.938 55.5 1 90.44 27 GLN B O 1
ATOM 3309 N N . CYS B 1 28 ? -21.641 104.125 55.469 1 90 28 CYS B N 1
ATOM 3310 C CA . CYS B 1 28 ? -20.953 104.125 54.156 1 90 28 CYS B CA 1
ATOM 3311 C C . CYS B 1 28 ? -19.672 103.312 54.25 1 90 28 CYS B C 1
ATOM 3313 O O . CYS B 1 28 ? -19.391 102.5 53.344 1 90 28 CYS B O 1
ATOM 3315 N N . SER B 1 29 ? -19.031 103.625 55.406 1 90.25 29 SER B N 1
ATOM 3316 C CA . SER B 1 29 ? -17.797 102.875 55.594 1 90.25 29 SER B CA 1
ATOM 3317 C C . SER B 1 29 ? -18.062 101.375 55.75 1 90.25 29 SER B C 1
ATOM 3319 O O . SER B 1 29 ? -17.328 100.562 55.156 1 90.25 29 SER B O 1
ATOM 3321 N N . GLY B 1 30 ? -19.141 101.062 56.438 1 89.88 30 GLY B N 1
ATOM 3322 C CA . GLY B 1 30 ? -19.531 99.688 56.594 1 89.88 30 GLY B CA 1
ATOM 3323 C C . GLY B 1 30 ? -19.922 99.062 55.281 1 89.88 30 GLY B C 1
ATOM 3324 O O . GLY B 1 30 ? -19.531 97.875 55 1 89.88 30 GLY B O 1
ATOM 3325 N N 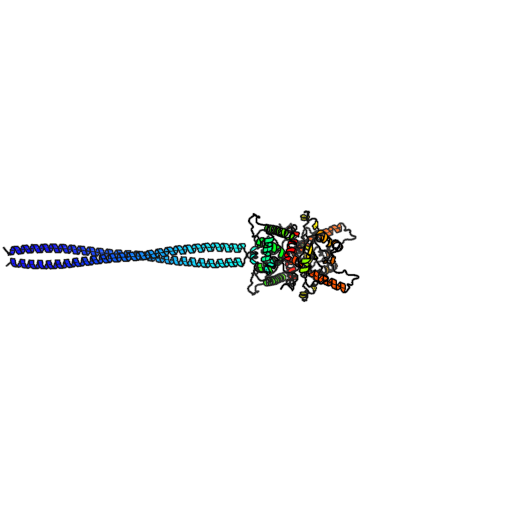. LEU B 1 31 ? -20.562 99.688 54.406 1 88.81 31 LEU B N 1
ATOM 3326 C CA . LEU B 1 31 ? -21.016 99.188 53.125 1 88.81 31 LEU B CA 1
ATOM 3327 C C . LEU B 1 31 ? -19.828 99.062 52.188 1 88.81 31 LEU B C 1
ATOM 3329 O O . LEU B 1 31 ? -19.781 98.062 51.406 1 88.81 31 LEU B O 1
ATOM 3333 N N . LYS B 1 32 ? -18.875 100 52.281 1 89.56 32 LYS B N 1
ATOM 3334 C CA . LYS B 1 32 ? -17.672 99.875 51.438 1 89.56 32 LYS B CA 1
ATOM 3335 C C . LYS B 1 32 ? -16.875 98.625 51.812 1 89.56 32 LYS B C 1
ATOM 3337 O O . LYS B 1 32 ? -16.391 97.938 50.906 1 89.56 32 LYS B O 1
ATOM 3342 N N . ARG B 1 33 ? -16.891 98.375 53.094 1 89.88 33 ARG B N 1
ATOM 3343 C CA . ARG B 1 33 ? -16.172 97.188 53.562 1 89.88 33 ARG B CA 1
ATOM 3344 C C . ARG B 1 33 ? -16.859 95.938 53.094 1 89.88 33 ARG B C 1
ATOM 3346 O O . ARG B 1 33 ? -16.203 95 52.625 1 89.88 33 ARG B O 1
ATOM 3353 N N . LYS B 1 34 ? -18.156 95.938 53.156 1 89.38 34 LYS B N 1
ATOM 3354 C CA . LYS B 1 34 ? -18.922 94.75 52.719 1 89.38 34 LYS B CA 1
ATOM 3355 C C . LYS B 1 34 ? -18.797 94.5 51.219 1 89.38 34 LYS B C 1
ATOM 3357 O O . LYS B 1 34 ? -18.719 93.375 50.781 1 89.38 34 LYS B O 1
ATOM 3362 N N . LEU B 1 35 ? -18.672 95.625 50.5 1 87.25 35 LEU B N 1
ATOM 3363 C CA . LEU B 1 35 ? -18.531 95.5 49.062 1 87.25 35 LEU B CA 1
ATOM 3364 C C . LEU B 1 35 ? -17.172 94.938 48.688 1 87.25 35 LEU B C 1
ATOM 3366 O O . LEU B 1 35 ? -17.062 94.062 47.812 1 87.25 35 LEU B O 1
ATOM 3370 N N . GLU B 1 36 ? -16.156 95.5 49.438 1 88.62 36 GLU B N 1
ATOM 3371 C CA . GLU B 1 36 ? -14.805 95 49.188 1 88.62 36 GLU B CA 1
ATOM 3372 C C . GLU B 1 36 ? -14.688 93.5 49.531 1 88.62 36 GLU B C 1
ATOM 3374 O O . GLU B 1 36 ? -14.062 92.75 48.781 1 88.62 36 GLU B O 1
ATOM 3379 N N . GLU B 1 37 ? -15.406 93.125 50.562 1 87.94 37 GLU B N 1
ATOM 3380 C CA . GLU B 1 37 ? -15.398 91.75 50.969 1 87.94 37 GLU B CA 1
ATOM 3381 C C . GLU B 1 37 ? -16.125 90.875 49.938 1 87.94 37 GLU B C 1
ATOM 3383 O O . GLU B 1 37 ? -15.656 89.75 49.625 1 87.94 37 GLU B O 1
ATOM 3388 N N . ALA B 1 38 ? -17.188 91.375 49.375 1 84.44 38 ALA B N 1
ATOM 3389 C CA . ALA B 1 38 ? -17.969 90.625 48.406 1 84.44 38 ALA B CA 1
ATOM 3390 C C . ALA B 1 38 ? -17.188 90.438 47.094 1 84.44 38 ALA B C 1
ATOM 3392 O O . ALA B 1 38 ? -17.188 89.375 46.5 1 84.44 38 ALA B O 1
ATOM 3393 N N . GLN B 1 39 ? -16.406 91.5 46.781 1 85.44 39 GLN B N 1
ATOM 3394 C CA . GLN B 1 39 ? -15.609 91.438 45.562 1 85.44 39 GLN B CA 1
ATOM 3395 C C . GLN B 1 39 ? -14.438 90.5 45.719 1 85.44 39 GLN B C 1
ATOM 3397 O O . GLN B 1 39 ? -14.125 89.75 44.781 1 85.44 39 GLN B O 1
ATOM 3402 N N . SER B 1 40 ? -13.891 90.5 46.938 1 86.62 40 SER B N 1
ATOM 3403 C CA . SER B 1 40 ? -12.781 89.625 47.188 1 86.62 40 SER B CA 1
ATOM 3404 C C . SER B 1 40 ? -13.258 88.125 47.188 1 86.62 40 SER B C 1
ATOM 3406 O O . SER B 1 40 ? -12.594 87.312 46.625 1 86.62 40 SER B O 1
ATOM 3408 N N . ARG B 1 41 ? -14.422 87.938 47.719 1 84.94 41 ARG B N 1
ATOM 3409 C CA . ARG B 1 41 ? -14.992 86.562 47.75 1 84.94 41 ARG B CA 1
ATOM 3410 C C . ARG B 1 41 ? -15.32 86.125 46.344 1 84.94 41 ARG B C 1
ATOM 3412 O O . ARG B 1 41 ? -15.078 84.938 46 1 84.94 41 ARG B O 1
ATOM 3419 N N . GLU B 1 42 ? -15.766 87 45.531 1 83.31 42 GLU B N 1
ATOM 3420 C CA . GLU B 1 42 ? -16.109 86.688 44.125 1 83.31 42 GLU B CA 1
ATOM 3421 C C . GLU B 1 42 ? -14.867 86.312 43.344 1 83.31 42 GLU B C 1
ATOM 3423 O O . GLU B 1 42 ? -14.898 8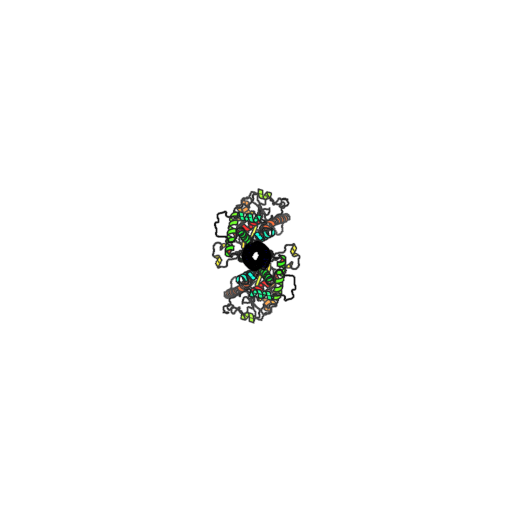5.312 42.594 1 83.31 42 GLU B O 1
ATOM 3428 N N . ALA B 1 43 ? -13.859 87.062 43.625 1 83.81 43 ALA B N 1
ATOM 3429 C CA . ALA B 1 43 ? -12.609 86.812 42.906 1 83.81 43 ALA B CA 1
ATOM 3430 C C . ALA B 1 43 ? -12.023 85.5 43.312 1 83.81 43 ALA B C 1
ATOM 3432 O O . ALA B 1 43 ? -11.562 84.688 42.469 1 83.81 43 ALA B O 1
ATOM 3433 N N . LEU B 1 44 ? -12.133 85.125 44.594 1 85.19 44 LEU B N 1
ATOM 3434 C CA . LEU B 1 44 ? -11.594 83.875 45.125 1 85.19 44 LEU B CA 1
ATOM 3435 C C . LEU B 1 44 ? -12.398 82.688 44.625 1 85.19 44 LEU B C 1
ATOM 3437 O O . LEU B 1 44 ? -11.828 81.625 44.25 1 85.19 44 LEU B O 1
ATOM 3441 N N . GLN B 1 45 ? -13.68 82.875 44.562 1 83.44 45 GLN B N 1
ATOM 3442 C CA . GLN B 1 45 ? -14.562 81.812 44.094 1 83.44 45 GLN B CA 1
ATOM 3443 C C . GLN B 1 45 ? -14.367 81.5 42.625 1 83.44 45 GLN B C 1
ATOM 3445 O O . GLN B 1 45 ? -14.367 80.375 42.188 1 83.44 45 GLN B O 1
ATOM 3450 N N . GLU B 1 46 ? -14.102 82.625 41.875 1 83.25 46 GLU B N 1
ATOM 3451 C CA . GLU B 1 46 ? -13.875 82.5 40.438 1 83.25 46 GLU B CA 1
ATOM 3452 C C . GLU B 1 46 ? -12.586 81.75 40.156 1 83.25 46 GLU B C 1
ATOM 3454 O O . GLU B 1 46 ? -12.539 80.875 39.281 1 83.25 46 GLU B O 1
ATOM 3459 N N . LYS B 1 47 ? -11.617 82 41 1 85.31 47 LYS B N 1
ATOM 3460 C CA . LYS B 1 47 ? -10.328 81.312 40.812 1 85.31 47 LYS B CA 1
ATOM 3461 C C . LYS B 1 47 ? -10.422 79.875 41.156 1 85.31 47 LYS B C 1
ATOM 3463 O O . LYS B 1 47 ? -9.906 79 40.438 1 85.31 47 LYS B O 1
ATOM 3468 N N . LYS B 1 48 ? -11.148 79.562 42.188 1 85.06 48 LYS B N 1
ATOM 3469 C CA . LYS B 1 48 ? -11.312 78.125 42.625 1 85.06 48 LYS B CA 1
ATOM 3470 C C . LYS B 1 48 ? -12.102 77.312 41.594 1 85.06 48 LYS B C 1
ATOM 3472 O O . LYS B 1 48 ? -11.75 76.188 41.312 1 85.06 48 LYS B O 1
ATOM 3477 N N . GLN B 1 49 ? -13.023 78 41.031 1 83.38 49 GLN B N 1
ATOM 3478 C CA . GLN B 1 49 ? -13.867 77.312 40.031 1 83.38 49 GLN B CA 1
ATOM 3479 C C . GLN B 1 49 ? -13.086 77.062 38.75 1 83.38 49 GLN B C 1
ATOM 3481 O O . GLN B 1 49 ? -13.219 75.938 38.156 1 83.38 49 GLN B O 1
ATOM 3486 N N . ALA B 1 50 ? -12.336 78.062 38.406 1 83.75 50 ALA B N 1
ATOM 3487 C CA . ALA B 1 50 ? -11.523 77.875 37.219 1 83.75 50 ALA B CA 1
ATOM 3488 C C . ALA B 1 50 ? -10.523 76.75 37.375 1 83.75 50 ALA B C 1
ATOM 3490 O O . ALA B 1 50 ? -10.312 76 36.438 1 83.75 50 ALA B O 1
ATOM 3491 N N . GLU B 1 51 ? -10.078 76.5 38.562 1 87.88 51 GLU B N 1
ATOM 3492 C CA . GLU B 1 51 ? -9.109 75.5 38.844 1 87.88 51 GLU B CA 1
ATOM 3493 C C . GLU B 1 51 ? -9.773 74.125 38.844 1 87.88 51 GLU B C 1
ATOM 3495 O O . GLU B 1 51 ? -9.234 73.125 38.281 1 87.88 51 GLU B O 1
ATOM 3500 N N . ASP B 1 52 ? -10.969 74.062 39.344 1 86.88 52 ASP B N 1
ATOM 3501 C CA . ASP B 1 52 ? -11.703 72.812 39.406 1 86.88 52 ASP B CA 1
ATOM 3502 C C . ASP B 1 52 ? -12.125 72.375 38 1 86.88 52 ASP B C 1
ATOM 3504 O O . ASP B 1 52 ? -12.023 71.188 37.688 1 86.88 52 ASP B O 1
ATOM 3508 N N . LEU B 1 53 ? -12.508 73.375 37.25 1 86.38 53 LEU B N 1
ATOM 3509 C CA . LEU B 1 53 ? -12.914 73.062 35.875 1 86.38 53 LEU B CA 1
ATOM 3510 C C . LEU B 1 53 ? -11.727 72.562 35.062 1 86.38 53 LEU B C 1
ATOM 3512 O O . LEU B 1 53 ? -11.859 71.625 34.25 1 86.38 53 LEU B O 1
ATOM 3516 N N . SER B 1 54 ? -10.641 73.188 35.344 1 88.88 54 SER B N 1
ATOM 3517 C CA . SER B 1 54 ? -9.43 72.812 34.625 1 88.88 54 SER B CA 1
ATOM 3518 C C . SER B 1 54 ? -8.969 71.438 34.969 1 88.88 54 SER B C 1
ATOM 3520 O O . SER B 1 54 ? -8.586 70.625 34.094 1 88.88 54 SER B O 1
ATOM 3522 N N . LYS B 1 55 ? -9.094 71.062 36.156 1 90.44 55 LYS B N 1
ATOM 3523 C CA . LYS B 1 55 ? -8.711 69.75 36.625 1 90.44 55 LYS B CA 1
ATOM 3524 C C . LYS B 1 55 ? -9.609 68.688 36.031 1 90.44 55 LYS B C 1
ATOM 3526 O O . LYS B 1 55 ? -9.125 67.625 35.562 1 90.44 55 LYS B O 1
ATOM 3531 N N . LEU B 1 56 ? -10.852 68.938 35.938 1 88.25 56 LEU B N 1
ATOM 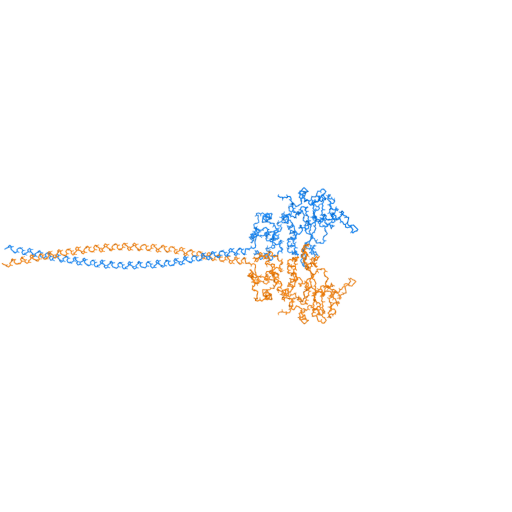3532 C CA . LEU B 1 56 ? -11.812 68 35.406 1 88.25 56 LEU B CA 1
ATOM 3533 C C . LEU B 1 56 ? -11.656 67.812 33.906 1 88.25 56 LEU B C 1
ATOM 3535 O O . LEU B 1 56 ? -11.812 66.688 33.375 1 88.25 56 LEU B O 1
ATOM 3539 N N . GLN B 1 57 ? -11.336 68.875 33.312 1 89.75 57 GLN B N 1
ATOM 3540 C CA . GLN B 1 57 ? -11.102 68.812 31.875 1 89.75 57 GLN B CA 1
ATOM 3541 C C . GLN B 1 57 ? -9.875 68 31.562 1 89.75 57 GLN B C 1
ATOM 3543 O O . GLN B 1 57 ? -9.898 67.188 30.609 1 89.75 57 GLN B O 1
ATOM 3548 N N . LYS B 1 58 ? -8.867 68.062 32.312 1 91.25 58 LYS B N 1
ATOM 3549 C CA . LYS B 1 58 ? -7.66 67.312 32.125 1 91.25 58 LYS B CA 1
ATOM 3550 C C . LYS B 1 58 ? -7.941 65.812 32.344 1 91.25 58 LYS B C 1
ATOM 3552 O O . LYS B 1 58 ? -7.441 64.938 31.594 1 91.25 58 LYS B O 1
ATOM 3557 N N . GLN B 1 59 ? -8.75 65.5 33.219 1 90.38 59 GLN B N 1
ATOM 3558 C CA . GLN B 1 59 ? -9.133 64.125 33.5 1 90.38 59 GLN B CA 1
ATOM 3559 C C . GLN B 1 59 ? -9.938 63.562 32.344 1 90.38 59 GLN B C 1
ATOM 3561 O O . GLN B 1 59 ? -9.703 62.406 31.922 1 90.38 59 GLN B O 1
ATOM 3566 N N . CYS B 1 60 ? -10.812 64.375 31.859 1 89.56 60 CYS B N 1
ATOM 3567 C CA . CYS B 1 60 ? -11.625 63.938 30.734 1 89.56 60 CYS B CA 1
ATOM 3568 C C . CYS B 1 60 ? -10.766 63.688 29.516 1 89.56 60 CYS B C 1
ATOM 3570 O O . CYS B 1 60 ? -10.969 62.719 28.797 1 89.56 60 CYS B O 1
ATOM 3572 N N . ASP B 1 61 ? -9.82 64.562 29.344 1 90.81 61 ASP B N 1
ATOM 3573 C CA . ASP B 1 61 ? -8.914 64.375 28.219 1 90.81 61 ASP B CA 1
ATOM 3574 C C . ASP B 1 61 ? -8.078 63.094 28.359 1 90.81 61 ASP B C 1
ATOM 3576 O O . ASP B 1 61 ? -7.855 62.406 27.375 1 90.81 61 ASP B O 1
ATOM 3580 N N . GLY B 1 62 ? -7.68 62.844 29.5 1 91.06 62 GLY B N 1
ATOM 3581 C CA . GLY B 1 62 ? -6.949 61.625 29.766 1 91.06 62 GLY B CA 1
ATOM 3582 C C . GLY B 1 62 ? -7.762 60.375 29.484 1 91.06 62 GLY B C 1
ATOM 3583 O O . GLY B 1 62 ? -7.258 59.406 28.891 1 91.06 62 GLY B O 1
ATOM 3584 N N . LEU B 1 63 ? -8.984 60.375 29.844 1 90.81 63 LEU B N 1
ATOM 3585 C CA . LEU B 1 63 ? -9.883 59.25 29.625 1 90.81 63 LEU B CA 1
ATOM 3586 C C . LEU B 1 63 ? -10.148 59.062 28.141 1 90.81 63 LEU B C 1
ATOM 3588 O O . LEU B 1 63 ? -10.227 57.906 27.672 1 90.81 63 LEU B O 1
ATOM 3592 N N . ARG B 1 64 ? -10.242 60.125 27.469 1 91.06 64 ARG B N 1
ATOM 3593 C CA . ARG B 1 64 ? -10.461 60.062 26.031 1 91.06 64 ARG B CA 1
ATOM 3594 C C . ARG B 1 64 ? -9.273 59.406 25.328 1 91.06 64 ARG B C 1
ATOM 3596 O O . ARG B 1 64 ? -9.453 58.594 24.422 1 91.06 64 ARG B O 1
ATOM 3603 N N . GLU B 1 65 ? -8.117 59.75 25.766 1 91.88 65 GLU B N 1
ATOM 3604 C CA . GLU B 1 65 ? -6.914 59.156 25.188 1 91.88 65 GLU B CA 1
ATOM 3605 C C . GLU B 1 65 ? -6.832 57.656 25.484 1 91.88 65 GLU B C 1
ATOM 3607 O O . GLU B 1 65 ? -6.516 56.844 24.609 1 91.88 65 GLU B O 1
ATOM 3612 N N . GLU B 1 66 ? -7.156 57.312 26.609 1 92.12 66 GLU B N 1
ATOM 3613 C CA . GLU B 1 66 ? -7.141 55.906 27 1 92.12 66 GLU B CA 1
ATOM 3614 C C . GLU B 1 66 ? -8.203 55.094 26.25 1 92.12 66 GLU B C 1
ATOM 3616 O O . GLU B 1 66 ? -7.977 53.938 25.875 1 92.12 66 GLU B O 1
ATOM 3621 N N . LEU B 1 67 ? -9.273 55.719 26.109 1 90.5 67 LEU B N 1
ATOM 3622 C CA . LEU B 1 67 ? -10.359 55.094 25.375 1 90.5 67 LEU B CA 1
ATOM 3623 C C . LEU B 1 67 ? -9.938 54.812 23.922 1 90.5 67 LEU B C 1
ATOM 3625 O O . LEU B 1 67 ? -10.203 53.719 23.391 1 90.5 67 LEU B O 1
ATOM 3629 N N . LEU B 1 68 ? -9.352 55.812 23.328 1 91.12 68 LEU B N 1
ATOM 3630 C CA . LEU B 1 68 ? -8.883 55.656 21.953 1 91.12 68 LEU B CA 1
ATOM 3631 C C . LEU B 1 68 ? -7.883 54.5 21.875 1 91.12 68 LEU B C 1
ATOM 3633 O O . LEU B 1 68 ? -7.93 53.719 20.922 1 91.12 68 LEU B O 1
ATOM 3637 N N . GLN B 1 69 ? -7.059 54.375 22.797 1 91.5 69 GLN B N 1
ATOM 3638 C CA . GLN B 1 69 ? -6.062 53.312 22.828 1 91.5 69 GLN B CA 1
ATOM 3639 C C . GLN B 1 69 ? -6.723 51.938 23.016 1 91.5 69 GLN B C 1
ATOM 3641 O O . GLN B 1 69 ? -6.344 50.969 22.359 1 91.5 69 GLN B O 1
ATOM 3646 N N . ALA B 1 70 ? -7.66 51.906 23.859 1 90.19 70 ALA B N 1
ATOM 3647 C CA . ALA B 1 70 ? -8.359 50.656 24.125 1 90.19 70 ALA B CA 1
ATOM 3648 C C . ALA B 1 70 ? -9.141 50.188 22.906 1 90.19 70 ALA B C 1
ATOM 3650 O O . ALA B 1 70 ? -9.156 49 22.578 1 90.19 70 ALA B O 1
ATOM 3651 N N . LYS B 1 71 ? -9.75 51.156 22.312 1 90 71 LYS B N 1
ATOM 3652 C CA . LYS B 1 71 ? -10.492 50.812 21.109 1 90 71 LYS B CA 1
ATOM 3653 C C . LYS B 1 71 ? -9.555 50.312 20 1 90 71 LYS B C 1
ATOM 3655 O O . LYS B 1 71 ? -9.875 49.375 19.281 1 90 71 LYS B O 1
ATOM 3660 N N . ALA B 1 72 ? -8.445 51 19.875 1 89.56 72 ALA B N 1
ATOM 3661 C CA . ALA B 1 72 ? -7.449 50.594 18.891 1 89.56 72 ALA B CA 1
ATOM 3662 C C . ALA B 1 72 ? -6.941 49.156 19.188 1 89.56 72 ALA B C 1
ATOM 3664 O O . ALA B 1 72 ? -6.781 48.344 18.281 1 89.56 72 ALA B O 1
ATOM 3665 N N . ALA B 1 73 ? -6.727 48.906 20.391 1 88.06 73 ALA B N 1
ATOM 3666 C CA . ALA B 1 73 ? -6.27 47.594 20.812 1 88.06 73 ALA B CA 1
ATOM 3667 C C . ALA B 1 73 ? -7.328 46.531 20.516 1 88.06 73 ALA B C 1
ATOM 3669 O O . ALA B 1 73 ? -7 45.438 20.078 1 88.06 73 ALA B O 1
ATOM 3670 N N . ALA B 1 74 ? -8.531 46.906 20.766 1 86.44 74 ALA B N 1
ATOM 3671 C CA . ALA B 1 74 ? -9.633 45.969 20.5 1 86.44 74 ALA B CA 1
ATOM 3672 C C . ALA B 1 74 ? -9.766 45.688 19.016 1 86.44 74 ALA B C 1
ATOM 3674 O O . ALA B 1 74 ? -9.938 44.531 18.609 1 86.44 74 ALA B O 1
ATOM 3675 N N . TYR B 1 75 ? -9.656 46.719 18.25 1 88.06 75 TYR B N 1
ATOM 3676 C CA . TYR B 1 75 ? -9.742 46.562 16.797 1 88.06 75 TYR B CA 1
ATOM 3677 C C . TYR B 1 75 ? -8.602 45.688 16.266 1 88.06 75 TYR B C 1
ATOM 3679 O O . TYR B 1 75 ? -8.805 44.844 15.406 1 88.06 75 TYR B O 1
ATOM 3687 N N . LYS B 1 76 ? -7.465 45.906 16.75 1 88.12 76 LYS B N 1
ATOM 3688 C CA . LYS B 1 76 ? -6.309 45.094 16.328 1 88.12 76 LYS B CA 1
ATOM 3689 C C . LYS B 1 76 ? -6.484 43.656 16.719 1 88.12 76 LYS B C 1
ATOM 3691 O O . LYS B 1 76 ? -6.215 42.75 15.906 1 88.12 76 LYS B O 1
ATOM 3696 N N . ALA B 1 77 ? -6.93 43.406 17.875 1 86.81 77 ALA B N 1
ATOM 3697 C CA . ALA B 1 77 ? -7.133 42.031 18.344 1 86.81 77 ALA B CA 1
ATOM 3698 C C . ALA B 1 77 ? -8.203 41.312 17.516 1 86.81 77 ALA B C 1
ATOM 3700 O O . ALA B 1 77 ? -8.07 40.156 17.188 1 86.81 77 ALA B O 1
ATOM 3701 N N . GLU B 1 78 ? -9.227 42.094 17.234 1 85.75 78 GLU B N 1
ATOM 3702 C CA . GLU B 1 78 ? -10.289 41.531 16.406 1 85.75 78 GLU B CA 1
ATOM 3703 C C . GLU B 1 78 ? -9.789 41.219 15 1 85.75 78 GLU B C 1
ATOM 3705 O O . GLU B 1 78 ? -10.148 40.188 14.414 1 85.75 78 GLU B O 1
ATOM 3710 N N . GLY B 1 79 ? -9.047 42.094 14.531 1 85.56 79 GLY B N 1
ATOM 3711 C CA . GLY B 1 79 ? -8.438 41.844 13.234 1 85.56 79 GLY B CA 1
ATOM 3712 C C . GLY B 1 79 ? -7.539 40.625 13.219 1 85.56 79 GLY B C 1
ATOM 3713 O O . GLY B 1 79 ? -7.625 39.812 12.312 1 85.56 79 GLY B O 1
ATOM 3714 N N . ASP B 1 80 ? -6.707 40.5 14.172 1 86.94 80 ASP B N 1
ATOM 3715 C CA . ASP B 1 80 ? -5.824 39.344 14.297 1 86.94 80 ASP B CA 1
ATOM 3716 C C . ASP B 1 80 ? -6.625 38.062 14.461 1 86.94 80 ASP B C 1
ATOM 3718 O O . ASP B 1 80 ? -6.258 37 13.914 1 86.94 80 ASP B O 1
ATOM 3722 N N . LEU B 1 81 ? -7.621 38.156 15.18 1 84.81 81 LEU B N 1
ATOM 3723 C CA . LEU B 1 81 ? -8.492 37 15.398 1 84.81 81 LEU B CA 1
ATOM 3724 C C . LEU B 1 81 ? -9.086 36.531 14.086 1 84.81 81 LEU B C 1
ATOM 3726 O O . LEU B 1 81 ? -9.117 35.312 13.828 1 84.81 81 LEU B O 1
ATOM 3730 N N . LEU B 1 82 ? -9.523 37.406 13.32 1 84.69 82 LEU B N 1
ATOM 3731 C CA . LEU B 1 82 ? -10.109 37.062 12.031 1 84.69 82 LEU B CA 1
ATOM 3732 C C . LEU B 1 82 ? -9.078 36.375 11.133 1 84.69 82 LEU B C 1
ATOM 3734 O O . LEU B 1 82 ? -9.383 35.406 10.445 1 84.69 82 LEU B O 1
ATOM 3738 N N . VAL B 1 83 ? -7.918 36.812 11.125 1 85.25 83 VAL B N 1
ATOM 3739 C CA . VAL B 1 83 ? -6.836 36.25 10.305 1 85.25 83 VAL B CA 1
ATOM 3740 C C . VAL B 1 83 ? -6.496 34.844 10.773 1 85.25 83 VAL B C 1
ATOM 3742 O O . VAL B 1 83 ? -6.379 33.938 9.961 1 85.25 83 VAL B O 1
ATOM 3745 N N . ILE B 1 84 ? -6.418 34.688 11.992 1 81.69 84 ILE B N 1
ATOM 3746 C CA . ILE B 1 84 ? -6.016 33.375 12.531 1 81.69 84 ILE B CA 1
ATOM 3747 C C . ILE B 1 84 ? -7.16 32.375 12.367 1 81.69 84 ILE B C 1
ATOM 3749 O O . ILE B 1 84 ? -6.926 31.203 12.109 1 81.69 84 ILE B O 1
ATOM 3753 N N . GLN B 1 85 ? -8.297 32.906 12.508 1 80.12 85 GLN B N 1
ATOM 3754 C CA . GLN B 1 85 ? -9.453 32.062 12.25 1 80.12 85 GLN B CA 1
ATOM 3755 C C . GLN B 1 85 ? -9.469 31.562 10.805 1 80.12 85 GLN B C 1
ATOM 3757 O O . GLN B 1 85 ? -9.773 30.406 10.539 1 80.12 85 GLN B O 1
ATOM 3762 N N . GLN B 1 86 ? -9.133 32.406 9.977 1 78.31 86 GLN B N 1
ATOM 3763 C CA . GLN B 1 86 ? -9.047 32 8.57 1 78.31 86 GLN B CA 1
ATOM 3764 C C . GLN B 1 86 ? -7.91 31.016 8.344 1 78.31 86 GLN B C 1
ATOM 3766 O O . GLN B 1 86 ? -8.062 30.062 7.582 1 78.31 86 GLN B O 1
ATOM 3771 N N . GLN B 1 87 ? -6.891 31.219 8.93 1 73.81 87 GLN B N 1
ATOM 3772 C CA . GLN B 1 87 ? -5.762 30.297 8.844 1 73.81 87 GLN B CA 1
ATOM 3773 C C . GLN B 1 87 ? -6.129 28.938 9.398 1 73.81 87 GLN B C 1
ATOM 3775 O O . GLN B 1 87 ? -5.727 27.906 8.844 1 73.81 87 GLN B O 1
ATOM 3780 N N . LEU B 1 88 ? -6.738 29.031 10.438 1 70.31 88 LEU B N 1
ATOM 3781 C CA . LEU B 1 88 ? -7.203 27.797 11.047 1 70.31 88 LEU B CA 1
ATOM 3782 C C . LEU B 1 88 ? -8.125 27.031 10.094 1 70.31 88 LEU B C 1
ATOM 3784 O O . LEU B 1 88 ? -7.992 25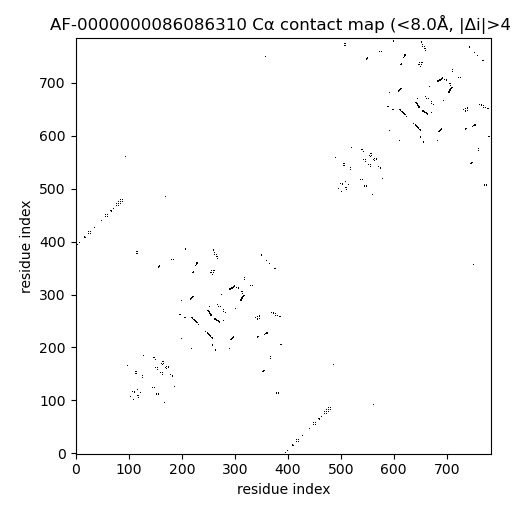.828 9.938 1 70.31 88 LEU B O 1
ATOM 3788 N N . GLU B 1 89 ? -8.961 27.766 9.508 1 65.62 89 GLU B N 1
ATOM 3789 C CA . GLU B 1 89 ? -9.867 27.141 8.555 1 65.62 89 GLU B CA 1
ATOM 3790 C C . GLU B 1 89 ? -9.117 26.594 7.344 1 65.62 89 GLU B C 1
ATOM 3792 O O . GLU B 1 89 ? -9.414 25.516 6.852 1 65.62 89 GLU B O 1
ATOM 3797 N N . GLU B 1 90 ? -8.234 27.344 6.922 1 62.53 90 GLU B N 1
ATOM 3798 C CA . GLU B 1 90 ? -7.402 26.906 5.805 1 62.53 90 GLU B CA 1
ATOM 3799 C C . GLU B 1 90 ? -6.578 25.672 6.18 1 62.53 90 GLU B C 1
ATOM 3801 O O . GLU B 1 90 ? -6.43 24.75 5.379 1 62.53 90 GLU B O 1
ATOM 3806 N N . GLU B 1 91 ? -6.047 25.844 7.293 1 62.09 91 GLU B N 1
ATOM 3807 C CA . GLU B 1 91 ? -5.266 24.719 7.789 1 62.09 91 GLU B CA 1
ATOM 3808 C C . GLU B 1 91 ? -6.129 23.484 7.953 1 62.09 91 GLU B C 1
ATOM 3810 O O . GLU B 1 91 ? -5.68 22.359 7.68 1 62.09 91 GLU B O 1
ATOM 3815 N N . LYS B 1 92 ? -7.27 23.688 8.438 1 58.12 92 LYS B N 1
ATOM 3816 C CA . LYS B 1 92 ? -8.242 22.594 8.562 1 58.12 92 LYS B CA 1
ATOM 3817 C C . LYS B 1 92 ? -8.594 22.016 7.195 1 58.12 92 LYS B C 1
ATOM 3819 O O . LYS B 1 92 ? -8.789 20.812 7.059 1 58.12 92 LYS B O 1
ATOM 3824 N N . LEU B 1 93 ? -8.695 23.047 6.387 1 52.84 93 LEU B N 1
ATOM 3825 C CA . LEU B 1 93 ? -9.023 22.625 5.031 1 52.84 93 LEU B CA 1
ATOM 3826 C C . LEU B 1 93 ? -7.84 21.922 4.379 1 52.84 93 LEU B C 1
ATOM 3828 O O . LEU B 1 93 ? -8.016 20.922 3.664 1 52.84 93 LEU B O 1
ATOM 3832 N N . LYS B 1 94 ? -6.812 22.688 4.414 1 53.34 94 LYS B N 1
ATOM 3833 C CA . LYS B 1 94 ? -5.602 22.156 3.793 1 53.34 94 LYS B CA 1
ATOM 3834 C C . LYS B 1 94 ? -5.195 20.828 4.426 1 53.34 94 LYS B C 1
ATOM 3836 O O . LYS B 1 94 ? -4.746 19.922 3.73 1 53.34 94 LYS B O 1
ATOM 3841 N N . ASN B 1 95 ? -5.301 20.922 5.789 1 54.12 95 ASN B N 1
ATOM 3842 C CA . ASN B 1 95 ? -4.766 19.75 6.477 1 54.12 95 ASN B CA 1
ATOM 3843 C C . ASN B 1 95 ? -5.875 18.875 7.047 1 54.12 95 ASN B C 1
ATOM 3845 O O . ASN B 1 95 ? -5.926 18.641 8.25 1 54.12 95 ASN B O 1
ATOM 3849 N N . ALA B 1 96 ? -6.992 18.891 6.285 1 56.78 96 ALA B N 1
ATOM 3850 C CA . ALA B 1 96 ? -8.117 18.094 6.758 1 56.78 96 ALA B CA 1
ATOM 3851 C C . ALA B 1 96 ? -7.672 16.672 7.102 1 56.78 96 ALA B C 1
ATOM 3853 O O . ALA B 1 96 ? -6.824 16.094 6.414 1 56.78 96 ALA B O 1
ATOM 3854 N N . PRO B 1 97 ? -7.941 16.344 8.344 1 71.12 97 PRO B N 1
ATOM 3855 C CA . PRO B 1 97 ? -7.633 14.961 8.719 1 71.12 97 PRO B CA 1
ATOM 3856 C C . PRO B 1 97 ? -8.188 13.945 7.723 1 71.12 97 PRO B C 1
ATOM 3858 O O . PRO B 1 97 ? -9.18 14.219 7.043 1 71.12 97 PRO B O 1
ATOM 3861 N N . PHE B 1 98 ? -7.398 13.039 7.426 1 86.06 98 PHE B N 1
ATOM 3862 C CA . PHE B 1 98 ? -7.844 11.945 6.574 1 86.06 98 PHE B CA 1
ATOM 3863 C C . PHE B 1 98 ? -9.117 11.312 7.129 1 86.06 98 PHE B C 1
ATOM 3865 O O . PHE B 1 98 ? -9.094 10.703 8.203 1 86.06 98 PHE B O 1
ATOM 3872 N N . CYS B 1 99 ? -10.219 11.695 6.555 1 88.81 99 CYS B N 1
ATOM 3873 C CA . CYS B 1 99 ? -11.516 11.195 6.992 1 88.81 99 CYS B CA 1
ATOM 3874 C C . CYS B 1 99 ? -12.477 11.07 5.816 1 88.81 99 CYS B C 1
ATOM 3876 O O . CYS B 1 99 ? -12.18 11.531 4.715 1 88.81 99 CYS B O 1
ATOM 3878 N N . ILE B 1 100 ? -13.617 10.453 6.094 1 92.62 100 ILE B N 1
ATOM 3879 C CA . ILE B 1 100 ? -14.578 10.141 5.043 1 92.62 100 ILE B CA 1
ATOM 3880 C C . ILE B 1 100 ? -15.141 11.43 4.457 1 92.62 100 ILE B C 1
ATOM 3882 O O . ILE B 1 100 ? -15.43 11.508 3.26 1 92.62 100 ILE B O 1
ATOM 3886 N N . ASP B 1 101 ? -15.211 12.492 5.258 1 88.94 101 ASP B N 1
ATOM 3887 C CA . ASP B 1 101 ? -15.797 13.758 4.824 1 88.94 101 ASP B CA 1
ATOM 3888 C C . ASP B 1 101 ? -14.977 14.398 3.711 1 88.94 101 ASP B C 1
ATOM 3890 O O . ASP B 1 101 ? -15.508 15.148 2.891 1 88.94 101 ASP B O 1
ATOM 3894 N N . CYS B 1 102 ? -13.742 14.039 3.656 1 86.62 102 CYS B N 1
ATOM 3895 C CA . CYS B 1 102 ? -12.844 14.602 2.652 1 86.62 102 CYS B CA 1
ATOM 3896 C C . CYS B 1 102 ? -13.164 14.039 1.269 1 86.62 102 CYS B C 1
ATOM 3898 O O . CYS B 1 102 ? -12.836 14.664 0.255 1 86.62 102 CYS B O 1
ATOM 3900 N N . PHE B 1 103 ? -13.875 12.875 1.215 1 91.31 103 PHE B N 1
ATOM 3901 C CA . PHE B 1 103 ? -13.93 12.18 -0.065 1 91.31 103 PHE B CA 1
ATOM 3902 C C . PHE B 1 103 ? -15.367 11.875 -0.458 1 91.31 103 PHE B C 1
ATOM 3904 O O . PHE B 1 103 ? -15.625 11.391 -1.559 1 91.31 103 PHE B O 1
ATOM 3911 N N . LYS B 1 104 ? -16.328 12.156 0.379 1 90.69 104 LYS B N 1
ATOM 3912 C CA . LYS B 1 104 ? -17.719 11.758 0.188 1 90.69 104 LYS B CA 1
ATOM 3913 C C . LYS B 1 104 ? -18.328 12.445 -1.026 1 90.69 104 LYS B C 1
ATOM 3915 O O . LYS B 1 104 ? -19.312 11.977 -1.581 1 90.69 104 LYS B O 1
ATOM 3920 N N . GLY B 1 105 ? -17.734 13.484 -1.478 1 89.81 105 GLY B N 1
ATOM 3921 C CA . GLY B 1 105 ? -18.312 14.242 -2.582 1 89.81 105 GLY B CA 1
ATOM 3922 C C . GLY B 1 105 ? -17.828 13.766 -3.939 1 89.81 105 GLY B C 1
ATOM 3923 O O . GLY B 1 105 ? -18.328 14.211 -4.973 1 89.81 105 GLY B O 1
ATOM 3924 N N . SER B 1 106 ? -16.891 12.898 -4.004 1 91.44 106 SER B N 1
ATOM 3925 C CA . SER B 1 106 ? -16.297 12.438 -5.262 1 91.44 106 SER B CA 1
ATOM 3926 C C . SER B 1 106 ? -16.438 10.93 -5.414 1 91.44 106 SER B C 1
ATOM 3928 O O . SER B 1 106 ? -15.859 10.164 -4.648 1 91.44 106 SER B O 1
ATOM 3930 N N . SER B 1 107 ? -17.141 10.508 -6.484 1 92.75 107 SER B N 1
ATOM 3931 C CA . SER B 1 107 ? -17.328 9.086 -6.746 1 92.75 107 SER B CA 1
ATOM 3932 C C . SER B 1 107 ? -15.992 8.406 -7.066 1 92.75 107 SER B C 1
ATOM 3934 O O . SER B 1 107 ? -15.766 7.258 -6.684 1 92.75 107 SER B O 1
ATOM 3936 N N . GLU B 1 108 ? -15.164 9.125 -7.734 1 92.69 108 GLU B N 1
ATOM 3937 C CA . GLU B 1 108 ? -13.852 8.594 -8.078 1 92.69 108 GLU B CA 1
ATOM 3938 C C . GLU B 1 108 ? -13.016 8.328 -6.832 1 92.69 108 GLU B C 1
ATOM 3940 O O . GLU B 1 108 ? -12.391 7.27 -6.703 1 92.69 108 GLU B O 1
ATOM 3945 N N . GLN B 1 109 ? -13.055 9.266 -5.941 1 93.69 109 GLN B N 1
ATOM 3946 C CA . GLN B 1 109 ? -12.289 9.117 -4.715 1 93.69 109 GLN B CA 1
ATOM 3947 C C . GLN B 1 109 ? -12.891 8.047 -3.812 1 93.69 109 GLN B C 1
ATOM 3949 O O . GLN B 1 109 ? -12.164 7.305 -3.148 1 93.69 109 GLN B O 1
ATOM 3954 N N . MET B 1 110 ? -14.227 8.016 -3.84 1 95.25 110 MET B N 1
ATOM 3955 C CA . MET B 1 110 ? -14.891 6.969 -3.072 1 95.25 110 MET B CA 1
ATOM 3956 C C . MET B 1 110 ? -14.492 5.586 -3.58 1 95.25 110 MET B C 1
ATOM 3958 O O . MET B 1 110 ? -14.172 4.699 -2.789 1 95.25 110 MET B O 1
ATOM 3962 N N . MET B 1 111 ? -14.5 5.469 -4.883 1 95.94 111 MET B N 1
ATOM 3963 C CA . MET B 1 111 ? -14.109 4.199 -5.488 1 95.94 111 MET B CA 1
ATOM 3964 C C . MET B 1 111 ? -12.648 3.875 -5.188 1 95.94 111 MET B C 1
ATOM 3966 O O . MET B 1 111 ? -12.312 2.725 -4.902 1 95.94 111 MET B O 1
ATOM 3970 N N . PHE B 1 112 ? -11.844 4.844 -5.246 1 95.69 112 PHE B N 1
ATOM 3971 C CA . PHE B 1 112 ? -10.414 4.652 -5.043 1 95.69 112 PHE B CA 1
ATOM 3972 C C . PHE B 1 112 ? -10.125 4.223 -3.607 1 95.69 112 PHE B C 1
ATOM 3974 O O . PHE B 1 112 ? -9.398 3.254 -3.379 1 95.69 112 PHE B O 1
ATOM 3981 N N . TYR B 1 113 ? -10.656 4.848 -2.619 1 96.81 113 TYR B N 1
ATOM 3982 C CA . TYR B 1 113 ? -10.281 4.641 -1.226 1 96.81 113 TYR B CA 1
ATOM 3983 C C . TYR B 1 113 ? -11.094 3.516 -0.599 1 96.81 113 TYR B C 1
ATOM 3985 O O . TYR B 1 113 ? -10.625 2.844 0.324 1 96.81 113 TYR B O 1
ATOM 3993 N N . THR B 1 114 ? -12.367 3.281 -1.06 1 97 114 THR B N 1
ATOM 3994 C CA . THR B 1 114 ? -13.234 2.344 -0.348 1 97 114 THR B CA 1
ATOM 3995 C C . THR B 1 114 ? -13.609 1.168 -1.245 1 97 114 THR B C 1
ATOM 3997 O O . THR B 1 114 ? -14.047 0.125 -0.757 1 97 114 THR B O 1
ATOM 4000 N N . GLY B 1 115 ? -13.484 1.327 -2.549 1 96.62 115 GLY B N 1
ATOM 4001 C CA . GLY B 1 115 ? -13.961 0.322 -3.486 1 96.62 115 GLY B CA 1
ATOM 4002 C C . GLY B 1 115 ? -15.453 0.399 -3.74 1 96.62 115 GLY B C 1
ATOM 4003 O O . GLY B 1 115 ? -16.016 -0.446 -4.441 1 96.62 115 GLY B O 1
ATOM 4004 N N . LEU B 1 116 ? -16.125 1.369 -3.137 1 96.62 116 LEU B N 1
ATOM 4005 C CA . LEU B 1 116 ? -17.547 1.585 -3.328 1 96.62 116 LEU B CA 1
ATOM 4006 C C . LEU B 1 116 ? -17.812 2.771 -4.254 1 96.62 116 LEU B C 1
ATOM 4008 O O . LEU B 1 116 ? -17.047 3.742 -4.246 1 96.62 116 LEU B O 1
ATOM 4012 N N . PRO B 1 117 ? -18.812 2.729 -5.023 1 94.25 117 PRO B N 1
ATOM 4013 C CA . PRO B 1 117 ? -19.016 3.711 -6.09 1 94.25 117 PRO B CA 1
ATOM 4014 C C . PRO B 1 117 ? -19.344 5.102 -5.559 1 94.25 117 PRO B C 1
ATOM 4016 O O . PRO B 1 117 ? -18.922 6.105 -6.129 1 94.25 117 PRO B O 1
ATOM 4019 N N . GLU B 1 118 ? -20.203 5.164 -4.477 1 94 118 GLU B N 1
ATOM 4020 C CA . GLU B 1 118 ? -20.625 6.465 -3.973 1 94 118 GLU B CA 1
ATOM 4021 C C . GLU B 1 118 ? -20.812 6.434 -2.459 1 94 118 GLU B C 1
ATOM 4023 O O . GLU B 1 118 ? -20.797 5.363 -1.845 1 94 118 GLU B O 1
ATOM 4028 N N . TYR B 1 119 ? -20.969 7.641 -1.924 1 95.5 119 TYR B N 1
ATOM 4029 C CA . TYR B 1 119 ? -21.141 7.793 -0.482 1 95.5 119 TYR B CA 1
ATOM 4030 C C . TYR B 1 119 ? -22.422 7.113 -0.002 1 95.5 119 TYR B C 1
ATOM 4032 O O . TYR B 1 119 ? -22.453 6.555 1.096 1 95.5 119 TYR B O 1
ATOM 4040 N N . ASP B 1 120 ? -23.391 7.094 -0.794 1 94.88 120 ASP B N 1
ATOM 4041 C CA . ASP B 1 120 ? -24.656 6.449 -0.422 1 94.88 120 ASP B CA 1
ATOM 4042 C C . ASP B 1 120 ? -24.453 4.953 -0.191 1 94.88 120 ASP B C 1
ATOM 4044 O O . ASP B 1 120 ? -25.016 4.383 0.747 1 94.88 120 ASP B O 1
ATOM 4048 N N . THR B 1 121 ? -23.719 4.352 -1.084 1 95.62 121 THR B N 1
ATOM 4049 C CA . THR B 1 121 ? -23.422 2.934 -0.921 1 95.62 121 THR B CA 1
ATOM 4050 C C . THR B 1 121 ? -22.625 2.693 0.361 1 95.62 121 THR B C 1
ATOM 4052 O O . THR B 1 121 ? -22.844 1.699 1.056 1 95.62 121 THR B O 1
ATOM 4055 N N . PHE B 1 122 ? -21.766 3.607 0.666 1 97 122 PHE B N 1
ATOM 4056 C CA . PHE B 1 122 ? -20.969 3.555 1.893 1 97 122 PHE B CA 1
ATOM 4057 C C . PHE B 1 122 ? -21.875 3.598 3.117 1 97 122 PHE B C 1
ATOM 4059 O O . PHE B 1 122 ? -21.719 2.797 4.043 1 97 122 PHE B O 1
ATOM 4066 N N . VAL B 1 123 ? -22.797 4.445 3.082 1 95.12 123 VAL B N 1
ATOM 4067 C CA . VAL B 1 123 ? -23.734 4.602 4.188 1 95.12 123 VAL B CA 1
ATOM 4068 C C . VAL B 1 123 ? -24.578 3.34 4.328 1 95.12 123 VAL B C 1
ATOM 4070 O O . VAL B 1 123 ? -24.859 2.898 5.445 1 95.12 123 VAL B O 1
ATOM 4073 N N . ALA B 1 124 ? -24.906 2.775 3.252 1 93.75 124 ALA B N 1
ATOM 4074 C CA . ALA B 1 124 ? -25.688 1.542 3.268 1 93.75 124 ALA B CA 1
ATOM 4075 C C . ALA B 1 124 ? -24.922 0.412 3.945 1 93.75 124 ALA B C 1
ATOM 4077 O O . ALA B 1 124 ? -25.5 -0.354 4.727 1 93.75 124 ALA B O 1
ATOM 4078 N N . VAL B 1 125 ? -23.688 0.325 3.625 1 94.62 125 VAL B N 1
ATOM 4079 C CA . VAL B 1 125 ? -22.859 -0.699 4.238 1 94.62 125 VAL B CA 1
ATOM 4080 C C . VAL B 1 125 ? -22.719 -0.428 5.738 1 94.62 125 VAL B C 1
ATOM 4082 O O . VAL B 1 125 ? -22.781 -1.354 6.551 1 94.62 125 VAL B O 1
ATOM 4085 N N . ALA B 1 126 ? -22.531 0.805 6.059 1 93.88 126 ALA B N 1
ATOM 4086 C CA . ALA B 1 126 ? -22.438 1.194 7.461 1 93.88 126 ALA B CA 1
ATOM 4087 C C . ALA B 1 126 ? -23.703 0.822 8.227 1 93.88 126 ALA B C 1
ATOM 4089 O O . ALA B 1 126 ? -23.625 0.325 9.352 1 93.88 126 ALA B O 1
ATOM 4090 N N . GLU B 1 127 ? -24.797 1.049 7.629 1 91.12 127 GLU B N 1
ATOM 4091 C CA . GLU B 1 127 ? -26.094 0.744 8.25 1 91.12 127 GLU B CA 1
ATOM 4092 C C . GLU B 1 127 ? -26.297 -0.763 8.375 1 91.12 127 GLU B C 1
ATOM 4094 O O . GLU B 1 127 ? -26.828 -1.238 9.375 1 91.12 127 GLU B O 1
ATOM 4099 N N . LEU B 1 128 ? -25.875 -1.416 7.387 1 87.44 128 LEU B N 1
ATOM 4100 C CA . LEU B 1 128 ? -25.984 -2.871 7.406 1 87.44 128 LEU B CA 1
ATOM 4101 C C . LEU B 1 128 ? -25.172 -3.461 8.547 1 87.44 128 LEU B C 1
ATOM 4103 O O . LEU B 1 128 ? -25.594 -4.414 9.195 1 87.44 128 LEU B O 1
ATOM 4107 N N . ALA B 1 129 ? -24 -2.904 8.75 1 88.62 129 ALA B N 1
ATOM 4108 C CA . ALA B 1 129 ? -23.078 -3.438 9.75 1 88.62 129 ALA B CA 1
ATOM 4109 C C . ALA B 1 129 ? -23.422 -2.922 11.141 1 88.62 129 ALA B C 1
ATOM 4111 O O . ALA B 1 129 ? -22.75 -3.264 12.117 1 88.62 129 ALA B O 1
ATOM 4112 N N . ASP B 1 130 ? -24.375 -2.121 11.258 1 80.94 130 ASP B N 1
ATOM 4113 C CA . ASP B 1 130 ? -24.75 -1.523 12.539 1 80.94 130 ASP B CA 1
ATOM 4114 C C . ASP B 1 130 ? -25.281 -2.578 13.5 1 80.94 130 ASP B C 1
ATOM 4116 O O . ASP B 1 130 ? -26.297 -3.225 13.219 1 80.94 130 ASP B O 1
ATOM 4120 N N . PRO B 1 131 ? -24.406 -2.922 14.523 1 70.81 131 PRO B N 1
ATOM 4121 C CA . PRO B 1 131 ? -24.891 -3.945 15.453 1 70.81 131 PRO B CA 1
ATOM 4122 C C . PRO B 1 131 ? -26.109 -3.496 16.234 1 70.81 131 PRO B C 1
ATOM 4124 O O . PRO B 1 131 ? -26.781 -4.316 16.875 1 70.81 131 PRO B O 1
ATOM 4127 N N . GLY B 1 132 ? -26.781 -2.361 16.078 1 63.69 132 GLY B N 1
ATOM 4128 C CA . GLY B 1 132 ? -27.891 -1.855 16.859 1 63.69 132 GLY B CA 1
ATOM 4129 C C . GLY B 1 132 ? -27.469 -1.071 18.078 1 63.69 132 GLY B C 1
ATOM 4130 O O . GLY B 1 132 ? -26.266 -0.877 18.312 1 63.69 132 GLY B O 1
ATOM 4131 N N . SER B 1 133 ? -28.359 -0.304 18.938 1 55.75 133 SER B N 1
ATOM 4132 C CA . SER B 1 133 ? -28.281 0.693 20 1 55.75 133 SER B CA 1
ATOM 4133 C C . SER B 1 133 ? -27.344 0.236 21.109 1 55.75 133 SER B C 1
ATOM 4135 O O . SER B 1 133 ? -27.016 1.018 22.016 1 55.75 133 SER B O 1
ATOM 4137 N N . ASN B 1 134 ? -27.172 -0.931 21.328 1 50.38 134 ASN B N 1
ATOM 4138 C CA . ASN B 1 134 ? -26.719 -1.318 22.656 1 50.38 134 ASN B CA 1
ATOM 4139 C C . ASN B 1 134 ? -25.234 -1.034 22.844 1 50.38 134 ASN B C 1
ATOM 4141 O O . ASN B 1 134 ? -24.609 -1.57 23.766 1 50.38 134 ASN B O 1
ATOM 4145 N N . SER B 1 135 ? -24.594 -0.666 21.906 1 50.41 135 SER B N 1
ATOM 4146 C CA . SER B 1 135 ? -23.172 -0.838 22.203 1 50.41 135 SER B CA 1
ATOM 4147 C C . SER B 1 135 ? -22.641 0.304 23.062 1 50.41 135 SER B C 1
ATOM 4149 O O . SER B 1 135 ? -22.484 1.43 22.578 1 50.41 135 SER B O 1
ATOM 4151 N N . GLN B 1 136 ? -23.047 0.424 24.312 1 46.69 136 GLN B N 1
ATOM 4152 C CA . GLN B 1 136 ? -22.531 1.261 25.375 1 46.69 136 GLN B CA 1
ATOM 4153 C C . GLN B 1 136 ? -21 1.284 25.359 1 46.69 136 GLN B C 1
ATOM 4155 O O . GLN B 1 136 ? -20.359 1.227 26.406 1 46.69 136 GLN B O 1
ATOM 4160 N N . GLY B 1 137 ? -20.344 0.954 24.328 1 47.41 137 GLY B N 1
ATOM 4161 C CA . GLY B 1 137 ? -18.938 0.694 24.609 1 47.41 137 GLY B CA 1
ATOM 4162 C C . GLY B 1 137 ? -18.141 1.957 24.844 1 47.41 137 GLY B C 1
ATOM 4163 O O . GLY B 1 137 ? -18.688 3.059 24.859 1 47.41 137 GLY B O 1
ATOM 4164 N N . ARG B 1 138 ? -16.953 1.906 25.266 1 53.56 138 ARG B N 1
ATOM 4165 C CA . ARG B 1 138 ? -15.898 2.863 25.594 1 53.56 138 ARG B CA 1
ATOM 4166 C C . ARG B 1 138 ? -15.867 4.016 24.594 1 53.56 138 ARG B C 1
ATOM 4168 O O . ARG B 1 138 ? -16.219 3.834 23.438 1 53.56 138 ARG B O 1
ATOM 4175 N N . LYS B 1 139 ? -15.648 5.102 25.062 1 59.97 139 LYS B N 1
ATOM 4176 C CA . LYS B 1 139 ? -15.422 6.324 24.297 1 59.97 139 LYS B CA 1
ATOM 4177 C C . LYS B 1 139 ? -14.578 6.047 23.062 1 59.97 139 LYS B C 1
ATOM 4179 O O . LYS B 1 139 ? -13.469 5.523 23.156 1 59.97 139 LYS B O 1
ATOM 4184 N N . ARG B 1 140 ? -15.203 6.043 21.797 1 67.94 140 ARG B N 1
ATOM 4185 C CA . ARG B 1 140 ? -14.477 5.734 20.562 1 67.94 140 ARG B CA 1
ATOM 4186 C C . ARG B 1 140 ? -13.664 6.934 20.078 1 67.94 140 ARG B C 1
ATOM 4188 O O . ARG B 1 140 ? -14.125 8.078 20.188 1 67.94 140 ARG B O 1
ATOM 4195 N N . LYS B 1 141 ? -12.445 6.703 19.859 1 74.44 141 LYS B N 1
ATOM 4196 C CA . LYS B 1 141 ? -11.539 7.738 19.359 1 74.44 141 LYS B CA 1
ATOM 4197 C C . LYS B 1 141 ? -11.977 8.234 17.984 1 74.44 141 LYS B C 1
ATOM 4199 O O . LYS B 1 141 ? -11.781 9.398 17.656 1 74.44 141 LYS B O 1
ATOM 4204 N N . LEU B 1 142 ? -12.633 7.348 17.188 1 86.06 142 LEU B N 1
ATOM 4205 C CA . LEU B 1 142 ? -13.164 7.66 15.859 1 86.06 142 LEU B CA 1
ATOM 4206 C C . LEU B 1 142 ? -14.672 7.414 15.812 1 86.06 142 LEU B C 1
ATOM 4208 O O . LEU B 1 142 ? -15.18 6.512 16.484 1 86.06 142 LEU B O 1
ATOM 4212 N N . ASP B 1 143 ? -15.297 8.266 15.141 1 87.75 143 ASP B N 1
ATOM 4213 C CA . ASP B 1 143 ? -16.719 7.996 14.945 1 87.75 143 ASP B CA 1
ATOM 4214 C C . ASP B 1 143 ? -16.938 6.766 14.07 1 87.75 143 ASP B C 1
ATOM 4216 O O . ASP B 1 143 ? -16 6.305 13.398 1 87.75 143 ASP B O 1
ATOM 4220 N N . ARG B 1 144 ? -18.094 6.266 14.039 1 89.75 144 ARG B N 1
ATOM 4221 C CA . ARG B 1 144 ? -18.406 4.992 13.398 1 89.75 144 ARG B CA 1
ATOM 4222 C C . ARG B 1 144 ? -18.125 5.047 11.898 1 89.75 144 ARG B C 1
ATOM 4224 O O . ARG B 1 144 ? -17.594 4.09 11.328 1 89.75 144 ARG B O 1
ATOM 4231 N N . GLU B 1 145 ? -18.5 6.082 11.281 1 91.75 145 GLU B N 1
ATOM 4232 C CA . GLU B 1 145 ? -18.281 6.227 9.844 1 91.75 145 GLU B CA 1
ATOM 4233 C C . GLU B 1 145 ? -16.797 6.176 9.5 1 91.75 145 GLU B C 1
ATOM 4235 O O . GLU B 1 145 ? -16.391 5.531 8.531 1 91.75 145 GLU B O 1
ATOM 4240 N N . ASN B 1 146 ? -16.047 6.809 10.312 1 93.25 146 ASN B N 1
ATOM 4241 C CA . ASN B 1 146 ? -14.617 6.844 10.039 1 93.25 146 ASN B CA 1
ATOM 4242 C C . ASN B 1 146 ? -13.945 5.527 10.414 1 93.25 146 ASN B C 1
ATOM 4244 O O . ASN B 1 146 ? -12.906 5.176 9.852 1 93.25 146 ASN B O 1
ATOM 4248 N N . GLU B 1 147 ? -14.523 4.82 11.352 1 94.25 147 GLU B N 1
ATOM 4249 C CA . GLU B 1 147 ? -14.016 3.477 11.609 1 94.25 147 GLU B CA 1
ATOM 4250 C C . GLU B 1 147 ? -14.188 2.58 10.383 1 94.25 147 GLU B C 1
ATOM 4252 O O . GLU B 1 147 ? -13.25 1.891 9.977 1 94.25 147 GLU B O 1
ATOM 4257 N N . LEU B 1 148 ? -15.383 2.639 9.883 1 96.25 148 LEU B N 1
ATOM 4258 C CA . LEU B 1 148 ? -15.633 1.865 8.672 1 96.25 148 LEU B CA 1
ATOM 4259 C C . LEU B 1 148 ? -14.734 2.328 7.531 1 96.25 148 LEU B C 1
ATOM 4261 O O . LEU B 1 148 ? -14.188 1.507 6.793 1 96.25 148 LEU B O 1
ATOM 4265 N N . PHE B 1 149 ? -14.672 3.67 7.414 1 97.38 149 PHE B N 1
ATOM 4266 C CA . PHE B 1 149 ? -13.82 4.238 6.375 1 97.38 149 PHE B CA 1
ATOM 4267 C C . PHE B 1 149 ? -12.391 3.729 6.508 1 97.38 149 PHE B C 1
ATOM 4269 O O . PHE B 1 149 ? -11.789 3.299 5.523 1 97.38 149 PHE B O 1
ATOM 4276 N N . LEU B 1 150 ? -11.852 3.707 7.664 1 96.81 150 LEU B N 1
ATOM 4277 C CA . LEU B 1 150 ? -10.508 3.211 7.945 1 96.81 150 LEU B CA 1
ATOM 4278 C C . LEU B 1 150 ? -10.352 1.766 7.484 1 96.81 150 LEU B C 1
ATOM 4280 O O . LEU B 1 150 ? -9.367 1.419 6.836 1 96.81 150 LEU B O 1
ATOM 4284 N N . VAL B 1 151 ? -11.273 0.963 7.758 1 96.56 151 VAL B N 1
ATOM 4285 C CA . VAL B 1 151 ? -11.219 -0.462 7.449 1 96.56 151 VAL B CA 1
ATOM 4286 C C . VAL B 1 151 ? -11.281 -0.666 5.938 1 96.56 151 VAL B C 1
ATOM 4288 O O . VAL B 1 151 ? -10.5 -1.438 5.375 1 96.56 151 VAL B O 1
ATOM 4291 N N . LEU B 1 152 ? -12.195 0.067 5.305 1 97.75 152 LEU B N 1
ATOM 4292 C CA . LEU B 1 152 ? -12.336 -0.082 3.859 1 97.75 152 LEU B CA 1
ATOM 4293 C C . LEU B 1 152 ? -11.086 0.415 3.141 1 97.75 152 LEU B C 1
ATOM 4295 O O . LEU B 1 152 ? -10.664 -0.168 2.139 1 97.75 152 LEU B O 1
ATOM 4299 N N . VAL B 1 153 ? -10.492 1.477 3.646 1 97.62 153 VAL B N 1
ATOM 4300 C CA . VAL B 1 153 ? -9.25 1.994 3.07 1 97.62 153 VAL B CA 1
ATOM 4301 C C . VAL B 1 153 ? -8.148 0.947 3.193 1 97.62 153 VAL B C 1
ATOM 4303 O O . VAL B 1 153 ? -7.379 0.732 2.254 1 97.62 153 VAL B O 1
ATOM 4306 N N . ARG B 1 154 ? -8.055 0.316 4.301 1 96.12 154 ARG B N 1
ATOM 4307 C CA . ARG B 1 154 ? -7.051 -0.727 4.492 1 96.12 154 ARG B CA 1
ATOM 4308 C C . ARG B 1 154 ? -7.234 -1.856 3.484 1 96.12 154 ARG B C 1
ATOM 4310 O O . ARG B 1 154 ? -6.273 -2.287 2.844 1 96.12 154 ARG B O 1
ATOM 4317 N N . LEU B 1 155 ? -8.438 -2.283 3.354 1 95.94 155 LEU B N 1
ATOM 4318 C CA . LEU B 1 155 ? -8.719 -3.41 2.471 1 95.94 155 LEU B CA 1
ATOM 4319 C C . LEU B 1 155 ? -8.5 -3.027 1.012 1 95.94 155 LEU B C 1
ATOM 4321 O O . LEU B 1 155 ? -7.953 -3.816 0.236 1 95.94 155 LEU B O 1
ATOM 4325 N N . ARG B 1 156 ? -8.922 -1.839 0.654 1 97.44 156 ARG B N 1
ATOM 4326 C CA . ARG B 1 156 ? -8.906 -1.413 -0.742 1 97.44 156 ARG B CA 1
ATOM 4327 C C . ARG B 1 156 ? -7.496 -1.065 -1.198 1 97.44 156 ARG B C 1
ATOM 4329 O O . ARG B 1 156 ? -7.082 -1.442 -2.297 1 97.44 156 ARG B O 1
ATOM 4336 N N . LEU B 1 157 ? -6.762 -0.374 -0.375 1 96.06 157 LEU B N 1
ATOM 4337 C CA . LEU B 1 157 ? -5.441 0.098 -0.785 1 96.06 157 LEU B CA 1
ATOM 4338 C C . LEU B 1 157 ? -4.348 -0.807 -0.233 1 96.06 157 LEU B C 1
ATOM 4340 O O . LEU B 1 157 ? -3.186 -0.702 -0.638 1 96.06 157 LEU B O 1
ATOM 4344 N N . GLY B 1 158 ? -4.734 -1.649 0.699 1 93.62 158 GLY B N 1
ATOM 4345 C CA . GLY B 1 158 ? -3.74 -2.537 1.279 1 93.62 158 GLY B CA 1
ATOM 4346 C C . GLY B 1 158 ? -2.734 -1.814 2.156 1 93.62 158 GLY B C 1
ATOM 4347 O O . GLY B 1 158 ? -1.556 -2.174 2.182 1 93.62 158 GLY B O 1
ATOM 4348 N N . LEU B 1 159 ? -3.16 -0.79 2.844 1 94.56 159 LEU B N 1
ATOM 4349 C CA . LEU B 1 159 ? -2.246 0.014 3.648 1 94.56 159 LEU B CA 1
ATOM 4350 C C . LEU B 1 159 ? -1.825 -0.739 4.906 1 94.56 159 LEU B C 1
ATOM 4352 O O . LEU B 1 159 ? -2.592 -1.544 5.441 1 94.56 159 LEU B O 1
ATOM 4356 N N . PHE B 1 160 ? -0.627 -0.444 5.371 1 93.81 160 PHE B N 1
ATOM 4357 C CA . PHE B 1 160 ? -0.14 -1 6.629 1 93.81 160 PHE B CA 1
ATOM 4358 C C . PHE B 1 160 ? -0.875 -0.386 7.812 1 93.81 160 PHE B C 1
ATOM 4360 O O . PHE B 1 160 ? -1.236 0.792 7.785 1 93.81 160 PHE B O 1
ATOM 4367 N N . GLU B 1 161 ? -0.986 -1.168 8.867 1 93.06 161 GLU B N 1
ATOM 4368 C CA . GLU B 1 161 ? -1.695 -0.698 10.055 1 93.06 161 GLU B CA 1
ATOM 4369 C C . GLU B 1 161 ? -1.003 0.516 10.672 1 93.06 161 GLU B C 1
ATOM 4371 O O . GLU B 1 161 ? -1.666 1.442 11.141 1 93.06 161 GLU B O 1
ATOM 4376 N N . GLN B 1 162 ? 0.321 0.49 10.617 1 93.44 162 GLN B N 1
ATOM 4377 C CA . GLN B 1 162 ? 1.063 1.61 11.188 1 93.44 162 GLN B CA 1
ATOM 4378 C C . GLN B 1 162 ? 0.781 2.902 10.422 1 93.44 162 GLN B C 1
ATOM 4380 O O . GLN B 1 162 ? 0.67 3.973 11.031 1 93.44 162 GLN B O 1
ATOM 4385 N N . ASP B 1 163 ? 0.714 2.844 9.141 1 95.12 163 ASP B N 1
ATOM 4386 C CA . ASP B 1 163 ? 0.403 4.016 8.328 1 95.12 163 ASP B CA 1
ATOM 4387 C C . ASP B 1 163 ? -0.988 4.559 8.656 1 95.12 163 ASP B C 1
ATOM 4389 O O . ASP B 1 163 ? -1.172 5.77 8.797 1 95.12 163 ASP B O 1
ATOM 4393 N N . LEU B 1 164 ? -1.951 3.639 8.789 1 94.5 164 LEU B N 1
ATOM 4394 C CA . LEU B 1 164 ? -3.312 4.039 9.125 1 94.5 164 LEU B CA 1
ATOM 4395 C C . LEU B 1 164 ? -3.369 4.648 10.523 1 94.5 164 LEU B C 1
ATOM 4397 O O . LEU B 1 164 ? -4.113 5.602 10.758 1 94.5 164 LEU B O 1
ATOM 4401 N N . ALA B 1 165 ? -2.621 4.051 11.438 1 92 165 ALA B N 1
ATOM 4402 C CA . ALA B 1 165 ? -2.543 4.586 12.789 1 92 165 ALA B CA 1
ATOM 4403 C C . ALA B 1 165 ? -2.086 6.043 12.781 1 92 165 ALA B C 1
ATOM 4405 O O . ALA B 1 165 ? -2.693 6.895 13.43 1 92 165 ALA B O 1
ATOM 4406 N N . ASP B 1 166 ? -1.095 6.348 11.984 1 89.31 166 ASP B N 1
ATOM 4407 C CA . ASP B 1 166 ? -0.574 7.707 11.891 1 89.31 166 ASP B CA 1
ATOM 4408 C C . ASP B 1 166 ? -1.581 8.641 11.219 1 89.31 166 ASP B C 1
ATOM 4410 O O . ASP B 1 166 ? -1.779 9.773 11.656 1 89.31 166 ASP B O 1
ATOM 4414 N N . ARG B 1 167 ? -2.232 8.094 10.211 1 89.06 167 ARG B N 1
ATOM 4415 C CA . ARG B 1 167 ? -3.156 8.898 9.422 1 89.06 167 ARG B CA 1
ATOM 4416 C C . ARG B 1 167 ? -4.379 9.297 10.242 1 89.06 167 ARG B C 1
ATOM 4418 O O . ARG B 1 167 ? -4.887 10.406 10.109 1 89.06 167 ARG B O 1
ATOM 4425 N N . PHE B 1 168 ? -4.84 8.398 11.062 1 89.81 168 PHE B N 1
ATOM 4426 C CA . PHE B 1 168 ? -6.059 8.633 11.828 1 89.81 168 PHE B CA 1
ATOM 4427 C C . PHE B 1 168 ? -5.727 9.047 13.258 1 89.81 168 PHE B C 1
ATOM 4429 O O . PHE B 1 168 ? -6.625 9.227 14.086 1 89.81 168 PHE B O 1
ATOM 4436 N N . ALA B 1 169 ? -4.465 9.141 13.531 1 84.81 169 ALA B N 1
ATOM 4437 C CA . ALA B 1 169 ? -3.973 9.57 14.836 1 84.81 169 ALA B CA 1
ATOM 4438 C C . ALA B 1 169 ? -4.492 8.656 15.945 1 84.81 169 ALA B C 1
ATOM 4440 O O . ALA B 1 169 ? -5.023 9.133 16.953 1 84.81 169 ALA B O 1
ATOM 4441 N N . ILE B 1 170 ? -4.391 7.402 15.75 1 87.81 170 ILE B N 1
ATOM 4442 C CA . ILE B 1 170 ? -4.719 6.383 16.734 1 87.81 170 ILE B CA 1
ATOM 4443 C C . ILE B 1 170 ? -3.578 5.367 16.828 1 87.81 170 ILE B C 1
ATOM 4445 O O . ILE B 1 170 ? -2.604 5.449 16.078 1 87.81 170 ILE B O 1
ATOM 4449 N N . SER B 1 171 ? -3.693 4.527 17.781 1 88.75 171 SER B N 1
ATOM 4450 C CA . SER B 1 171 ? -2.639 3.531 17.953 1 88.75 171 SER B CA 1
ATOM 4451 C C . SER B 1 171 ? -2.812 2.373 16.969 1 88.75 171 SER B C 1
ATOM 4453 O O . SER B 1 171 ? -3.922 2.109 16.5 1 88.75 171 SER B O 1
ATOM 4455 N N . GLN B 1 172 ? -1.716 1.719 16.641 1 91 172 GLN B N 1
ATOM 4456 C CA . GLN B 1 172 ? -1.728 0.605 15.695 1 91 172 GLN B CA 1
ATOM 4457 C C . GLN B 1 172 ? -2.605 -0.535 16.203 1 91 172 GLN B C 1
ATOM 4459 O O . GLN B 1 172 ? -3.379 -1.118 15.438 1 91 172 GLN B O 1
ATOM 4464 N N . PRO B 1 173 ? -2.592 -0.859 17.5 1 86.5 173 PRO B N 1
ATOM 4465 C CA . PRO B 1 173 ? -3.482 -1.924 17.969 1 86.5 173 PRO B CA 1
ATOM 4466 C C . PRO B 1 173 ? -4.961 -1.563 17.828 1 86.5 173 PRO B C 1
ATOM 4468 O O . PRO B 1 173 ? -5.789 -2.439 17.562 1 86.5 173 PRO B O 1
ATOM 4471 N N . THR B 1 174 ? -5.23 -0.301 18 1 89.69 174 THR B N 1
ATOM 4472 C CA . THR B 1 174 ? -6.605 0.15 17.812 1 89.69 174 THR B CA 1
ATOM 4473 C C . THR B 1 174 ? -7.055 -0.076 16.375 1 89.69 174 THR B C 1
ATOM 4475 O O . THR B 1 174 ? -8.188 -0.498 16.125 1 89.69 174 THR B O 1
ATOM 4478 N N . VAL B 1 175 ? -6.141 0.146 15.43 1 92.75 175 VAL B N 1
ATOM 4479 C CA . VAL B 1 175 ? -6.43 -0.108 14.023 1 92.75 175 VAL B CA 1
ATOM 4480 C C . VAL B 1 175 ? -6.73 -1.591 13.82 1 92.75 175 VAL B C 1
ATOM 4482 O O . VAL B 1 175 ? -7.719 -1.945 13.172 1 92.75 175 VAL B O 1
ATOM 4485 N N . SER B 1 176 ? -5.934 -2.447 14.43 1 90.44 176 SER B N 1
ATOM 4486 C CA . SER B 1 176 ? -6.094 -3.893 14.297 1 90.44 176 SER B CA 1
ATOM 4487 C C . SER B 1 176 ? -7.441 -4.352 14.844 1 90.44 176 SER B C 1
ATOM 4489 O O . SER B 1 176 ? -8.148 -5.117 14.188 1 90.44 176 SER B O 1
ATOM 4491 N N . ARG B 1 177 ? -7.75 -3.844 15.938 1 89 177 ARG B N 1
ATOM 4492 C CA . ARG B 1 177 ? -9.016 -4.211 16.562 1 89 177 ARG B CA 1
ATOM 4493 C C . ARG B 1 177 ? -10.195 -3.754 15.727 1 89 177 ARG B C 1
ATOM 4495 O O . ARG B 1 177 ? -11.156 -4.508 15.531 1 89 177 ARG B O 1
ATOM 4502 N N . MET B 1 178 ? -10.102 -2.541 15.242 1 91.25 178 MET B N 1
ATOM 4503 C CA . MET B 1 178 ? -11.18 -2.002 14.422 1 91.25 178 MET B CA 1
ATOM 4504 C C . MET B 1 178 ? -11.367 -2.842 13.164 1 91.25 178 MET B C 1
ATOM 4506 O O . MET B 1 178 ? -12.5 -3.129 12.766 1 91.25 178 MET B O 1
ATOM 4510 N N . CYS B 1 179 ? -10.289 -3.209 12.555 1 93.06 179 CYS B N 1
ATOM 4511 C CA . CYS B 1 179 ? -10.359 -4.016 11.336 1 93.06 179 CYS B CA 1
ATOM 4512 C C . CYS B 1 179 ? -11.031 -5.359 11.617 1 93.06 179 CYS B C 1
ATOM 4514 O O . CYS B 1 179 ? -11.938 -5.77 10.883 1 93.06 179 CYS B O 1
ATOM 4516 N N . CYS B 1 180 ? -10.656 -5.984 12.68 1 91.81 180 CYS B N 1
ATOM 4517 C CA . CYS B 1 180 ? -11.234 -7.273 13.039 1 91.81 180 CYS B CA 1
ATOM 4518 C C . CYS B 1 180 ? -12.719 -7.137 13.367 1 91.81 180 CYS B C 1
ATOM 4520 O O . CYS B 1 180 ? -13.539 -7.922 12.883 1 91.81 180 CYS B O 1
ATOM 4522 N N . GLU B 1 181 ? -13 -6.145 14.094 1 90.56 181 GLU B N 1
ATOM 4523 C CA . GLU B 1 181 ? -14.383 -5.926 14.523 1 90.56 181 GLU B CA 1
ATOM 4524 C C . GLU B 1 181 ? -15.289 -5.641 13.328 1 90.56 181 GLU B C 1
ATOM 4526 O O . GLU B 1 181 ? -16.344 -6.273 13.172 1 90.56 181 GLU B O 1
ATOM 4531 N N . TRP B 1 182 ? -14.922 -4.73 12.562 1 93.62 182 TRP B N 1
ATOM 4532 C CA . TRP B 1 182 ? -15.766 -4.312 11.453 1 93.62 182 TRP B CA 1
ATOM 4533 C C . TRP B 1 182 ? -15.883 -5.418 10.406 1 93.62 182 TRP B C 1
ATOM 4535 O O . TRP B 1 182 ? -16.953 -5.637 9.844 1 93.62 182 TRP B O 1
ATOM 4545 N N . VAL B 1 183 ? -14.828 -6.117 10.117 1 95.06 183 VAL B N 1
ATOM 4546 C CA . VAL B 1 183 ? -14.867 -7.223 9.172 1 95.06 183 VAL B CA 1
ATOM 4547 C C . VAL B 1 183 ? -15.844 -8.289 9.664 1 95.06 183 VAL B C 1
ATOM 4549 O O . VAL B 1 183 ? -16.672 -8.789 8.891 1 95.06 183 VAL B O 1
ATOM 4552 N N . ASN B 1 184 ? -15.773 -8.547 10.938 1 94 184 ASN B N 1
ATOM 4553 C CA . ASN B 1 184 ? -16.672 -9.547 11.508 1 94 184 ASN B CA 1
ATOM 4554 C C . ASN B 1 184 ? -18.125 -9.078 11.477 1 94 184 ASN B C 1
ATOM 4556 O O . ASN B 1 184 ? -19.031 -9.875 11.227 1 94 184 ASN B O 1
ATOM 4560 N N . LEU B 1 185 ? -18.312 -7.832 11.758 1 94.12 185 LEU B N 1
ATOM 4561 C CA . LEU B 1 185 ? -19.672 -7.281 11.727 1 94.12 185 LEU B CA 1
ATOM 4562 C C . LEU B 1 185 ? -20.266 -7.375 10.328 1 94.12 185 LEU B C 1
ATOM 4564 O O . LEU B 1 185 ? -21.406 -7.828 10.164 1 94.12 185 LEU B O 1
ATOM 4568 N N . ILE B 1 186 ? -19.531 -6.98 9.367 1 95.62 186 ILE B N 1
ATOM 4569 C CA . ILE B 1 186 ? -20.031 -7.02 7.988 1 95.62 186 ILE B CA 1
ATOM 4570 C C . ILE B 1 186 ? -20.219 -8.469 7.551 1 95.62 186 ILE B C 1
ATOM 4572 O O . ILE B 1 186 ? -21.219 -8.805 6.91 1 95.62 186 ILE B O 1
ATOM 4576 N N . TYR B 1 187 ? -19.312 -9.289 7.93 1 95.25 187 TYR B N 1
ATOM 4577 C CA . TYR B 1 187 ? -19.375 -10.703 7.586 1 95.25 187 TYR B CA 1
ATOM 4578 C C . TYR B 1 187 ? -20.656 -11.336 8.109 1 95.25 187 TYR B C 1
ATOM 4580 O O . TYR B 1 187 ? -21.328 -12.078 7.395 1 95.25 187 TYR B O 1
ATOM 4588 N N . ALA B 1 188 ? -20.984 -11.023 9.312 1 93.38 188 ALA B N 1
ATOM 4589 C CA . ALA B 1 188 ? -22.172 -11.578 9.945 1 93.38 188 ALA B CA 1
ATOM 4590 C C . ALA B 1 188 ? -23.438 -11.219 9.164 1 93.38 188 ALA B C 1
ATOM 4592 O O . ALA B 1 188 ? -24.406 -11.992 9.141 1 93.38 188 ALA B O 1
ATOM 4593 N N . LYS B 1 189 ? -23.391 -10.141 8.523 1 92.81 189 LYS B N 1
ATOM 4594 C CA . LYS B 1 189 ? -24.547 -9.688 7.75 1 92.81 189 LYS B CA 1
ATOM 4595 C C . LYS B 1 189 ? -24.516 -10.266 6.336 1 92.81 189 LYS B C 1
ATOM 4597 O O . LYS B 1 189 ? -25.547 -10.695 5.816 1 92.81 189 LYS B O 1
ATOM 4602 N N . VAL B 1 190 ? -23.375 -10.305 5.781 1 90.75 190 VAL B N 1
ATOM 4603 C CA . VAL B 1 190 ? -23.219 -10.688 4.379 1 90.75 190 VAL B CA 1
ATOM 4604 C C . VAL B 1 190 ? -23.5 -12.188 4.223 1 90.75 190 VAL B C 1
ATOM 4606 O O . VAL B 1 190 ? -24.047 -12.617 3.211 1 90.75 190 VAL B O 1
ATOM 4609 N N . ILE B 1 191 ? -23.156 -12.945 5.188 1 89 191 ILE B N 1
ATOM 4610 C CA . ILE B 1 191 ? -23.312 -14.391 5.078 1 89 191 ILE B CA 1
ATOM 4611 C C . ILE B 1 191 ? -24.797 -14.75 5.105 1 89 191 ILE B C 1
ATOM 4613 O O . ILE B 1 191 ? -25.188 -15.844 4.68 1 89 191 ILE B O 1
ATOM 4617 N N . LYS B 1 192 ? -25.594 -13.836 5.59 1 88.38 192 LYS B N 1
ATOM 4618 C CA . LYS B 1 192 ? -27.031 -14.07 5.676 1 88.38 192 LYS B CA 1
ATOM 4619 C C . LYS B 1 192 ? -27.75 -13.578 4.422 1 88.38 192 LYS B C 1
ATOM 4621 O O . LYS B 1 192 ? -28.938 -13.844 4.23 1 88.38 192 LYS B O 1
ATOM 4626 N N . MET B 1 193 ? -27.047 -12.914 3.613 1 88 193 MET B N 1
ATOM 4627 C CA . MET B 1 193 ? -27.625 -12.398 2.381 1 88 193 MET B CA 1
ATOM 4628 C C . MET B 1 193 ? -27.797 -13.508 1.354 1 88 193 MET B C 1
ATOM 4630 O O . MET B 1 193 ? -26.906 -14.32 1.153 1 88 193 MET B O 1
ATOM 4634 N N . PRO B 1 194 ? -28.953 -13.602 0.781 1 87.5 194 PRO B N 1
ATOM 4635 C CA . PRO B 1 194 ? -29.156 -14.594 -0.277 1 87.5 194 PRO B CA 1
ATOM 4636 C C . PRO B 1 194 ? -28.516 -14.188 -1.598 1 87.5 194 PRO B C 1
ATOM 4638 O O . PRO B 1 194 ? -29.109 -13.469 -2.395 1 87.5 194 PRO B O 1
ATOM 4641 N N . ILE B 1 195 ? -27.344 -14.656 -1.868 1 88.38 195 ILE B N 1
ATOM 4642 C CA . ILE B 1 195 ? -26.656 -14.227 -3.08 1 88.38 195 ILE B CA 1
ATOM 4643 C C . ILE B 1 195 ? -26.859 -15.266 -4.184 1 88.38 195 ILE B C 1
ATOM 4645 O O . ILE B 1 195 ? -26.594 -14.992 -5.355 1 88.38 195 ILE B O 1
ATOM 4649 N N . TRP B 1 196 ? -27.375 -16.438 -3.846 1 94.06 196 TRP B N 1
ATOM 4650 C CA . TRP B 1 196 ? -27.719 -17.438 -4.863 1 94.06 196 TRP B CA 1
ATOM 4651 C C . TRP B 1 196 ? -29.078 -17.125 -5.484 1 94.06 196 TRP B C 1
ATOM 4653 O O . TRP B 1 196 ? -30.109 -17.234 -4.82 1 94.06 196 TRP B O 1
ATOM 4663 N N . PRO B 1 197 ? -29.078 -16.844 -6.656 1 91.5 197 PRO B N 1
ATOM 4664 C CA . PRO B 1 197 ? -30.328 -16.391 -7.273 1 91.5 197 PRO B CA 1
ATOM 4665 C C . PRO B 1 197 ? -31.203 -17.562 -7.723 1 91.5 197 PRO B C 1
ATOM 4667 O O . PRO B 1 197 ? -30.719 -18.672 -7.938 1 91.5 197 PRO B O 1
ATOM 4670 N N . SER B 1 198 ? -32.469 -17.219 -7.848 1 92.94 198 SER B N 1
ATOM 4671 C CA . SER B 1 198 ? -33.406 -18.172 -8.461 1 92.94 198 SER B CA 1
ATOM 4672 C C . SER B 1 198 ? -33.156 -18.281 -9.969 1 92.94 198 SER B C 1
ATOM 4674 O O . SER B 1 198 ? -32.562 -17.391 -10.562 1 92.94 198 SER B O 1
ATOM 4676 N N . ARG B 1 199 ? -33.594 -19.391 -10.469 1 92.25 199 ARG B N 1
ATOM 4677 C CA . ARG B 1 199 ? -33.5 -19.578 -11.914 1 92.25 199 ARG B CA 1
ATOM 4678 C C . ARG B 1 199 ? -34.156 -18.438 -12.672 1 92.25 199 ARG B C 1
ATOM 4680 O O . ARG B 1 199 ? -33.625 -17.953 -13.68 1 92.25 199 ARG B O 1
ATOM 4687 N N . GLU B 1 200 ? -35.25 -17.969 -12.156 1 91.25 200 GLU B N 1
ATOM 4688 C CA . GLU B 1 200 ? -35.969 -16.875 -12.789 1 91.25 200 GLU B CA 1
ATOM 4689 C C . GLU B 1 200 ? -35.156 -15.586 -12.805 1 91.25 200 GLU B C 1
ATOM 4691 O O . GLU B 1 200 ? -35.094 -14.883 -13.812 1 91.25 200 GLU B O 1
ATOM 4696 N N . ALA B 1 201 ? -34.531 -15.367 -11.711 1 89.5 201 ALA B N 1
ATOM 4697 C CA . ALA B 1 201 ? -33.719 -14.164 -11.594 1 89.5 201 ALA B CA 1
ATOM 4698 C C . ALA B 1 201 ? -32.531 -14.203 -12.57 1 89.5 201 ALA B C 1
ATOM 4700 O O . ALA B 1 201 ? -32.188 -13.172 -13.148 1 89.5 201 ALA B O 1
ATOM 4701 N N . VAL B 1 202 ? -31.984 -15.375 -12.75 1 91.06 202 VAL B N 1
ATOM 4702 C CA . VAL B 1 202 ? -30.859 -15.539 -13.672 1 91.06 202 VAL B CA 1
ATOM 4703 C C . VAL B 1 202 ? -31.344 -15.32 -15.109 1 91.06 202 VAL B C 1
ATOM 4705 O O . VAL B 1 202 ? -30.703 -14.602 -15.875 1 91.06 202 VAL B O 1
ATOM 4708 N N . ASN B 1 203 ? -32.469 -15.844 -15.438 1 88 203 ASN B N 1
ATOM 4709 C CA . ASN B 1 203 ? -33.031 -15.703 -16.781 1 88 203 ASN B CA 1
ATOM 4710 C C . ASN B 1 203 ? -33.312 -14.242 -17.109 1 88 203 ASN B C 1
ATOM 4712 O O . ASN B 1 203 ? -33.125 -13.812 -18.25 1 88 203 ASN B O 1
ATOM 4716 N N . ASP B 1 204 ? -33.719 -13.539 -16.094 1 86.94 204 ASP B N 1
ATOM 4717 C CA . ASP B 1 204 ? -34.094 -12.148 -16.281 1 86.94 204 ASP B CA 1
ATOM 4718 C C . ASP B 1 204 ? -32.875 -11.266 -16.531 1 86.94 204 ASP B C 1
ATOM 4720 O O . ASP B 1 204 ? -33.031 -10.164 -17.078 1 86.94 204 ASP B O 1
ATOM 4724 N N . THR B 1 205 ? -31.734 -11.773 -16.156 1 84.69 205 THR B N 1
ATOM 4725 C CA . THR B 1 205 ? -30.578 -10.891 -16.188 1 84.69 205 THR B CA 1
ATOM 4726 C C . THR B 1 205 ? -29.547 -11.398 -17.203 1 84.69 205 THR B C 1
ATOM 4728 O O . THR B 1 205 ? -28.453 -10.844 -17.312 1 84.69 205 THR B O 1
ATOM 4731 N N . VAL B 1 206 ? -29.844 -12.445 -17.906 1 82.5 206 VAL B N 1
ATOM 4732 C CA . VAL B 1 206 ? -28.891 -13.008 -18.875 1 82.5 206 VAL B CA 1
ATOM 4733 C C . VAL B 1 206 ? -28.672 -12.016 -20.016 1 82.5 206 VAL B C 1
ATOM 4735 O O . VAL B 1 206 ? -29.625 -11.523 -20.609 1 82.5 206 VAL B O 1
ATOM 4738 N N . PRO B 1 207 ? -27.422 -11.711 -20.172 1 79.19 207 PRO B N 1
ATOM 4739 C CA . PRO B 1 207 ? -27.141 -10.789 -21.266 1 79.19 207 PRO B CA 1
ATOM 4740 C C . PRO B 1 207 ? -27.484 -11.375 -22.641 1 79.19 207 PRO B C 1
ATOM 4742 O O . PRO B 1 207 ? -27.516 -12.602 -22.797 1 79.19 207 PRO B O 1
ATOM 4745 N N . ALA B 1 208 ? -27.688 -10.531 -23.562 1 72 208 ALA B N 1
ATOM 4746 C CA . ALA B 1 208 ? -28.047 -10.93 -24.922 1 72 208 ALA B CA 1
ATOM 4747 C C . ALA B 1 208 ? -26.906 -11.68 -25.609 1 72 208 ALA B C 1
ATOM 4749 O O . ALA B 1 208 ? -27.141 -12.469 -26.531 1 72 208 ALA B O 1
ATOM 4750 N N . SER B 1 209 ? -25.75 -11.383 -25.078 1 68 209 SER B N 1
ATOM 4751 C CA . SER B 1 209 ? -24.578 -12.008 -25.672 1 68 209 SER B CA 1
ATOM 4752 C C . SER B 1 209 ? -24.547 -13.508 -25.406 1 68 209 SER B C 1
ATOM 4754 O O . SER B 1 209 ? -23.812 -14.25 -26.062 1 68 209 SER B O 1
ATOM 4756 N N . PHE B 1 210 ? -25.344 -13.828 -24.453 1 70.69 210 PHE B N 1
ATOM 4757 C CA . PHE B 1 210 ? -25.359 -15.25 -24.125 1 70.69 210 PHE B CA 1
ATOM 4758 C C . PHE B 1 210 ? -26.234 -16.016 -25.109 1 70.69 210 PHE B C 1
ATOM 4760 O O . PHE B 1 210 ? -27.391 -15.648 -25.344 1 70.69 210 PHE B O 1
ATOM 4767 N N . THR B 1 211 ? -25.516 -16.859 -25.906 1 62.88 211 THR B N 1
ATOM 4768 C CA . THR B 1 211 ? -26.172 -17.656 -26.938 1 62.88 211 THR B CA 1
ATOM 4769 C C . THR B 1 211 ? -27.203 -18.594 -26.328 1 62.88 211 THR B C 1
ATOM 4771 O O . THR B 1 211 ? -27.219 -18.797 -25.109 1 62.88 211 THR B O 1
ATOM 4774 N N . GLU B 1 212 ? -28.016 -19.016 -27.156 1 62.5 212 GLU B N 1
ATOM 4775 C CA . GLU B 1 212 ? -29.062 -19.969 -26.797 1 62.5 212 GLU B CA 1
ATOM 4776 C C . GLU B 1 212 ? -28.469 -21.172 -26.047 1 62.5 212 GLU B C 1
ATOM 4778 O O . GLU B 1 212 ? -29.078 -21.688 -25.109 1 62.5 212 GLU B O 1
ATOM 4783 N N . LYS B 1 213 ? -27.234 -21.469 -26.344 1 61.5 213 LYS B N 1
ATOM 4784 C CA . LYS B 1 213 ? -26.609 -22.656 -25.75 1 61.5 213 LYS B CA 1
ATOM 4785 C C . LYS B 1 213 ? -26.172 -22.375 -24.312 1 61.5 213 LYS B C 1
ATOM 4787 O O . LYS B 1 213 ? -26.094 -23.281 -23.484 1 61.5 213 LYS B O 1
ATOM 4792 N N . CYS B 1 214 ? -26.047 -21.156 -24.109 1 74.19 214 CYS B N 1
ATOM 4793 C CA . CYS B 1 214 ? -25.547 -20.828 -22.781 1 74.19 214 CYS B CA 1
ATOM 4794 C C . CYS B 1 214 ? -26.641 -20.234 -21.906 1 74.19 214 CYS B C 1
ATOM 4796 O O . CYS B 1 214 ? -26.375 -19.797 -20.781 1 74.19 214 CYS B O 1
ATOM 4798 N N . LYS B 1 215 ? -27.828 -20.422 -22.406 1 76.06 215 LYS B N 1
ATOM 4799 C CA . LYS B 1 215 ? -28.953 -19.797 -21.703 1 76.06 215 LYS B CA 1
ATOM 4800 C C . LYS B 1 215 ? -29.281 -20.547 -20.422 1 76.06 215 LYS B C 1
ATOM 4802 O O . LYS B 1 215 ? -29.859 -19.984 -19.484 1 76.06 215 LYS B O 1
ATOM 4807 N N . LYS B 1 216 ? -28.828 -21.766 -20.375 1 86.94 216 LYS B N 1
ATOM 4808 C CA . LYS B 1 216 ? -29.172 -22.562 -19.203 1 86.94 216 LYS B CA 1
ATOM 4809 C C . LYS B 1 216 ? -28.094 -22.422 -18.125 1 86.94 216 LYS B C 1
ATOM 4811 O O . LYS B 1 216 ? -28.188 -23.047 -17.062 1 86.94 216 LYS B O 1
ATOM 4816 N N . THR B 1 217 ? -27.188 -21.609 -18.406 1 92 217 THR B N 1
ATOM 4817 C CA . THR B 1 217 ? -26.094 -21.422 -17.438 1 92 217 THR B CA 1
ATOM 4818 C C . THR B 1 217 ? -26.609 -20.766 -16.172 1 92 217 THR B C 1
ATOM 4820 O O . THR B 1 217 ? -27.234 -19.688 -16.219 1 92 217 THR B O 1
ATOM 4823 N N . ARG B 1 218 ? -26.391 -21.438 -15.094 1 93.62 218 ARG B N 1
ATOM 4824 C CA . ARG B 1 218 ? -26.797 -20.938 -13.781 1 93.62 218 ARG B CA 1
ATOM 4825 C C . ARG B 1 218 ? -25.688 -20.141 -13.133 1 93.62 218 ARG B C 1
ATOM 4827 O O . ARG B 1 218 ? -25.938 -19.094 -12.523 1 93.62 218 ARG B O 1
ATOM 4834 N N . VAL B 1 219 ? -24.469 -20.672 -13.281 1 95.25 219 VAL B N 1
ATOM 4835 C CA . VAL B 1 219 ? -23.328 -20.078 -12.586 1 95.25 219 VAL B CA 1
ATOM 4836 C C . VAL B 1 219 ? -22.047 -20.391 -13.352 1 95.25 219 VAL B C 1
ATOM 4838 O O . VAL B 1 219 ? -21.922 -21.469 -13.953 1 95.25 219 VAL B O 1
ATOM 4841 N N . ILE B 1 220 ? -21.188 -19.469 -13.414 1 94.88 220 ILE B N 1
ATOM 4842 C CA . ILE B 1 220 ? -19.828 -19.656 -13.914 1 94.88 220 ILE B CA 1
ATOM 4843 C C . ILE B 1 220 ? -18.859 -19.734 -12.742 1 94.88 220 ILE B C 1
ATOM 4845 O O . ILE B 1 220 ? -18.719 -18.781 -11.969 1 94.88 220 ILE B O 1
ATOM 4849 N N . LEU B 1 221 ? -18.156 -20.828 -12.617 1 96.44 221 LEU B N 1
ATOM 4850 C CA . LEU B 1 221 ? -17.328 -21.141 -11.461 1 96.44 221 LEU B CA 1
ATOM 4851 C C . LEU B 1 221 ? -15.852 -21 -11.805 1 96.44 221 LEU B C 1
ATOM 4853 O O . LEU B 1 221 ? -15.422 -21.422 -12.883 1 96.44 221 LEU B O 1
ATOM 4857 N N . ASP B 1 222 ? -15.078 -20.422 -10.977 1 95.81 222 ASP B N 1
ATOM 4858 C CA . ASP B 1 222 ? -13.625 -20.344 -11.094 1 95.81 222 ASP B CA 1
ATOM 4859 C C . ASP B 1 222 ? -12.961 -20.328 -9.727 1 95.81 222 ASP B C 1
ATOM 4861 O O . ASP B 1 222 ? -13.625 -20.094 -8.711 1 95.81 222 ASP B O 1
ATOM 4865 N N . ALA B 1 223 ? -11.758 -20.75 -9.711 1 95.25 223 ALA B N 1
ATOM 4866 C CA . ALA B 1 223 ? -10.961 -20.734 -8.477 1 95.25 223 ALA B CA 1
ATOM 4867 C C . ALA B 1 223 ? -9.805 -19.734 -8.586 1 95.25 223 ALA B C 1
ATOM 4869 O O . ALA B 1 223 ? -9.305 -19.484 -9.688 1 95.25 223 ALA B O 1
ATOM 4870 N N . THR B 1 224 ? -9.477 -19.156 -7.551 1 93.38 224 THR B N 1
ATOM 4871 C CA . THR B 1 224 ? -8.344 -18.234 -7.504 1 93.38 224 THR B CA 1
ATOM 4872 C C . THR B 1 224 ? -7.562 -18.406 -6.207 1 93.38 224 THR B C 1
ATOM 4874 O O . THR B 1 224 ? -8.055 -19.016 -5.254 1 93.38 224 THR B O 1
ATOM 4877 N N . GLU B 1 225 ? -6.332 -17.922 -6.215 1 90.44 225 GLU B N 1
ATOM 4878 C CA . GLU B 1 225 ? -5.465 -18.062 -5.047 1 90.44 225 GLU B CA 1
ATOM 4879 C C . GLU B 1 225 ? -5.016 -16.703 -4.527 1 90.44 225 GLU B C 1
ATOM 4881 O O . GLU B 1 225 ? -4.871 -15.758 -5.297 1 90.44 225 GLU B O 1
ATOM 4886 N N . ILE B 1 226 ? -4.977 -16.609 -3.252 1 88.19 226 ILE B N 1
ATOM 4887 C CA . ILE B 1 226 ? -4.363 -15.461 -2.596 1 88.19 226 ILE B CA 1
ATOM 4888 C C . ILE B 1 226 ? -3.189 -15.922 -1.733 1 88.19 226 ILE B C 1
ATOM 4890 O O . ILE B 1 226 ? -3.201 -17.047 -1.209 1 88.19 226 ILE B O 1
ATOM 4894 N N . ARG B 1 227 ? -2.156 -15.094 -1.54 1 84.19 227 ARG B N 1
ATOM 4895 C CA . ARG B 1 227 ? -0.932 -15.461 -0.834 1 84.19 227 ARG B CA 1
ATOM 4896 C C . ARG B 1 227 ? -1.092 -15.281 0.671 1 84.19 227 ARG B C 1
ATOM 4898 O O . ARG B 1 227 ? -1.805 -14.375 1.119 1 84.19 227 ARG B O 1
ATOM 4905 N N . CYS B 1 228 ? -0.499 -16.141 1.432 1 77.88 228 CYS B N 1
ATOM 4906 C CA . CYS B 1 228 ? -0.503 -16.031 2.887 1 77.88 228 CYS B CA 1
ATOM 4907 C C . CYS B 1 228 ? 0.914 -16.109 3.441 1 77.88 228 CYS B C 1
ATOM 4909 O O . CYS B 1 228 ? 1.754 -16.844 2.928 1 77.88 228 CYS B O 1
ATOM 4911 N N . ALA B 1 229 ? 1.191 -15.109 4.398 1 67.12 229 ALA B N 1
ATOM 4912 C CA . ALA B 1 229 ? 2.504 -15.125 5.039 1 67.12 229 ALA B CA 1
ATOM 4913 C C . ALA B 1 229 ? 2.725 -16.422 5.812 1 67.12 229 ALA B C 1
ATOM 4915 O O . ALA B 1 229 ? 1.8 -16.938 6.441 1 67.12 229 ALA B O 1
ATOM 4916 N N . VAL B 1 230 ? 3.787 -17.234 5.469 1 56.47 230 VAL B N 1
ATOM 4917 C CA . VAL B 1 230 ? 4.109 -18.5 6.125 1 56.47 230 VAL B CA 1
ATOM 4918 C C . VAL B 1 230 ? 4.66 -18.234 7.52 1 56.47 230 VAL B C 1
ATOM 4920 O O . VAL B 1 230 ? 5.484 -17.328 7.707 1 56.47 230 VAL B O 1
ATOM 4923 N N . PRO B 1 231 ? 3.859 -18.719 8.641 1 49.75 231 PRO B N 1
ATOM 4924 C CA . PRO B 1 231 ? 4.441 -18.562 9.977 1 49.75 231 PRO B CA 1
ATOM 4925 C C . PRO B 1 231 ? 5.898 -19 10.047 1 49.75 231 PRO B C 1
ATOM 4927 O O . PRO B 1 231 ? 6.309 -19.891 9.297 1 49.75 231 PRO B O 1
ATOM 4930 N N . SER B 1 232 ? 6.789 -18.172 10.5 1 44.12 232 SER B N 1
ATOM 4931 C CA . SER B 1 232 ? 8.055 -18.75 10.945 1 44.12 232 SER B CA 1
ATOM 4932 C C . SER B 1 232 ? 7.824 -20 11.781 1 44.12 232 SER B C 1
ATOM 4934 O O . SER B 1 232 ? 6.707 -20.25 12.242 1 44.12 232 SER B O 1
ATOM 4936 N N . SER B 1 233 ? 8.711 -20.906 11.938 1 40.28 233 SER B N 1
ATOM 4937 C CA . SER B 1 233 ? 8.672 -22.109 12.758 1 40.28 233 SER B CA 1
ATOM 4938 C C . SER B 1 233 ? 7.836 -21.906 14.016 1 40.28 233 SER B C 1
ATOM 4940 O O . SER B 1 233 ? 7.121 -22.812 14.445 1 40.28 233 SER B O 1
ATOM 4942 N N . LEU B 1 234 ? 7.984 -20.844 14.711 1 36.5 234 LEU B N 1
ATOM 4943 C CA . LEU B 1 234 ? 7.406 -20.75 16.047 1 36.5 234 LEU B CA 1
ATOM 4944 C C . LEU B 1 234 ? 5.902 -20.5 15.977 1 36.5 234 LEU B C 1
ATOM 4946 O O . LEU B 1 234 ? 5.148 -20.969 16.828 1 36.5 234 LEU B O 1
ATOM 4950 N N . ALA B 1 235 ? 5.398 -19.766 15.148 1 37.72 235 ALA B N 1
ATOM 4951 C CA . ALA B 1 235 ? 3.986 -19.406 15.086 1 37.72 235 ALA B CA 1
ATOM 4952 C C . ALA B 1 235 ? 3.135 -20.594 14.625 1 37.72 235 ALA B C 1
ATOM 4954 O O . ALA B 1 235 ? 1.905 -20.547 14.688 1 37.72 235 ALA B O 1
ATOM 4955 N N . LEU B 1 236 ? 3.602 -21.594 14.047 1 38.91 236 LEU B N 1
ATOM 4956 C CA . LEU B 1 236 ? 2.969 -22.828 13.602 1 38.91 236 LEU B CA 1
ATOM 4957 C C . LEU B 1 236 ? 2.236 -23.516 14.75 1 38.91 236 LEU B C 1
ATOM 4959 O O . LEU B 1 236 ? 1.567 -24.531 14.547 1 38.91 236 LEU B O 1
ATOM 4963 N N . GLN B 1 237 ? 2.531 -23.203 15.852 1 35.16 237 GLN B N 1
ATOM 4964 C CA . GLN B 1 237 ? 1.959 -24.078 16.875 1 35.16 237 GLN B CA 1
ATOM 4965 C C . GLN B 1 237 ? 0.442 -23.922 16.938 1 35.16 237 GLN B C 1
ATOM 4967 O O . GLN B 1 237 ? -0.231 -24.672 17.656 1 35.16 237 GLN B O 1
ATOM 4972 N N . SER B 1 238 ? -0.132 -22.906 16.469 1 34.16 238 SER B N 1
ATOM 4973 C CA . SER B 1 238 ? -1.562 -22.984 16.75 1 34.16 238 SER B CA 1
ATOM 4974 C C . SER B 1 238 ? -2.277 -23.891 15.75 1 34.16 238 SER B C 1
ATOM 4976 O O . SER B 1 238 ? -1.838 -24.031 14.609 1 34.16 238 SER B O 1
ATOM 4978 N N . SER B 1 239 ? -3.137 -24.828 16.172 1 38.91 239 SER B N 1
ATOM 4979 C CA . SER B 1 239 ? -3.934 -25.859 15.508 1 38.91 239 SER B CA 1
ATOM 4980 C C . SER B 1 239 ? -4.477 -25.359 14.172 1 38.91 239 SER B C 1
ATOM 4982 O O . SER B 1 239 ? -4.57 -26.125 13.211 1 38.91 239 SER B O 1
ATOM 4984 N N . THR B 1 240 ? -5.055 -24.266 14.172 1 40.38 240 THR B N 1
ATOM 4985 C CA . THR B 1 240 ? -5.75 -23.797 12.977 1 40.38 240 THR B CA 1
ATOM 4986 C C . THR B 1 240 ? -4.773 -23.594 11.82 1 40.38 240 THR B C 1
ATOM 4988 O O . THR B 1 240 ? -5.113 -23.844 10.664 1 40.38 240 THR B O 1
ATOM 4991 N N . TYR B 1 241 ? -3.531 -23.25 12.18 1 43.56 241 TYR B N 1
ATOM 4992 C CA . TYR B 1 241 ? -2.512 -22.938 11.188 1 43.56 241 TYR B CA 1
ATOM 4993 C C . TYR B 1 241 ? -1.777 -24.188 10.742 1 43.56 241 TYR B C 1
ATOM 4995 O O . TYR B 1 241 ? -0.884 -24.125 9.891 1 43.56 241 TYR B O 1
ATOM 5003 N N . SER B 1 242 ? -1.873 -25.219 11.555 1 41.62 242 SER B N 1
ATOM 5004 C CA . SER B 1 242 ? -1.183 -26.453 11.195 1 41.62 242 SER B CA 1
ATOM 5005 C C . SER B 1 242 ? -1.478 -26.859 9.75 1 41.62 242 SER B C 1
ATOM 5007 O O . SER B 1 242 ? -0.615 -27.406 9.07 1 41.62 242 SER B O 1
ATOM 5009 N N . GLN B 1 243 ? -2.699 -26.734 9.453 1 41.91 243 GLN B N 1
ATOM 5010 C CA . GLN B 1 243 ? -3.102 -27.219 8.141 1 41.91 243 GLN B CA 1
ATOM 5011 C C . GLN B 1 243 ? -2.461 -26.391 7.027 1 41.91 243 GLN B C 1
ATOM 5013 O O . GLN B 1 243 ? -2.424 -26.828 5.871 1 41.91 243 GLN B O 1
ATOM 5018 N N . TYR B 1 244 ? -2.043 -25.141 7.324 1 44.06 244 TYR B N 1
ATOM 5019 C CA . TYR B 1 244 ? -1.527 -24.219 6.324 1 44.06 244 TYR B CA 1
ATOM 5020 C C . TYR B 1 244 ? -0.005 -24.266 6.258 1 44.06 244 TYR B C 1
ATOM 5022 O O . TYR B 1 244 ? 0.628 -23.422 5.625 1 44.06 244 TYR B O 1
ATOM 5030 N N . LYS B 1 245 ? 0.652 -25.062 6.984 1 44.88 245 LYS B N 1
ATOM 5031 C CA . LYS B 1 245 ? 2.094 -25.047 7.211 1 44.88 245 LYS B CA 1
ATOM 5032 C C . LYS B 1 245 ? 2.855 -24.875 5.898 1 44.88 245 LYS B C 1
ATOM 5034 O O . LYS B 1 245 ? 3.865 -24.172 5.855 1 44.88 245 LYS B O 1
ATOM 5039 N N . SER B 1 246 ? 2.492 -25.703 4.949 1 46.91 246 SER B N 1
ATOM 5040 C CA . SER B 1 246 ? 3.406 -25.703 3.811 1 46.91 246 SER B CA 1
ATOM 5041 C C . SER B 1 246 ? 2.9 -24.781 2.699 1 46.91 246 SER B C 1
ATOM 5043 O O . SER B 1 246 ? 3.607 -24.547 1.717 1 46.91 246 SER B O 1
ATOM 5045 N N . ALA B 1 247 ? 1.588 -24.281 2.904 1 53.97 247 ALA B N 1
ATOM 5046 C CA . ALA B 1 247 ? 1.107 -23.672 1.668 1 53.97 247 ALA B CA 1
ATOM 5047 C C . ALA B 1 247 ? 1.294 -22.156 1.699 1 53.97 247 ALA B C 1
ATOM 5049 O O . ALA B 1 247 ? 1.006 -21.5 2.709 1 53.97 247 ALA B O 1
ATOM 5050 N N . ASN B 1 248 ? 1.935 -21.578 0.739 1 69.56 248 ASN B N 1
ATOM 5051 C CA . ASN B 1 248 ? 2.213 -20.156 0.591 1 69.56 248 ASN B CA 1
ATOM 5052 C C . ASN B 1 248 ? 1.027 -19.406 -0.019 1 69.56 248 ASN B C 1
ATOM 5054 O O . ASN B 1 248 ? 1.102 -18.203 -0.258 1 69.56 248 ASN B O 1
ATOM 5058 N N . THR B 1 249 ? -0.204 -20.266 -0.221 1 83 249 THR B N 1
ATOM 5059 C CA . THR B 1 249 ? -1.341 -19.594 -0.839 1 83 249 THR B CA 1
ATOM 5060 C C . THR B 1 249 ? -2.656 -20.156 -0.312 1 83 249 THR B C 1
ATOM 5062 O O . THR B 1 249 ? -2.691 -21.266 0.211 1 83 249 THR B O 1
ATOM 5065 N N . PHE B 1 250 ? -3.736 -19.422 -0.28 1 87.81 250 PHE B N 1
ATOM 5066 C CA . PHE B 1 250 ? -5.121 -19.812 -0.053 1 87.81 250 PHE B CA 1
ATOM 5067 C C . PHE B 1 250 ? -5.898 -19.859 -1.364 1 87.81 250 PHE B C 1
ATOM 5069 O O . PHE B 1 250 ? -5.684 -19.016 -2.242 1 87.81 250 PHE B O 1
ATOM 5076 N N . LYS B 1 251 ? -6.664 -20.875 -1.444 1 91.94 251 LYS B N 1
ATOM 5077 C CA . LYS B 1 251 ? -7.492 -21.031 -2.635 1 91.94 251 LYS B CA 1
ATOM 5078 C C . LYS B 1 251 ? -8.961 -20.75 -2.324 1 91.94 251 LYS B C 1
ATOM 5080 O O . LYS B 1 251 ? -9.484 -21.203 -1.302 1 91.94 251 LYS B O 1
ATOM 5085 N N . GLY B 1 252 ? -9.664 -19.922 -3.1 1 95.06 252 GLY B N 1
ATOM 5086 C CA . GLY B 1 252 ? -11.086 -19.641 -2.971 1 95.06 252 GLY B CA 1
ATOM 5087 C C . GLY B 1 252 ? -11.859 -19.875 -4.254 1 95.06 252 GLY B C 1
ATOM 5088 O O . GLY B 1 252 ? -11.336 -19.672 -5.352 1 95.06 252 GLY B O 1
ATOM 5089 N N . LEU B 1 253 ? -13.109 -20.344 -4.121 1 96.81 253 LEU B N 1
ATOM 5090 C CA . LEU B 1 253 ? -14.016 -20.547 -5.25 1 96.81 253 LEU B CA 1
ATOM 5091 C C . LEU B 1 253 ? -14.961 -19.359 -5.414 1 96.81 253 LEU B C 1
ATOM 5093 O O . LEU B 1 253 ? -15.492 -18.844 -4.426 1 96.81 253 LEU B O 1
ATOM 5097 N N . ILE B 1 254 ? -15.102 -18.969 -6.609 1 97.06 254 ILE B N 1
ATOM 5098 C CA . ILE B 1 254 ? -15.992 -17.859 -6.938 1 97.06 254 ILE B CA 1
ATOM 5099 C C . ILE B 1 254 ? -16.984 -18.297 -8.016 1 97.06 254 ILE B C 1
ATOM 5101 O O . ILE B 1 254 ? -16.609 -18.969 -8.977 1 97.06 254 ILE B O 1
ATOM 5105 N N . GLY B 1 255 ? -18.203 -18.016 -7.848 1 97.06 255 GLY B N 1
ATOM 5106 C CA . GLY B 1 255 ? -19.25 -18.203 -8.836 1 97.06 255 GLY B CA 1
ATOM 5107 C C . GLY B 1 255 ? -19.984 -16.938 -9.18 1 97.06 255 GLY B C 1
ATOM 5108 O O . GLY B 1 255 ? -20.328 -16.141 -8.289 1 97.06 255 GLY B O 1
ATOM 5109 N N . ILE B 1 256 ? -20.188 -16.75 -10.43 1 95.88 256 ILE B N 1
ATOM 5110 C CA . ILE B 1 256 ? -20.953 -15.57 -10.844 1 95.88 256 ILE B CA 1
ATOM 5111 C C . ILE B 1 256 ? -22.109 -15.992 -11.734 1 95.88 256 ILE B C 1
ATOM 5113 O O . ILE B 1 256 ? -22.062 -17.047 -12.383 1 95.88 256 ILE B O 1
ATOM 5117 N N . MET B 1 257 ? -23.125 -15.211 -11.789 1 93.31 257 MET B N 1
ATOM 5118 C CA . MET B 1 257 ? -24.203 -15.359 -12.766 1 93.31 257 MET B CA 1
ATOM 5119 C C . MET B 1 257 ? -23.734 -14.938 -14.156 1 93.31 257 MET B C 1
ATOM 5121 O O . MET B 1 257 ? -22.734 -14.234 -14.289 1 93.31 257 MET B O 1
ATOM 5125 N N . PRO B 1 258 ? -24.438 -15.352 -15.086 1 89.88 258 PRO B N 1
ATOM 5126 C CA . PRO B 1 258 ? -24.094 -14.891 -16.438 1 89.88 258 PRO B CA 1
ATOM 5127 C C . PRO B 1 258 ? -24.109 -13.367 -16.547 1 89.88 258 PRO B C 1
ATOM 5129 O O . PRO B 1 258 ? -23.375 -12.812 -17.375 1 89.88 258 PRO B O 1
ATOM 5132 N N . SER B 1 259 ? -24.844 -12.703 -15.656 1 87.44 259 SER B N 1
ATOM 5133 C CA . SER B 1 259 ? -24.906 -11.25 -15.656 1 87.44 259 SER B CA 1
ATOM 5134 C C . SER B 1 259 ? -23.625 -10.633 -15.109 1 87.44 259 SER B C 1
ATOM 5136 O O . SER B 1 259 ? -23.391 -9.43 -15.25 1 87.44 259 SER B O 1
ATOM 5138 N N . GLY B 1 260 ? -22.812 -11.469 -14.438 1 90.81 260 GLY B N 1
ATOM 5139 C CA . GLY B 1 260 ? -21.547 -10.977 -13.906 1 90.81 260 GLY B CA 1
ATOM 5140 C C . GLY B 1 260 ? -21.578 -10.742 -12.406 1 90.81 260 GLY B C 1
ATOM 5141 O O . GLY B 1 260 ? -20.547 -10.469 -11.789 1 90.81 260 GLY B O 1
ATOM 5142 N N . GLN B 1 261 ? -22.75 -10.906 -11.844 1 92.69 261 GLN B N 1
ATOM 5143 C CA . GLN B 1 261 ? -22.875 -10.688 -10.406 1 92.69 261 GLN B CA 1
ATOM 5144 C C . GLN B 1 261 ? -22.375 -11.898 -9.617 1 92.69 261 GLN B C 1
ATOM 5146 O O . GLN B 1 261 ? -22.625 -13.039 -10.016 1 92.69 261 GLN B O 1
ATOM 5151 N N . LEU B 1 262 ? -21.734 -11.602 -8.555 1 95.75 262 LEU B N 1
ATOM 5152 C CA . LEU B 1 262 ? -21.266 -12.664 -7.672 1 95.75 262 LEU B CA 1
ATOM 5153 C C . LEU B 1 262 ? -22.438 -13.422 -7.051 1 95.75 262 LEU B C 1
ATOM 5155 O O . LEU B 1 262 ? -23.344 -12.805 -6.484 1 95.75 262 LEU B O 1
ATOM 5159 N N . SER B 1 263 ? -22.453 -14.719 -7.176 1 96.38 263 SER B N 1
ATOM 5160 C CA . SER B 1 263 ? -23.562 -15.516 -6.652 1 96.38 263 SER B CA 1
ATOM 5161 C C . SER B 1 263 ? -23.062 -16.562 -5.664 1 96.38 263 SER B C 1
ATOM 5163 O O . SER B 1 263 ? -23.859 -17.156 -4.93 1 96.38 263 SER B O 1
ATOM 5165 N N . PHE B 1 264 ? -21.766 -16.734 -5.652 1 96.81 264 PHE B N 1
ATOM 5166 C CA . PHE B 1 264 ? -21.219 -17.719 -4.73 1 96.81 264 PHE B CA 1
ATOM 5167 C C . PHE B 1 264 ? -19.766 -17.391 -4.387 1 96.81 264 PHE B C 1
ATOM 5169 O O . PHE B 1 264 ? -18.984 -17 -5.258 1 96.81 264 PHE B O 1
ATOM 5176 N N . VAL B 1 265 ? -19.391 -17.516 -3.152 1 96.88 265 VAL B N 1
ATOM 5177 C CA . VAL B 1 265 ? -18.031 -17.375 -2.668 1 96.88 265 VAL B CA 1
ATOM 5178 C C . VAL B 1 265 ? -17.75 -18.406 -1.577 1 96.88 265 VAL B C 1
ATOM 5180 O O . VAL B 1 265 ? -18.516 -18.531 -0.622 1 96.88 265 VAL B O 1
ATOM 5183 N N . SER B 1 266 ? -16.75 -19.156 -1.751 1 95.94 266 SER B N 1
ATOM 5184 C CA . SER B 1 266 ? -16.406 -20.172 -0.76 1 95.94 266 SER B CA 1
ATOM 5185 C C . SER B 1 266 ? -15.531 -19.594 0.35 1 95.94 266 SER B C 1
ATOM 5187 O O . SER B 1 266 ? -15.023 -18.469 0.23 1 95.94 266 SER B O 1
ATOM 5189 N N . GLU B 1 267 ? -15.445 -20.391 1.394 1 93.5 267 GLU B N 1
ATOM 5190 C CA . GLU B 1 267 ? -14.352 -20.125 2.322 1 93.5 267 GLU B CA 1
ATOM 5191 C C . GLU B 1 267 ? -13 -20.359 1.66 1 93.5 267 GLU B C 1
ATOM 5193 O O . GLU B 1 267 ? -12.93 -20.797 0.507 1 93.5 267 GLU B O 1
ATOM 5198 N N . LEU B 1 268 ? -11.922 -20.031 2.371 1 91.56 268 LEU B N 1
ATOM 5199 C CA . LEU B 1 268 ? -10.578 -20.234 1.837 1 91.56 268 LEU B CA 1
ATOM 5200 C C . LEU B 1 268 ? -10.031 -21.594 2.236 1 91.56 268 LEU B C 1
ATOM 5202 O O . LEU B 1 268 ? -10.219 -22.031 3.371 1 91.56 268 LEU B O 1
ATOM 5206 N N . TYR B 1 269 ? -9.43 -22.188 1.268 1 90.5 269 TYR B N 1
ATOM 5207 C CA . TYR B 1 269 ? -8.781 -23.484 1.465 1 90.5 269 TYR B CA 1
ATOM 5208 C C . TYR B 1 269 ? -7.285 -23.391 1.216 1 90.5 269 TYR B C 1
ATOM 5210 O O . TYR B 1 269 ? -6.793 -22.359 0.746 1 90.5 269 TYR B O 1
ATOM 5218 N N . THR B 1 270 ? -6.566 -24.438 1.564 1 84.56 270 THR B N 1
ATOM 5219 C CA . THR B 1 270 ? -5.141 -24.453 1.265 1 84.56 270 THR B CA 1
ATOM 5220 C C . THR B 1 270 ? -4.902 -24.469 -0.243 1 84.56 270 THR B C 1
ATOM 5222 O O . THR B 1 270 ? -5.672 -25.078 -0.992 1 84.56 270 THR B O 1
ATOM 5225 N N . GLY B 1 271 ? -3.906 -23.781 -0.656 1 84.44 271 GLY B N 1
ATOM 5226 C CA . GLY B 1 271 ? -3.611 -23.625 -2.072 1 84.44 271 GLY B CA 1
ATOM 5227 C C . GLY B 1 271 ? -3.463 -24.953 -2.793 1 84.44 271 GLY B C 1
ATOM 5228 O O . GLY B 1 271 ? -3.742 -25.047 -3.99 1 84.44 271 GLY B O 1
ATOM 5229 N N . CYS B 1 272 ? -3.051 -26.016 -2.148 1 82.25 272 CYS B N 1
ATOM 5230 C CA . CYS B 1 272 ? -2.756 -27.297 -2.793 1 82.25 272 CYS B CA 1
ATOM 5231 C C . CYS B 1 272 ? -4.027 -28.109 -2.992 1 82.25 272 CYS B C 1
ATOM 5233 O O . CYS B 1 272 ? -4.02 -29.109 -3.703 1 82.25 272 CYS B O 1
ATOM 5235 N N . MET B 1 273 ? -5.102 -27.719 -2.453 1 88.94 273 MET B N 1
ATOM 5236 C CA . MET B 1 273 ? -6.363 -28.438 -2.611 1 88.94 273 MET B CA 1
ATOM 5237 C C . MET B 1 273 ? -6.848 -28.375 -4.059 1 88.94 273 MET B C 1
ATOM 5239 O O . MET B 1 273 ? -6.758 -27.328 -4.699 1 88.94 273 MET B O 1
ATOM 5243 N N . SER B 1 274 ? -7.324 -29.453 -4.594 1 91.31 274 SER B N 1
ATOM 5244 C CA . SER B 1 274 ? -7.824 -29.484 -5.965 1 91.31 274 SER B CA 1
ATOM 5245 C C . SER B 1 274 ? -9.133 -28.719 -6.102 1 91.31 274 SER B C 1
ATOM 5247 O O . SER B 1 274 ? -9.859 -28.531 -5.121 1 91.31 274 SER B O 1
ATOM 5249 N N . ASP B 1 275 ? -9.453 -28.266 -7.27 1 93 275 ASP B N 1
ATOM 5250 C CA . ASP B 1 275 ? -10.711 -27.578 -7.527 1 93 275 ASP B CA 1
ATOM 5251 C C . ASP B 1 275 ? -11.906 -28.453 -7.164 1 93 275 ASP B C 1
ATOM 5253 O O . ASP B 1 275 ? -12.891 -27.969 -6.602 1 93 275 ASP B O 1
ATOM 5257 N N . ARG B 1 276 ? -11.797 -29.75 -7.477 1 94.31 276 ARG B N 1
ATOM 5258 C CA . ARG B 1 276 ? -12.867 -30.688 -7.16 1 94.31 276 ARG B CA 1
ATOM 5259 C C . ARG B 1 276 ? -13.125 -30.734 -5.656 1 94.31 276 ARG B C 1
ATOM 5261 O O . ARG B 1 276 ? -14.273 -30.656 -5.219 1 94.31 276 ARG B O 1
ATOM 5268 N N . GLU B 1 277 ? -12.078 -30.844 -4.906 1 94.5 277 GLU B N 1
ATOM 5269 C CA . GLU B 1 277 ? -12.211 -30.906 -3.453 1 94.5 277 GLU B CA 1
ATOM 5270 C C . GLU B 1 277 ? -12.789 -29.609 -2.889 1 94.5 277 GLU B C 1
ATOM 5272 O O . GLU B 1 277 ? -13.586 -29.641 -1.947 1 94.5 277 GLU B O 1
ATOM 5277 N N . CYS B 1 278 ? -12.383 -28.5 -3.441 1 95.31 278 CYS B N 1
ATOM 5278 C CA . CYS B 1 278 ? -12.938 -27.219 -3.021 1 95.31 278 CYS B CA 1
ATOM 5279 C C . CYS B 1 278 ? -14.445 -27.188 -3.232 1 95.31 278 CYS B C 1
ATOM 5281 O O . CYS B 1 278 ? -15.188 -26.703 -2.377 1 95.31 278 CYS B O 1
ATOM 5283 N N . VAL B 1 279 ? -14.906 -27.703 -4.348 1 96.69 279 VAL B N 1
ATOM 5284 C CA . VAL B 1 279 ? -16.328 -27.734 -4.66 1 96.69 279 VAL B CA 1
ATOM 5285 C C . VAL B 1 279 ? -17.078 -28.594 -3.645 1 96.69 279 VAL B C 1
ATOM 5287 O O . VAL B 1 279 ? -18.125 -28.219 -3.141 1 96.69 279 VAL B O 1
ATOM 5290 N N . ILE B 1 280 ? -16.516 -29.719 -3.301 1 96.25 280 ILE B N 1
ATOM 5291 C CA . ILE B 1 280 ? -17.141 -30.672 -2.381 1 96.25 280 ILE B CA 1
ATOM 5292 C C . ILE B 1 280 ? -17.25 -30.047 -0.993 1 96.25 280 ILE B C 1
ATOM 5294 O O . ILE B 1 280 ? -18.281 -30.156 -0.34 1 96.25 280 ILE B O 1
ATOM 5298 N N . GLN B 1 281 ? -16.25 -29.312 -0.613 1 95.38 281 GLN B N 1
ATOM 5299 C CA . GLN B 1 281 ? -16.172 -28.828 0.759 1 95.38 281 GLN B CA 1
ATOM 5300 C C . GLN B 1 281 ? -16.859 -27.469 0.895 1 95.38 281 GLN B C 1
ATOM 5302 O O . GLN B 1 281 ? -17.234 -27.062 1.998 1 95.38 281 GLN B O 1
ATOM 5307 N N . SER B 1 282 ? -17.047 -26.75 -0.141 1 95.62 282 SER B N 1
ATOM 5308 C CA . SER B 1 282 ? -17.453 -25.344 -0.102 1 95.62 282 SER B CA 1
ATOM 5309 C C . SER B 1 282 ? -18.953 -25.219 0.149 1 95.62 282 SER B C 1
ATOM 5311 O O . SER B 1 282 ? -19.453 -24.109 0.402 1 95.62 282 SER B O 1
ATOM 5313 N N . GLY B 1 283 ? -19.703 -26.312 0.029 1 94.25 283 GLY B N 1
ATOM 5314 C CA . GLY B 1 283 ? -21.156 -26.234 0.117 1 94.25 283 GLY B CA 1
ATOM 5315 C C . GLY B 1 283 ? -21.812 -25.828 -1.19 1 94.25 283 GLY B C 1
ATOM 5316 O O . GLY B 1 283 ? -23.016 -25.609 -1.239 1 94.25 283 GLY B O 1
ATOM 5317 N N . PHE B 1 284 ? -21.016 -25.75 -2.201 1 96.56 284 PHE B N 1
ATOM 5318 C CA . PHE B 1 284 ? -21.531 -25.375 -3.516 1 96.56 284 PHE B CA 1
ATOM 5319 C C . PHE B 1 284 ? -22.594 -26.359 -3.977 1 96.56 284 PHE B C 1
ATOM 5321 O O . PHE B 1 284 ? -23.625 -25.953 -4.527 1 96.56 284 PHE B O 1
ATOM 5328 N N . LEU B 1 285 ? -22.406 -27.625 -3.705 1 96.19 285 LEU B N 1
ATOM 5329 C CA . LEU B 1 285 ? -23.297 -28.688 -4.168 1 96.19 285 LEU B CA 1
ATOM 5330 C C . LEU B 1 285 ? -24.594 -28.688 -3.369 1 96.19 285 LEU B C 1
ATOM 5332 O O . LEU B 1 285 ? -25.578 -29.297 -3.781 1 96.19 285 LEU B O 1
ATOM 5336 N N . ASP B 1 286 ? -24.641 -27.984 -2.27 1 94.56 286 ASP B N 1
ATOM 5337 C CA . ASP B 1 286 ? -25.812 -27.938 -1.412 1 94.56 286 ASP B CA 1
ATOM 5338 C C . ASP B 1 286 ? -26.75 -26.797 -1.81 1 94.56 286 ASP B C 1
ATOM 5340 O O . ASP B 1 286 ? -27.828 -26.641 -1.238 1 94.56 286 ASP B O 1
ATOM 5344 N N . LEU B 1 287 ? -26.312 -25.984 -2.752 1 95 287 LEU B N 1
ATOM 5345 C CA . LEU B 1 287 ? -27.125 -24.859 -3.201 1 95 287 LEU B CA 1
ATOM 5346 C C . LEU B 1 287 ? -28.375 -25.359 -3.934 1 95 287 LEU B C 1
ATOM 5348 O O . LEU B 1 287 ? -28.422 -26.5 -4.375 1 95 287 LEU B O 1
ATOM 5352 N N . SER B 1 288 ? -29.344 -24.516 -4.039 1 94.5 288 SER B N 1
ATOM 5353 C CA . SER B 1 288 ? -30.609 -24.906 -4.641 1 94.5 288 SER B CA 1
ATOM 5354 C C . SER B 1 288 ? -30.562 -24.797 -6.164 1 94.5 288 SER B C 1
ATOM 5356 O O . SER B 1 288 ? -31.016 -23.797 -6.738 1 94.5 288 SER B O 1
ATOM 5358 N N . PHE B 1 289 ? -30.141 -25.828 -6.781 1 95.94 289 PHE B N 1
ATOM 5359 C CA . PHE B 1 289 ? -30.141 -25.906 -8.234 1 95.94 289 PHE B CA 1
ATOM 5360 C C . PHE B 1 289 ? -31.484 -26.359 -8.766 1 95.94 289 PHE B C 1
ATOM 5362 O O . PHE B 1 289 ? -32.25 -27.047 -8.062 1 95.94 289 PHE B O 1
ATOM 5369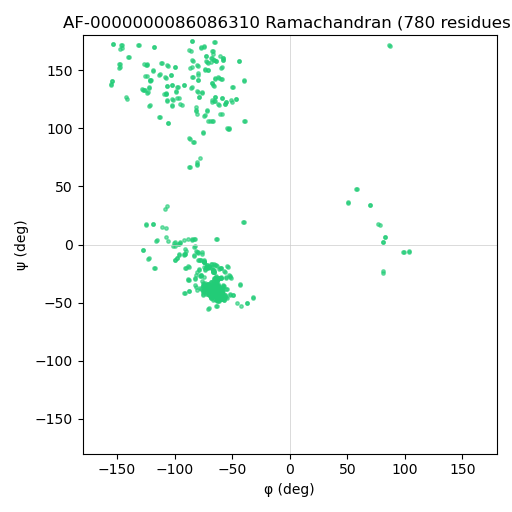 N N . ASP B 1 290 ? -31.781 -25.969 -9.938 1 94.5 290 ASP B N 1
ATOM 5370 C CA . ASP B 1 290 ? -32.938 -26.469 -10.672 1 94.5 290 ASP B CA 1
ATOM 5371 C C . ASP B 1 290 ? -32.531 -27.547 -11.688 1 94.5 290 ASP B C 1
ATOM 5373 O O . ASP B 1 290 ? -31.391 -27.531 -12.172 1 94.5 290 ASP B O 1
ATOM 5377 N N . GLU B 1 291 ? -33.469 -28.406 -11.953 1 93.25 291 GLU B N 1
ATOM 5378 C CA . GLU B 1 291 ? -33.219 -29.406 -12.977 1 93.25 291 GLU B CA 1
ATOM 5379 C C . GLU B 1 291 ? -32.906 -28.766 -14.32 1 93.25 291 GLU B C 1
ATOM 5381 O O . GLU B 1 291 ? -33.594 -27.844 -14.758 1 93.25 291 GLU B O 1
ATOM 5386 N N . GLY B 1 292 ? -31.766 -29.188 -14.844 1 91.81 292 GLY B N 1
ATOM 5387 C CA . GLY B 1 292 ? -31.391 -28.656 -16.156 1 91.81 292 GLY B CA 1
ATOM 5388 C C . GLY B 1 292 ? -30.406 -27.516 -16.078 1 91.81 292 GLY B C 1
ATOM 5389 O O . GLY B 1 292 ? -29.922 -27.047 -17.109 1 91.81 292 GLY B O 1
ATOM 5390 N N . ASP B 1 293 ? -30.125 -27.078 -14.883 1 94.12 293 ASP B N 1
ATOM 5391 C CA . ASP B 1 293 ? -29.125 -26.016 -14.719 1 94.12 293 ASP B CA 1
ATOM 5392 C C . ASP B 1 293 ? -27.766 -26.453 -15.273 1 94.12 293 ASP B C 1
ATOM 5394 O O . ASP B 1 293 ? -27.453 -27.641 -15.32 1 94.12 293 ASP B O 1
ATOM 5398 N N . VAL B 1 294 ? -27.031 -25.5 -15.695 1 93.88 294 VAL B N 1
ATOM 5399 C CA . VAL B 1 294 ? -25.688 -25.766 -16.219 1 93.88 294 VAL B CA 1
ATOM 5400 C C . VAL B 1 294 ? -24.672 -24.953 -15.445 1 93.88 294 VAL B C 1
ATOM 5402 O O . VAL B 1 294 ? -24.859 -23.75 -15.211 1 93.88 294 VAL B O 1
ATOM 5405 N N . VAL B 1 295 ? -23.656 -25.594 -15.016 1 95.31 295 VAL B N 1
ATOM 5406 C CA . VAL B 1 295 ? -22.516 -24.938 -14.391 1 95.31 295 VAL B CA 1
ATOM 5407 C C . VAL B 1 295 ? -21.375 -24.844 -15.391 1 95.31 295 VAL B C 1
ATOM 5409 O O . VAL B 1 295 ? -20.984 -25.844 -16 1 95.31 295 VAL B O 1
ATOM 5412 N N . MET B 1 296 ? -20.906 -23.656 -15.586 1 93.56 296 MET B N 1
ATOM 5413 C CA . MET B 1 296 ? -19.766 -23.438 -16.484 1 93.56 296 MET B CA 1
ATOM 5414 C C . MET B 1 296 ? -18.469 -23.312 -15.688 1 93.56 296 MET B C 1
ATOM 5416 O O . MET B 1 296 ? -18.422 -22.594 -14.68 1 93.56 296 MET B O 1
ATOM 5420 N N . ALA B 1 297 ? -17.438 -24 -16.062 1 93.44 297 ALA B N 1
ATOM 5421 C CA . ALA B 1 297 ? -16.156 -23.969 -15.359 1 93.44 297 ALA B CA 1
ATOM 5422 C C . ALA B 1 297 ? -15 -24.297 -16.312 1 93.44 297 ALA B C 1
ATOM 5424 O O . ALA B 1 297 ? -15.219 -24.531 -17.5 1 93.44 297 ALA B O 1
ATOM 5425 N N . ASP B 1 298 ? -13.82 -24.156 -15.844 1 89.44 298 ASP B N 1
ATOM 5426 C CA . ASP B 1 298 ? -12.641 -24.5 -16.641 1 89.44 298 ASP B CA 1
ATOM 5427 C C . ASP B 1 298 ? -12.43 -26.016 -16.672 1 89.44 298 ASP B C 1
ATOM 5429 O O . ASP B 1 298 ? -13.102 -26.766 -15.953 1 89.44 298 ASP B O 1
ATOM 5433 N N . LYS B 1 299 ? -11.555 -26.484 -17.5 1 86.25 299 LYS B N 1
ATOM 5434 C CA . LYS B 1 299 ? -11.297 -27.906 -17.703 1 86.25 299 LYS B CA 1
ATOM 5435 C C . LYS B 1 299 ? -10.773 -28.562 -16.438 1 86.25 299 LYS B C 1
ATOM 5437 O O . LYS B 1 299 ? -10.93 -29.766 -16.25 1 86.25 299 LYS B O 1
ATOM 5442 N N . GLY B 1 300 ? -10.297 -27.75 -15.539 1 85.25 300 GLY B N 1
ATOM 5443 C CA . GLY B 1 300 ? -9.719 -28.281 -14.32 1 85.25 300 GLY B CA 1
ATOM 5444 C C . GLY B 1 300 ? -10.758 -28.734 -13.312 1 85.25 300 GLY B C 1
ATOM 5445 O O . GLY B 1 300 ? -10.461 -29.516 -12.406 1 85.25 300 GLY B O 1
ATOM 5446 N N . PHE B 1 301 ? -11.961 -28.344 -13.562 1 92.94 301 PHE B N 1
ATOM 5447 C CA . PHE B 1 301 ? -13.039 -28.719 -12.656 1 92.94 301 PHE B CA 1
ATOM 5448 C C . PHE B 1 301 ? -13.625 -30.078 -13.031 1 92.94 301 PHE B C 1
ATOM 5450 O O . PHE B 1 301 ? -14.57 -30.156 -13.812 1 92.94 301 PHE B O 1
ATOM 5457 N N . LYS B 1 302 ? -13.117 -31.094 -12.469 1 93 302 LYS B N 1
ATOM 5458 C CA . LYS B 1 302 ? -13.602 -32.438 -12.711 1 93 302 LYS B CA 1
ATOM 5459 C C . LYS B 1 302 ? -14.758 -32.812 -11.773 1 93 302 LYS B C 1
ATOM 5461 O O . LYS B 1 302 ? -14.648 -33.719 -10.961 1 93 302 LYS B O 1
ATOM 5466 N N . ILE B 1 303 ? -15.914 -32.094 -11.969 1 95.12 303 ILE B N 1
ATOM 5467 C CA . ILE B 1 303 ? -17 -32.25 -11 1 95.12 303 ILE B CA 1
ATOM 5468 C C . ILE B 1 303 ? -18.281 -32.656 -11.727 1 95.12 303 ILE B C 1
ATOM 5470 O O . ILE B 1 303 ? -19.375 -32.469 -11.195 1 95.12 303 ILE B O 1
ATOM 5474 N N . ALA B 1 304 ? -18.281 -33.156 -12.977 1 94.81 304 ALA B N 1
ATOM 5475 C CA . ALA B 1 304 ? -19.453 -33.531 -13.758 1 94.81 304 ALA B CA 1
ATOM 5476 C C . ALA B 1 304 ? -20.297 -34.562 -13.023 1 94.81 304 ALA B C 1
ATOM 5478 O O . ALA B 1 304 ? -21.516 -34.469 -12.969 1 94.81 304 ALA B O 1
ATOM 5479 N N . ASP B 1 305 ? -19.656 -35.562 -12.484 1 96 305 ASP B N 1
ATOM 5480 C CA . ASP B 1 305 ? -20.344 -36.656 -11.789 1 96 305 ASP B CA 1
ATOM 5481 C C . ASP B 1 305 ? -21.094 -36.125 -10.57 1 96 305 ASP B C 1
ATOM 5483 O O . ASP B 1 305 ? -22.234 -36.531 -10.297 1 96 305 ASP B O 1
ATOM 5487 N N . LEU B 1 306 ? -20.516 -35.188 -9.844 1 95.69 306 LEU B N 1
ATOM 5488 C CA . LEU B 1 306 ? -21.125 -34.594 -8.656 1 95.69 306 LEU B CA 1
ATOM 5489 C C . LEU B 1 306 ? -22.375 -33.812 -9.023 1 95.69 306 LEU B C 1
ATOM 5491 O O . LEU B 1 306 ? -23.375 -33.844 -8.312 1 95.69 306 LEU B O 1
ATOM 5495 N N . LEU B 1 307 ? -22.297 -33.125 -10.148 1 96.06 307 LEU B N 1
ATOM 5496 C CA . LEU B 1 307 ? -23.406 -32.281 -10.609 1 96.06 307 LEU B CA 1
ATOM 5497 C C . LEU B 1 307 ? -24.547 -33.125 -11.164 1 96.06 307 LEU B C 1
ATOM 5499 O O . LEU B 1 307 ? -25.719 -32.812 -10.961 1 96.06 307 LEU B O 1
ATOM 5503 N N . GLU B 1 308 ? -24.234 -34.188 -11.898 1 95.69 308 GLU B N 1
ATOM 5504 C CA . GLU B 1 308 ? -25.234 -35.062 -12.508 1 95.69 308 GLU B CA 1
ATOM 5505 C C . GLU B 1 308 ? -26.156 -35.656 -11.453 1 95.69 308 GLU B C 1
ATOM 5507 O O . GLU B 1 308 ? -27.359 -35.844 -11.703 1 95.69 308 GLU B O 1
ATOM 5512 N N . GLU B 1 309 ? -25.594 -35.906 -10.344 1 93.88 309 GLU B N 1
ATOM 5513 C CA . GLU B 1 309 ? -26.406 -36.438 -9.234 1 93.88 309 GLU B CA 1
ATOM 5514 C C . GLU B 1 309 ? -27.5 -35.469 -8.836 1 93.88 309 GLU B C 1
ATOM 5516 O O . GLU B 1 309 ? -28.531 -35.875 -8.289 1 93.88 309 GLU B O 1
ATOM 5521 N N . LYS B 1 310 ? -27.328 -34.219 -9.18 1 93.56 310 LYS B N 1
ATOM 5522 C CA . LYS B 1 310 ? -28.281 -33.156 -8.805 1 93.56 310 LYS B CA 1
ATOM 5523 C C . LYS B 1 310 ? -29.109 -32.719 -10 1 93.56 310 LYS B C 1
ATOM 5525 O O . LYS B 1 310 ? -29.844 -31.719 -9.914 1 93.56 310 LYS B O 1
ATOM 5530 N N . GLY B 1 311 ? -28.906 -33.375 -11.125 1 94 311 GLY B N 1
ATOM 5531 C CA . GLY B 1 311 ? -29.625 -33 -12.336 1 94 311 GLY B CA 1
ATOM 5532 C C . GLY B 1 311 ? -29.047 -31.781 -13.016 1 94 311 GLY B C 1
ATOM 5533 O O . GLY B 1 311 ? -29.75 -31.078 -13.742 1 94 311 GLY B O 1
ATOM 5534 N N . VAL B 1 312 ? -27.859 -31.438 -12.664 1 95.12 312 VAL B N 1
ATOM 5535 C CA . VAL B 1 312 ? -27.172 -30.266 -13.195 1 95.12 312 VAL B CA 1
ATOM 5536 C C . VAL B 1 312 ? -26.062 -30.703 -14.148 1 95.12 312 VAL B C 1
ATOM 5538 O O . VAL B 1 312 ? -25.406 -31.734 -13.914 1 95.12 312 VAL B O 1
ATOM 5541 N N . SER B 1 313 ? -25.797 -30.031 -15.203 1 94.56 313 SER B N 1
ATOM 5542 C CA . SER B 1 313 ? -24.766 -30.375 -16.172 1 94.56 313 SER B CA 1
ATOM 5543 C C . SER B 1 313 ? -23.562 -29.453 -16.047 1 94.56 313 SER B C 1
ATOM 5545 O O . SER B 1 313 ? -23.672 -28.328 -15.555 1 94.56 313 SER B O 1
ATOM 5547 N N . LEU B 1 314 ? -22.438 -29.938 -16.438 1 93.5 314 LEU B N 1
ATOM 5548 C CA . LEU B 1 314 ? -21.188 -29.172 -16.453 1 93.5 314 LEU B CA 1
ATOM 5549 C C . LEU B 1 314 ? -20.797 -28.797 -17.875 1 93.5 314 LEU B C 1
ATOM 5551 O O . LEU B 1 314 ? -20.781 -29.656 -18.766 1 93.5 314 LEU B O 1
ATOM 5555 N N . ASN B 1 315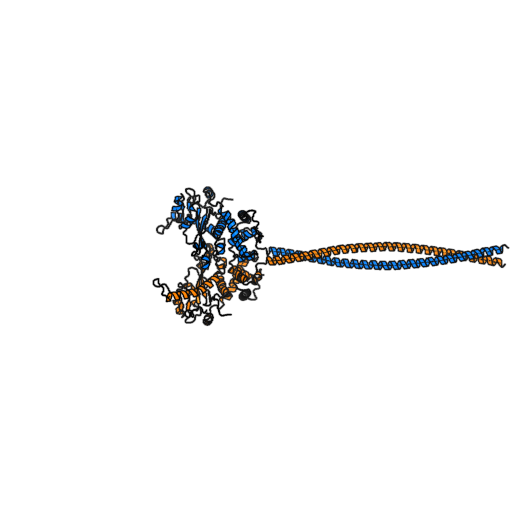 ? -20.625 -27.562 -18.094 1 89.94 315 ASN B N 1
ATOM 5556 C CA . ASN B 1 315 ? -20.156 -27.047 -19.391 1 89.94 315 ASN B CA 1
ATOM 5557 C C . ASN B 1 315 ? -18.703 -26.594 -19.312 1 89.94 315 ASN B C 1
ATOM 5559 O O . ASN B 1 315 ? -18.391 -25.562 -18.719 1 89.94 315 ASN B O 1
ATOM 5563 N N . ILE B 1 316 ? -17.766 -27.312 -19.828 1 87.12 316 ILE B N 1
ATOM 5564 C CA . ILE B 1 316 ? -16.328 -27.016 -19.875 1 87.12 316 ILE B CA 1
ATOM 5565 C C . ILE B 1 316 ? -15.852 -27.047 -21.328 1 87.12 316 ILE B C 1
ATOM 5567 O O . ILE B 1 316 ? -16.484 -27.656 -22.188 1 87.12 316 ILE B O 1
ATOM 5571 N N . PRO B 1 317 ? -14.773 -26.328 -21.578 1 81.06 317 PRO B N 1
ATOM 5572 C CA . PRO B 1 317 ? -14.234 -26.438 -22.938 1 81.06 317 PRO B CA 1
ATOM 5573 C C . PRO B 1 317 ? -13.828 -27.859 -23.297 1 81.06 317 PRO B C 1
ATOM 5575 O O . PRO B 1 317 ? -13.391 -28.625 -22.438 1 81.06 317 PRO B O 1
ATOM 5578 N N . PRO B 1 318 ? -14.102 -28.156 -24.531 1 76.62 318 PRO B N 1
ATOM 5579 C CA . PRO B 1 318 ? -13.75 -29.5 -24.969 1 76.62 318 PRO B CA 1
ATOM 5580 C C . PRO B 1 318 ? -12.25 -29.781 -24.875 1 76.62 318 PRO B C 1
ATOM 5582 O O . PRO B 1 318 ? -11.445 -28.859 -24.969 1 76.62 318 PRO B O 1
ATOM 5585 N N . PHE B 1 319 ? -11.883 -30.969 -24.531 1 72.38 319 PHE B N 1
ATOM 5586 C CA . PHE B 1 319 ? -10.484 -31.391 -24.453 1 72.38 319 PHE B CA 1
ATOM 5587 C C . PHE B 1 319 ? -9.945 -31.719 -25.844 1 72.38 319 PHE B C 1
ATOM 5589 O O . PHE B 1 319 ? -10.703 -32.094 -26.734 1 72.38 319 PHE B O 1
ATOM 5596 N N . LEU B 1 320 ? -8.648 -31.391 -25.922 1 70.62 320 LEU B N 1
ATOM 5597 C CA . LEU B 1 320 ? -7.996 -31.734 -27.172 1 70.62 320 LEU B CA 1
ATOM 5598 C C . LEU B 1 320 ? -8.07 -33.219 -27.438 1 70.62 320 LEU B C 1
ATOM 5600 O O . LEU B 1 320 ? -7.828 -34.031 -26.547 1 70.62 320 LEU B O 1
ATOM 5604 N N . GLN B 1 321 ? -8.836 -33.562 -28.484 1 61.22 321 GLN B N 1
ATOM 5605 C CA . GLN B 1 321 ? -8.773 -34.969 -28.953 1 61.22 321 GLN B CA 1
ATOM 5606 C C . GLN B 1 321 ? -7.781 -35.094 -30.109 1 61.22 321 GLN B C 1
ATOM 5608 O O . GLN B 1 321 ? -7.965 -34.5 -31.172 1 61.22 321 GLN B O 1
ATOM 5613 N N . ASN B 1 322 ? -6.777 -35.875 -30.031 1 66.12 322 ASN B N 1
ATOM 5614 C CA . ASN B 1 322 ? -5.703 -36.094 -30.984 1 66.12 322 ASN B CA 1
ATOM 5615 C C . ASN B 1 322 ? -5.066 -34.812 -31.453 1 66.12 322 ASN B C 1
ATOM 5617 O O . ASN B 1 322 ? -4.824 -34.625 -32.656 1 66.12 322 ASN B O 1
ATOM 5621 N N . GLY B 1 323 ? -4.945 -33.844 -30.641 1 69.12 323 GLY B N 1
ATOM 5622 C CA . GLY B 1 323 ? -4.246 -32.594 -30.875 1 69.12 323 GLY B CA 1
ATOM 5623 C C . GLY B 1 323 ? -5.062 -31.594 -31.656 1 69.12 323 GLY B C 1
ATOM 5624 O O . GLY B 1 323 ? -4.562 -30.531 -32.031 1 69.12 323 GLY B O 1
ATOM 5625 N N . LYS B 1 324 ? -6.074 -32.188 -32.469 1 73.56 324 LYS B N 1
ATOM 5626 C CA . LYS B 1 324 ? -6.832 -31.266 -33.312 1 73.56 324 LYS B CA 1
ATOM 5627 C C . LYS B 1 324 ? -8.25 -31.078 -32.781 1 73.56 324 LYS B C 1
ATOM 5629 O O . LYS B 1 324 ? -8.828 -32 -32.188 1 73.56 324 LYS B O 1
ATOM 5634 N N . LEU B 1 325 ? -8.906 -29.844 -32.531 1 72.75 325 LEU B N 1
ATOM 5635 C CA . LEU B 1 325 ? -10.305 -29.531 -32.25 1 72.75 325 LEU B CA 1
ATOM 5636 C C . LEU B 1 325 ? -11.109 -29.391 -33.531 1 72.75 325 LEU B C 1
ATOM 5638 O O . LEU B 1 325 ? -10.625 -28.844 -34.531 1 72.75 325 LEU B O 1
ATOM 5642 N N . SER B 1 326 ? -12.32 -30 -33.562 1 77.75 326 SER B N 1
ATOM 5643 C CA . SER B 1 326 ? -13.227 -29.75 -34.688 1 77.75 326 SER B CA 1
ATOM 5644 C C . SER B 1 326 ? -13.688 -28.297 -34.719 1 77.75 326 SER B C 1
ATOM 5646 O O . SER B 1 326 ? -13.484 -27.547 -33.75 1 77.75 326 SER B O 1
ATOM 5648 N N . GLU B 1 327 ? -14.125 -27.859 -35.844 1 77.94 327 GLU B N 1
ATOM 5649 C CA . GLU B 1 327 ? -14.609 -26.5 -35.969 1 77.94 327 GLU B CA 1
ATOM 5650 C C . GLU B 1 327 ? -15.664 -26.172 -34.906 1 77.94 327 GLU B C 1
ATOM 5652 O O . GLU B 1 327 ? -15.68 -25.062 -34.375 1 77.94 327 GLU B O 1
ATOM 5657 N N . GLN B 1 328 ? -16.531 -27.203 -34.75 1 78.31 328 GLN B N 1
ATOM 5658 C CA . GLN B 1 328 ? -17.578 -27.016 -33.75 1 78.31 328 GLN B CA 1
ATOM 5659 C C . GLN B 1 328 ? -16.969 -26.875 -32.375 1 78.31 328 GLN B C 1
ATOM 5661 O O . GLN B 1 328 ? -17.406 -26.047 -31.562 1 78.31 328 GLN B O 1
ATOM 5666 N N . GLU B 1 329 ? -15.93 -27.641 -32.125 1 79.88 329 GLU B N 1
ATOM 5667 C CA . GLU B 1 329 ? -15.273 -27.609 -30.828 1 79.88 329 GLU B CA 1
ATOM 5668 C C . GLU B 1 329 ? -14.531 -26.297 -30.625 1 79.88 329 GLU B C 1
ATOM 5670 O O . GLU B 1 329 ? -14.469 -25.781 -29.5 1 79.88 329 GLU B O 1
ATOM 5675 N N . VAL B 1 330 ? -14.023 -25.812 -31.641 1 78.69 330 VAL B N 1
ATOM 5676 C CA . VAL B 1 330 ? -13.328 -24.531 -31.562 1 78.69 330 VAL B CA 1
ATOM 5677 C C . VAL B 1 330 ? -14.328 -23.422 -31.219 1 78.69 330 VAL B C 1
ATOM 5679 O O . VAL B 1 330 ? -14.047 -22.578 -30.375 1 78.69 330 VAL B O 1
ATOM 5682 N N . ARG B 1 331 ? -15.484 -23.469 -31.844 1 78.88 331 ARG B N 1
ATOM 5683 C CA . ARG B 1 331 ? -16.516 -22.484 -31.578 1 78.88 331 ARG B CA 1
ATOM 5684 C C . ARG B 1 331 ? -17.016 -22.578 -30.125 1 78.88 331 ARG B C 1
ATOM 5686 O O . ARG B 1 331 ? -17.219 -21.562 -29.469 1 78.88 331 ARG B O 1
ATOM 5693 N N . GLU B 1 332 ? -17.156 -23.766 -29.688 1 77.94 332 GLU B N 1
ATOM 5694 C CA . GLU B 1 332 ? -17.594 -23.984 -28.312 1 77.94 332 GLU B CA 1
ATOM 5695 C C . GLU B 1 332 ? -16.562 -23.469 -27.312 1 77.94 332 GLU B C 1
ATOM 5697 O O . GLU B 1 332 ? -16.922 -22.859 -26.297 1 77.94 332 GLU B O 1
ATOM 5702 N N . THR B 1 333 ? -15.367 -23.766 -27.609 1 79.06 333 THR B N 1
ATOM 5703 C CA . THR B 1 333 ? -14.281 -23.312 -26.766 1 79.06 333 THR B CA 1
ATOM 5704 C C . THR B 1 333 ? -14.242 -21.797 -26.688 1 79.06 333 THR B C 1
ATOM 5706 O O . THR B 1 333 ? -14.07 -21.219 -25.609 1 79.06 333 THR B O 1
ATOM 5709 N N . GLN B 1 334 ? -14.453 -21.203 -27.766 1 79.12 334 GLN B N 1
ATOM 5710 C CA . GLN B 1 334 ? -14.445 -19.734 -27.828 1 79.12 334 GLN B CA 1
ATOM 5711 C C . GLN B 1 334 ? -15.625 -19.156 -27.062 1 79.12 334 GLN B C 1
ATOM 5713 O O . GLN B 1 334 ? -15.484 -18.141 -26.375 1 79.12 334 GLN B O 1
ATOM 5718 N N . GLU B 1 335 ? -16.719 -19.797 -27.219 1 77.44 335 GLU B N 1
ATOM 5719 C CA . GLU B 1 335 ? -17.906 -19.328 -26.516 1 77.44 335 GLU B CA 1
ATOM 5720 C C . GLU B 1 335 ? -17.734 -19.422 -25 1 77.44 335 GLU B C 1
ATOM 5722 O O . GLU B 1 335 ? -18.031 -18.469 -24.281 1 77.44 335 GLU B O 1
ATOM 5727 N N . ILE B 1 336 ? -17.281 -20.547 -24.609 1 80.19 336 ILE B N 1
ATOM 5728 C CA . ILE B 1 336 ? -17.047 -20.75 -23.172 1 80.19 336 ILE B CA 1
ATOM 5729 C C . ILE B 1 336 ? -16.016 -19.75 -22.672 1 80.19 336 ILE B C 1
ATOM 5731 O O . ILE B 1 336 ? -16.203 -19.141 -21.609 1 80.19 336 ILE B O 1
ATOM 5735 N N . ALA B 1 337 ? -15.023 -19.594 -23.438 1 79.88 337 ALA B N 1
ATOM 5736 C CA . ALA B 1 337 ? -13.961 -18.656 -23.078 1 79.88 337 ALA B CA 1
ATOM 5737 C C . ALA B 1 337 ? -14.5 -17.234 -22.953 1 79.88 337 ALA B C 1
ATOM 5739 O O . ALA B 1 337 ? -14.125 -16.5 -22.031 1 79.88 337 ALA B O 1
ATOM 5740 N N . SER B 1 338 ? -15.32 -16.891 -23.828 1 79.06 338 SER B N 1
ATOM 5741 C CA . SER B 1 338 ? -15.867 -15.531 -23.828 1 79.06 338 SER B CA 1
ATOM 5742 C C . SER B 1 338 ? -16.703 -15.273 -22.578 1 79.06 338 SER B C 1
ATOM 5744 O O . SER B 1 338 ? -16.734 -14.156 -22.062 1 79.06 338 SER B O 1
ATOM 5746 N N . LEU B 1 339 ? -17.328 -16.281 -22.141 1 80.56 339 LEU B N 1
ATOM 5747 C CA . LEU B 1 339 ? -18.172 -16.125 -20.953 1 80.56 339 LEU B CA 1
ATOM 5748 C C . LEU B 1 339 ? -17.328 -16.203 -19.672 1 80.56 339 LEU B C 1
ATOM 5750 O O . LEU B 1 339 ? -17.625 -15.539 -18.688 1 80.56 339 LEU B O 1
ATOM 5754 N N . ARG B 1 340 ? -16.281 -16.922 -19.734 1 86 340 ARG B N 1
ATOM 5755 C CA . ARG B 1 340 ? -15.422 -17.094 -18.578 1 86 340 ARG B CA 1
ATOM 5756 C C . ARG B 1 340 ? -14.656 -15.812 -18.266 1 86 340 ARG B C 1
ATOM 5758 O O . ARG B 1 340 ? -14.18 -15.625 -17.141 1 86 340 ARG B O 1
ATOM 5765 N N . ILE B 1 341 ? -14.547 -14.945 -19.203 1 86.75 341 ILE B N 1
ATOM 5766 C CA . ILE B 1 341 ? -13.852 -13.68 -19 1 86.75 341 ILE B CA 1
ATOM 5767 C C . ILE B 1 341 ? -14.531 -12.891 -17.891 1 86.75 341 ILE B C 1
ATOM 5769 O O . ILE B 1 341 ? -13.875 -12.148 -17.156 1 86.75 341 ILE B O 1
ATOM 5773 N N . HIS B 1 342 ? -15.867 -13.164 -17.766 1 88.5 342 HIS B N 1
ATOM 5774 C CA . HIS B 1 342 ? -16.609 -12.391 -16.781 1 88.5 342 HIS B CA 1
ATOM 5775 C C . HIS B 1 342 ? -16.219 -12.789 -15.359 1 88.5 342 HIS B C 1
ATOM 5777 O O . HIS B 1 342 ? -16.125 -11.938 -14.477 1 88.5 342 HIS B O 1
ATOM 5783 N N . VAL B 1 343 ? -16.078 -14.102 -15.141 1 92.94 343 VAL B N 1
ATOM 5784 C CA . VAL B 1 343 ? -15.672 -14.523 -13.805 1 92.94 343 VAL B CA 1
ATOM 5785 C C . VAL B 1 343 ? -14.242 -14.062 -13.531 1 92.94 343 VAL B C 1
ATOM 5787 O O . VAL B 1 343 ? -13.906 -13.695 -12.406 1 92.94 343 VAL B O 1
ATOM 5790 N N . GLU B 1 344 ? -13.383 -14.062 -14.57 1 90.94 344 GLU B N 1
ATOM 5791 C CA . GLU B 1 344 ? -12.031 -13.539 -14.422 1 90.94 344 GLU B CA 1
ATOM 5792 C C . GLU B 1 344 ? -12.047 -12.055 -14.055 1 90.94 344 GLU B C 1
ATOM 5794 O O . GLU B 1 344 ? -11.258 -11.609 -13.211 1 90.94 344 GLU B O 1
ATOM 5799 N N . ARG B 1 345 ? -12.961 -11.328 -14.625 1 91.44 345 ARG B N 1
ATOM 5800 C CA . ARG B 1 345 ? -13.094 -9.906 -14.32 1 91.44 345 ARG B CA 1
ATOM 5801 C C . ARG B 1 345 ? -13.57 -9.703 -12.883 1 91.44 345 ARG B C 1
ATOM 5803 O O . ARG B 1 345 ? -13.125 -8.773 -12.211 1 91.44 345 ARG B O 1
ATOM 5810 N N . ARG B 1 346 ? -14.523 -10.539 -12.508 1 94.12 346 ARG B N 1
ATOM 5811 C CA . ARG B 1 346 ? -14.977 -10.461 -11.125 1 94.12 346 ARG B CA 1
ATOM 5812 C C . ARG B 1 346 ? -13.836 -10.734 -10.156 1 94.12 346 ARG B C 1
ATOM 5814 O O . ARG B 1 346 ? -13.664 -10.008 -9.172 1 94.12 346 ARG B O 1
ATOM 5821 N N . ILE B 1 347 ? -13.055 -11.742 -10.422 1 94.38 347 ILE B N 1
ATOM 5822 C CA . ILE B 1 347 ? -11.906 -12.078 -9.586 1 94.38 347 ILE B CA 1
ATOM 5823 C C . ILE B 1 347 ? -10.922 -10.906 -9.57 1 94.38 347 ILE B C 1
ATOM 5825 O O . ILE B 1 347 ? -10.352 -10.578 -8.531 1 94.38 347 ILE B O 1
ATOM 5829 N N . GLN B 1 348 ? -10.797 -10.273 -10.703 1 92.38 348 GLN B N 1
ATOM 5830 C CA . GLN B 1 348 ? -9.93 -9.102 -10.789 1 92.38 348 GLN B CA 1
ATOM 5831 C C . GLN B 1 348 ? -10.422 -7.977 -9.891 1 92.38 348 GLN B C 1
ATOM 5833 O O . GLN B 1 348 ? -9.617 -7.297 -9.242 1 92.38 348 GLN B O 1
ATOM 5838 N N . ARG B 1 349 ? -11.711 -7.797 -9.852 1 94.56 349 ARG B N 1
ATOM 5839 C CA . ARG B 1 349 ? -12.281 -6.773 -8.977 1 94.56 349 ARG B CA 1
ATOM 5840 C C . ARG B 1 349 ? -12.023 -7.094 -7.512 1 94.56 349 ARG B C 1
ATOM 5842 O O . ARG B 1 349 ? -11.758 -6.195 -6.711 1 94.56 349 ARG B O 1
ATOM 5849 N N . ILE B 1 350 ? -12.172 -8.367 -7.223 1 95.94 350 ILE B N 1
ATOM 5850 C CA . ILE B 1 350 ? -11.906 -8.797 -5.855 1 95.94 350 ILE B CA 1
ATOM 5851 C C . ILE B 1 350 ? -10.445 -8.531 -5.504 1 95.94 350 ILE B C 1
ATOM 5853 O O . ILE B 1 350 ? -10.148 -7.949 -4.457 1 95.94 350 ILE B O 1
ATOM 5857 N N . LYS B 1 351 ? -9.555 -8.836 -6.41 1 92.12 351 LYS B N 1
ATOM 5858 C CA . LYS B 1 351 ? -8.125 -8.703 -6.156 1 92.12 351 LYS B CA 1
ATOM 5859 C C . LYS B 1 351 ? -7.68 -7.25 -6.301 1 92.12 351 LYS B C 1
ATOM 5861 O O . LYS B 1 351 ? -6.531 -6.914 -6 1 92.12 351 LYS B O 1
ATOM 5866 N N . ALA B 1 352 ? -8.625 -6.398 -6.77 1 93.5 352 ALA B N 1
ATOM 5867 C CA . ALA B 1 352 ? -8.344 -4.965 -6.793 1 93.5 352 ALA B CA 1
ATOM 5868 C C . ALA B 1 352 ? -8.414 -4.371 -5.387 1 93.5 352 ALA B C 1
ATOM 5870 O O . ALA B 1 352 ? -8.062 -3.205 -5.18 1 93.5 352 ALA B O 1
ATOM 5871 N N . PHE B 1 353 ? -8.984 -5.133 -4.504 1 95.88 353 PHE B N 1
ATOM 5872 C CA . PHE B 1 353 ? -8.703 -4.848 -3.104 1 95.88 353 PHE B CA 1
ATOM 5873 C C . PHE B 1 353 ? -7.297 -5.297 -2.73 1 95.88 353 PHE B C 1
ATOM 5875 O O . PHE B 1 353 ? -7.043 -6.492 -2.564 1 95.88 353 PHE B O 1
ATOM 5882 N N . HIS B 1 354 ? -6.48 -4.41 -2.494 1 93.25 354 HIS B N 1
ATOM 5883 C CA . HIS B 1 354 ? -5.035 -4.625 -2.545 1 93.25 354 HIS B CA 1
ATOM 5884 C C . HIS B 1 354 ? -4.52 -5.191 -1.229 1 93.25 354 HIS B C 1
ATOM 5886 O O . HIS B 1 354 ? -3.309 -5.359 -1.053 1 93.25 354 HIS B O 1
ATOM 5892 N N . ILE B 1 355 ? -5.457 -5.477 -0.307 1 92.62 355 ILE B N 1
ATOM 5893 C CA . ILE B 1 355 ? -5.074 -6.215 0.892 1 92.62 355 ILE B CA 1
ATOM 5894 C C . ILE B 1 355 ? -4.508 -7.578 0.501 1 92.62 355 ILE B C 1
ATOM 5896 O O . ILE B 1 355 ? -3.738 -8.172 1.255 1 92.62 355 ILE B O 1
ATOM 5900 N N . PHE B 1 356 ? -4.855 -8.016 -0.739 1 90.69 356 PHE B N 1
ATOM 5901 C CA . PHE B 1 356 ? -4.457 -9.344 -1.174 1 90.69 356 PHE B CA 1
ATOM 5902 C C . PHE B 1 356 ? -3.18 -9.281 -2.006 1 90.69 356 PHE B C 1
ATOM 5904 O O . PHE B 1 356 ? -2.686 -10.312 -2.475 1 90.69 356 PHE B O 1
ATOM 5911 N N . ASP B 1 357 ? -2.617 -8.125 -2.219 1 87.31 357 ASP B N 1
ATOM 5912 C CA . ASP B 1 357 ? -1.4 -7.98 -3.012 1 87.31 357 ASP B CA 1
ATOM 5913 C C . ASP B 1 357 ? -0.201 -8.602 -2.297 1 87.31 357 ASP B C 1
ATOM 5915 O O . ASP B 1 357 ? 0.74 -9.062 -2.943 1 87.31 357 ASP B O 1
ATOM 5919 N N . ARG B 1 358 ? -0.225 -8.539 -0.982 1 83.38 358 ARG B N 1
ATOM 5920 C CA . ARG B 1 358 ? 0.836 -9.086 -0.138 1 83.38 358 ARG B CA 1
ATOM 5921 C C . ARG B 1 358 ? 0.352 -10.305 0.636 1 83.38 358 ARG B C 1
ATOM 5923 O O . ARG B 1 358 ? -0.853 -10.5 0.805 1 83.38 358 ARG B O 1
ATOM 5930 N N . PRO B 1 359 ? 1.32 -11.039 0.963 1 79.44 359 PRO B N 1
ATOM 5931 C CA . PRO B 1 359 ? 0.881 -12.125 1.839 1 79.44 359 PRO B CA 1
ATOM 5932 C C . PRO B 1 359 ? 0.143 -11.625 3.078 1 79.44 359 PRO B C 1
ATOM 5934 O O . PRO B 1 359 ? 0.628 -10.727 3.768 1 79.44 359 PRO B O 1
ATOM 5937 N N . VAL B 1 360 ? -1.052 -12.117 3.195 1 77.62 360 VAL B N 1
ATOM 5938 C CA . VAL B 1 360 ? -1.868 -11.695 4.328 1 77.62 360 VAL B CA 1
ATOM 5939 C C . VAL B 1 360 ? -1.13 -11.977 5.633 1 77.62 360 VAL B C 1
ATOM 5941 O O . VAL B 1 360 ? -0.691 -13.102 5.871 1 77.62 360 VAL B O 1
ATOM 5944 N N . PRO B 1 361 ? -0.923 -10.883 6.359 1 72.88 361 PRO B N 1
ATOM 5945 C CA . PRO B 1 361 ? -0.179 -11.047 7.609 1 72.88 361 PRO B CA 1
ATOM 5946 C C . PRO B 1 361 ? -0.836 -12.039 8.562 1 72.88 361 PRO B C 1
ATOM 5948 O O . PRO B 1 361 ? -2.055 -12.227 8.523 1 72.88 361 PRO B O 1
ATOM 5951 N N . LEU B 1 362 ? -0.084 -12.562 9.469 1 67.06 362 LEU B N 1
ATOM 5952 C CA . LEU B 1 362 ? -0.547 -13.555 10.43 1 67.06 362 LEU B CA 1
ATOM 5953 C C . LEU B 1 362 ? -1.6 -12.953 11.359 1 67.06 362 LEU B C 1
ATOM 5955 O O . LEU B 1 362 ? -2.482 -13.672 11.844 1 67.06 362 LEU B O 1
ATOM 5959 N N . THR B 1 363 ? -1.521 -11.602 11.594 1 67.5 363 THR B N 1
ATOM 5960 C CA . THR B 1 363 ? -2.469 -10.922 12.461 1 67.5 363 THR B CA 1
ATOM 5961 C C . THR B 1 363 ? -3.883 -10.992 11.891 1 67.5 363 THR B C 1
ATOM 5963 O O . THR B 1 363 ? -4.863 -10.93 12.633 1 67.5 363 THR B O 1
ATOM 5966 N N . LEU B 1 364 ? -3.918 -11.102 10.617 1 75 364 LEU B N 1
ATOM 5967 C CA . LEU B 1 364 ? -5.215 -11.141 9.945 1 75 364 LEU B CA 1
ATOM 5968 C C . LEU B 1 364 ? -5.59 -12.57 9.57 1 75 364 LEU B C 1
ATOM 5970 O O . LEU B 1 364 ? -6.676 -12.812 9.047 1 75 364 LEU B O 1
ATOM 5974 N N . ALA B 1 365 ? -4.695 -13.484 9.891 1 72.94 365 ALA B N 1
ATOM 5975 C CA . ALA B 1 365 ? -4.891 -14.875 9.492 1 72.94 365 ALA B CA 1
ATOM 5976 C C . ALA B 1 365 ? -6.211 -15.422 10.031 1 72.94 365 ALA B C 1
ATOM 5978 O O . ALA B 1 365 ? -6.961 -16.078 9.305 1 72.94 365 ALA B O 1
ATOM 5979 N N . PRO B 1 366 ? -6.629 -14.984 11.289 1 75.44 366 PRO B N 1
ATOM 5980 C CA . PRO B 1 366 ? -7.875 -15.539 11.828 1 75.44 366 PRO B CA 1
ATOM 5981 C C . PRO B 1 366 ? -9.117 -15.023 11.102 1 75.44 366 PRO B C 1
ATOM 5983 O O . PRO B 1 366 ? -10.172 -15.664 11.141 1 75.44 366 PRO B O 1
ATOM 5986 N N . VAL B 1 367 ? -8.977 -13.898 10.406 1 87.5 367 VAL B N 1
ATOM 5987 C CA . VAL B 1 367 ? -10.164 -13.312 9.797 1 87.5 367 VAL B CA 1
ATOM 5988 C C . VAL B 1 367 ? -10 -13.258 8.281 1 87.5 367 VAL B C 1
ATOM 5990 O O . VAL B 1 367 ? -10.711 -12.523 7.594 1 87.5 367 VAL B O 1
ATOM 5993 N N . VAL B 1 368 ? -9.07 -14.023 7.781 1 88.81 368 VAL B N 1
ATOM 5994 C CA . VAL B 1 368 ? -8.758 -13.93 6.359 1 88.81 368 VAL B CA 1
ATOM 5995 C C . VAL B 1 368 ? -9.953 -14.391 5.531 1 88.81 368 VAL B C 1
ATOM 5997 O O . VAL B 1 368 ? -10.258 -13.805 4.492 1 88.81 368 VAL B O 1
ATOM 6000 N N . THR B 1 369 ? -10.609 -15.414 6.004 1 91.06 369 THR B N 1
ATOM 6001 C CA . THR B 1 369 ? -11.797 -15.891 5.301 1 91.06 369 THR B CA 1
ATOM 6002 C C . THR B 1 369 ? -12.891 -14.828 5.32 1 91.06 369 THR B C 1
ATOM 6004 O O . THR B 1 369 ? -13.586 -14.625 4.32 1 91.06 369 THR B O 1
ATOM 6007 N N . GLN B 1 370 ? -13.07 -14.242 6.469 1 94.69 370 GLN B N 1
ATOM 6008 C CA . GLN B 1 370 ? -14.055 -13.18 6.59 1 94.69 370 GLN B CA 1
ATOM 6009 C C . GLN B 1 370 ? -13.727 -12.016 5.656 1 94.69 370 GLN B C 1
ATOM 6011 O O . GLN B 1 370 ? -14.617 -11.477 4.992 1 94.69 370 GLN B O 1
ATOM 6016 N N . ILE B 1 371 ? -12.453 -11.664 5.609 1 95.06 371 ILE B N 1
ATOM 6017 C CA . ILE B 1 371 ? -12.016 -10.586 4.727 1 95.06 371 ILE B CA 1
ATOM 6018 C C . ILE B 1 371 ? -12.312 -10.961 3.275 1 95.06 371 ILE B C 1
ATOM 6020 O O . ILE B 1 371 ? -12.852 -10.156 2.518 1 95.06 371 ILE B O 1
ATOM 6024 N N . TRP B 1 372 ? -11.961 -12.195 2.938 1 95.5 372 TRP B N 1
ATOM 6025 C CA . TRP B 1 372 ? -12.172 -12.727 1.594 1 95.5 372 TRP B CA 1
ATOM 6026 C C . TRP B 1 372 ? -13.641 -12.641 1.198 1 95.5 372 TRP B C 1
ATOM 6028 O O . TRP B 1 372 ? -13.977 -12.102 0.141 1 95.5 372 TRP B O 1
ATOM 6038 N N . THR B 1 373 ? -14.477 -13.062 2.061 1 96.38 373 THR B N 1
ATOM 6039 C CA . THR B 1 373 ? -15.914 -13.086 1.789 1 96.38 373 THR B CA 1
ATOM 6040 C C . THR B 1 373 ? -16.469 -11.672 1.706 1 96.38 373 THR B C 1
ATOM 6042 O O . THR B 1 373 ? -17.219 -11.344 0.78 1 96.38 373 THR B O 1
ATOM 6045 N N . VAL B 1 374 ? -16.094 -10.836 2.643 1 96.56 374 VAL B N 1
ATOM 6046 C CA . VAL B 1 374 ? -16.594 -9.469 2.701 1 96.56 374 VAL B CA 1
ATOM 6047 C C . VAL B 1 374 ? -16.188 -8.719 1.436 1 96.56 374 VAL B C 1
ATOM 6049 O O . VAL B 1 374 ? -17.016 -8.078 0.786 1 96.56 374 VAL B O 1
ATOM 6052 N N . VAL B 1 375 ? -14.922 -8.797 1.037 1 97 375 VAL B N 1
ATOM 6053 C CA . VAL B 1 375 ? -14.414 -8.102 -0.141 1 97 375 VAL B CA 1
ATOM 6054 C C . VAL B 1 375 ? -15.133 -8.602 -1.39 1 97 375 VAL B C 1
ATOM 6056 O O . VAL B 1 375 ? -15.562 -7.809 -2.23 1 97 375 VAL B O 1
ATOM 6059 N N . ALA B 1 376 ? -15.289 -9.914 -1.48 1 97 376 ALA B N 1
ATOM 6060 C CA . ALA B 1 376 ? -15.961 -10.492 -2.643 1 97 376 ALA B CA 1
ATOM 6061 C C . ALA B 1 376 ? -17.375 -9.945 -2.785 1 97 376 ALA B C 1
ATOM 6063 O O . ALA B 1 376 ? -17.766 -9.492 -3.865 1 97 376 ALA B O 1
ATOM 6064 N N . VAL B 1 377 ? -18.109 -9.914 -1.725 1 95.5 377 VAL B N 1
ATOM 6065 C CA . VAL B 1 377 ? -19.5 -9.492 -1.764 1 95.5 377 VAL B CA 1
ATOM 6066 C C . VAL B 1 377 ? -19.578 -7.992 -2.023 1 95.5 377 VAL B C 1
ATOM 6068 O O . VAL B 1 377 ? -20.484 -7.523 -2.727 1 95.5 377 VAL B O 1
ATOM 6071 N N . LEU B 1 378 ? -18.641 -7.234 -1.461 1 94.56 378 LEU B N 1
ATOM 6072 C CA . LEU B 1 378 ? -18.641 -5.789 -1.66 1 94.56 378 LEU B CA 1
ATOM 6073 C C . LEU B 1 378 ? -18.484 -5.441 -3.137 1 94.56 378 LEU B C 1
ATOM 6075 O O . LEU B 1 378 ? -18.969 -4.402 -3.588 1 94.56 378 LEU B O 1
ATOM 6079 N N . THR B 1 379 ? -17.828 -6.254 -3.945 1 95.56 379 THR B N 1
ATOM 6080 C CA . THR B 1 379 ? -17.641 -5.973 -5.363 1 95.56 379 THR B CA 1
ATOM 6081 C C . THR B 1 379 ? -18.969 -6.004 -6.109 1 95.56 379 THR B C 1
ATOM 6083 O O . THR B 1 379 ? -19.078 -5.48 -7.219 1 95.56 379 THR B O 1
ATOM 6086 N N . ASN B 1 380 ? -20.016 -6.688 -5.559 1 93.31 380 ASN B N 1
ATOM 6087 C CA . ASN B 1 380 ? -21.344 -6.684 -6.16 1 93.31 380 ASN B CA 1
ATOM 6088 C C . ASN B 1 380 ? -21.984 -5.297 -6.109 1 93.31 380 ASN B C 1
ATOM 6090 O O . ASN B 1 380 ? -22.938 -5.02 -6.836 1 93.31 380 ASN B O 1
ATOM 6094 N N . LEU B 1 381 ? -21.516 -4.5 -5.148 1 91.81 381 LEU B N 1
ATOM 6095 C CA . LEU B 1 381 ? -22.078 -3.164 -4.996 1 91.81 381 LEU B CA 1
ATOM 6096 C C . LEU B 1 381 ? -21.469 -2.203 -6.016 1 91.81 381 LEU B C 1
ATOM 6098 O O . LEU B 1 381 ? -21.891 -1.05 -6.117 1 91.81 381 LEU B O 1
ATOM 6102 N N . GLN B 1 382 ? -20.469 -2.688 -6.758 1 91.06 382 GLN B N 1
ATOM 6103 C CA . GLN B 1 382 ? -19.812 -1.882 -7.789 1 91.06 382 GLN B CA 1
ATOM 6104 C C . GLN B 1 382 ? -20.578 -1.958 -9.102 1 91.06 382 GLN B C 1
ATOM 6106 O O . GLN B 1 382 ? -21.641 -2.59 -9.18 1 91.06 382 GLN B O 1
ATOM 6111 N N . SER B 1 383 ? -20.172 -1.229 -10.086 1 79 383 SER B N 1
ATOM 6112 C CA . SER B 1 383 ? -20.844 -1.178 -11.375 1 79 383 SER B CA 1
ATOM 6113 C C . SER B 1 383 ? -20.922 -2.561 -12.016 1 79 383 SER B C 1
ATOM 6115 O O . SER B 1 383 ? -20.172 -3.465 -11.641 1 79 383 SER B O 1
ATOM 6117 N N . ASP B 1 384 ? -21.812 -2.639 -12.914 1 76.94 384 ASP B N 1
ATOM 6118 C CA . ASP B 1 384 ? -22 -3.92 -13.586 1 76.94 384 ASP B CA 1
ATOM 6119 C C . ASP B 1 384 ? -20.797 -4.273 -14.445 1 76.94 384 ASP B C 1
ATOM 6121 O O . ASP B 1 384 ? -20.172 -3.391 -15.039 1 76.94 384 ASP B O 1
ATOM 6125 N N . LEU B 1 385 ? -20.5 -5.453 -14.367 1 74.38 385 LEU B N 1
ATOM 6126 C CA . LEU B 1 385 ? -19.391 -5.953 -15.172 1 74.38 385 LEU B CA 1
ATOM 6127 C C . LEU B 1 385 ? -19.75 -5.934 -16.656 1 74.38 385 LEU B C 1
ATOM 6129 O O . LEU B 1 385 ? -18.875 -5.758 -17.5 1 74.38 385 LEU B O 1
ATOM 6133 N N . ILE B 1 386 ? -21.047 -6.199 -16.906 1 71.56 386 ILE B N 1
ATOM 6134 C CA . ILE B 1 386 ? -21.531 -6.281 -18.281 1 71.56 386 ILE B CA 1
ATOM 6135 C C . ILE B 1 386 ? -22.5 -5.133 -18.562 1 71.56 386 ILE B C 1
ATOM 6137 O O . ILE B 1 386 ? -23.422 -4.898 -17.797 1 71.56 386 ILE B O 1
ATOM 6141 N N . ALA B 1 387 ? -22.094 -4.094 -19.438 1 56.75 387 ALA B N 1
ATOM 6142 C CA . ALA B 1 387 ? -22.953 -2.988 -19.859 1 56.75 387 ALA B CA 1
ATOM 6143 C C . ALA B 1 387 ? -24.25 -3.502 -20.469 1 56.75 387 ALA B C 1
ATOM 6145 O O . ALA B 1 387 ? -24.25 -4.418 -21.297 1 56.75 387 ALA B O 1
ATOM 6146 N N . ASN B 1 388 ? -25.234 -3.473 -19.672 1 48.91 388 ASN B N 1
ATOM 6147 C CA . ASN B 1 388 ? -26.5 -3.84 -20.297 1 48.91 388 ASN B CA 1
ATOM 6148 C C . ASN B 1 388 ? -26.984 -2.756 -21.25 1 48.91 388 ASN B C 1
ATOM 6150 O O . ASN B 1 388 ? -27.125 -1.596 -20.875 1 48.91 388 ASN B O 1
ATOM 6154 N N . PRO B 1 389 ? -26.922 -2.891 -22.562 1 42.03 389 PRO B N 1
ATOM 6155 C CA . PRO B 1 389 ? -27.531 -1.922 -23.469 1 42.03 389 PRO B CA 1
ATOM 6156 C C . PRO B 1 389 ? -28.922 -1.476 -23.016 1 42.03 389 PRO B C 1
ATOM 6158 O O . PRO B 1 389 ? -29.391 -0.408 -23.422 1 42.03 389 PRO B O 1
ATOM 6161 N N . GLY B 1 390 ? -29.734 -2.107 -22.469 1 32.91 390 GLY B N 1
ATOM 6162 C CA . GLY B 1 390 ? -31.141 -1.728 -22.453 1 32.91 390 GLY B CA 1
ATOM 6163 C C . GLY B 1 390 ? -31.469 -0.694 -21.391 1 32.91 390 GLY B C 1
ATOM 6164 O O . GLY B 1 390 ? -32.625 -0.321 -21.234 1 32.91 390 GLY B O 1
ATOM 6165 N N . VAL B 1 391 ? -31.047 -0.519 -20.297 1 30.47 391 VAL B N 1
ATOM 6166 C CA . VAL B 1 391 ? -31.703 0.451 -19.406 1 30.47 391 VAL B CA 1
ATOM 6167 C C . VAL B 1 391 ? -31.234 1.861 -19.766 1 30.47 391 VAL B C 1
ATOM 6169 O O . VAL B 1 391 ? -30.062 2.199 -19.594 1 30.47 391 VAL B O 1
ATOM 6172 N N . VAL B 1 392 ? -31.594 2.451 -20.844 1 23.88 392 VAL B N 1
ATOM 6173 C CA . VAL B 1 392 ? -31.828 3.889 -20.938 1 23.88 392 VAL B CA 1
ATOM 6174 C C . VAL B 1 392 ? -32.781 4.324 -19.844 1 23.88 392 VAL B C 1
ATOM 6176 O O . VAL B 1 392 ? -33.812 3.67 -19.625 1 23.88 392 VAL B O 1
#

Radius of gyration: 52.52 Å; Cα contacts (8 Å, |Δi|>4): 1006; chains: 2; bounding box: 80×185×111 Å

Foldseek 3Di:
DVVVVVVVVVVVVVVVVVVVVVVVVVVVVVVVVVVVVVVVVVVVVVVVVVVVVVVVVVVVVVVVVVVVVVVVVVVVVVVVVVVVVVVVVVCCVVVVQPFPVVDQVDQVSCCQQQVFRHNVVLVVLLVLLPPDDPCPDDDDLDDSSRLNSLLSNCQQVVDQLCVSCVRSVHDSVVNLVSNLSSLVSSLVRLVPDQLQDDQVVLLVQAAPLQDPVCSLARKEKDKDKFFADADDPPVCPDPVCVQQNPARIWMKMWIDRLQLATRDIFFTDGPVDFPQVSCVPRCVLVDDDDAAHEYEYEPSHPCQVSQVVVNYGYQYQDDDDPNDADPVSVVSNVSSVVSNVSVVVLVVSLVSRVSRVDHNYPSCVVCVRSSSSSSSNSNNSPDGSDPRVPDD/DVVVVVVVVVVVVVVVVVVVVVVVVVVVVVVVVVVVVVVVVVVVVVVVVVVVVVVVVVVVVVVVVVVVVVVVVVVVVVVVVVVVVVVVVVCCVVVVQPFPVVPQVDQVSCCQQQVFRHNVVLVVLLVLLPPDDPCPDDDDLDDSSRLNSLLSNCQQVVDQLCVSCVRSVHDSVVNLVSNVSSLVSSLVRLVPDQLQDDLVVLLVQAAPLQDPVCSLARKEKDKDKFFADADDPPVCPDPVCVQQNPARIWMKMWIDRLQLATRDIFFTDGPPDFLQVSCVPRCVLVDDDDAAHEYEYEPSHPCQVSQVVVNYGYQYQDDDDPNDADPVSVVSNVSSVVSNVSVVVLVVSLVSRVSRVDHNYPSCVVCVRSSSSSSSNSNNSPDGSDPRPPDD

Sequence (784 aa):
MQDSDEVETLKVVVQKQAEQIELLKEQCSGLKRKLEEAQSREALQEKKQAEDLSKLQKQCDGLREELLQAKAAAYKAEGDLLVIQQQLEEEKLKNAPFCIDCFKGSSEQMMFYTGLPEYDTFVAVAELADPGSNSQGRKRKLDRENELFLVLVRLRLGLFEQDLADRFAISQPTVSRMCCEWVNLIYAKVIKMPIWPSREAVNDTVPASFTEKCKKTRVILDATEIRCAVPSSLALQSSTYSQYKSANTFKGLIGIMPSGQLSFVSELYTGCMSDRECVIQSGFLDLSFDEGDVVMADKGFKIADLLEEKGVSLNIPPFLQNGKLSEQEVRETQEIASLRIHVERRIQRIKAFHIFDRPVPLTLAPVVTQIWTVVAVLTNLQSDLIANPGVVMQDSDEVETLKVVVQKQAEQIELLKEQCSGLKRKLEEAQSREALQEKKQAEDLSKLQKQCDGLREELLQAKAAAYKAEGDLLVIQQQLEEEKLKNAPFCIDCFKGSSEQMMFYTGLPEYDTFVAVAELADPGSNSQGRKRKLDRENELFLVLVRLRLGLFEQDLADRFAISQPTVSRMCCEWVNLIYAKVIKMPIWPSREAVNDTVPASFTEKCKKTRVILDATEIRCAVPSSLALQSSTYSQYKSANTFKGLIGIMPSGQLSFVSELYTGCMSDRECVIQSGFLDLSFDEGDVVMADKGFKIADLLEEKGVSLNIPPFLQNGKLSEQEVRETQEIASLRIHVERRIQRIKAFHIFDRPVPLTLAPVVTQIWTVVAVLTNLQSDLIANPGVV

Organism: Haemaphysalis longicornis (NCBI:txid44386)